Protein 8D19 (pdb70)

Solvent-accessible surface area: 32149 Å² total; per-residue (Å²): 141,15,64,112,81,5,36,117,36,87,49,63,52,66,66,151,90,79,4,126,48,22,8,55,106,85,5,120,6,22,96,107,0,28,97,85,0,12,85,32,1,126,79,1,13,121,78,0,41,195,14,11,162,104,37,27,85,68,11,4,23,1,20,14,6,12,0,0,0,0,8,0,2,9,22,0,59,90,53,65,46,56,100,51,21,15,103,63,0,44,34,14,0,114,71,0,34,135,18,49,60,184,54,9,30,0,3,1,16,3,8,0,0,4,3,0,1,0,0,1,0,23,76,58,53,142,56,133,135,71,2,59,50,4,7,90,113,0,57,148,30,54,130,184,63,116,164,17,34,11,2,2,8,18,0,20,0,0,0,0,18,0,0,19,23,0,24,158,36,23,64,99,106,65,0,66,39,75,39,0,64,118,10,2,70,58,0,5,77,34,0,42,85,22,0,172,144,137,125,24,59,104,124,0,19,0,0,6,70,27,57,165,88,52,34,0,1,0,0,23,2,0,0,0,2,0,9,0,1,5,15,102,47,0,106,19,59,124,50,72,12,96,69,20,0,28,43,0,0,39,23,0,17,124,29,81,23,144,37,0,0,2,6,22,14,43,62,50,138,181,27,35,33,2,9,0,10,31,1,0,0,1,0,0,2,0,0,4,13,0,32,101,46,21,155,64,141,104,0,24,72,14,0,84,65,0,0,61,6,0,27,102,50,0,1,3,94,71,2,11,5,0,2,44,0,0,0,0,0,0,1,0,0,1,8,0,4,41,36,38,108,58,43,63,11,0,3,7,0,0,27,0,0,31,20,0,22,100,44,56,137,39,73,25,130,96,26,108,43,42,47,2,0,0,32,2,10,0,0,0,0,25,0,0,1,15,0,28,74,8,74,160,4,93,1,5,2,0,21,73,105,13,61,102,80,6,32,120,36,87,44,61,56,60,79,136,81,84,4,123,52,21,8,69,90,83,4,184,12,21,104,123,3,25,99,104,0,36,56,28,2,140,83,0,10,118,72,0,37,194,13,11,161,106,39,62,103,186,37,4,31,1,31,31,6,13,1,0,0,0,10,0,2,12,22,0,58,91,56,75,45,52,100,52,33,21,106,64,0,40,30,18,0,110,71,0,33,135,18,55,57,186,196,18,40,0,2,2,21,4,8,0,0,4,4,0,1,0,0,4,0,14,82,77,58,142,43,131,175,80,1,63,71,3,8,88,92,0,47,146,25,58,132,182,66,119,162,16,35,10,2,2,7,97,0,19,0,0,3,0,19,0,0,20,28,0,19,168,53,41,32,140,79,82,0,64,28,61,49,1,68,122,10,3,76,60,0,5,76,34,0,45,86,26,0,85,55,47,44,4,37,108,109,0,17,0,0,6,58,37,171,83,80,30,34,0,0,0,0,23,3,0,1,0,1,0,9,0,1,2,16,104,52,0,95,18,61,122,49,73,12,90,71,19,0,30,43,0,0,40,20,0,16,124,29,85,23,146,37,2,1,2,5,22,8,44,63,52,142,117,23,28,33,3,10,0,10,30,1,0,0,1,0,0,2,0,0,4,12,0,64,107,41,18,197,63,139,102,1,24,76,17,0,76,71,0,0,58,6,0,25,104,51,0,1,3,95,67,3,12,6,0,2,43,0,0,0,0,0,0,1,0,0,2,9,0,6,43,36,39,115,56,34,58,8,0,4,5,0,0,27,0,0,33,19,0,23,73,43,59,124,38,75,25,130,100,28,110,42,40,46,3,0,0,34,2,8,0,0,0,0,27,0,0,1,14,0,30,73,7,76,153,4,92,1,5,2,0,23,75

Organism: Homo sapiens (NCBI:txid9606)

Nearest PDB structures (foldseek):
  8czl-assembly1_A  TM=9.997E-01  e=8.639E-66  Homo sapiens
  8d0v-assembly2_B  TM=9.981E-01  e=7.699E-64  Homo sapiens
  6wq1-assembly3_C  TM=9.686E-01  e=2.702E-45  Homo sapiens
  3t33-assembly1_A  TM=8.863E-01  e=1.075E-29  Arabidopsis thaliana
  8car-assembly1_A  TM=6.627E-01  e=3.206E-09  Thermomonospora curvata

Foldseek 3Di:
DLQVFFDFQPDDFDDPVVCVQAADPQLAGDPVLLVLLVVLLVVLVVVLVVLCVPPDLQQLFLAFALLVLLVLLVLVCVLPVPVVSLVSSQVSLVSSQVRAPLPALFLGRHNLVSLLSQLLSCVVVVNNVSNLVSVVVLLVSDDDDLPAFPACRGHLVRSVLSLVSNCVSVVHNPDDLVSLQVSLVSQLVQQQVVCVVVVVCVQANGFGDDPPFAFLFCGRHDLVNLLSNLDVSSVNDPVCCPNHNPSNLVSSCVQADPQLKHARTPPDDDDHALWCNGILLGNLSSLLSCCVRVVDVSSLVSLVSSLVSCLGSVQGLQFCFQGGHLLVSLVSLLSNCLRPVPCSSLSSSSSSLVVCSCHPVPNRDQFPNQNHCGRHDSVNSSSSSLNNGSNRRARPSGGD/DLQVFFDFQPDDFDDPVLCVQAADPLLAGDPVLLVLLVVLLVVLVVVLVVLCVPPDLQQLFLAFALLVLLVLLVLVCVLPVPVVSLVSSQVSLVSSQVNADLQALFLGRHNLVSLLSQLLSCVVVVNNPSNVVSVVVNLVSDDDDLPAFPACNGHLVRSVLSVVSNCVRPHHPPPPLVSLQVSLVSQLVQQQVVCVVVVVCVQANGFGDDPPFAFLFCGRHDLVNLLVNLDVSSVNDPVCCPNHNVSNLVSSCVQADPQLKHARTPPDPDPHALFNNGILLGNLSSLLSCCVRVVDVVSVVSLVSSLVSCLRNVQGLQFCFQGGHLLVSLLSLLSNCLSPVPVSSLSSSSSSLVVCSCHPVPNRDQFPSQNHCGRHDSVNSSSSSLNSPSNRRARPSGGD

Sequence (800 aa):
HMAQRAFPNPYADYNKSLAEGYFDAAGRLTPEFSQRLTNKIRELLQQMERGLKSADPRDGTGYTGWAGIAVLYLHLYDDVFGDPAYLQLAHGYVKQSLNCLTKRSSITFLCGDAGPLAVAAVLYHKMNNEKQAEDCITRLIHLNKIDPHAPNEMLYGRIGYIYALLFVNKNFGVEKIPQSHHIQQICCETILTSGENLARKRNFTAKSPLMYEWYQEEYYVGAAHGLAGIYYYLMQPSLQVSQGKLLHSLVKPSVDYVCQLKFPSGNYPPCIGDNRDLLVHWCHGAPGVIYMLIQAYKVFREEKYLCCDAYQCADVIWQYGLLKKGYGLCHGSAGNAYAFLTTLYNLTQDMKYLYRACKFAEWCLEYGEHGCRTPDTPFSLFEGMAGTIYFLADLLVPTKARFPAFELHMAQRAFPNPYADYNKSSLAEGYFDAAGRLTPEFSQRLTNKIRELLQQQMERGLKSADPRDGTGYTGWAGIAVLYLHLYDDVFGDPAYLQLLAHGYVKQSLNCLTKRSSITFLCGDAGPLAVAAVLYHKMNNEKQAEDCITRLIHHLNKIDPHAPNEMLYGRIGYIYALLFVNKNFGVEKIPQSHIQQQICCETILTSSGENLARKKRNFTAKSPLMYEWYQEYYVGAAHGLAGIYYYLMQPSLQVSQGKLLHSLVKPSVDYVCQLKFPSGNYPPCIGDNRDLLVHWCHGAPGVIYMLIQAYKVVFREEKYLCCDAYQQCADVIWQYGLLKKGYGLCHGSAGNAYAFLTTLYNLTQDMKYLYRACKFAEWCLEYGEHGCRTPDTPFSLFEGMAGTIYFLADLLVPTKARFPAFEL

Radius of gyration: 31.47 Å; Cα contacts (8 Å, |Δi|>4): 1550; chains: 2; bounding box: 80×54×92 Å

Structure (mmCIF, N/CA/C/O backbone):
data_8D19
#
_entry.id   8D19
#
_cell.length_a   55.505
_cell.length_b   121.134
_cell.length_c   142.895
_cell.angle_alpha   90.00
_cell.angle_beta   90.00
_cell.angle_gamma   90.00
#
_symmetry.space_group_name_H-M   'P 21 21 21'
#
loop_
_entity.id
_entity.type
_entity.pdbx_description
1 polymer 'Glutathione S-transferase LANCL1'
2 non-polymer 'ZINC ION'
3 non-polymer GLUTATHIONE
4 water water
#
loop_
_atom_site.group_PDB
_atom_site.id
_atom_site.type_symbol
_atom_site.label_atom_id
_atom_site.label_alt_id
_atom_site.label_comp_id
_atom_site.label_asym_id
_atom_site.label_entity_id
_atom_site.label_seq_id
_atom_site.pdbx_PDB_ins_code
_atom_site.Cartn_x
_atom_site.Cartn_y
_atom_site.Cartn_z
_atom_site.occupancy
_atom_site.B_iso_or_equiv
_atom_site.auth_seq_id
_atom_site.auth_comp_id
_atom_site.auth_asym_id
_atom_site.auth_atom_id
_atom_site.pdbx_PDB_model_num
ATOM 1 N N . HIS A 1 20 ? 16.607 45.607 29.081 1.00 43.71 0 HIS A N 1
ATOM 2 C CA . HIS A 1 20 ? 17.902 45.067 29.588 1.00 41.21 0 HIS A CA 1
ATOM 3 C C . HIS A 1 20 ? 18.536 44.145 28.547 1.00 37.80 0 HIS A C 1
ATOM 4 O O . HIS A 1 20 ? 19.717 43.823 28.653 1.00 36.70 0 HIS A O 1
ATOM 11 N N . MET A 1 21 ? 17.743 43.735 27.546 1.00 35.43 1 MET A N 1
ATOM 12 C CA . MET A 1 21 ? 18.188 42.833 26.491 1.00 33.42 1 MET A CA 1
ATOM 13 C C . MET A 1 21 ? 19.383 43.433 25.751 1.00 32.32 1 MET A C 1
ATOM 14 O O . MET A 1 21 ? 20.283 42.707 25.330 1.00 30.34 1 MET A O 1
ATOM 19 N N . ALA A 1 22 ? 19.375 44.763 25.594 1.00 30.61 2 ALA A N 1
ATOM 20 C CA . ALA A 1 22 ? 20.399 45.467 24.837 1.00 30.28 2 ALA A CA 1
ATOM 21 C C . ALA A 1 22 ? 21.777 45.279 25.470 1.00 29.67 2 ALA A C 1
ATOM 22 O O . ALA A 1 22 ? 22.782 45.276 24.763 1.00 30.53 2 ALA A O 1
ATOM 24 N N . GLN A 1 23 ? 21.808 45.114 26.799 1.00 30.01 3 GLN A N 1
ATOM 25 C CA . GLN A 1 23 ? 23.047 44.994 27.553 1.00 31.50 3 GLN A CA 1
ATOM 26 C C . GLN A 1 23 ? 23.750 43.686 27.198 1.00 29.54 3 GLN A C 1
ATOM 27 O O . GLN A 1 23 ? 24.969 43.579 27.324 1.00 30.14 3 GLN A O 1
ATOM 33 N N . ARG A 1 24 ? 22.962 42.697 26.757 1.00 26.83 4 ARG A N 1
ATOM 34 C CA . ARG A 1 24 ? 23.446 41.339 26.576 1.00 25.66 4 ARG A CA 1
ATOM 35 C C . ARG A 1 24 ? 23.823 41.077 25.118 1.00 24.93 4 ARG A C 1
ATOM 36 O O . ARG A 1 24 ? 24.393 40.032 24.806 1.00 24.11 4 ARG A O 1
ATOM 44 N N . ALA A 1 25 ? 23.506 42.028 24.233 1.00 25.04 5 ALA A N 1
ATOM 45 C CA . ALA A 1 25 ? 23.684 41.827 22.804 1.00 25.66 5 ALA A CA 1
ATOM 46 C C . ALA A 1 25 ? 24.577 42.910 22.210 1.00 25.86 5 ALA A C 1
ATOM 47 O O . ALA A 1 25 ? 24.655 44.020 22.736 1.00 27.31 5 ALA A O 1
ATOM 49 N N . PHE A 1 26 ? 25.245 42.558 21.106 1.00 25.44 6 PHE A N 1
ATOM 50 C CA . PHE A 1 26 ? 25.874 43.532 20.232 1.00 26.14 6 PHE A CA 1
ATOM 51 C C . PHE A 1 26 ? 24.792 44.143 19.349 1.00 26.88 6 PHE A C 1
ATOM 52 O O . PHE A 1 26 ? 23.827 43.462 19.001 1.00 27.56 6 PHE A O 1
ATOM 60 N N . PRO A 1 27 ? 24.898 45.440 18.971 1.00 26.92 7 PRO A N 1
ATOM 61 C CA . PRO A 1 27 ? 24.007 46.013 17.962 1.00 26.81 7 PRO A CA 1
ATOM 62 C C . PRO A 1 27 ? 24.119 45.226 16.660 1.00 26.48 7 PRO A C 1
ATOM 63 O O . PRO A 1 27 ? 25.218 44.879 16.233 1.00 27.46 7 PRO A O 1
ATOM 67 N N . ASN A 1 28 ? 22.966 44.938 16.048 1.00 25.68 8 ASN A N 1
ATOM 68 C CA . ASN A 1 28 ? 22.937 44.231 14.779 1.00 26.80 8 ASN A CA 1
ATOM 69 C C . ASN A 1 28 ? 23.427 45.179 13.688 1.00 26.93 8 ASN A C 1
ATOM 70 O O . ASN A 1 28 ? 22.786 46.192 13.420 1.00 28.55 8 ASN A O 1
ATOM 75 N N . PRO A 1 29 ? 24.575 44.883 13.035 1.00 27.48 9 PRO A N 1
ATOM 76 C CA . PRO A 1 29 ? 25.160 45.799 12.053 1.00 27.38 9 PRO A CA 1
ATOM 77 C C . PRO A 1 29 ? 24.566 45.656 10.653 1.00 28.33 9 PRO A C 1
ATOM 78 O O . PRO A 1 29 ? 24.903 46.423 9.753 1.00 30.07 9 PRO A O 1
ATOM 82 N N . TYR A 1 30 ? 23.665 44.681 10.482 1.00 27.56 10 TYR A N 1
ATOM 83 C CA . TYR A 1 30 ? 23.209 44.275 9.163 1.00 28.02 10 TYR A CA 1
ATOM 84 C C . TYR A 1 30 ? 21.879 44.938 8.821 1.00 28.39 10 TYR A C 1
ATOM 85 O O . TYR A 1 30 ? 21.043 45.156 9.694 1.00 29.41 10 TYR A O 1
ATOM 94 N N . ALA A 1 31 ? 21.704 45.244 7.529 1.00 29.00 11 ALA A N 1
ATOM 95 C CA . ALA A 1 31 ? 20.420 45.666 6.993 1.00 29.61 11 ALA A CA 1
ATOM 96 C C . ALA A 1 31 ? 19.493 44.456 6.919 1.00 29.58 11 ALA A C 1
ATOM 97 O O . ALA A 1 31 ? 19.956 43.336 6.715 1.00 28.51 11 ALA A O 1
ATOM 99 N N . ASP A 1 32 ? 18.186 44.696 7.088 1.00 31.21 12 ASP A N 1
ATOM 100 C CA . ASP A 1 32 ? 17.187 43.641 6.980 1.00 31.12 12 ASP A CA 1
ATOM 101 C C . ASP A 1 32 ? 17.017 43.257 5.510 1.00 31.21 12 ASP A C 1
ATOM 102 O O . ASP A 1 32 ? 17.613 43.875 4.627 1.00 31.85 12 ASP A O 1
ATOM 107 N N . TYR A 1 33 ? 16.192 42.231 5.270 1.00 30.08 13 TYR A N 1
ATOM 108 C CA . TYR A 1 33 ? 16.035 41.583 3.979 1.00 29.61 13 TYR A CA 1
ATOM 109 C C . TYR A 1 33 ? 15.559 42.566 2.913 1.00 30.50 13 TYR A C 1
ATOM 110 O O . TYR A 1 33 ? 14.669 43.375 3.160 1.00 30.17 13 TYR A O 1
ATOM 119 N N . ASN A 1 34 ? 16.188 42.471 1.737 1.00 31.19 14 ASN A N 1
ATOM 120 C CA . ASN A 1 34 ? 15.583 42.848 0.468 1.00 33.47 14 ASN A CA 1
ATOM 121 C C . ASN A 1 34 ? 16.133 41.917 -0.610 1.00 35.20 14 ASN A C 1
ATOM 122 O O . ASN A 1 34 ? 17.145 41.254 -0.392 1.00 33.81 14 ASN A O 1
ATOM 127 N N . LYS A 1 35 ? 15.462 41.878 -1.768 1.00 38.08 15 LYS A N 1
ATOM 128 C CA . LYS A 1 35 ? 15.816 40.967 -2.847 1.00 41.08 15 LYS A CA 1
ATOM 129 C C . LYS A 1 35 ? 17.262 41.179 -3.290 1.00 41.13 15 LYS A C 1
ATOM 130 O O . LYS A 1 35 ? 17.942 40.217 -3.641 1.00 41.76 15 LYS A O 1
ATOM 136 N N . SER A 1 36 ? 17.717 42.438 -3.271 1.00 41.34 16 SER A N 1
ATOM 137 C CA . SER A 1 36 ? 19.034 42.806 -3.770 1.00 41.18 16 SER A CA 1
ATOM 138 C C . SER A 1 36 ? 20.127 42.216 -2.882 1.00 39.85 16 SER A C 1
ATOM 139 O O . SER A 1 36 ? 21.041 41.558 -3.376 1.00 40.62 16 SER A O 1
ATOM 142 N N . LEU A 1 37 ? 20.008 42.450 -1.570 1.00 38.12 17 LEU A N 1
ATOM 143 C CA . LEU A 1 37 ? 20.986 41.991 -0.596 1.00 36.83 17 LEU A CA 1
ATOM 144 C C . LEU A 1 37 ? 20.986 40.465 -0.512 1.00 34.68 17 LEU A C 1
ATOM 145 O O . LEU A 1 37 ? 22.015 39.864 -0.213 1.00 34.51 17 LEU A O 1
ATOM 150 N N . ALA A 1 38 ? 19.833 39.846 -0.794 1.00 33.79 18 ALA A N 1
ATOM 151 C CA . ALA A 1 38 ? 19.654 38.416 -0.593 1.00 33.30 18 ALA A CA 1
ATOM 152 C C . ALA A 1 38 ? 20.311 37.610 -1.713 1.00 33.38 18 ALA A C 1
ATOM 153 O O . ALA A 1 38 ? 20.638 36.440 -1.524 1.00 32.20 18 ALA A O 1
ATOM 155 N N . GLU A 1 39 ? 20.510 38.248 -2.875 1.00 33.65 19 GLU A N 1
ATOM 156 C CA . GLU A 1 39 ? 20.949 37.560 -4.080 1.00 34.11 19 GLU A CA 1
ATOM 157 C C . GLU A 1 39 ? 22.346 36.968 -3.908 1.00 31.80 19 GLU A C 1
ATOM 158 O O . GLU A 1 39 ? 22.668 35.967 -4.542 1.00 32.16 19 GLU A O 1
ATOM 164 N N . GLY A 1 40 ? 23.163 37.599 -3.058 1.00 31.37 20 GLY A N 1
ATOM 165 C CA . GLY A 1 40 ? 24.511 37.124 -2.787 1.00 29.02 20 GLY A CA 1
ATOM 166 C C . GLY A 1 40 ? 24.522 35.817 -1.994 1.00 28.17 20 GLY A C 1
ATOM 167 O O . GLY A 1 40 ? 25.501 35.073 -2.039 1.00 29.83 20 GLY A O 1
ATOM 168 N N . TYR A 1 41 ? 23.413 35.538 -1.295 1.00 25.37 21 TYR A N 1
ATOM 169 C CA . TYR A 1 41 ? 23.331 34.422 -0.363 1.00 23.14 21 TYR A CA 1
ATOM 170 C C . TYR A 1 41 ? 22.590 33.242 -0.983 1.00 21.31 21 TYR A C 1
ATOM 171 O O . TYR A 1 41 ? 23.015 32.097 -0.848 1.00 20.46 21 TYR A O 1
ATOM 180 N N . PHE A 1 42 ? 21.470 33.524 -1.658 1.00 21.00 22 PHE A N 1
ATOM 181 C CA . PHE A 1 42 ? 20.658 32.457 -2.218 1.00 21.19 22 PHE A CA 1
ATOM 182 C C . PHE A 1 42 ? 19.892 32.958 -3.439 1.00 21.44 22 PHE A C 1
ATOM 183 O O . PHE A 1 42 ? 19.674 34.159 -3.587 1.00 22.95 22 PHE A O 1
ATOM 191 N N . ASP A 1 43 ? 19.477 32.004 -4.277 1.00 22.85 23 ASP A N 1
ATOM 192 C CA . ASP A 1 43 ? 18.741 32.287 -5.500 1.00 25.45 23 ASP A CA 1
ATOM 193 C C . ASP A 1 43 ? 17.256 32.455 -5.176 1.00 26.48 23 ASP A C 1
ATOM 194 O O . ASP A 1 43 ? 16.867 32.479 -4.008 1.00 27.29 23 ASP A O 1
ATOM 199 N N . ALA A 1 44 ? 16.431 32.551 -6.226 1.00 28.21 24 ALA A N 1
ATOM 200 C CA . ALA A 1 44 ? 15.010 32.822 -6.069 1.00 29.14 24 ALA A CA 1
ATOM 201 C C . ALA A 1 44 ? 14.284 31.611 -5.482 1.00 30.28 24 ALA A C 1
ATOM 202 O O . ALA A 1 44 ? 13.151 31.741 -5.022 1.00 30.59 24 ALA A O 1
ATOM 204 N N . ALA A 1 45 ? 14.948 30.447 -5.488 1.00 29.64 25 ALA A N 1
ATOM 205 C CA . ALA A 1 45 ? 14.389 29.210 -4.959 1.00 29.51 25 ALA A CA 1
ATOM 206 C C . ALA A 1 45 ? 14.880 28.928 -3.536 1.00 30.00 25 ALA A C 1
ATOM 207 O O . ALA A 1 45 ? 14.551 27.891 -2.964 1.00 31.23 25 ALA A O 1
ATOM 209 N N . GLY A 1 46 ? 15.674 29.844 -2.970 1.00 28.78 26 GLY A N 1
ATOM 210 C CA . GLY A 1 46 ? 16.183 29.701 -1.613 1.00 27.87 26 GLY A CA 1
ATOM 211 C C . GLY A 1 46 ? 17.382 28.757 -1.510 1.00 26.81 26 GLY A C 1
ATOM 212 O O . GLY A 1 46 ? 17.766 28.358 -0.413 1.00 26.46 26 GLY A O 1
ATOM 213 N N . ARG A 1 47 ? 17.977 28.406 -2.656 1.00 26.47 27 ARG A N 1
ATOM 214 C CA . ARG A 1 47 ? 19.150 27.547 -2.686 1.00 27.26 27 ARG A CA 1
ATOM 215 C C . ARG A 1 47 ? 20.384 28.436 -2.541 1.00 25.31 27 ARG A C 1
ATOM 216 O O . ARG A 1 47 ? 20.490 29.451 -3.223 1.00 23.83 27 ARG A O 1
ATOM 224 N N . LEU A 1 48 ? 21.301 28.076 -1.632 1.00 23.34 28 LEU A N 1
ATOM 225 C CA . LEU A 1 48 ? 22.460 28.924 -1.386 1.00 22.03 28 LEU A CA 1
ATOM 226 C C . LEU A 1 48 ? 23.297 29.026 -2.657 1.00 21.00 28 LEU A C 1
ATOM 227 O O . LEU A 1 48 ? 23.412 28.053 -3.395 1.00 21.30 28 LEU A O 1
ATOM 232 N N . THR A 1 49 ? 23.900 30.201 -2.865 1.00 20.63 29 THR A N 1
ATOM 233 C CA . THR A 1 49 ? 24.837 30.391 -3.964 1.00 21.58 29 THR A CA 1
ATOM 234 C C . THR A 1 49 ? 26.048 29.487 -3.750 1.00 22.01 29 THR A C 1
ATOM 235 O O . THR A 1 49 ? 26.414 29.189 -2.614 1.00 21.18 29 THR A O 1
ATOM 239 N N . PRO A 1 50 ? 26.692 28.989 -4.831 1.00 21.57 30 PRO A N 1
ATOM 240 C CA . PRO A 1 50 ? 27.963 28.272 -4.711 1.00 21.81 30 PRO A CA 1
ATOM 241 C C . PRO A 1 50 ? 29.016 29.030 -3.904 1.00 21.90 30 PRO A C 1
ATOM 242 O O . PRO A 1 50 ? 29.751 28.414 -3.132 1.00 21.93 30 PRO A O 1
ATOM 246 N N . GLU A 1 51 ? 29.075 30.359 -4.076 1.00 22.47 31 GLU A N 1
ATOM 247 C CA . GLU A 1 51 ? 30.067 31.187 -3.400 1.00 23.90 31 GLU A CA 1
ATOM 248 C C . GLU A 1 51 ? 29.838 31.173 -1.889 1.00 22.74 31 GLU A C 1
ATOM 249 O O . GLU A 1 51 ? 30.776 30.951 -1.123 1.00 21.60 31 GLU A O 1
ATOM 255 N N . PHE A 1 52 ? 28.592 31.421 -1.465 1.00 20.70 32 PHE A N 1
ATOM 256 C CA . PHE A 1 52 ? 28.276 31.458 -0.044 1.00 20.05 32 PHE A CA 1
ATOM 257 C C . PHE A 1 52 ? 28.425 30.068 0.569 1.00 19.66 32 PHE A C 1
ATOM 258 O O . PHE A 1 52 ? 28.977 29.945 1.659 1.00 18.34 32 PHE A O 1
ATOM 266 N N . SER A 1 53 ? 27.985 29.034 -0.163 1.00 19.14 33 SER A N 1
ATOM 267 C CA . SER A 1 53 ? 28.162 27.651 0.256 1.00 19.56 33 SER A CA 1
ATOM 268 C C . SER A 1 53 ? 29.633 27.374 0.544 1.00 19.86 33 SER A C 1
ATOM 269 O O . SER A 1 53 ? 29.966 26.759 1.553 1.00 19.11 33 SER A O 1
ATOM 272 N N . GLN A 1 54 ? 30.511 27.850 -0.349 1.00 19.30 34 GLN A N 1
ATOM 273 C CA . GLN A 1 54 ? 31.931 27.565 -0.226 1.00 19.75 34 GLN A CA 1
ATOM 274 C C . GLN A 1 54 ? 32.529 28.323 0.958 1.00 19.16 34 GLN A C 1
ATOM 275 O O . GLN A 1 54 ? 33.411 27.797 1.634 1.00 18.70 34 GLN A O 1
ATOM 281 N N . ARG A 1 55 ? 32.046 29.550 1.205 1.00 19.35 35 ARG A N 1
ATOM 282 C CA . ARG A 1 55 ? 32.514 30.343 2.333 1.00 19.65 35 ARG A CA 1
ATOM 283 C C . ARG A 1 55 ? 32.148 29.650 3.646 1.00 18.84 35 ARG A C 1
ATOM 284 O O . ARG A 1 55 ? 32.963 29.609 4.570 1.00 18.67 35 ARG A O 1
ATOM 292 N N . LEU A 1 56 ? 30.932 29.093 3.711 1.00 18.69 36 LEU A N 1
ATOM 293 C CA . LEU A 1 56 ? 30.515 28.323 4.876 1.00 18.25 36 LEU A CA 1
ATOM 294 C C . LEU A 1 56 ? 31.436 27.116 5.048 1.00 18.25 36 LEU A C 1
ATOM 295 O O . LEU A 1 56 ? 31.940 26.867 6.145 1.00 18.11 36 LEU A O 1
ATOM 300 N N . THR A 1 57 ? 31.667 26.389 3.945 1.00 18.37 37 THR A N 1
ATOM 301 C CA . THR A 1 57 ? 32.480 25.184 3.932 1.00 18.83 37 THR A CA 1
ATOM 302 C C . THR A 1 57 ? 33.898 25.500 4.412 1.00 17.94 37 THR A C 1
ATOM 303 O O . THR A 1 57 ? 34.478 24.742 5.195 1.00 18.30 37 THR A O 1
ATOM 307 N N . ASN A 1 58 ? 34.445 26.629 3.945 1.00 18.38 38 ASN A N 1
ATOM 308 C CA . ASN A 1 58 ? 35.804 27.020 4.286 1.00 18.31 38 ASN A CA 1
ATOM 309 C C . ASN A 1 58 ? 35.911 27.279 5.787 1.00 18.49 38 ASN A C 1
ATOM 310 O O . ASN A 1 58 ? 36.896 26.887 6.412 1.00 18.51 38 ASN A O 1
ATOM 315 N N . LYS A 1 59 ? 34.887 27.925 6.360 1.00 18.45 39 LYS A N 1
ATOM 316 C CA . LYS A 1 59 ? 34.907 28.254 7.777 1.00 18.67 39 LYS A CA 1
ATOM 317 C C . LYS A 1 59 ? 34.737 26.986 8.611 1.00 17.92 39 LYS A C 1
ATOM 318 O O . LYS A 1 59 ? 35.391 26.832 9.643 1.00 17.02 39 LYS A O 1
ATOM 324 N N . ILE A 1 60 ? 33.870 26.078 8.148 1.00 17.50 40 ILE A N 1
ATOM 325 C CA . ILE A 1 60 ? 33.696 24.787 8.799 1.00 17.35 40 ILE A CA 1
ATOM 326 C C . ILE A 1 60 ? 35.051 24.091 8.930 1.00 18.56 40 ILE A C 1
ATOM 327 O O . ILE A 1 60 ? 35.399 23.617 10.007 1.00 17.38 40 ILE A O 1
ATOM 332 N N . ARG A 1 61 ? 35.817 24.048 7.832 1.00 19.41 41 ARG A N 1
ATOM 333 C CA . ARG A 1 61 ? 37.091 23.346 7.814 1.00 20.49 41 ARG A CA 1
ATOM 334 C C . ARG A 1 61 ? 38.070 24.013 8.779 1.00 19.25 41 ARG A C 1
ATOM 335 O O . ARG A 1 61 ? 38.791 23.326 9.498 1.00 19.51 41 ARG A O 1
ATOM 343 N N . GLU A 1 62 ? 38.057 25.350 8.816 1.00 18.93 42 GLU A N 1
ATOM 344 C CA . GLU A 1 62 ? 38.955 26.114 9.670 1.00 19.06 42 GLU A CA 1
ATOM 345 C C . GLU A 1 62 ? 38.631 25.837 11.140 1.00 18.57 42 GLU A C 1
ATOM 346 O O . GLU A 1 62 ? 39.518 25.533 11.941 1.00 18.35 42 GLU A O 1
ATOM 352 N N . LEU A 1 63 ? 37.342 25.927 11.483 1.00 17.43 43 LEU A N 1
ATOM 353 C CA . LEU A 1 63 ? 36.920 25.762 12.865 1.00 16.82 43 LEU A CA 1
ATOM 354 C C . LEU A 1 63 ? 37.103 24.321 13.342 1.00 16.49 43 LEU A C 1
ATOM 355 O O . LEU A 1 63 ? 37.421 24.105 14.513 1.00 16.66 43 LEU A O 1
ATOM 360 N N . LEU A 1 64 ? 36.895 23.338 12.454 1.00 15.93 44 LEU A N 1
ATOM 361 C CA . LEU A 1 64 ? 37.087 21.940 12.822 1.00 16.20 44 LEU A CA 1
ATOM 362 C C . LEU A 1 64 ? 38.513 21.707 13.320 1.00 17.15 44 LEU A C 1
ATOM 363 O O . LEU A 1 64 ? 38.716 20.977 14.285 1.00 16.82 44 LEU A O 1
ATOM 368 N N . GLN A 1 65 ? 39.500 22.331 12.660 1.00 17.86 45 GLN A N 1
ATOM 369 C CA . GLN A 1 65 ? 40.892 22.195 13.066 1.00 20.24 45 GLN A CA 1
ATOM 370 C C . GLN A 1 65 ? 41.066 22.711 14.494 1.00 19.25 45 GLN A C 1
ATOM 371 O O . GLN A 1 65 ? 41.713 22.062 15.315 1.00 19.47 45 GLN A O 1
ATOM 377 N N . GLN A 1 66 ? 40.476 23.877 14.779 1.00 18.56 46 GLN A N 1
ATOM 378 C CA . GLN A 1 66 ? 40.578 24.487 16.097 1.00 18.14 46 GLN A CA 1
ATOM 379 C C . GLN A 1 66 ? 39.874 23.621 17.138 1.00 17.17 46 GLN A C 1
ATOM 380 O O . GLN A 1 66 ? 40.372 23.468 18.249 1.00 16.68 46 GLN A O 1
ATOM 386 N N . MET A 1 67 ? 38.716 23.065 16.764 1.00 15.89 47 MET A N 1
ATOM 387 C CA . MET A 1 67 ? 37.918 22.253 17.671 1.00 14.90 47 MET A CA 1
ATOM 388 C C . MET A 1 67 ? 38.670 20.972 18.031 1.00 14.84 47 MET A C 1
ATOM 389 O O . MET A 1 67 ? 38.730 20.586 19.198 1.00 14.39 47 MET A O 1
ATOM 394 N N . GLU A 1 68 ? 39.272 20.332 17.023 1.00 14.89 48 GLU A N 1
ATOM 395 C CA . GLU A 1 68 ? 40.023 19.105 17.237 1.00 15.39 48 GLU A CA 1
ATOM 396 C C . GLU A 1 68 ? 41.159 19.339 18.233 1.00 15.37 48 GLU A C 1
ATOM 397 O O . GLU A 1 68 ? 41.375 18.526 19.129 1.00 16.19 48 GLU A O 1
ATOM 403 N N . ARG A 1 69 ? 41.871 20.460 18.070 1.00 15.93 49 ARG A N 1
ATOM 404 C CA . ARG A 1 69 ? 42.982 20.789 18.953 1.00 16.42 49 ARG A CA 1
ATOM 405 C C . ARG A 1 69 ? 42.467 21.099 20.359 1.00 15.42 49 ARG A C 1
ATOM 406 O O . ARG A 1 69 ? 43.036 20.645 21.354 1.00 15.35 49 ARG A O 1
ATOM 414 N N . GLY A 1 70 ? 41.395 21.892 20.426 1.00 15.22 50 GLY A N 1
ATOM 415 C CA . GLY A 1 70 ? 40.841 22.316 21.701 1.00 14.98 50 GLY A CA 1
ATOM 416 C C . GLY A 1 70 ? 40.321 21.150 22.541 1.00 14.77 50 GLY A C 1
ATOM 417 O O . GLY A 1 70 ? 40.445 21.160 23.766 1.00 15.23 50 GLY A O 1
ATOM 418 N N . LEU A 1 71 ? 39.743 20.147 21.870 1.00 14.52 51 LEU A N 1
ATOM 419 C CA . LEU A 1 71 ? 39.147 19.011 22.557 1.00 14.10 51 LEU A CA 1
ATOM 420 C C . LEU A 1 71 ? 40.211 18.140 23.223 1.00 14.58 51 LEU A C 1
ATOM 421 O O . LEU A 1 71 ? 39.884 17.338 24.096 1.00 14.86 51 LEU A O 1
ATOM 426 N N . LYS A 1 72 ? 41.483 18.306 22.836 1.00 14.52 52 LYS A N 1
ATOM 427 C CA . LYS A 1 72 ? 42.541 17.559 23.501 1.00 15.38 52 LYS A CA 1
ATOM 428 C C . LYS A 1 72 ? 42.598 17.926 24.984 1.00 15.44 52 LYS A C 1
ATOM 429 O O . LYS A 1 72 ? 43.087 17.144 25.799 1.00 16.11 52 LYS A O 1
ATOM 435 N N . SER A 1 73 ? 42.074 19.108 25.326 1.00 15.86 53 SER A N 1
ATOM 436 C CA . SER A 1 73 ? 42.124 19.588 26.698 1.00 16.25 53 SER A CA 1
ATOM 437 C C . SER A 1 73 ? 40.784 19.424 27.418 1.00 16.40 53 SER A C 1
ATOM 438 O O . SER A 1 73 ? 40.658 19.824 28.576 1.00 17.18 53 SER A O 1
ATOM 441 N N . ALA A 1 74 ? 39.789 18.826 26.748 1.00 15.37 54 ALA A N 1
ATOM 442 C CA . ALA A 1 74 ? 38.472 18.697 27.361 1.00 15.77 54 ALA A CA 1
ATOM 443 C C . ALA A 1 74 ? 38.472 17.620 28.446 1.00 16.16 54 ALA A C 1
ATOM 444 O O . ALA A 1 74 ? 39.297 16.706 28.453 1.00 17.30 54 ALA A O 1
ATOM 446 N N . ASP A 1 75 ? 37.519 17.741 29.376 1.00 16.30 55 ASP A N 1
ATOM 447 C CA . ASP A 1 75 ? 37.383 16.825 30.496 1.00 16.67 55 ASP A CA 1
ATOM 448 C C . ASP A 1 75 ? 37.159 15.407 29.977 1.00 17.30 55 ASP A C 1
ATOM 449 O O . ASP A 1 75 ? 36.171 15.148 29.295 1.00 16.86 55 ASP A O 1
ATOM 454 N N . PRO A 1 76 ? 38.047 14.434 30.288 1.00 17.41 56 PRO A N 1
ATOM 455 C CA . PRO A 1 76 ? 37.856 13.052 29.840 1.00 17.65 56 PRO A CA 1
ATOM 456 C C . PRO A 1 76 ? 36.543 12.408 30.286 1.00 17.45 56 PRO A C 1
ATOM 457 O O . PRO A 1 76 ? 36.044 11.501 29.624 1.00 18.22 56 PRO A O 1
ATOM 461 N N . ARG A 1 77 ? 35.976 12.895 31.399 1.00 16.78 57 ARG A N 1
ATOM 462 C CA . ARG A 1 77 ? 34.887 12.209 32.079 1.00 16.25 57 ARG A CA 1
ATOM 463 C C . ARG A 1 77 ? 33.523 12.535 31.474 1.00 15.98 57 ARG A C 1
ATOM 464 O O . ARG A 1 77 ? 32.574 11.787 31.710 1.00 16.86 57 ARG A O 1
ATOM 472 N N . ASP A 1 78 ? 33.418 13.684 30.790 1.00 15.63 58 ASP A N 1
ATOM 473 C CA . ASP A 1 78 ? 32.128 14.189 30.337 1.00 14.65 58 ASP A CA 1
ATOM 474 C C . ASP A 1 78 ? 31.842 13.653 28.938 1.00 14.31 58 ASP A C 1
ATOM 475 O O . ASP A 1 78 ? 32.400 14.137 27.957 1.00 14.14 58 ASP A O 1
ATOM 480 N N . GLY A 1 79 ? 30.953 12.661 28.869 1.00 13.69 59 GLY A N 1
ATOM 481 C CA . GLY A 1 79 ? 30.611 12.045 27.597 1.00 14.14 59 GLY A CA 1
ATOM 482 C C . GLY A 1 79 ? 29.290 12.549 27.018 1.00 13.80 59 GLY A C 1
ATOM 483 O O . GLY A 1 79 ? 28.821 12.004 26.025 1.00 14.21 59 GLY A O 1
ATOM 484 N N . THR A 1 80 ? 28.708 13.592 27.625 1.00 13.56 60 THR A N 1
ATOM 485 C CA . THR A 1 80 ? 27.338 13.979 27.303 1.00 13.33 60 THR A CA 1
ATOM 486 C C . THR A 1 80 ? 27.212 14.683 25.952 1.00 13.37 60 THR A C 1
ATOM 487 O O . THR A 1 80 ? 28.173 15.199 25.389 1.00 13.73 60 THR A O 1
ATOM 491 N N . GLY A 1 81 ? 25.979 14.721 25.442 1.00 13.20 61 GLY A N 1
ATOM 492 C CA . GLY A 1 81 ? 25.703 15.492 24.241 1.00 12.95 61 GLY A CA 1
ATOM 493 C C . GLY A 1 81 ? 25.905 16.992 24.448 1.00 12.86 61 GLY A C 1
ATOM 494 O O . GLY A 1 81 ? 26.430 17.682 23.577 1.00 12.50 61 GLY A O 1
ATOM 495 N N . TYR A 1 82 ? 25.479 17.495 25.609 1.00 12.62 62 TYR A N 1
ATOM 496 C CA . TYR A 1 82 ? 25.451 18.924 25.870 1.00 12.83 62 TYR A CA 1
ATOM 497 C C . TYR A 1 82 ? 26.871 19.492 25.902 1.00 12.82 62 TYR A C 1
ATOM 498 O O . TYR A 1 82 ? 27.162 20.471 25.213 1.00 12.46 62 TYR A O 1
ATOM 507 N N . THR A 1 83 ? 27.755 18.876 26.701 1.00 12.91 63 THR A N 1
ATOM 508 C CA . THR A 1 83 ? 29.067 19.468 26.934 1.00 13.31 63 THR A CA 1
ATOM 509 C C . THR A 1 83 ? 30.235 18.537 26.596 1.00 13.52 63 THR A C 1
ATOM 510 O O . THR A 1 83 ? 31.380 18.983 26.655 1.00 13.67 63 THR A O 1
ATOM 514 N N . GLY A 1 84 ? 29.957 17.275 26.248 1.00 12.90 64 GLY A N 1
ATOM 515 C CA . GLY A 1 84 ? 31.015 16.280 26.144 1.00 12.64 64 GLY A CA 1
ATOM 516 C C . GLY A 1 84 ? 31.052 15.504 24.825 1.00 12.80 64 GLY A C 1
ATOM 517 O O . GLY A 1 84 ? 30.623 15.980 23.773 1.00 12.97 64 GLY A O 1
ATOM 518 N N . TRP A 1 85 ? 31.561 14.268 24.913 1.00 12.68 65 TRP A N 1
ATOM 519 C CA . TRP A 1 85 ? 32.037 13.549 23.738 1.00 12.90 65 TRP A CA 1
ATOM 520 C C . TRP A 1 85 ? 30.908 13.168 22.787 1.00 12.57 65 TRP A C 1
ATOM 521 O O . TRP A 1 85 ? 31.096 13.227 21.574 1.00 12.53 65 TRP A O 1
ATOM 532 N N . ALA A 1 86 ? 29.755 12.758 23.331 1.00 12.60 66 ALA A N 1
ATOM 533 C CA . ALA A 1 86 ? 28.677 12.327 22.452 1.00 12.48 66 ALA A CA 1
ATOM 534 C C . ALA A 1 86 ? 28.213 13.483 21.567 1.00 12.26 66 ALA A C 1
ATOM 535 O O . ALA A 1 86 ? 27.776 13.264 20.441 1.00 12.39 66 ALA A O 1
ATOM 537 N N . GLY A 1 87 ? 28.313 14.722 22.071 1.00 12.26 67 GLY A N 1
ATOM 538 C CA . GLY A 1 87 ? 27.912 15.872 21.275 1.00 12.23 67 GLY A CA 1
ATOM 539 C C . GLY A 1 87 ? 28.847 16.107 20.086 1.00 12.16 67 GLY A C 1
ATOM 540 O O . GLY A 1 87 ? 28.422 16.562 19.025 1.00 12.33 67 GLY A O 1
ATOM 541 N N . ILE A 1 88 ? 30.134 15.810 20.287 1.00 12.79 68 ILE A N 1
ATOM 542 C CA . ILE A 1 88 ? 31.087 15.911 19.194 1.00 12.67 68 ILE A CA 1
ATOM 543 C C . ILE A 1 88 ? 30.771 14.834 18.155 1.00 12.88 68 ILE A C 1
ATOM 544 O O . ILE A 1 88 ? 30.886 15.071 16.953 1.00 12.98 68 ILE A O 1
ATOM 549 N N . ALA A 1 89 ? 30.375 13.646 18.628 1.00 12.89 69 ALA A N 1
ATOM 550 C CA . ALA A 1 89 ? 29.968 12.577 17.724 1.00 13.17 69 ALA A CA 1
ATOM 551 C C . ALA A 1 89 ? 28.730 12.990 16.926 1.00 13.54 69 ALA A C 1
ATOM 552 O O . ALA A 1 89 ? 28.637 12.696 15.737 1.00 13.63 69 ALA A O 1
ATOM 554 N N . VAL A 1 90 ? 27.781 13.672 17.584 1.00 12.87 70 VAL A N 1
ATOM 555 C CA . VAL A 1 90 ? 26.607 14.206 16.906 1.00 13.04 70 VAL A CA 1
ATOM 556 C C . VAL A 1 90 ? 27.037 15.132 15.768 1.00 12.87 70 VAL A C 1
ATOM 557 O O . VAL A 1 90 ? 26.499 15.042 14.662 1.00 12.99 70 VAL A O 1
ATOM 561 N N . LEU A 1 91 ? 28.008 16.017 16.035 1.00 12.96 71 LEU A N 1
ATOM 562 C CA . LEU A 1 91 ? 28.486 16.917 14.996 1.00 12.81 71 LEU A CA 1
ATOM 563 C C . LEU A 1 91 ? 29.049 16.118 13.820 1.00 13.20 71 LEU A C 1
ATOM 564 O O . LEU A 1 91 ? 28.711 16.386 12.669 1.00 12.99 71 LEU A O 1
ATOM 569 N N . TYR A 1 92 ? 29.901 15.131 14.113 1.00 13.53 72 TYR A N 1
ATOM 570 C CA . TYR A 1 92 ? 30.567 14.403 13.043 1.00 14.12 72 TYR A CA 1
ATOM 571 C C . TYR A 1 92 ? 29.603 13.539 12.235 1.00 14.41 72 TYR A C 1
ATOM 572 O O . TYR A 1 92 ? 29.795 13.402 11.028 1.00 15.17 72 TYR A O 1
ATOM 581 N N . LEU A 1 93 ? 28.582 12.966 12.888 1.00 13.94 73 LEU A N 1
ATOM 582 C CA . LEU A 1 93 ? 27.570 12.222 12.150 1.00 14.64 73 LEU A CA 1
ATOM 583 C C . LEU A 1 93 ? 26.857 13.159 11.176 1.00 14.87 73 LEU A C 1
ATOM 584 O O . LEU A 1 93 ? 26.562 12.783 10.041 1.00 15.35 73 LEU A O 1
ATOM 589 N N . HIS A 1 94 ? 26.566 14.381 11.639 1.00 14.77 74 HIS A N 1
ATOM 590 C CA . HIS A 1 94 ? 25.933 15.405 10.821 1.00 14.79 74 HIS A CA 1
ATOM 591 C C . HIS A 1 94 ? 26.831 15.787 9.645 1.00 15.25 74 HIS A C 1
ATOM 592 O O . HIS A 1 94 ? 26.366 15.862 8.512 1.00 15.71 74 HIS A O 1
ATOM 599 N N . LEU A 1 95 ? 28.119 16.025 9.915 1.00 15.04 75 LEU A N 1
ATOM 600 C CA . LEU A 1 95 ? 29.042 16.397 8.850 1.00 15.67 75 LEU A CA 1
ATOM 601 C C . LEU A 1 95 ? 29.170 15.270 7.826 1.00 16.63 75 LEU A C 1
ATOM 602 O O . LEU A 1 95 ? 29.287 15.533 6.631 1.00 16.71 75 LEU A O 1
ATOM 607 N N . TYR A 1 96 ? 29.144 14.021 8.298 1.00 17.31 76 TYR A N 1
ATOM 608 C CA . TYR A 1 96 ? 29.180 12.879 7.398 1.00 19.00 76 TYR A CA 1
ATOM 609 C C . TYR A 1 96 ? 27.972 12.904 6.460 1.00 19.89 76 TYR A C 1
ATOM 610 O O . TYR A 1 96 ? 28.109 12.654 5.261 1.00 19.75 76 TYR A O 1
ATOM 619 N N . ASP A 1 97 ? 26.799 13.228 7.015 1.00 20.13 77 ASP A N 1
ATOM 620 C CA A ASP A 1 97 ? 25.567 13.277 6.245 0.50 20.69 77 ASP A CA 1
ATOM 621 C CA B ASP A 1 97 ? 25.552 13.296 6.268 0.50 21.04 77 ASP A CA 1
ATOM 622 C C . ASP A 1 97 ? 25.616 14.432 5.248 1.00 20.86 77 ASP A C 1
ATOM 623 O O . ASP A 1 97 ? 25.137 14.295 4.118 1.00 21.04 77 ASP A O 1
ATOM 632 N N . VAL A 1 98 ? 26.199 15.563 5.663 1.00 19.20 78 VAL A N 1
ATOM 633 C CA . VAL A 1 98 ? 26.234 16.757 4.831 1.00 19.49 78 VAL A CA 1
ATOM 634 C C . VAL A 1 98 ? 27.239 16.575 3.694 1.00 20.04 78 VAL A C 1
ATOM 635 O O . VAL A 1 98 ? 26.915 16.860 2.542 1.00 21.04 78 VAL A O 1
ATOM 639 N N . PHE A 1 99 ? 28.440 16.086 4.024 1.00 19.96 79 PHE A N 1
ATOM 640 C CA . PHE A 1 99 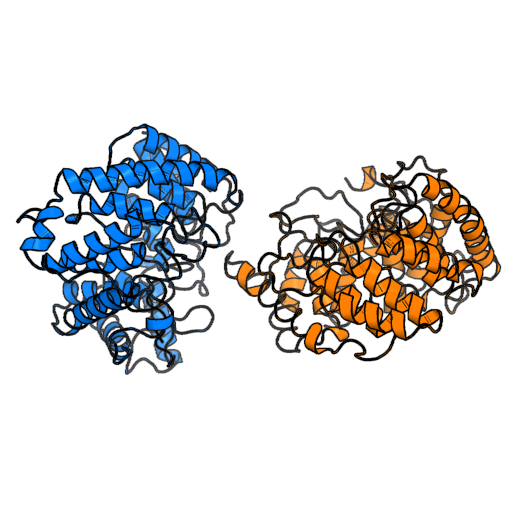? 29.571 16.158 3.109 1.00 20.93 79 PHE A CA 1
ATOM 641 C C . PHE A 1 99 ? 29.903 14.798 2.501 1.00 22.70 79 PHE A C 1
ATOM 642 O O . PHE A 1 99 ? 30.473 14.742 1.413 1.00 23.41 79 PHE A O 1
ATOM 650 N N . GLY A 1 100 ? 29.604 13.717 3.231 1.00 23.53 80 GLY A N 1
ATOM 651 C CA . GLY A 1 100 ? 29.826 12.367 2.735 1.00 24.85 80 GLY A CA 1
ATOM 652 C C . GLY A 1 100 ? 31.274 11.897 2.875 1.00 25.61 80 GLY A C 1
ATOM 653 O O . GLY A 1 100 ? 31.624 10.829 2.378 1.00 27.78 80 GLY A O 1
ATOM 654 N N . ASP A 1 101 ? 32.106 12.694 3.556 1.00 25.01 81 ASP A N 1
ATOM 655 C CA . ASP A 1 101 ? 33.504 12.360 3.775 1.00 25.75 81 ASP A CA 1
ATOM 656 C C . ASP A 1 101 ? 33.590 11.241 4.812 1.00 24.92 81 ASP A C 1
ATOM 657 O O . ASP A 1 101 ? 33.191 11.430 5.961 1.00 23.10 81 ASP A O 1
ATOM 662 N N . PRO A 1 102 ? 34.118 10.046 4.454 1.00 23.44 82 PRO A N 1
ATOM 663 C CA . PRO A 1 102 ? 34.200 8.929 5.398 1.00 22.96 82 PRO A CA 1
ATOM 664 C C . PRO A 1 102 ? 35.014 9.267 6.646 1.00 21.74 82 PRO A C 1
ATOM 665 O O . PRO A 1 102 ? 34.811 8.660 7.694 1.00 21.12 82 PRO A O 1
ATOM 669 N N . ALA A 1 103 ? 35.924 10.242 6.519 1.00 20.56 83 ALA A N 1
ATOM 670 C CA . ALA A 1 103 ? 36.779 10.661 7.619 1.00 20.09 83 ALA A CA 1
ATOM 671 C C . ALA A 1 103 ? 35.935 11.194 8.776 1.00 19.14 83 ALA A C 1
ATOM 672 O O . ALA A 1 103 ? 36.318 11.049 9.933 1.00 18.68 83 ALA A O 1
ATOM 674 N N . TYR A 1 104 ? 34.804 11.825 8.447 1.00 18.64 84 TYR A N 1
ATOM 675 C CA . TYR A 1 104 ? 33.912 12.360 9.465 1.00 18.74 84 TYR A CA 1
ATOM 676 C C . TYR A 1 104 ? 33.244 11.229 10.244 1.00 19.06 84 TYR A C 1
ATOM 677 O O . TYR A 1 104 ? 33.036 11.336 11.453 1.00 18.19 84 TYR A O 1
ATOM 686 N N . LEU A 1 105 ? 32.896 10.143 9.544 1.00 19.09 85 LEU A N 1
ATOM 687 C CA . LEU A 1 105 ? 32.285 9.007 10.217 1.00 19.20 85 LEU A CA 1
ATOM 688 C C . LEU A 1 105 ? 33.298 8.368 11.166 1.00 18.91 85 LEU A C 1
ATOM 689 O O . LEU A 1 105 ? 32.940 7.951 12.266 1.00 19.11 85 LEU A O 1
ATOM 694 N N . GLN A 1 106 ? 34.570 8.321 10.746 1.00 18.78 86 GLN A N 1
ATOM 695 C CA . GLN A 1 106 ? 35.627 7.751 11.568 1.00 19.44 86 GLN A CA 1
ATOM 696 C C . GLN A 1 106 ? 35.841 8.602 12.820 1.00 18.65 86 GLN A C 1
ATOM 697 O O . GLN A 1 106 ? 36.049 8.064 13.906 1.00 18.29 86 GLN A O 1
ATOM 703 N N . LEU A 1 107 ? 35.812 9.931 12.650 1.00 18.45 87 LEU A N 1
ATOM 704 C CA . LEU A 1 107 ? 35.941 10.840 13.779 1.00 18.65 87 LEU A CA 1
ATOM 705 C C . LEU A 1 107 ? 34.784 10.603 14.748 1.00 17.54 87 LEU A C 1
ATOM 706 O O . LEU A 1 107 ? 34.995 10.556 15.957 1.00 17.41 87 LEU A O 1
ATOM 711 N N . ALA A 1 108 ? 33.571 10.415 14.204 1.00 17.12 88 ALA A N 1
ATOM 712 C CA . ALA A 1 108 ? 32.406 10.138 15.033 1.00 16.91 88 ALA A CA 1
ATOM 713 C C . ALA A 1 108 ? 32.628 8.876 15.863 1.00 17.09 88 ALA A C 1
ATOM 714 O O . ALA A 1 108 ? 32.293 8.840 17.046 1.00 16.24 88 ALA A O 1
ATOM 716 N N . HIS A 1 109 ? 33.206 7.841 15.237 1.00 17.11 89 HIS A N 1
ATOM 717 C CA . HIS A 1 109 ? 33.448 6.579 15.917 1.00 17.98 89 HIS A CA 1
ATOM 718 C C . HIS A 1 109 ? 34.350 6.791 17.133 1.00 17.88 89 HIS A C 1
ATOM 719 O O . HIS A 1 109 ? 34.069 6.280 18.215 1.00 17.86 89 HIS A O 1
ATOM 726 N N . GLY A 1 110 ? 35.426 7.568 16.951 1.00 17.32 90 GLY A N 1
ATOM 727 C CA . GLY A 1 110 ? 36.358 7.838 18.032 1.00 16.78 90 GLY A CA 1
ATOM 728 C C . GLY A 1 110 ? 35.655 8.478 19.227 1.00 16.55 90 GLY A C 1
ATOM 729 O O . GLY A 1 110 ? 35.841 8.057 20.366 1.00 17.24 90 GLY A O 1
ATOM 730 N N . TYR A 1 111 ? 34.830 9.486 18.936 1.00 16.38 91 TYR A N 1
ATOM 731 C CA . TYR A 1 111 ? 34.142 10.216 19.987 1.00 15.65 91 TYR A CA 1
ATOM 732 C C . TYR A 1 111 ? 33.067 9.360 20.657 1.00 15.99 91 TYR A C 1
ATOM 733 O O . TYR A 1 111 ? 32.860 9.483 21.864 1.00 15.61 91 TYR A O 1
ATOM 742 N N . VAL A 1 112 ? 32.380 8.522 19.867 1.00 16.68 92 VAL A N 1
ATOM 743 C CA . VAL A 1 112 ? 31.416 7.565 20.394 1.00 18.19 92 VAL A CA 1
ATOM 744 C C . VAL A 1 112 ? 32.107 6.659 21.411 1.00 18.92 92 VAL A C 1
ATOM 745 O O . VAL A 1 112 ? 31.582 6.420 22.499 1.00 18.90 92 VAL A O 1
ATOM 749 N N . LYS A 1 113 ? 33.288 6.151 21.039 1.0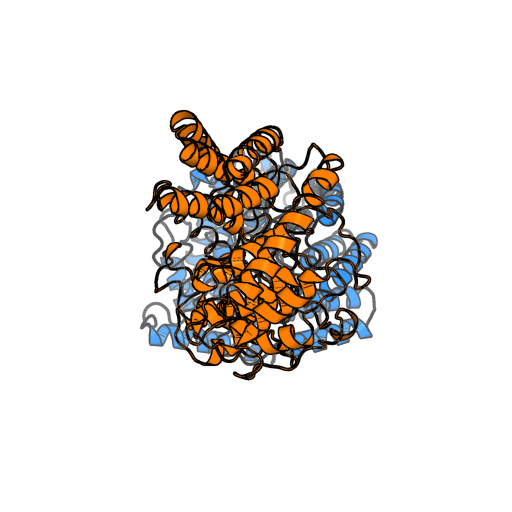0 20.43 93 LYS A N 1
ATOM 750 C CA . LYS A 1 113 ? 34.026 5.238 21.896 1.00 22.05 93 LYS A CA 1
ATOM 751 C C . LYS A 1 113 ? 34.387 5.920 23.215 1.00 21.70 93 LYS A C 1
ATOM 752 O O . LYS A 1 113 ? 34.239 5.322 24.280 1.00 22.65 93 LYS A O 1
ATOM 758 N N . GLN A 1 114 ? 34.837 7.177 23.138 1.00 20.24 94 GLN A N 1
ATOM 759 C CA . GLN A 1 114 ? 35.140 7.947 24.333 1.00 20.01 94 GLN A CA 1
ATOM 760 C C . GLN A 1 114 ? 33.888 8.055 25.199 1.00 19.40 94 GLN A C 1
ATOM 761 O O . GLN A 1 114 ? 33.936 7.807 26.401 1.00 19.82 94 GLN A O 1
ATOM 767 N N . SER A 1 115 ? 32.757 8.397 24.569 1.00 18.43 95 SER A N 1
ATOM 768 C CA . SER A 1 115 ? 31.529 8.657 25.305 1.00 17.93 95 SER A CA 1
ATOM 769 C C . SER A 1 115 ? 31.034 7.409 26.041 1.00 18.01 95 SER A C 1
ATOM 770 O O . SER A 1 115 ? 30.465 7.514 27.125 1.00 17.47 95 SER A O 1
ATOM 773 N N . LEU A 1 116 ? 31.251 6.224 25.451 1.00 18.17 96 LEU A N 1
ATOM 774 C CA . LEU A 1 116 ? 30.741 4.990 26.033 1.00 18.76 96 LEU A CA 1
ATOM 775 C C . LEU A 1 116 ? 31.553 4.590 27.266 1.00 20.34 96 LEU A C 1
ATOM 776 O O . LEU A 1 116 ? 31.121 3.732 28.034 1.00 20.67 96 LEU A O 1
ATOM 781 N N . ASN A 1 117 ? 32.714 5.226 27.460 1.00 22.33 97 ASN A N 1
ATOM 782 C CA . ASN A 1 117 ? 33.527 4.982 28.643 1.00 24.95 97 ASN A CA 1
ATOM 783 C C . ASN A 1 117 ? 33.185 5.977 29.752 1.00 24.85 97 ASN A C 1
ATOM 784 O O . ASN A 1 117 ? 33.873 6.011 30.771 1.00 26.47 97 ASN A O 1
ATOM 789 N N . CYS A 1 118 ? 32.123 6.770 29.557 1.00 24.49 98 CYS A N 1
ATOM 790 C CA . CYS A 1 118 ? 31.817 7.886 30.442 1.00 23.77 98 CYS A CA 1
ATOM 791 C C . CYS A 1 118 ? 30.425 7.793 31.050 1.00 23.64 98 CYS A C 1
ATOM 792 O O . CYS A 1 118 ? 29.949 8.776 31.613 1.00 24.43 98 CYS A O 1
ATOM 795 N N . LEU A 1 119 ? 29.753 6.650 30.896 1.00 22.57 99 LEU A N 1
ATOM 796 C CA . LEU A 1 119 ? 28.402 6.532 31.417 1.00 22.86 99 LEU A CA 1
ATOM 797 C C . LEU A 1 119 ? 28.451 6.675 32.937 1.00 23.27 99 LEU A C 1
ATOM 798 O O . LEU A 1 119 ? 29.324 6.099 33.585 1.00 22.41 99 LEU A O 1
ATOM 803 N N . THR A 1 120 ? 27.539 7.487 33.486 1.00 23.28 100 THR A N 1
ATOM 804 C CA . THR A 1 120 ? 27.587 7.836 34.898 1.00 23.84 100 THR A CA 1
ATOM 805 C C . THR A 1 120 ? 26.388 7.255 35.645 1.00 24.08 100 THR A C 1
ATOM 806 O O . THR A 1 120 ? 26.387 7.234 36.874 1.00 23.92 100 THR A O 1
ATOM 810 N N . LYS A 1 121 ? 25.370 6.812 34.889 1.00 24.41 101 LYS A N 1
ATOM 811 C CA . LYS A 1 121 ? 24.175 6.164 35.415 1.00 24.86 101 LYS A CA 1
ATOM 812 C C . LYS A 1 121 ? 23.339 7.133 36.250 1.00 23.87 101 LYS A C 1
ATOM 813 O O . LYS A 1 121 ? 22.546 6.696 37.080 1.00 25.88 101 LYS A O 1
ATOM 819 N N . ARG A 1 122 ? 23.495 8.442 36.010 1.00 21.42 102 ARG A N 1
ATOM 820 C CA . ARG A 1 122 ? 22.816 9.439 36.823 1.00 20.48 102 ARG A CA 1
ATOM 821 C C . ARG A 1 122 ? 21.623 10.064 36.099 1.00 19.54 102 ARG A C 1
ATOM 822 O O . ARG A 1 122 ? 20.717 10.573 36.762 1.00 20.44 102 ARG A O 1
ATOM 830 N N . SER A 1 123 ? 21.628 10.046 34.758 1.00 18.51 103 SER A N 1
ATOM 831 C CA A SER A 1 123 ? 20.612 10.744 33.983 0.50 18.13 103 SER A CA 1
ATOM 832 C CA B SER A 1 123 ? 20.614 10.745 33.980 0.50 18.01 103 SER A CA 1
ATOM 833 C C . SER A 1 123 ? 20.200 9.928 32.758 1.00 17.90 103 SER A C 1
ATOM 834 O O . SER A 1 123 ? 20.964 9.092 32.273 1.00 18.56 103 SER A O 1
ATOM 839 N N . ILE A 1 124 ? 18.993 10.214 32.251 1.00 17.41 104 ILE A N 1
ATOM 840 C CA . ILE A 1 124 ? 18.358 9.419 31.206 1.00 18.31 104 ILE A CA 1
ATOM 841 C C . ILE A 1 124 ? 18.328 10.143 29.858 1.00 16.62 104 ILE A C 1
ATOM 842 O O . ILE A 1 124 ? 17.799 9.595 28.893 1.00 16.36 104 ILE A O 1
ATOM 847 N N . THR A 1 125 ? 18.829 11.381 29.778 1.00 15.00 105 THR A N 1
ATOM 848 C CA . THR A 1 125 ? 18.506 12.176 28.599 1.00 14.36 105 THR A CA 1
ATOM 849 C C . THR A 1 125 ? 19.586 12.085 27.525 1.00 13.74 105 THR A C 1
ATOM 850 O O . THR A 1 125 ? 20.733 11.719 27.789 1.00 14.57 105 THR A O 1
ATOM 854 N N . PHE A 1 126 ? 19.184 12.451 26.307 1.00 12.87 106 PHE A N 1
ATOM 855 C CA . PHE A 1 126 ? 20.091 12.557 25.176 1.00 12.68 106 PHE A CA 1
ATOM 856 C C . PHE A 1 126 ? 21.172 13.602 25.454 1.00 13.07 106 PHE A C 1
ATOM 857 O O . PHE A 1 126 ? 22.334 13.399 25.114 1.00 12.88 106 PHE A O 1
ATOM 865 N N . LEU A 1 127 ? 20.791 14.732 26.058 1.00 13.05 107 LEU A N 1
ATOM 866 C CA . LEU A 1 127 ? 21.738 15.828 26.207 1.00 13.22 107 LEU A CA 1
ATOM 867 C C . LEU A 1 127 ? 22.643 15.676 27.427 1.00 13.24 107 LEU A C 1
ATOM 868 O O . LEU A 1 127 ? 23.802 16.071 27.349 1.00 13.02 107 LEU A O 1
ATOM 873 N N . CYS A 1 128 ? 22.125 15.153 28.547 1.00 13.29 108 CYS A N 1
ATOM 874 C CA . CYS A 1 128 ? 22.882 15.242 29.789 1.00 14.04 108 CYS A CA 1
ATOM 875 C C . CYS A 1 128 ? 23.021 13.886 30.474 1.00 14.72 108 CYS A C 1
ATOM 876 O O . CYS A 1 128 ? 23.609 13.795 31.556 1.00 16.71 108 CYS A O 1
ATOM 879 N N . GLY A 1 129 ? 22.539 12.828 29.817 1.00 14.53 109 GLY A N 1
ATOM 880 C CA . GLY A 1 129 ? 22.501 11.514 30.434 1.00 14.61 109 GLY A CA 1
ATOM 881 C C . GLY A 1 129 ? 23.117 10.425 29.563 1.00 14.91 109 GLY A C 1
ATOM 882 O O . GLY A 1 129 ? 23.763 10.698 28.557 1.00 14.74 109 GLY A O 1
ATOM 883 N N . ASP A 1 130 ? 22.882 9.173 29.961 1.00 15.05 110 ASP A N 1
ATOM 884 C CA . ASP A 1 130 ? 23.521 8.049 29.300 1.00 16.35 110 ASP A CA 1
ATOM 885 C C . ASP A 1 130 ? 22.870 7.761 27.947 1.00 15.84 110 ASP A C 1
ATOM 886 O O . ASP A 1 130 ? 23.451 7.049 27.134 1.00 16.30 110 ASP A O 1
ATOM 891 N N . ALA A 1 131 ? 21.682 8.331 27.702 1.00 15.20 111 ALA A N 1
ATOM 892 C CA . ALA A 1 131 ? 20.954 8.072 26.465 1.00 15.19 111 ALA A CA 1
ATOM 893 C C . ALA A 1 131 ? 21.666 8.679 25.257 1.00 15.79 111 ALA A C 1
ATOM 894 O O . ALA A 1 131 ? 21.520 8.186 24.143 1.00 15.80 111 ALA A O 1
ATOM 896 N N . GLY A 1 132 ? 22.410 9.771 25.476 1.00 15.34 112 GLY A N 1
ATOM 897 C CA . GLY A 1 132 ? 23.132 10.416 24.391 1.00 15.53 112 GLY A CA 1
ATOM 898 C C . GLY A 1 132 ? 24.185 9.477 23.812 1.00 15.46 112 GLY A C 1
ATOM 899 O O . GLY A 1 132 ? 24.099 9.086 22.650 1.00 16.14 112 GLY A O 1
ATOM 900 N N . PRO A 1 133 ? 25.196 9.074 24.613 1.00 16.13 113 PRO A N 1
ATOM 901 C CA . PRO A 1 133 ? 26.170 8.074 24.168 1.00 15.79 113 PRO A CA 1
ATOM 902 C C . PRO A 1 133 ? 25.532 6.835 23.537 1.00 15.81 113 PRO A C 1
ATOM 903 O O . PRO A 1 133 ? 25.973 6.383 22.484 1.00 15.65 113 PRO A O 1
ATOM 907 N N . LEU A 1 134 ? 24.480 6.291 24.164 1.00 15.82 114 LEU A N 1
ATOM 908 C CA . LEU A 1 134 ? 23.911 5.039 23.681 1.00 15.60 114 LEU A CA 1
ATOM 909 C C . LEU A 1 134 ? 23.193 5.213 22.342 1.00 15.49 114 LEU A C 1
ATOM 910 O O . LEU A 1 134 ? 23.356 4.388 21.443 1.00 15.40 114 LEU A O 1
ATOM 915 N N . ALA A 1 135 ? 22.393 6.277 22.209 1.00 14.76 115 ALA A N 1
ATOM 916 C CA . ALA A 1 135 ? 21.624 6.505 20.997 1.00 14.45 115 ALA A CA 1
ATOM 917 C C . ALA A 1 135 ? 22.564 6.860 19.847 1.00 14.56 115 ALA A C 1
ATOM 918 O O . ALA A 1 135 ? 22.402 6.361 18.736 1.00 14.70 115 ALA A O 1
ATOM 920 N N . VAL A 1 136 ? 23.546 7.725 20.128 1.00 14.28 116 VAL A N 1
ATOM 921 C CA . VAL A 1 136 ? 24.483 8.153 19.102 1.00 14.92 116 VAL A CA 1
ATOM 922 C C . VAL A 1 136 ? 25.334 6.956 18.670 1.00 14.83 116 VAL A C 1
ATOM 923 O O . VAL A 1 136 ? 25.598 6.790 17.479 1.00 14.97 116 VAL A O 1
ATOM 927 N N . ALA A 1 137 ? 25.753 6.130 19.637 1.00 14.99 117 ALA A N 1
ATOM 928 C CA . ALA A 1 137 ? 26.535 4.937 19.332 1.00 14.73 117 ALA A CA 1
ATOM 929 C C . ALA A 1 137 ? 25.729 3.980 18.455 1.00 15.25 117 ALA A C 1
ATOM 930 O O . ALA A 1 137 ? 26.260 3.430 17.488 1.00 14.83 117 ALA A O 1
ATOM 932 N N . ALA A 1 138 ? 24.448 3.783 18.799 1.00 14.67 118 ALA A N 1
ATOM 933 C CA . ALA A 1 138 ? 23.583 2.902 18.021 1.00 15.27 118 ALA A CA 1
ATOM 934 C C . ALA A 1 138 ? 23.596 3.320 16.552 1.00 15.70 118 ALA A C 1
ATOM 935 O O . ALA A 1 138 ? 23.723 2.483 15.659 1.00 15.69 118 ALA A O 1
ATOM 937 N N . VAL A 1 139 ? 23.488 4.629 16.305 1.00 15.54 119 VAL A N 1
ATOM 938 C CA . VAL A 1 139 ? 23.405 5.160 14.954 1.00 15.55 119 VAL A CA 1
ATOM 939 C C . VAL A 1 139 ? 24.760 5.047 14.251 1.00 15.40 119 VAL A C 1
ATOM 940 O O . VAL A 1 139 ? 24.821 4.648 13.088 1.00 15.50 119 VAL A O 1
ATOM 944 N N . LEU A 1 140 ? 25.838 5.394 14.964 1.00 15.47 120 LEU A N 1
ATOM 945 C CA . LEU A 1 140 ? 27.182 5.316 14.411 1.00 16.23 120 LEU A CA 1
ATOM 946 C C . LEU A 1 140 ? 27.477 3.874 13.997 1.00 16.63 120 LEU A C 1
ATOM 947 O O . LEU A 1 140 ? 27.926 3.631 12.876 1.00 16.46 120 LEU A O 1
ATOM 952 N N . TYR A 1 141 ? 27.187 2.920 14.887 1.00 16.95 121 TYR A N 1
ATOM 953 C CA . TYR A 1 141 ? 27.486 1.527 14.588 1.00 17.27 121 TYR A CA 1
ATOM 954 C C . TYR A 1 141 ? 26.668 1.052 13.388 1.00 17.42 121 TYR A C 1
ATOM 955 O O . TYR A 1 141 ? 27.177 0.313 12.546 1.00 17.57 121 TYR A O 1
ATOM 964 N N . HIS A 1 142 ? 25.407 1.491 13.306 1.00 17.51 122 HIS A N 1
ATOM 965 C CA . HIS A 1 142 ? 24.537 1.156 12.188 1.00 17.85 122 HIS A CA 1
ATOM 966 C C . HIS A 1 142 ? 25.133 1.656 10.874 1.00 18.53 122 HIS A C 1
ATOM 967 O O . HIS A 1 142 ? 25.136 0.939 9.872 1.00 17.98 122 HIS A O 1
ATOM 974 N N . LYS A 1 143 ? 25.647 2.890 10.892 1.00 18.84 123 LYS A N 1
ATOM 975 C CA . LYS A 1 143 ? 26.212 3.505 9.700 1.00 20.12 123 LYS A CA 1
ATOM 976 C C . LYS A 1 143 ? 27.515 2.819 9.296 1.00 19.78 123 LYS A C 1
ATOM 977 O O . LYS A 1 143 ? 27.940 2.938 8.148 1.00 20.54 123 LYS A O 1
ATOM 983 N N . MET A 1 144 ? 28.139 2.103 10.237 1.00 18.60 124 MET A N 1
ATOM 984 C CA . MET A 1 144 ? 29.367 1.373 9.963 1.00 18.67 124 MET A CA 1
ATOM 985 C C . MET A 1 144 ? 29.087 -0.123 9.801 1.00 18.44 124 MET A C 1
ATOM 986 O O . MET A 1 144 ? 30.016 -0.924 9.828 1.00 18.43 124 MET A O 1
ATOM 991 N N . ASN A 1 145 ? 27.806 -0.488 9.642 1.00 18.17 125 ASN A N 1
ATOM 992 C CA . ASN A 1 145 ? 27.401 -1.858 9.345 1.00 18.65 125 ASN A CA 1
ATOM 993 C C . ASN A 1 145 ? 27.812 -2.796 10.480 1.00 18.54 125 ASN A C 1
ATOM 994 O O . ASN A 1 145 ? 28.155 -3.955 10.244 1.00 17.65 125 ASN A O 1
ATOM 999 N N . ASN A 1 146 ? 27.770 -2.292 11.720 1.00 17.33 126 ASN A N 1
ATOM 1000 C CA . ASN A 1 146 ? 28.114 -3.102 12.875 1.00 16.62 126 ASN A CA 1
ATOM 1001 C C . ASN A 1 146 ? 26.832 -3.424 13.639 1.00 17.03 126 ASN A C 1
ATOM 1002 O O . ASN A 1 146 ? 26.463 -2.723 14.582 1.00 16.69 126 ASN A O 1
ATOM 1007 N N . GLU A 1 147 ? 26.163 -4.506 13.229 1.00 17.05 127 GLU A N 1
ATOM 1008 C CA . GLU A 1 147 ? 24.837 -4.821 13.733 1.00 17.63 127 GLU A CA 1
ATOM 1009 C C . GLU A 1 147 ? 24.880 -5.171 15.218 1.00 18.01 127 GLU A C 1
ATOM 1010 O O . GLU A 1 147 ? 24.018 -4.718 15.970 1.00 17.32 127 GLU A O 1
ATOM 1016 N N . LYS A 1 148 ? 25.867 -5.979 15.633 1.00 17.74 128 LYS A N 1
ATOM 1017 C CA . LYS A 1 148 ? 25.932 -6.443 17.011 1.00 18.91 128 LYS A CA 1
ATOM 1018 C C . LYS A 1 148 ? 26.003 -5.252 17.964 1.00 18.09 128 LYS A C 1
ATOM 1019 O O . LYS A 1 148 ? 25.228 -5.177 18.918 1.00 18.03 128 LYS A O 1
ATOM 1025 N N . GLN A 1 149 ? 26.925 -4.323 17.690 1.00 18.25 129 GLN A N 1
ATOM 1026 C CA . GLN A 1 149 ? 27.134 -3.197 18.590 1.00 18.42 129 GLN A CA 1
ATOM 1027 C C . GLN A 1 149 ? 25.939 -2.247 18.535 1.00 18.35 129 GLN A C 1
ATOM 1028 O O . GLN A 1 149 ? 25.537 -1.717 19.570 1.00 17.89 129 GLN A O 1
ATOM 1034 N N . ALA A 1 150 ? 25.358 -2.055 17.344 1.00 17.44 130 ALA A N 1
ATOM 1035 C CA . ALA A 1 150 ? 24.187 -1.200 17.213 1.00 17.77 130 ALA A CA 1
ATOM 1036 C C . ALA A 1 150 ? 23.042 -1.743 18.068 1.00 18.63 130 ALA A C 1
ATOM 1037 O O . ALA A 1 150 ? 22.420 -0.995 18.829 1.00 18.26 130 ALA A O 1
ATOM 1039 N N . GLU A 1 151 ? 22.784 -3.052 17.950 1.00 18.81 131 GLU A N 1
ATOM 1040 C CA . GLU A 1 151 ? 21.678 -3.679 18.660 1.00 19.90 131 GLU A CA 1
ATOM 1041 C C . GLU A 1 151 ? 21.912 -3.655 20.169 1.00 19.87 131 GLU A C 1
ATOM 1042 O O . GLU A 1 151 ? 20.961 -3.474 20.930 1.00 20.24 131 GLU A O 1
ATOM 1048 N N . ASP A 1 152 ? 23.166 -3.850 20.597 1.00 20.03 132 ASP A N 1
ATOM 1049 C CA . ASP A 1 152 ? 23.500 -3.861 22.013 1.00 20.67 132 ASP A CA 1
ATOM 1050 C C . ASP A 1 152 ? 23.217 -2.484 22.611 1.00 20.02 132 ASP A C 1
ATOM 1051 O O . ASP A 1 152 ? 22.704 -2.378 23.726 1.00 20.22 132 ASP A O 1
ATOM 1056 N N . CYS A 1 153 ? 23.549 -1.433 21.851 1.00 18.61 133 CYS A N 1
ATOM 1057 C CA . CYS A 1 153 ? 23.338 -0.070 22.312 1.00 18.04 133 CYS A CA 1
ATOM 1058 C C . CYS A 1 153 ? 21.845 0.230 22.435 1.00 17.96 133 CYS A C 1
ATOM 1059 O O . CYS A 1 153 ? 21.435 0.900 23.381 1.00 17.78 133 CYS A O 1
ATOM 1062 N N . ILE A 1 154 ? 21.040 -0.256 21.479 1.00 17.61 134 ILE A N 1
ATOM 1063 C CA . ILE A 1 154 ? 19.597 -0.053 21.522 1.00 17.99 134 ILE A CA 1
ATOM 1064 C C . ILE A 1 154 ? 19.006 -0.746 22.752 1.00 18.47 134 ILE A C 1
ATOM 1065 O O . ILE A 1 154 ? 18.172 -0.166 23.444 1.00 17.89 134 ILE A O 1
ATOM 1070 N N . THR A 1 155 ? 19.456 -1.975 23.039 1.00 19.55 135 THR A N 1
ATOM 1071 C CA . THR A 1 155 ? 18.985 -2.715 24.202 1.00 20.26 135 THR A CA 1
ATOM 1072 C C . THR A 1 155 ? 19.217 -1.900 25.475 1.00 20.33 135 THR A C 1
ATOM 1073 O O . THR A 1 155 ? 18.314 -1.756 26.299 1.00 20.19 135 THR A O 1
ATOM 1077 N N . ARG A 1 156 ? 20.432 -1.359 25.613 1.00 19.55 136 ARG A N 1
ATOM 1078 C CA . ARG A 1 156 ? 20.816 -0.606 26.794 1.00 20.14 136 ARG A CA 1
ATOM 1079 C C . ARG A 1 156 ? 20.003 0.683 26.881 1.00 19.46 136 ARG A C 1
ATOM 1080 O O . ARG A 1 156 ? 19.585 1.075 27.971 1.00 19.44 136 ARG A O 1
ATOM 1088 N N . LEU A 1 157 ? 19.767 1.324 25.729 1.00 18.73 137 LEU A N 1
ATOM 1089 C CA . LEU A 1 157 ? 18.985 2.550 25.683 1.00 18.96 137 LEU A CA 1
ATOM 1090 C C . LEU A 1 157 ? 17.565 2.296 26.188 1.00 19.40 137 LEU A C 1
ATOM 1091 O O . LEU A 1 157 ? 17.016 3.101 26.939 1.00 19.46 137 LEU A O 1
ATOM 1096 N N . ILE A 1 158 ? 16.969 1.182 25.746 1.00 20.14 138 ILE A N 1
ATOM 1097 C CA . ILE A 1 158 ? 15.604 0.836 26.114 1.00 21.66 138 ILE A CA 1
ATOM 1098 C C . ILE A 1 158 ? 15.529 0.576 27.619 1.00 22.84 138 ILE A C 1
ATOM 1099 O O . ILE A 1 158 ? 14.543 0.948 28.251 1.00 24.12 138 ILE A O 1
ATOM 1104 N N . HIS A 1 159 ? 16.592 -0.018 28.176 1.00 24.51 139 HIS A N 1
ATOM 1105 C CA . HIS A 1 159 ? 16.641 -0.460 29.563 1.00 27.24 139 HIS A CA 1
ATOM 1106 C C . HIS A 1 159 ? 16.860 0.727 30.501 1.00 27.31 139 HIS A C 1
ATOM 1107 O O . HIS A 1 159 ? 16.641 0.619 31.706 1.00 26.72 139 HIS A O 1
ATOM 1114 N N . LEU A 1 160 ? 17.284 1.861 29.935 1.00 26.82 140 LEU A N 1
ATOM 1115 C CA . LEU A 1 160 ? 17.667 3.034 30.707 1.00 29.06 140 LEU A CA 1
ATOM 1116 C C . LEU A 1 160 ? 16.438 3.648 31.376 1.00 31.82 140 LEU A C 1
ATOM 1117 O O . LEU A 1 160 ? 16.567 4.393 32.344 1.00 33.31 140 LEU A O 1
ATOM 1122 N N . ASN A 1 161 ? 15.258 3.320 30.837 1.00 35.47 141 ASN A N 1
ATOM 1123 C CA . ASN A 1 161 ? 13.971 3.840 31.270 1.00 40.18 141 ASN A CA 1
ATOM 1124 C C . ASN A 1 161 ? 13.522 3.116 32.538 1.00 42.39 141 ASN A C 1
ATOM 1125 O O . ASN A 1 161 ? 12.998 2.007 32.463 1.00 45.06 141 ASN A O 1
ATOM 1130 N N . LYS A 1 162 ? 13.723 3.758 33.696 1.00 45.24 142 LYS A N 1
ATOM 1131 C CA . LYS A 1 162 ? 13.268 3.202 34.962 1.00 47.50 142 LYS A CA 1
ATOM 1132 C C . LYS A 1 162 ? 12.062 3.991 35.469 1.00 48.47 142 LYS A C 1
ATOM 1133 O O . LYS A 1 162 ? 11.948 5.190 35.219 1.00 47.59 142 LYS A O 1
ATOM 1139 N N . ILE A 1 163 ? 11.173 3.296 36.191 1.00 49.54 143 ILE A N 1
ATOM 1140 C CA . ILE A 1 163 ? 10.045 3.928 36.858 1.00 49.92 143 ILE A CA 1
ATOM 1141 C C . ILE A 1 163 ? 10.583 4.896 37.910 1.00 49.76 143 ILE A C 1
ATOM 1142 O O . ILE A 1 163 ? 11.361 4.512 38.782 1.00 50.56 143 ILE A O 1
ATOM 1147 N N . ASP A 1 164 ? 10.178 6.164 37.789 1.00 48.96 144 ASP A N 1
ATOM 1148 C CA . ASP A 1 164 ? 10.679 7.227 38.643 1.00 47.48 144 ASP A CA 1
ATOM 1149 C C . ASP A 1 164 ? 9.621 8.324 38.737 1.00 47.15 144 ASP A C 1
ATOM 1150 O O . ASP A 1 164 ? 9.465 9.115 37.809 1.00 45.52 144 ASP A O 1
ATOM 1155 N N . PRO A 1 165 ? 8.869 8.408 39.862 1.00 46.96 145 PRO A N 1
ATOM 1156 C CA . PRO A 1 165 ? 7.808 9.408 40.007 1.00 46.66 145 PRO A CA 1
ATOM 1157 C C . PRO A 1 165 ? 8.339 10.823 40.240 1.00 46.16 145 PRO A C 1
ATOM 1158 O O . PRO A 1 165 ? 7.580 11.788 40.163 1.00 45.96 145 PRO A O 1
ATOM 1162 N N . HIS A 1 166 ? 9.648 10.930 40.508 1.00 45.14 146 HIS A N 1
ATOM 1163 C CA . HIS A 1 166 ? 10.281 12.197 40.843 1.00 44.54 146 HIS A CA 1
ATOM 1164 C C . HIS A 1 166 ? 11.080 12.750 39.661 1.00 40.92 146 HIS A C 1
ATOM 1165 O O . HIS A 1 166 ? 11.570 13.876 39.728 1.00 41.97 146 HIS A O 1
ATOM 1172 N N . ALA A 1 167 ? 11.210 11.952 38.591 1.00 36.08 147 ALA A N 1
ATOM 1173 C CA . ALA A 1 167 ? 11.933 12.357 37.393 1.00 32.14 147 ALA A CA 1
ATOM 1174 C C . ALA A 1 167 ? 11.260 13.579 36.773 1.00 27.42 147 ALA A C 1
ATOM 1175 O O . ALA A 1 167 ? 10.035 13.625 36.684 1.00 28.81 147 ALA A O 1
ATOM 1177 N N . PRO A 1 168 ? 12.018 14.612 36.330 1.00 23.49 148 PRO A N 1
ATOM 1178 C CA . PRO A 1 168 ? 11.400 15.793 35.731 1.00 20.49 148 PRO A CA 1
ATOM 1179 C C . PRO A 1 168 ? 10.913 15.465 34.322 1.00 17.46 148 PRO A C 1
ATOM 1180 O O . PRO A 1 168 ? 11.129 14.362 33.821 1.00 16.62 148 PRO A O 1
ATOM 1184 N N . ASN A 1 169 ? 10.257 16.442 33.696 1.00 16.05 149 ASN A N 1
ATOM 1185 C CA . ASN A 1 169 ? 9.596 16.216 32.422 1.00 15.28 149 ASN A CA 1
ATOM 1186 C C . ASN A 1 169 ? 10.328 16.914 31.278 1.00 15.06 149 ASN A C 1
ATOM 1187 O O . ASN A 1 169 ? 9.969 16.706 30.122 1.00 15.20 149 ASN A O 1
ATOM 1192 N N . GLU A 1 170 ? 11.358 17.707 31.602 1.00 14.66 150 GLU A N 1
ATOM 1193 C CA . GLU A 1 170 ? 11.921 18.674 30.668 1.00 14.94 150 GLU A CA 1
ATOM 1194 C C . GLU A 1 170 ? 13.057 18.065 29.841 1.00 15.06 150 GLU A C 1
ATOM 1195 O O . GLU A 1 170 ? 13.327 16.869 29.915 1.00 14.85 150 GLU A O 1
ATOM 1201 N N . MET A 1 171 ? 13.721 18.913 29.048 1.00 15.35 151 MET A N 1
ATOM 1202 C CA . MET A 1 171 ? 14.573 18.458 27.960 1.00 15.90 151 MET A CA 1
ATOM 1203 C C . MET A 1 171 ? 15.934 17.967 28.454 1.00 15.76 151 MET A C 1
ATOM 1204 O O . MET A 1 171 ? 16.437 16.960 27.956 1.00 15.60 151 MET A O 1
ATOM 1209 N N . LEU A 1 172 ? 16.558 18.683 29.398 1.00 15.84 152 LEU A N 1
ATOM 1210 C CA . LEU A 1 172 ? 17.949 18.384 29.720 1.00 16.53 152 LEU A CA 1
ATOM 1211 C C . LEU A 1 172 ? 18.065 17.209 30.695 1.00 15.70 152 LEU A C 1
ATOM 1212 O O . LEU A 1 172 ? 19.047 16.473 30.645 1.00 15.22 152 LEU A O 1
ATOM 1217 N N . TYR A 1 173 ? 17.083 17.031 31.593 1.00 15.52 153 TYR A N 1
ATOM 1218 C CA . TYR A 1 173 ? 17.215 16.011 32.625 1.00 16.45 153 TYR A CA 1
ATOM 1219 C C . TYR A 1 173 ? 15.970 15.137 32.752 1.00 16.22 153 TYR A C 1
ATOM 1220 O O . TYR A 1 173 ? 15.952 14.230 33.579 1.00 17.28 153 TYR A O 1
ATOM 1229 N N . GLY A 1 174 ? 14.958 15.375 31.910 1.00 15.57 154 GLY A N 1
ATOM 1230 C CA . GLY A 1 174 ? 13.658 14.764 32.133 1.00 15.23 154 GLY A CA 1
ATOM 1231 C C . GLY A 1 174 ? 13.156 13.903 30.975 1.00 14.91 154 GLY A C 1
ATOM 1232 O O . GLY A 1 174 ? 13.890 13.554 30.052 1.00 14.95 154 GLY A O 1
ATOM 1233 N N . ARG A 1 175 ? 11.862 13.585 31.044 1.00 14.72 155 ARG A N 1
ATOM 1234 C CA . ARG A 1 175 ? 11.268 12.558 30.205 1.00 14.93 155 ARG A CA 1
ATOM 1235 C C . ARG A 1 175 ? 11.366 12.889 28.714 1.00 14.34 155 ARG A C 1
ATOM 1236 O O . ARG A 1 175 ? 11.611 11.982 27.926 1.00 14.23 155 ARG A O 1
ATOM 1244 N N . ILE A 1 176 ? 11.170 14.155 28.311 1.00 13.92 156 ILE A N 1
ATOM 1245 C CA . ILE A 1 176 ? 11.180 14.437 26.876 1.00 13.81 156 ILE A CA 1
ATOM 1246 C C . ILE A 1 176 ? 12.595 14.276 26.316 1.00 13.65 156 ILE A C 1
ATOM 1247 O O . ILE A 1 176 ? 12.757 13.964 25.135 1.00 13.53 156 ILE A O 1
ATOM 1252 N N . GLY A 1 177 ? 13.607 14.447 27.178 1.00 14.03 157 GLY A N 1
ATOM 1253 C CA . GLY A 1 177 ? 14.995 14.290 26.764 1.00 14.38 157 GLY A CA 1
ATOM 1254 C C . GLY A 1 177 ? 15.340 12.827 26.499 1.00 14.49 157 GLY A C 1
ATOM 1255 O O . GLY A 1 177 ? 16.187 12.530 25.650 1.00 14.69 157 GLY A O 1
ATOM 1256 N N . TYR A 1 178 ? 14.676 11.921 27.229 1.00 14.49 158 TYR A N 1
ATOM 1257 C CA . TYR A 1 178 ? 14.810 10.499 26.960 1.00 14.54 158 TYR A CA 1
ATOM 1258 C C . TYR A 1 178 ? 14.055 10.149 25.680 1.00 14.49 158 TYR A C 1
ATOM 1259 O O . TYR A 1 178 ? 14.574 9.431 24.827 1.00 13.88 158 TYR A O 1
ATOM 1268 N N . ILE A 1 179 ? 12.839 10.690 25.532 1.00 14.59 159 ILE A N 1
ATOM 1269 C CA . ILE A 1 179 ? 12.066 10.474 24.319 1.00 14.46 159 ILE A CA 1
ATOM 1270 C C . ILE A 1 179 ? 12.891 10.872 23.095 1.00 14.41 159 ILE A C 1
ATOM 1271 O O . ILE A 1 179 ? 12.896 10.143 22.108 1.00 15.26 159 ILE A O 1
ATOM 1276 N N . TYR A 1 180 ? 13.591 12.016 23.160 1.00 14.03 160 TYR A N 1
ATOM 1277 C CA . TYR A 1 180 ? 14.367 12.451 22.009 1.00 14.32 160 TYR A CA 1
ATOM 1278 C C . TYR A 1 180 ? 15.344 11.357 21.571 1.00 14.17 160 TYR A C 1
ATOM 1279 O O . TYR A 1 180 ? 15.491 11.121 20.375 1.00 14.17 160 TYR A O 1
ATOM 1288 N N . ALA A 1 181 ? 16.018 10.707 22.529 1.00 14.53 161 ALA A N 1
ATOM 1289 C CA . ALA A 1 181 ? 16.996 9.683 22.174 1.00 14.41 161 ALA A CA 1
ATOM 1290 C C . ALA A 1 181 ? 16.331 8.554 21.388 1.00 15.03 161 ALA A C 1
ATOM 1291 O O . ALA A 1 181 ? 16.914 8.025 20.439 1.00 15.05 161 ALA A O 1
ATOM 1293 N N . LEU A 1 182 ? 15.129 8.162 21.823 1.00 15.35 162 LEU A N 1
ATOM 1294 C CA . LEU A 1 182 ? 14.392 7.100 21.155 1.00 15.83 162 LEU A CA 1
ATOM 1295 C C . LEU A 1 182 ? 14.038 7.527 19.730 1.00 16.11 162 LEU A C 1
ATOM 1296 O O . LEU A 1 182 ? 14.200 6.745 18.794 1.00 16.13 162 LEU A O 1
ATOM 1301 N N . LEU A 1 183 ? 13.563 8.771 19.570 1.00 16.06 163 LEU A N 1
ATOM 1302 C CA . LEU A 1 183 ? 13.190 9.295 18.261 1.00 16.56 163 LEU A CA 1
ATOM 1303 C C . LEU A 1 183 ? 14.413 9.391 17.348 1.00 16.74 163 LEU A C 1
ATOM 1304 O O . LEU A 1 183 ? 14.292 9.181 16.142 1.00 17.78 163 LEU A O 1
ATOM 1309 N N . PHE A 1 184 ? 15.572 9.722 17.936 1.00 16.23 164 PHE A N 1
ATOM 1310 C CA . PHE A 1 184 ? 16.826 9.884 17.211 1.00 15.82 164 PHE A CA 1
ATOM 1311 C C . PHE A 1 184 ? 17.234 8.558 16.571 1.00 16.09 164 PHE A C 1
ATOM 1312 O O . PHE A 1 184 ? 17.659 8.532 15.415 1.00 16.35 164 PHE A O 1
ATOM 1320 N N . VAL A 1 185 ? 17.090 7.465 17.329 1.00 16.03 165 VAL A N 1
ATOM 1321 C CA . VAL A 1 185 ? 17.397 6.140 16.809 1.00 16.83 165 VAL A CA 1
ATOM 1322 C C . VAL A 1 185 ? 16.432 5.801 15.674 1.00 17.83 165 VAL A C 1
ATOM 1323 O O . VAL A 1 185 ? 16.864 5.403 14.593 1.00 18.17 165 VAL A O 1
ATOM 1327 N N . ASN A 1 186 ? 15.127 5.959 15.925 1.00 18.48 166 ASN A N 1
ATOM 1328 C CA . ASN A 1 186 ? 14.117 5.579 14.944 1.00 19.83 166 ASN A CA 1
ATOM 1329 C C . ASN A 1 186 ? 14.319 6.344 13.639 1.00 21.23 166 ASN A C 1
ATOM 1330 O O . ASN A 1 186 ? 14.210 5.762 12.557 1.00 21.92 166 ASN A O 1
ATOM 1335 N N . LYS A 1 187 ? 14.618 7.645 13.742 1.00 21.93 167 LYS A N 1
ATOM 1336 C CA . LYS A 1 187 ? 14.758 8.492 12.568 1.00 23.75 167 LYS A CA 1
ATOM 1337 C C . LYS A 1 187 ? 15.945 8.032 11.725 1.00 23.79 167 LYS A C 1
ATOM 1338 O O . LYS A 1 187 ? 15.858 8.007 10.501 1.00 24.08 167 LYS A O 1
ATOM 1344 N N . ASN A 1 188 ? 17.046 7.674 12.395 1.00 23.50 168 ASN A N 1
ATOM 1345 C CA . ASN A 1 188 ? 18.304 7.405 11.717 1.00 24.48 168 ASN A CA 1
ATOM 1346 C C . ASN A 1 188 ? 18.321 5.997 11.127 1.00 24.81 168 ASN A C 1
ATOM 1347 O O . ASN A 1 188 ? 18.996 5.761 10.125 1.00 26.30 168 ASN A O 1
ATOM 1352 N N . PHE A 1 189 ? 17.585 5.070 11.747 1.00 24.88 169 PHE A N 1
ATOM 1353 C CA . PHE A 1 189 ? 17.482 3.714 11.231 1.00 25.68 169 PHE A CA 1
ATOM 1354 C C . PHE A 1 189 ? 16.416 3.654 10.138 1.00 28.12 169 PHE A C 1
ATOM 1355 O O . PHE A 1 189 ? 16.416 2.735 9.320 1.00 29.29 169 PHE A O 1
ATOM 1363 N N . GLY A 1 190 ? 15.505 4.634 10.145 1.00 28.86 170 GLY A N 1
ATOM 1364 C CA . GLY A 1 190 ? 14.443 4.728 9.155 1.00 30.58 170 GLY A CA 1
ATOM 1365 C C . GLY A 1 190 ? 13.343 3.696 9.392 1.00 32.54 170 GLY A C 1
ATOM 1366 O O . GLY A 1 190 ? 12.474 3.506 8.541 1.00 33.56 170 GLY A O 1
ATOM 1367 N N . VAL A 1 191 ? 13.408 3.029 10.553 1.00 32.85 171 VAL A N 1
ATOM 1368 C CA . VAL A 1 191 ? 12.484 1.974 10.938 1.00 34.33 171 VAL A CA 1
ATOM 1369 C C . VAL A 1 191 ? 12.174 2.138 12.426 1.00 34.58 171 VAL A C 1
ATOM 1370 O O . VAL A 1 191 ? 12.902 2.821 13.143 1.00 33.92 171 VAL A O 1
ATOM 1374 N N . GLU A 1 192 ? 11.084 1.505 12.880 1.00 33.79 172 GLU A N 1
ATOM 1375 C CA . GLU A 1 192 ? 10.674 1.563 14.274 1.00 33.16 172 GLU A CA 1
ATOM 1376 C C . GLU A 1 192 ? 11.485 0.552 15.085 1.00 32.31 172 GLU A C 1
ATOM 1377 O O . GLU A 1 192 ? 11.003 -0.537 15.392 1.00 33.53 172 GLU A O 1
ATOM 1383 N N . LYS A 1 193 ? 12.725 0.933 15.424 1.00 28.93 173 LYS A N 1
ATOM 1384 C CA . LYS A 1 193 ? 13.621 0.099 16.213 1.00 27.96 173 LYS A CA 1
ATOM 1385 C C . LYS A 1 193 ? 13.147 0.067 17.661 1.00 27.55 173 LYS A C 1
ATOM 1386 O O . LYS A 1 193 ? 13.186 -0.971 18.319 1.00 28.25 173 LYS A O 1
ATOM 1392 N N . ILE A 1 194 ? 12.736 1.236 18.156 1.00 25.73 174 ILE A N 1
ATOM 1393 C CA . ILE A 1 194 ? 12.147 1.321 19.477 1.00 25.38 174 ILE A CA 1
ATOM 1394 C C . ILE A 1 194 ? 10.635 1.372 19.284 1.00 24.14 174 ILE A C 1
ATOM 1395 O O . ILE A 1 194 ? 10.133 2.232 18.565 1.00 22.19 174 ILE A O 1
ATOM 1400 N N . PRO A 1 195 ? 9.883 0.410 19.869 1.00 24.46 175 PRO A N 1
ATOM 1401 C CA . PRO A 1 195 ? 8.437 0.326 19.667 1.00 24.90 175 PRO A CA 1
ATOM 1402 C C . PRO A 1 195 ? 7.752 1.612 20.117 1.00 24.70 175 PRO A C 1
ATOM 1403 O O . PRO A 1 195 ? 8.139 2.203 21.126 1.00 24.46 175 PRO A O 1
ATOM 1407 N N . GLN A 1 196 ? 6.731 2.022 19.358 1.00 24.39 176 GLN A N 1
ATOM 1408 C CA . GLN A 1 196 ? 5.948 3.207 19.675 1.00 24.65 176 GLN A CA 1
ATOM 1409 C C . GLN A 1 196 ? 5.401 3.123 21.101 1.00 24.87 176 GLN A C 1
ATOM 1410 O O . GLN A 1 196 ? 5.281 4.142 21.777 1.00 24.53 176 GLN A O 1
ATOM 1416 N N . SER A 1 197 ? 5.096 1.904 21.563 1.00 24.40 177 SER A N 1
ATOM 1417 C CA . SER A 1 197 ? 4.480 1.697 22.866 1.00 25.19 177 SER A CA 1
ATOM 1418 C C . SER A 1 197 ? 5.369 2.224 23.993 1.00 24.73 177 SER A C 1
ATOM 1419 O O . SER A 1 197 ? 4.866 2.614 25.047 1.00 24.48 177 SER A O 1
ATOM 1422 N N . HIS A 1 198 ? 6.691 2.227 23.762 1.00 23.84 178 HIS A N 1
ATOM 1423 C CA A HIS A 1 198 ? 7.647 2.733 24.734 0.50 23.32 178 HIS A CA 1
ATOM 1424 C CA B HIS A 1 198 ? 7.652 2.736 24.729 0.50 23.75 178 HIS A CA 1
ATOM 1425 C C . HIS A 1 198 ? 7.486 4.246 24.873 1.00 23.24 178 HIS A C 1
ATOM 1426 O O . HIS A 1 198 ? 7.451 4.767 25.985 1.00 23.40 178 HIS A O 1
ATOM 1439 N N . ILE A 1 199 ? 7.379 4.933 23.730 1.00 22.34 179 ILE A N 1
ATOM 1440 C CA . ILE A 1 199 ? 7.175 6.373 23.691 1.00 21.77 179 ILE A CA 1
ATOM 1441 C C . ILE A 1 199 ? 5.812 6.707 24.296 1.00 22.03 179 ILE A C 1
ATOM 1442 O O . ILE A 1 199 ? 5.690 7.648 25.081 1.00 20.86 179 ILE A O 1
ATOM 1447 N N . GLN A 1 200 ? 4.796 5.912 23.935 1.00 22.36 180 GLN A N 1
ATOM 1448 C CA . GLN A 1 200 ? 3.427 6.124 24.380 1.00 23.39 180 GLN A CA 1
ATOM 1449 C C . GLN A 1 200 ? 3.353 6.148 25.904 1.00 22.30 180 GLN A C 1
ATOM 1450 O O . GLN A 1 200 ? 2.711 7.026 26.476 1.00 21.63 180 GLN A O 1
ATOM 1456 N N . GLN A 1 201 ? 4.013 5.182 26.554 1.00 22.28 181 GLN A N 1
ATOM 1457 C CA . GLN A 1 201 ? 3.933 5.042 28.001 1.00 23.98 181 GLN A CA 1
ATOM 1458 C C . GLN A 1 201 ? 4.549 6.256 28.698 1.00 22.20 181 GLN A C 1
ATOM 1459 O O . GLN A 1 201 ? 4.034 6.708 29.720 1.00 22.24 181 GLN A O 1
ATOM 1465 N N . ILE A 1 202 ? 5.639 6.788 28.131 1.00 20.86 182 ILE A N 1
ATOM 1466 C CA . ILE A 1 202 ? 6.305 7.944 28.718 1.00 20.45 182 ILE A CA 1
ATOM 1467 C C . ILE A 1 202 ? 5.419 9.173 28.533 1.00 19.80 182 ILE A C 1
ATOM 1468 O O . ILE A 1 202 ? 5.276 9.984 29.448 1.00 19.56 182 ILE A O 1
ATOM 1473 N N . CYS A 1 203 ? 4.804 9.281 27.351 1.00 19.86 183 CYS A N 1
ATOM 1474 C CA A CYS A 1 203 ? 3.908 10.382 27.045 0.50 20.11 183 CYS A CA 1
ATOM 1475 C CA B CYS A 1 203 ? 3.900 10.379 27.045 0.50 20.21 183 CYS A CA 1
ATOM 1476 C C . CYS A 1 203 ? 2.755 10.425 28.048 1.00 20.07 183 CYS A C 1
ATOM 1477 O O . CYS A 1 203 ? 2.374 11.500 28.512 1.00 19.62 183 CYS A O 1
ATOM 1482 N N . GLU A 1 204 ? 2.203 9.248 28.367 1.00 20.77 184 GLU A N 1
ATOM 1483 C CA . GLU A 1 204 ? 1.113 9.155 29.327 1.00 21.98 184 GLU A CA 1
ATOM 1484 C C . GLU A 1 204 ? 1.564 9.690 30.685 1.00 20.43 184 GLU A C 1
ATOM 1485 O O . GLU A 1 204 ? 0.823 10.423 31.336 1.00 20.08 184 GLU A O 1
ATOM 1491 N N . THR A 1 205 ? 2.786 9.321 31.095 1.00 19.48 185 THR A N 1
ATOM 1492 C CA . THR A 1 205 ? 3.354 9.743 32.367 1.00 18.75 185 THR A CA 1
ATOM 1493 C C . THR A 1 205 ? 3.486 11.267 32.404 1.00 17.97 185 THR A C 1
ATOM 1494 O O . THR A 1 205 ? 3.145 11.893 33.409 1.00 17.95 185 THR A O 1
ATOM 1498 N N . ILE A 1 206 ? 3.966 11.851 31.298 1.00 16.77 186 ILE A N 1
ATOM 1499 C CA . ILE A 1 206 ? 4.148 13.291 31.192 1.00 16.11 186 ILE A CA 1
ATOM 1500 C C . ILE A 1 206 ? 2.798 13.991 31.350 1.00 16.06 186 ILE A C 1
ATOM 1501 O O . ILE A 1 206 ? 2.682 14.960 32.096 1.00 15.39 186 ILE A O 1
ATOM 1506 N N . LEU A 1 207 ? 1.784 13.508 30.625 1.00 16.30 187 LEU A N 1
ATOM 1507 C CA . LEU A 1 207 ? 0.474 14.139 30.681 1.00 16.75 187 LEU A CA 1
ATOM 1508 C C . LEU A 1 207 ? -0.123 14.032 32.082 1.00 16.75 187 LEU A C 1
ATOM 1509 O O . LEU A 1 207 ? -0.658 15.014 32.593 1.00 17.02 187 LEU A O 1
ATOM 1514 N N . THR A 1 208 ? 0.000 12.849 32.698 1.00 17.82 188 THR A N 1
ATOM 1515 C CA . THR A 1 208 ? -0.527 12.609 34.034 1.00 18.29 188 THR A CA 1
ATOM 1516 C C . THR A 1 208 ? 0.151 13.535 35.041 1.00 18.19 188 THR A C 1
ATOM 1517 O O . THR A 1 208 ? -0.513 14.133 35.885 1.00 18.10 188 THR A O 1
ATOM 1521 N N . SER A 1 209 ? 1.479 13.665 34.923 1.00 17.39 189 SER A N 1
ATOM 1522 C CA . SER A 1 209 ? 2.263 14.524 35.795 1.00 17.38 189 SER A CA 1
ATOM 1523 C C . SER A 1 209 ? 1.780 15.968 35.689 1.00 16.82 189 SER A C 1
ATOM 1524 O O . SER A 1 209 ? 1.603 16.651 36.698 1.00 17.27 189 SER A O 1
ATOM 1527 N N . GLY A 1 210 ? 1.559 16.425 34.450 1.00 15.94 190 GLY A N 1
ATOM 1528 C CA . GLY A 1 210 ? 1.148 17.796 34.206 1.00 16.15 190 GLY A CA 1
ATOM 1529 C C . GLY A 1 210 ? -0.228 18.103 34.790 1.00 15.72 190 GLY A C 1
ATOM 1530 O O . GLY A 1 210 ? -0.424 19.164 35.373 1.00 15.54 190 GLY A O 1
ATOM 1531 N N . GLU A 1 211 ? -1.171 17.173 34.598 1.00 16.61 191 GLU A N 1
ATOM 1532 C CA . GLU A 1 211 ? -2.525 17.352 35.100 1.00 18.03 191 GLU A CA 1
ATOM 1533 C C . GLU A 1 211 ? -2.487 17.404 36.625 1.00 18.44 191 GLU A C 1
ATOM 1534 O O . GLU A 1 211 ? -3.168 18.230 37.228 1.00 17.72 191 GLU A O 1
ATOM 1540 N N . ASN A 1 212 ? -1.687 16.513 37.230 1.00 18.66 192 ASN A N 1
ATOM 1541 C CA . ASN A 1 212 ? -1.625 16.376 38.679 1.00 19.05 192 ASN A CA 1
ATOM 1542 C C . ASN A 1 212 ? -1.113 17.668 39.311 1.00 18.79 192 ASN A C 1
ATOM 1543 O O . ASN A 1 212 ? -1.680 18.147 40.293 1.00 18.34 192 ASN A O 1
ATOM 1548 N N . LEU A 1 213 ? -0.037 18.235 38.749 1.00 17.09 193 LEU A N 1
ATOM 1549 C CA . LEU A 1 213 ? 0.539 19.427 39.346 1.00 17.02 193 LEU A CA 1
ATOM 1550 C C . LEU A 1 213 ? -0.403 20.612 39.161 1.00 17.14 193 LEU A C 1
ATOM 1551 O O . LEU A 1 213 ? -0.573 21.415 40.072 1.00 17.21 193 LEU A O 1
ATOM 1556 N N . ALA A 1 214 ? -1.033 20.710 37.983 1.00 16.53 194 ALA A N 1
ATOM 1557 C CA . ALA A 1 214 ? -1.960 21.802 37.735 1.00 16.67 194 ALA A CA 1
ATOM 1558 C C . ALA A 1 214 ? -3.118 21.743 38.731 1.00 17.09 194 ALA A C 1
ATOM 1559 O O . ALA A 1 214 ? -3.573 22.781 39.196 1.00 16.88 194 ALA A O 1
ATOM 1561 N N . ARG A 1 215 ? -3.582 20.528 39.049 1.00 17.93 195 ARG A N 1
ATOM 1562 C CA . ARG A 1 215 ? -4.700 20.350 39.968 1.00 20.30 195 ARG A CA 1
ATOM 1563 C C . ARG A 1 215 ? -4.274 20.747 41.381 1.00 20.67 195 ARG A C 1
ATOM 1564 O O . ARG A 1 215 ? -4.997 21.457 42.081 1.00 20.00 195 ARG A O 1
ATOM 1572 N N . LYS A 1 216 ? -3.080 20.296 41.779 1.00 21.08 196 LYS A N 1
ATOM 1573 C CA . LYS A 1 216 ? -2.570 20.550 43.119 1.00 22.26 196 LYS A CA 1
ATOM 1574 C C . LYS A 1 216 ? -2.470 22.054 43.386 1.00 22.07 196 LYS A C 1
ATOM 1575 O O . LYS A 1 216 ? -2.800 22.510 44.484 1.00 22.33 196 LYS A O 1
ATOM 1581 N N . ARG A 1 217 ? -2.033 22.815 42.373 1.00 20.45 197 ARG A N 1
ATOM 1582 C CA . ARG A 1 217 ? -1.731 24.230 42.523 1.00 21.13 197 ARG A CA 1
ATOM 1583 C C . ARG A 1 217 ? -2.893 25.096 42.038 1.00 20.85 197 ARG A C 1
ATOM 1584 O O . ARG A 1 217 ? -2.805 26.319 42.085 1.00 22.32 197 ARG A O 1
ATOM 1592 N N . ASN A 1 218 ? -3.980 24.449 41.594 1.00 21.33 198 ASN A N 1
ATOM 1593 C CA . ASN A 1 218 ? -5.180 25.107 41.092 1.00 21.66 198 ASN A CA 1
ATOM 1594 C C . ASN A 1 218 ? -4.849 25.997 39.892 1.00 21.23 198 ASN A C 1
ATOM 1595 O O . ASN A 1 218 ? -5.375 27.101 39.766 1.00 22.17 198 ASN A O 1
ATOM 1600 N N . PHE A 1 219 ? -3.985 25.494 39.000 1.00 20.34 199 PHE A N 1
ATOM 1601 C CA . PHE A 1 219 ? -3.717 26.142 37.725 1.00 20.00 199 PHE A CA 1
ATOM 1602 C C . PHE A 1 219 ? -4.800 25.808 36.705 1.00 20.28 199 PHE A C 1
ATOM 1603 O O . PHE A 1 219 ? -4.956 26.537 35.732 1.00 20.82 199 PHE A O 1
ATOM 1611 N N . THR A 1 220 ? -5.530 24.710 36.939 1.00 21.63 200 THR A N 1
ATOM 1612 C CA . THR A 1 220 ? -6.362 24.040 35.945 1.00 22.48 200 THR A CA 1
ATOM 1613 C C . THR A 1 220 ? -7.145 25.016 35.064 1.00 23.67 200 THR A C 1
ATOM 1614 O O . THR A 1 220 ? -7.175 24.849 33.845 1.00 23.13 200 THR A O 1
ATOM 1618 N N . ALA A 1 221 ? -7.792 26.011 35.683 1.00 24.34 201 ALA A N 1
ATOM 1619 C CA . ALA A 1 221 ? -8.694 26.908 34.974 1.00 25.90 201 ALA A CA 1
ATOM 1620 C C . ALA A 1 221 ? -7.962 27.685 33.879 1.00 26.36 201 ALA A C 1
ATOM 1621 O O . ALA A 1 221 ? -8.541 27.945 32.825 1.00 28.84 201 ALA A O 1
ATOM 1623 N N . LYS A 1 222 ? -6.702 28.059 34.135 1.00 25.46 202 LYS A N 1
ATOM 1624 C CA . LYS A 1 222 ? -5.931 28.839 33.177 1.00 25.13 202 LYS A CA 1
ATOM 1625 C C . LYS A 1 222 ? -4.978 27.938 32.390 1.00 22.47 202 LYS A C 1
ATOM 1626 O O . LYS A 1 222 ? -4.629 28.254 31.254 1.00 22.92 202 LYS A O 1
ATOM 1632 N N . SER A 1 223 ? -4.543 26.833 33.007 1.00 19.05 203 SER A N 1
ATOM 1633 C CA . SER A 1 223 ? -3.578 25.934 32.390 1.00 17.60 203 SER A CA 1
ATOM 1634 C C . SER A 1 223 ? -3.816 24.514 32.896 1.00 16.59 203 SER A C 1
ATOM 1635 O O . SER A 1 223 ? -3.436 24.193 34.020 1.00 16.17 203 SER A O 1
ATOM 1638 N N . PRO A 1 224 ? -4.465 23.627 32.105 1.00 16.03 204 PRO A N 1
ATOM 1639 C CA . PRO A 1 224 ? -4.700 22.244 32.520 1.00 16.33 204 PRO A CA 1
ATOM 1640 C C . PRO A 1 224 ? -3.456 21.419 32.846 1.00 15.60 204 PRO A C 1
ATOM 1641 O O . PRO A 1 224 ? -3.559 20.426 33.566 1.00 16.42 204 PRO A O 1
ATOM 1645 N N . LEU A 1 225 ? -2.300 21.820 32.296 1.00 14.78 205 LEU A N 1
ATOM 1646 C CA . LEU A 1 225 ? -1.033 21.168 32.598 1.00 14.51 205 LEU A CA 1
ATOM 1647 C C . LEU A 1 225 ? -0.104 22.165 33.283 1.00 14.10 205 LEU A C 1
ATOM 1648 O O . LEU A 1 225 ? -0.144 23.359 32.993 1.00 14.74 205 LEU A O 1
ATOM 1653 N N . MET A 1 226 ? 0.755 21.652 34.170 1.00 14.19 206 MET A N 1
ATOM 1654 C CA . MET A 1 226 ? 1.839 22.457 34.710 1.00 14.15 206 MET A CA 1
ATOM 1655 C C . MET A 1 226 ? 3.026 21.554 35.028 1.00 14.04 206 MET A C 1
ATOM 1656 O O . MET A 1 226 ? 2.851 20.392 35.395 1.00 13.57 206 MET A O 1
ATOM 1661 N N . TYR A 1 227 ? 4.232 22.108 34.837 1.00 13.95 207 TYR A N 1
ATOM 1662 C CA . TYR A 1 227 ? 5.480 21.393 35.042 1.00 13.98 207 TYR A CA 1
ATOM 1663 C C . TYR A 1 227 ? 6.451 22.295 35.794 1.00 13.76 207 TYR A C 1
ATOM 1664 O O . TYR A 1 227 ? 6.317 23.519 35.759 1.00 14.21 207 TYR A O 1
ATOM 1673 N N . GLU A 1 228 ? 7.423 21.670 36.470 1.00 14.73 208 GLU A N 1
ATOM 1674 C CA . GLU A 1 228 ? 8.440 22.411 37.196 1.00 15.66 208 GLU A CA 1
ATOM 1675 C C . GLU A 1 228 ? 9.755 21.638 37.195 1.00 15.43 208 GLU A C 1
ATOM 1676 O O . GLU A 1 228 ? 9.775 20.415 37.067 1.00 15.61 208 GLU A O 1
ATOM 1682 N N . TRP A 1 229 ? 10.844 22.388 37.371 1.00 16.20 209 TRP A N 1
ATOM 1683 C CA . TRP A 1 229 ? 12.181 21.835 37.479 1.00 16.69 209 TRP A CA 1
ATOM 1684 C C . TRP A 1 229 ? 12.928 22.638 38.540 1.00 17.22 209 TRP A C 1
ATOM 1685 O O . TRP A 1 229 ? 12.896 23.863 38.508 1.00 17.47 209 TRP A O 1
ATOM 1696 N N . TYR A 1 230 ? 13.581 21.937 39.476 1.00 18.51 210 TYR A N 1
ATOM 1697 C CA . TYR A 1 230 ? 14.230 22.563 40.625 1.00 19.64 210 TYR A CA 1
ATOM 1698 C C . TYR A 1 230 ? 13.331 23.635 41.242 1.00 19.64 210 TYR A C 1
ATOM 1699 O O . TYR A 1 230 ? 13.765 24.759 41.502 1.00 20.22 210 TYR A O 1
ATOM 1708 N N . GLN A 1 231 ? 12.069 23.252 41.458 1.00 19.61 211 GLN A N 1
ATOM 1709 C CA . GLN A 1 231 ? 11.083 24.035 42.190 1.00 19.54 211 GLN A CA 1
ATOM 1710 C C . GLN A 1 231 ? 10.861 25.410 41.557 1.00 18.72 211 GLN A C 1
ATOM 1711 O O . GLN A 1 231 ? 10.632 26.394 42.260 1.00 18.41 211 GLN A O 1
ATOM 1717 N N . GLU A 1 232 ? 10.906 25.476 40.218 1.00 18.57 212 GLU A N 1
ATOM 1718 C CA A GLU A 1 232 ? 10.557 26.686 39.491 0.50 18.35 212 GLU A CA 1
ATOM 1719 C CA B GLU A 1 232 ? 10.528 26.686 39.508 0.50 18.22 212 GLU A CA 1
ATOM 1720 C C . GLU A 1 232 ? 9.740 26.308 38.259 1.00 17.62 212 GLU A C 1
ATOM 1721 O O . GLU A 1 232 ? 9.990 25.273 37.639 1.00 17.53 212 GLU A O 1
ATOM 1732 N N . TYR A 1 233 ? 8.781 27.168 37.906 1.00 16.64 213 TYR A N 1
ATOM 1733 C CA . TYR A 1 233 ? 7.989 26.974 36.702 1.00 16.13 213 TYR A CA 1
ATOM 1734 C C . TYR A 1 233 ? 8.740 27.580 35.520 1.00 15.89 213 TYR A C 1
ATOM 1735 O O . TYR A 1 233 ? 8.441 28.688 35.088 1.00 16.19 213 TYR A O 1
ATOM 1744 N N . TYR A 1 234 ? 9.727 26.839 35.010 1.00 15.15 214 TYR A N 1
ATOM 1745 C CA . TYR A 1 234 ? 10.468 27.280 33.838 1.00 14.63 214 TYR A CA 1
ATOM 1746 C C . TYR A 1 234 ? 9.549 27.318 32.621 1.00 14.51 214 TYR A C 1
ATOM 1747 O O . TYR A 1 234 ? 8.701 26.448 32.454 1.00 14.24 214 TYR A O 1
ATOM 1756 N N . VAL A 1 235 ? 9.770 28.315 31.757 1.00 14.41 215 VAL A N 1
ATOM 1757 C CA . VAL A 1 235 ? 8.880 28.600 30.640 1.00 14.47 215 VAL A CA 1
ATOM 1758 C C . VAL A 1 235 ? 9.466 28.092 29.319 1.00 14.41 215 VAL A C 1
ATOM 1759 O O . VAL A 1 235 ? 8.710 27.798 28.393 1.00 14.51 215 VAL A O 1
ATOM 1763 N N . GLY A 1 236 ? 10.800 27.994 29.231 1.00 14.02 216 GLY A N 1
ATOM 1764 C CA . GLY A 1 236 ? 11.488 27.901 27.951 1.00 13.55 216 GLY A CA 1
ATOM 1765 C C . GLY A 1 236 ? 11.748 26.475 27.459 1.00 13.65 216 GLY A C 1
ATOM 1766 O O . GLY A 1 236 ? 11.236 25.499 27.995 1.00 13.46 216 GLY A O 1
ATOM 1767 N N . ALA A 1 237 ? 12.579 26.376 26.414 1.00 13.58 217 ALA A N 1
ATOM 1768 C CA . ALA A 1 237 ? 12.802 25.118 25.714 1.00 13.52 217 ALA A CA 1
ATOM 1769 C C . ALA A 1 237 ? 13.635 24.136 26.537 1.00 13.55 217 ALA A C 1
ATOM 1770 O O . ALA A 1 237 ? 13.359 22.938 26.504 1.00 13.42 217 ALA A O 1
ATOM 1772 N N . ALA A 1 238 ? 14.667 24.634 27.229 1.00 13.03 218 ALA A N 1
ATOM 1773 C CA . ALA A 1 238 ? 15.657 23.751 27.835 1.00 13.44 218 ALA A CA 1
ATOM 1774 C C . ALA A 1 238 ? 15.072 23.028 29.043 1.00 13.68 218 ALA A C 1
ATOM 1775 O O . ALA A 1 238 ? 15.297 21.833 29.221 1.00 13.94 218 ALA A O 1
ATOM 1777 N N . HIS A 1 239 ? 14.347 23.774 29.886 1.00 13.42 219 HIS A N 1
ATOM 1778 C CA . HIS A 1 239 ? 13.948 23.246 31.178 1.00 14.11 219 HIS A CA 1
ATOM 1779 C C . HIS A 1 239 ? 12.457 23.429 31.430 1.00 13.87 219 HIS A C 1
ATOM 1780 O O . HIS A 1 239 ? 11.992 23.113 32.526 1.00 14.05 219 HIS A O 1
ATOM 1787 N N . GLY A 1 240 ? 11.720 23.934 30.434 1.00 13.26 220 GLY A N 1
ATOM 1788 C CA . GLY A 1 240 ? 10.418 24.504 30.754 1.00 13.41 220 GLY A CA 1
ATOM 1789 C C . GLY A 1 240 ? 9.261 24.073 29.856 1.00 13.46 220 GLY A C 1
ATOM 1790 O O . GLY A 1 240 ? 9.350 23.126 29.074 1.00 13.95 220 GLY A O 1
ATOM 1791 N N . LEU A 1 241 ? 8.167 24.831 29.982 1.00 13.57 221 LEU A N 1
ATOM 1792 C CA . LEU A 1 241 ? 6.874 24.505 29.401 1.00 13.71 221 LEU A CA 1
ATOM 1793 C C . LEU A 1 241 ? 6.943 24.455 27.876 1.00 13.63 221 LEU A C 1
ATOM 1794 O O . LEU A 1 241 ? 6.343 23.569 27.266 1.00 13.22 221 LEU A O 1
ATOM 1799 N N . ALA A 1 242 ? 7.665 25.403 27.265 1.00 13.71 222 ALA A N 1
ATOM 1800 C CA . ALA A 1 242 ? 7.691 25.503 25.812 1.00 13.26 222 ALA A CA 1
ATOM 1801 C C . ALA A 1 242 ? 8.294 24.246 25.194 1.00 13.12 222 ALA A C 1
ATOM 1802 O O . ALA A 1 242 ? 7.833 23.796 24.145 1.00 13.49 222 ALA A O 1
ATOM 1804 N N . GLY A 1 243 ? 9.329 23.692 25.840 1.00 12.62 223 GLY A N 1
ATOM 1805 C CA . GLY A 1 243 ? 9.943 22.468 25.351 1.00 12.83 223 GLY A CA 1
ATOM 1806 C C . GLY A 1 243 ? 8.987 21.285 25.458 1.00 12.58 223 GLY A C 1
ATOM 1807 O O . GLY A 1 243 ? 8.829 20.516 24.511 1.00 12.61 223 GLY A O 1
ATOM 1808 N N . ILE A 1 244 ? 8.341 21.158 26.626 1.00 12.65 224 ILE A N 1
ATOM 1809 C CA . ILE A 1 244 ? 7.422 20.063 26.879 1.00 12.77 224 ILE A CA 1
ATOM 1810 C C . ILE A 1 244 ? 6.235 20.130 25.917 1.00 12.70 224 ILE A C 1
ATOM 1811 O O . ILE A 1 244 ? 5.869 19.110 25.343 1.00 12.72 224 ILE A O 1
ATOM 1816 N N . TYR A 1 245 ? 5.651 21.321 25.727 1.00 12.73 225 TYR A N 1
ATOM 1817 C CA . TYR A 1 245 ? 4.478 21.431 24.865 1.00 12.75 225 TYR A CA 1
ATOM 1818 C C . TYR A 1 245 ? 4.856 21.227 23.401 1.00 12.85 225 TYR A C 1
ATOM 1819 O O . TYR A 1 245 ? 4.075 20.668 22.629 1.00 13.25 225 TYR A O 1
ATOM 1828 N N . TYR A 1 246 ? 6.033 21.721 23.007 1.00 12.83 226 TYR A N 1
ATOM 1829 C CA . TYR A 1 246 ? 6.522 21.451 21.664 1.00 13.18 226 TYR A CA 1
ATOM 1830 C C . TYR A 1 246 ? 6.489 19.944 21.407 1.00 13.59 226 TYR A C 1
ATOM 1831 O O . TYR A 1 246 ? 6.006 19.500 20.370 1.00 13.91 226 TYR A O 1
ATOM 1840 N N . TYR A 1 247 ? 6.976 19.157 22.372 1.00 13.40 227 TYR A N 1
ATOM 1841 C CA . TYR A 1 247 ? 6.997 17.708 22.228 1.00 13.85 227 TYR A CA 1
ATOM 1842 C C . TYR A 1 247 ? 5.590 17.111 22.221 1.00 14.03 227 TYR A C 1
ATOM 1843 O O . TYR A 1 247 ? 5.281 16.264 21.383 1.00 14.24 227 TYR A O 1
ATOM 1852 N N . LEU A 1 248 ? 4.736 17.560 23.147 1.00 14.04 228 LEU A N 1
ATOM 1853 C CA . LEU A 1 248 ? 3.407 16.974 23.251 1.00 14.10 228 LEU A CA 1
ATOM 1854 C C . LEU A 1 248 ? 2.588 17.216 21.982 1.00 14.48 228 LEU A C 1
ATOM 1855 O O . LEU A 1 248 ? 1.661 16.451 21.709 1.00 15.20 228 LEU A O 1
ATOM 1860 N N . MET A 1 249 ? 2.945 18.254 21.211 1.00 13.99 229 MET A N 1
ATOM 1861 C CA . MET A 1 249 ? 2.235 18.597 19.986 1.00 14.54 229 MET A CA 1
ATOM 1862 C C . MET A 1 249 ? 2.817 17.876 18.768 1.00 15.42 229 MET A C 1
ATOM 1863 O O . MET A 1 249 ? 2.302 18.044 17.664 1.00 15.64 229 MET A O 1
ATOM 1868 N N . GLN A 1 250 ? 3.873 17.074 18.964 1.00 16.57 230 GLN A N 1
ATOM 1869 C CA . GLN A 1 250 ? 4.542 16.407 17.854 1.00 18.32 230 GLN A CA 1
ATOM 1870 C C . GLN A 1 250 ? 3.790 15.144 17.455 1.00 19.24 230 GLN A C 1
ATOM 1871 O O . GLN A 1 250 ? 3.521 14.292 18.297 1.00 20.06 230 GLN A O 1
ATOM 1877 N N . PRO A 1 251 ? 3.478 14.957 16.150 1.00 20.50 231 PRO A N 1
ATOM 1878 C CA . PRO A 1 251 ? 2.803 13.743 15.692 1.00 22.19 231 PRO A CA 1
ATOM 1879 C C . PRO A 1 251 ? 3.509 12.460 16.125 1.00 22.68 231 PRO A C 1
ATOM 1880 O O . PRO A 1 251 ? 2.850 11.461 16.402 1.00 23.19 231 PRO A O 1
ATOM 1884 N N . SER A 1 252 ? 4.842 12.509 16.245 1.00 23.16 232 SER A N 1
ATOM 1885 C CA . SER A 1 252 ? 5.596 11.311 16.589 1.00 23.58 232 SER A CA 1
ATOM 1886 C C . SER A 1 252 ? 5.369 10.870 18.038 1.00 23.13 232 SER A C 1
ATOM 1887 O O . SER A 1 252 ? 5.722 9.747 18.392 1.00 24.09 232 SER A O 1
ATOM 1890 N N . LEU A 1 253 ? 4.760 11.732 18.870 1.00 21.60 233 LEU A N 1
ATOM 1891 C CA . LEU A 1 253 ? 4.416 11.351 20.236 1.00 20.72 233 LEU A CA 1
ATOM 1892 C C . LEU A 1 253 ? 2.968 10.855 20.328 1.00 20.61 233 LEU A C 1
ATOM 1893 O O . LEU A 1 253 ? 2.588 10.271 21.340 1.00 20.74 233 LEU A O 1
ATOM 1898 N N . GLN A 1 254 ? 2.169 11.112 19.280 1.00 20.80 234 GLN A N 1
ATOM 1899 C CA . GLN A 1 254 ? 0.861 10.499 19.054 1.00 22.02 234 GLN A CA 1
ATOM 1900 C C . GLN A 1 254 ? -0.146 10.815 20.165 1.00 21.59 234 GLN A C 1
ATOM 1901 O O . GLN A 1 254 ? -1.025 10.001 20.452 1.00 22.70 234 GLN A O 1
ATOM 1907 N N . VAL A 1 255 ? -0.045 12.003 20.775 1.00 20.63 235 VAL A N 1
ATOM 1908 C CA . VAL A 1 255 ? -1.053 12.444 21.731 1.00 20.16 235 VAL A CA 1
ATOM 1909 C C . VAL A 1 255 ? -2.392 12.559 21.003 1.00 20.23 235 VAL A C 1
ATOM 1910 O O . VAL A 1 255 ? -2.447 13.085 19.894 1.00 20.22 235 VAL A O 1
ATOM 1914 N N . SER A 1 256 ? -3.455 12.057 21.647 1.00 21.26 236 SER A N 1
ATOM 1915 C CA . SER A 1 256 ? -4.783 12.008 21.053 1.00 21.30 236 SER A CA 1
ATOM 1916 C C . SER A 1 256 ? -5.297 13.414 20.752 1.00 21.88 236 SER A C 1
ATOM 1917 O O . SER A 1 256 ? -4.923 14.379 21.417 1.00 20.75 236 SER A O 1
ATOM 1920 N N . GLN A 1 257 ? -6.190 13.509 19.757 1.00 21.63 237 GLN A N 1
ATOM 1921 C CA . GLN A 1 257 ? -6.857 14.759 19.424 1.00 21.36 237 GLN A CA 1
ATOM 1922 C C . GLN A 1 257 ? -7.561 15.324 20.658 1.00 19.54 237 GLN A C 1
ATOM 1923 O O . GLN A 1 257 ? -7.551 16.532 20.886 1.00 18.88 237 GLN A O 1
ATOM 1929 N N . GLY A 1 258 ? -8.181 14.436 21.441 1.00 19.15 238 GLY A N 1
ATOM 1930 C CA . GLY A 1 258 ? -8.885 14.828 22.651 1.00 18.40 238 GLY A CA 1
ATOM 1931 C C . GLY A 1 258 ? -7.964 15.529 23.647 1.00 17.96 238 GLY A C 1
ATOM 1932 O O . GLY A 1 258 ? -8.309 16.572 24.199 1.00 17.93 238 GLY A O 1
ATOM 1933 N N . LYS A 1 259 ? -6.778 14.953 23.866 1.00 18.43 239 LYS A N 1
ATOM 1934 C CA . LYS A 1 259 ? -5.866 15.525 24.846 1.00 18.53 239 LYS A CA 1
ATOM 1935 C C . LYS A 1 259 ? -5.170 16.757 24.271 1.00 17.21 239 LYS A C 1
ATOM 1936 O O . LYS A 1 259 ? -4.861 17.687 25.007 1.00 16.01 239 LYS A O 1
ATOM 1942 N N . LEU A 1 260 ? -4.914 16.756 22.957 1.00 16.54 240 LEU A N 1
ATOM 1943 C CA A LEU A 1 260 ? -4.317 17.893 22.278 0.50 16.87 240 LEU A CA 1
ATOM 1944 C CA B LEU A 1 260 ? -4.301 17.904 22.305 0.50 16.49 240 LEU A CA 1
ATOM 1945 C C . LEU A 1 260 ? -5.162 19.145 22.517 1.00 16.43 240 LEU A C 1
ATOM 1946 O O . LEU A 1 260 ? -4.640 20.217 22.816 1.00 15.97 240 LEU A O 1
ATOM 1955 N N . HIS A 1 261 ? -6.489 19.002 22.369 1.00 16.29 241 HIS A N 1
ATOM 1956 C CA . HIS A 1 261 ? -7.370 20.156 22.464 1.00 16.93 241 HIS A CA 1
ATOM 1957 C C . HIS A 1 261 ? -7.751 20.468 23.908 1.00 16.55 241 HIS A C 1
ATOM 1958 O O . HIS A 1 261 ? -7.868 21.638 24.266 1.00 17.85 241 HIS A O 1
ATOM 1965 N N . SER A 1 262 ? -7.942 19.431 24.727 1.00 17.29 242 SER A N 1
ATOM 1966 C CA . SER A 1 262 ? -8.474 19.650 26.065 1.00 16.93 242 SER A CA 1
ATOM 1967 C C . SER A 1 262 ? -7.374 19.986 27.074 1.00 16.98 242 SER A C 1
ATOM 1968 O O . SER A 1 262 ? -7.640 20.693 28.047 1.00 16.72 242 SER A O 1
ATOM 1971 N N . LEU A 1 263 ? -6.152 19.483 26.848 1.00 16.53 243 LEU A N 1
ATOM 1972 C CA . LEU A 1 263 ? -5.077 19.694 27.812 1.00 16.17 243 LEU A CA 1
ATOM 1973 C C . LEU A 1 263 ? -3.959 20.559 27.233 1.00 15.65 243 LEU A C 1
ATOM 1974 O O . LEU A 1 263 ? -3.550 21.535 27.857 1.00 16.37 243 LEU A O 1
ATOM 1979 N N . VAL A 1 264 ? -3.451 20.182 26.055 1.00 15.04 244 VAL A N 1
ATOM 1980 C CA . VAL A 1 264 ? -2.241 20.813 25.550 1.00 15.07 244 VAL A CA 1
ATOM 1981 C C . VAL A 1 264 ? -2.520 22.236 25.064 1.00 15.11 244 VAL A C 1
ATOM 1982 O O . VAL A 1 264 ? -1.822 23.167 25.458 1.00 14.85 244 VAL A O 1
ATOM 1986 N N . LYS A 1 265 ? -3.541 22.420 24.216 1.00 15.81 245 LYS A N 1
ATOM 1987 C CA . LYS A 1 265 ? -3.755 23.734 23.628 1.00 15.69 245 LYS A CA 1
ATOM 1988 C C . LYS A 1 265 ? -3.942 24.825 24.687 1.00 15.74 245 LYS A C 1
ATOM 1989 O O . LYS A 1 265 ? -3.294 25.867 24.600 1.00 15.37 245 LYS A O 1
ATOM 1995 N N . PRO A 1 266 ? -4.829 24.675 25.703 1.00 15.34 246 PRO A N 1
ATOM 1996 C CA . PRO A 1 266 ? -5.007 25.742 26.688 1.00 15.40 246 PRO A CA 1
ATOM 1997 C C . PRO A 1 266 ? -3.744 26.002 27.509 1.00 14.33 246 PRO A C 1
ATOM 1998 O O . PRO A 1 266 ? -3.524 27.122 27.965 1.00 15.01 246 PRO A O 1
ATOM 2002 N N . SER A 1 267 ? -2.908 24.969 27.658 1.00 14.22 247 SER A N 1
ATOM 2003 C CA . SER A 1 267 ? -1.648 25.103 28.374 1.00 14.13 247 SER A CA 1
ATOM 2004 C C . SER A 1 267 ? -0.651 25.915 27.547 1.00 14.10 247 SER A C 1
ATOM 2005 O O . SER A 1 267 ? 0.095 26.730 28.089 1.00 13.96 247 SER A O 1
ATOM 2008 N N . VAL A 1 268 ? -0.657 25.698 26.225 1.00 14.43 248 VAL A N 1
ATOM 2009 C CA . VAL A 1 268 ? 0.131 26.500 25.299 1.00 14.79 248 VAL A CA 1
ATOM 2010 C C . VAL A 1 268 ? -0.340 27.954 25.360 1.00 15.42 248 VAL A C 1
ATOM 2011 O O . VAL A 1 268 ? 0.477 28.873 25.418 1.00 15.34 248 VAL A O 1
ATOM 2015 N N . ASP A 1 269 ? -1.666 28.157 25.374 1.00 16.16 249 ASP A N 1
ATOM 2016 C CA . ASP A 1 269 ? -2.218 29.502 25.386 1.00 17.71 249 ASP A CA 1
ATOM 2017 C C . ASP A 1 269 ? -1.778 30.240 26.646 1.00 17.31 249 ASP A C 1
ATOM 2018 O O . ASP A 1 269 ? -1.535 31.446 26.606 1.00 17.34 249 ASP A O 1
ATOM 2023 N N . TYR A 1 270 ? -1.662 29.503 27.755 1.00 17.39 250 TYR A N 1
ATOM 2024 C CA . TYR A 1 270 ? -1.188 30.094 28.996 1.00 18.20 250 TYR A CA 1
ATOM 2025 C C . TYR A 1 270 ? 0.231 30.636 28.814 1.00 17.95 250 TYR A C 1
ATOM 2026 O O . TYR A 1 270 ? 0.542 31.743 29.248 1.00 17.66 250 TYR A O 1
ATOM 2035 N N . VAL A 1 271 ? 1.094 29.856 28.156 1.00 17.34 251 VAL A N 1
ATOM 2036 C CA . VAL A 1 271 ? 2.466 30.289 27.931 1.00 17.24 251 VAL A CA 1
ATOM 2037 C C . VAL A 1 271 ? 2.468 31.531 27.041 1.00 16.97 251 VAL A C 1
ATOM 2038 O O . VAL A 1 271 ? 3.209 32.473 27.293 1.00 16.92 251 VAL A O 1
ATOM 2042 N N . CYS A 1 272 ? 1.614 31.536 26.010 1.00 17.32 252 CYS A N 1
ATOM 2043 C CA . CYS A 1 272 ? 1.567 32.649 25.077 1.00 18.24 252 CYS A CA 1
ATOM 2044 C C . CYS A 1 272 ? 1.285 33.951 25.820 1.00 18.80 252 CYS A C 1
ATOM 2045 O O . CYS A 1 272 ? 1.818 34.996 25.453 1.00 19.18 252 CYS A O 1
ATOM 2048 N N . GLN A 1 273 ? 0.462 33.860 26.872 1.00 20.35 253 GLN A N 1
ATOM 2049 C CA . GLN A 1 273 ? -0.012 35.001 27.639 1.00 22.84 253 GLN A CA 1
ATOM 2050 C C . GLN A 1 273 ? 1.087 35.535 28.566 1.00 22.90 253 GLN A C 1
ATOM 2051 O O . GLN A 1 273 ? 0.920 36.599 29.160 1.00 22.93 253 GLN A O 1
ATOM 2057 N N . LEU A 1 274 ? 2.216 34.814 28.674 1.00 21.89 254 LEU A N 1
ATOM 2058 C CA . LEU A 1 274 ? 3.316 35.214 29.548 1.00 22.51 254 LEU A CA 1
ATOM 2059 C C . LEU A 1 274 ? 4.271 36.171 28.834 1.00 22.92 254 LEU A C 1
ATOM 2060 O O . LEU A 1 274 ? 5.204 36.687 29.452 1.00 23.59 254 LEU A O 1
ATOM 2065 N N . LYS A 1 275 ? 4.049 36.378 27.533 1.00 23.43 255 LYS A N 1
ATOM 2066 C CA . LYS A 1 275 ? 4.915 37.169 26.672 1.00 25.75 255 LYS A CA 1
ATOM 2067 C C . LYS A 1 275 ? 5.115 38.567 27.259 1.00 26.53 255 LYS A C 1
ATOM 2068 O O . LYS A 1 275 ? 4.159 39.193 27.711 1.00 27.11 255 LYS A O 1
ATOM 2074 N N . PHE A 1 276 ? 6.370 39.036 27.253 1.00 26.45 256 PHE A N 1
ATOM 2075 C CA . PHE A 1 276 ? 6.700 40.413 27.590 1.00 26.75 256 PHE A CA 1
ATOM 2076 C C . PHE A 1 276 ? 6.202 41.335 26.481 1.00 27.20 256 PHE A C 1
ATOM 2077 O O . PHE A 1 276 ? 5.980 40.889 25.358 1.00 26.52 256 PHE A O 1
ATOM 2085 N N . PRO A 1 277 ? 6.028 42.653 26.745 1.00 28.99 257 PRO A N 1
ATOM 2086 C CA . PRO A 1 277 ? 5.701 43.612 25.687 1.00 29.40 257 PRO A CA 1
ATOM 2087 C C . PRO A 1 277 ? 6.668 43.574 24.503 1.00 29.92 257 PRO A C 1
ATOM 2088 O O . PRO A 1 277 ? 6.267 43.834 23.371 1.00 32.24 257 PRO A O 1
ATOM 2092 N N . SER A 1 278 ? 7.931 43.213 24.769 1.00 29.14 258 SER A N 1
ATOM 2093 C CA . SER A 1 278 ? 8.971 43.166 23.751 1.00 28.40 258 SER A CA 1
ATOM 2094 C C . SER A 1 278 ? 8.737 42.025 22.763 1.00 27.92 258 SER A C 1
ATOM 2095 O O . SER A 1 278 ? 9.212 42.085 21.633 1.00 29.23 258 SER A O 1
ATOM 2098 N N . GLY A 1 279 ? 8.037 40.977 23.213 1.00 26.94 259 GLY A N 1
ATOM 2099 C CA . GLY A 1 279 ? 7.853 39.767 22.427 1.00 25.12 259 GLY A CA 1
ATOM 2100 C C . GLY A 1 279 ? 8.722 38.617 22.934 1.00 23.33 259 GLY A C 1
ATOM 2101 O O . GLY A 1 279 ? 8.620 37.491 22.452 1.00 23.67 259 GLY A O 1
ATOM 2102 N N . ASN A 1 280 ? 9.583 38.925 23.907 1.00 21.57 260 ASN A N 1
ATOM 2103 C CA . ASN A 1 280 ? 10.395 37.921 24.576 1.00 20.26 260 ASN A CA 1
ATOM 2104 C C . ASN A 1 280 ? 9.550 37.242 25.654 1.00 19.57 260 ASN A C 1
ATOM 2105 O O . ASN A 1 280 ? 8.425 37.665 25.917 1.00 19.99 260 ASN A O 1
ATOM 2110 N N . TYR A 1 281 ? 10.100 36.179 26.261 1.00 18.46 261 TYR A N 1
ATOM 2111 C CA . TYR A 1 281 ? 9.414 35.408 27.288 1.00 18.50 261 TYR A CA 1
ATOM 2112 C C . TYR A 1 281 ? 10.275 35.346 28.544 1.00 18.58 261 TYR A C 1
ATOM 2113 O O . TYR A 1 281 ? 11.503 35.291 28.449 1.00 18.54 261 TYR A O 1
ATOM 2122 N N . PRO A 1 282 ? 9.643 35.350 29.743 1.00 18.64 262 PRO A N 1
ATOM 2123 C CA . PRO A 1 282 ? 10.364 35.229 31.009 1.00 18.43 262 PRO A CA 1
ATOM 2124 C C . PRO A 1 282 ? 10.967 33.837 31.157 1.00 17.78 262 PRO A C 1
ATOM 2125 O O . PRO A 1 282 ? 10.428 32.865 30.629 1.00 17.47 262 PRO A O 1
ATOM 2129 N N . PRO A 1 283 ? 12.108 33.693 31.866 1.00 17.62 263 PRO A N 1
ATOM 2130 C CA . PRO A 1 283 ? 12.671 32.368 32.128 1.00 17.35 263 PRO A CA 1
ATOM 2131 C C . PRO A 1 283 ? 11.741 31.502 32.975 1.00 17.13 263 PRO A C 1
ATOM 2132 O O . PRO A 1 283 ? 11.569 30.317 32.702 1.00 16.17 263 PRO A O 1
ATOM 2136 N N . CYS A 1 284 ? 11.128 32.110 33.999 1.00 18.06 264 CYS A N 1
ATOM 2137 C CA . CYS A 1 284 ? 10.191 31.425 34.873 1.00 19.30 264 CYS A CA 1
ATOM 2138 C C . CYS A 1 284 ? 8.941 32.282 35.036 1.00 19.23 264 CYS A C 1
ATOM 2139 O O . CYS A 1 284 ? 9.013 33.504 34.921 1.00 19.93 264 CYS A O 1
ATOM 2142 N N . ILE A 1 285 ? 7.810 31.626 35.317 1.00 19.76 265 ILE A N 1
ATOM 2143 C CA . ILE A 1 285 ? 6.569 32.341 35.574 1.00 21.36 265 ILE A CA 1
ATOM 2144 C C . ILE A 1 285 ? 6.816 33.324 36.719 1.00 21.97 265 ILE A C 1
ATOM 2145 O O . ILE A 1 285 ? 7.319 32.941 37.772 1.00 22.83 265 ILE A O 1
ATOM 2150 N N . GLY A 1 286 ? 6.480 34.596 36.481 1.00 23.84 266 GLY A N 1
ATOM 2151 C CA . GLY A 1 286 ? 6.557 35.614 37.517 1.00 24.81 266 GLY A CA 1
ATOM 2152 C C . GLY A 1 286 ? 7.805 36.488 37.416 1.00 26.48 266 GLY A C 1
ATOM 2153 O O . GLY A 1 286 ? 7.907 37.494 38.115 1.00 27.37 266 GLY A O 1
ATOM 2154 N N . ASP A 1 287 ? 8.755 36.096 36.557 1.00 26.51 267 ASP A N 1
ATOM 2155 C CA . ASP A 1 287 ? 9.976 36.858 36.346 1.00 27.65 267 ASP A CA 1
ATOM 2156 C C . ASP A 1 287 ? 9.645 38.153 35.611 1.00 29.10 267 ASP A C 1
ATOM 2157 O O . ASP A 1 287 ? 8.958 38.130 34.592 1.00 30.24 267 ASP A O 1
ATOM 2162 N N . ASN A 1 288 ? 10.170 39.273 36.121 1.00 31.03 268 ASN A N 1
ATOM 2163 C CA . ASN A 1 288 ? 9.825 40.590 35.611 1.00 33.01 268 ASN A CA 1
ATOM 2164 C C . ASN A 1 288 ? 10.911 41.130 34.683 1.00 32.83 268 ASN A C 1
ATOM 2165 O O . ASN A 1 288 ? 10.629 41.994 33.855 1.00 33.28 268 ASN A O 1
ATOM 2170 N N . ARG A 1 289 ? 12.147 40.641 34.836 1.00 32.38 269 ARG A N 1
ATOM 2171 C CA . ARG A 1 289 ? 13.257 41.181 34.064 1.00 32.85 269 ARG A CA 1
ATOM 2172 C C . ARG A 1 289 ? 13.321 40.504 32.696 1.00 30.65 269 ARG A C 1
ATOM 2173 O O . ARG A 1 289 ? 13.419 39.282 32.596 1.00 30.20 269 ARG A O 1
ATOM 2181 N N . ASP A 1 290 ? 13.242 41.334 31.651 1.00 28.06 270 ASP A N 1
ATOM 2182 C CA . ASP A 1 290 ? 13.276 40.907 30.263 1.00 26.37 270 ASP A CA 1
ATOM 2183 C C . ASP A 1 290 ? 14.716 41.021 29.767 1.00 25.54 270 ASP A C 1
ATOM 2184 O O . ASP A 1 290 ? 15.139 42.091 29.330 1.00 26.01 270 ASP A O 1
ATOM 2189 N N . LEU A 1 291 ? 15.455 39.904 29.829 1.00 23.57 271 LEU A N 1
ATOM 2190 C CA . LEU A 1 291 ? 16.908 39.963 29.770 1.00 22.07 271 LEU A CA 1
ATOM 2191 C C . LEU A 1 291 ? 17.489 38.928 28.805 1.00 20.40 271 LEU A C 1
ATOM 2192 O O . LEU A 1 291 ? 18.380 39.252 28.018 1.00 19.92 271 LEU A O 1
ATOM 2197 N N . LEU A 1 292 ? 17.011 37.681 28.895 1.00 19.09 272 LEU A N 1
ATOM 2198 C CA . LEU A 1 292 ? 17.680 36.572 28.230 1.00 17.91 272 LEU A CA 1
ATOM 2199 C C . LEU A 1 292 ? 17.009 36.257 26.897 1.00 17.20 272 LEU A C 1
ATOM 2200 O O . LEU A 1 292 ? 15.814 35.965 26.848 1.00 17.45 272 LEU A O 1
ATOM 2205 N N . VAL A 1 293 ? 17.816 36.309 25.829 1.00 16.69 273 VAL A N 1
ATOM 2206 C CA . VAL A 1 293 ? 17.390 35.934 24.490 1.00 16.28 273 VAL A CA 1
ATOM 2207 C C . VAL A 1 293 ? 18.2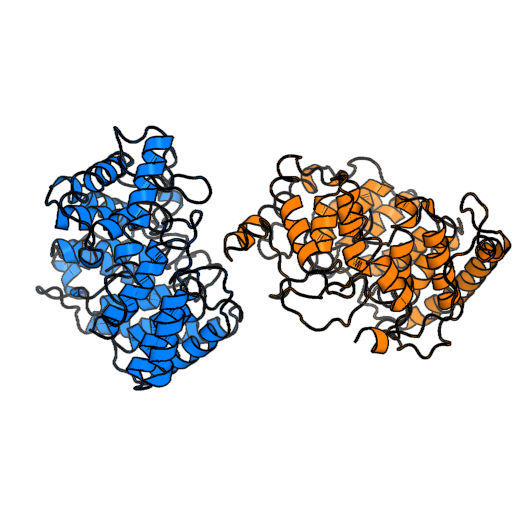03 34.711 24.070 1.00 15.69 273 VAL A C 1
ATOM 2208 O O . VAL A 1 293 ? 19.169 34.818 23.315 1.00 15.20 273 VAL A O 1
ATOM 2212 N N . HIS A 1 294 ? 17.787 33.552 24.590 1.00 14.99 274 HIS A N 1
ATOM 2213 C CA . HIS A 1 294 ? 18.524 32.304 24.450 1.00 14.90 274 HIS A CA 1
ATOM 2214 C C . HIS A 1 294 ? 17.572 31.207 23.983 1.00 14.80 274 HIS A C 1
ATOM 2215 O O . HIS A 1 294 ? 16.365 31.279 24.218 1.00 15.26 274 HIS A O 1
ATOM 2222 N N . TRP A 1 295 ? 18.132 30.142 23.401 1.00 14.19 275 TRP A N 1
ATOM 2223 C CA . TRP A 1 295 ? 17.354 28.922 23.251 1.00 13.76 275 TRP A CA 1
ATOM 2224 C C . TRP A 1 295 ? 16.896 28.410 24.617 1.00 13.76 275 TRP A C 1
ATOM 2225 O O . TRP A 1 295 ? 15.753 27.981 24.770 1.00 13.71 275 TRP A O 1
ATOM 2236 N N . CYS A 1 296 ? 17.785 28.449 25.621 1.00 13.54 276 CYS A N 1
ATOM 2237 C CA . CYS A 1 296 ? 17.434 27.826 26.891 1.00 13.78 276 CYS A CA 1
ATOM 2238 C C . CYS A 1 296 ? 16.306 28.593 27.582 1.00 13.66 276 CYS A C 1
ATOM 2239 O O . CYS A 1 296 ? 15.416 27.974 28.169 1.00 14.60 276 CYS A O 1
ATOM 2242 N N . HIS A 1 297 ? 16.358 29.929 27.489 1.00 14.01 277 HIS A N 1
ATOM 2243 C CA . HIS A 1 297 ? 15.426 30.843 28.136 1.00 14.63 277 HIS A CA 1
ATOM 2244 C C . HIS A 1 297 ? 15.110 31.993 27.183 1.00 14.74 277 HIS A C 1
ATOM 2245 O O . HIS A 1 297 ? 16.023 32.686 26.742 1.00 15.44 277 HIS A O 1
ATOM 2252 N N . GLY A 1 298 ? 13.819 32.191 26.879 1.00 14.73 278 GLY A N 1
ATOM 2253 C CA . GLY A 1 298 ? 13.387 33.299 26.041 1.00 14.52 278 GLY A CA 1
ATOM 2254 C C . GLY A 1 298 ? 12.930 32.885 24.640 1.00 14.51 278 GLY A C 1
ATOM 2255 O O . GLY A 1 298 ? 12.781 31.703 24.328 1.00 14.27 278 GLY A O 1
ATOM 2256 N N . ALA A 1 299 ? 12.741 33.897 23.783 1.00 14.56 279 ALA A N 1
ATOM 2257 C CA . ALA A 1 299 ? 12.106 33.757 22.476 1.00 14.63 279 ALA A CA 1
ATOM 2258 C C . ALA A 1 299 ? 12.768 32.697 21.589 1.00 14.93 279 ALA A C 1
ATOM 2259 O O . ALA A 1 299 ? 12.063 31.968 20.888 1.00 14.72 279 ALA A O 1
ATOM 2261 N N . PRO A 1 300 ? 14.118 32.585 21.521 1.00 14.64 280 PRO A N 1
ATOM 2262 C CA . PRO A 1 300 ? 14.741 31.595 20.637 1.00 14.25 280 PRO A CA 1
ATOM 2263 C C . PRO A 1 300 ? 14.377 30.138 20.920 1.00 14.16 280 PRO A C 1
ATOM 2264 O O . PRO A 1 300 ? 14.533 29.290 20.043 1.00 15.30 280 PRO A O 1
ATOM 2268 N N . GLY A 1 301 ? 13.885 29.852 22.131 1.00 14.10 281 GLY A N 1
ATOM 2269 C CA . GLY A 1 301 ? 13.418 28.514 22.468 1.00 13.89 281 GLY A CA 1
ATOM 2270 C C . GLY A 1 301 ? 11.893 28.394 22.413 1.00 13.65 281 GLY A C 1
ATOM 2271 O O . GLY A 1 301 ? 11.357 27.355 22.033 1.00 14.38 281 GLY A O 1
ATOM 2272 N N . VAL A 1 302 ? 11.196 29.465 22.798 1.00 14.22 282 VAL A N 1
ATOM 2273 C CA . VAL A 1 302 ? 9.741 29.453 22.834 1.00 13.91 282 VAL A CA 1
ATOM 2274 C C . VAL A 1 302 ? 9.183 29.414 21.410 1.00 13.83 282 VAL A C 1
ATOM 2275 O O . VAL A 1 302 ? 8.107 28.864 21.179 1.00 13.49 282 VAL A O 1
ATOM 2279 N N . ILE A 1 303 ? 9.943 29.936 20.439 1.00 13.81 283 ILE A N 1
ATOM 2280 C CA . ILE A 1 303 ? 9.464 29.998 19.063 1.00 13.76 283 ILE A CA 1
ATOM 2281 C C . ILE A 1 303 ? 9.033 28.623 18.538 1.00 13.45 283 ILE A C 1
ATOM 2282 O O . ILE A 1 303 ? 8.104 28.544 17.737 1.00 13.87 283 ILE A O 1
ATOM 2287 N N . TYR A 1 304 ? 9.710 27.546 18.960 1.00 13.30 284 TYR A N 1
ATOM 2288 C CA . TYR A 1 304 ? 9.390 26.213 18.463 1.00 13.14 284 TYR A CA 1
ATOM 2289 C C . TYR A 1 304 ? 7.972 25.813 18.861 1.00 13.62 284 TYR A C 1
ATOM 2290 O O . TYR A 1 304 ? 7.235 25.252 18.053 1.00 13.41 284 TYR A O 1
ATOM 2299 N N . MET A 1 305 ? 7.603 26.121 20.107 1.00 13.78 285 MET A N 1
ATOM 2300 C CA . MET A 1 305 ? 6.262 25.850 20.599 1.00 14.07 285 MET A CA 1
ATOM 2301 C C . MET A 1 305 ? 5.229 26.601 19.757 1.00 14.23 285 MET A C 1
ATOM 2302 O O . MET A 1 305 ? 4.214 26.020 19.373 1.00 14.32 285 MET A O 1
ATOM 2307 N N . LEU A 1 306 ? 5.503 27.876 19.457 1.00 14.75 286 LEU A N 1
ATOM 2308 C CA . LEU A 1 306 ? 4.562 28.699 18.707 1.00 15.38 286 LEU A CA 1
ATOM 2309 C C . LEU A 1 306 ? 4.381 28.164 17.289 1.00 15.86 286 LEU A C 1
ATOM 2310 O O . LEU A 1 306 ? 3.261 28.119 16.779 1.00 15.37 286 LEU A O 1
ATOM 2315 N N . ILE A 1 307 ? 5.491 27.768 16.650 1.00 15.61 287 ILE A N 1
ATOM 2316 C CA . ILE A 1 307 ? 5.438 27.304 15.272 1.00 16.23 287 ILE A CA 1
ATOM 2317 C C . ILE A 1 307 ? 4.685 25.976 15.204 1.00 15.66 287 ILE A C 1
ATOM 2318 O O . ILE A 1 307 ? 3.845 25.787 14.326 1.00 15.75 287 ILE A O 1
ATOM 2323 N N . GLN A 1 308 ? 4.954 25.082 16.162 1.00 15.12 288 GLN A N 1
ATOM 2324 C CA . GLN A 1 308 ? 4.306 23.781 16.178 1.00 15.09 288 GLN A CA 1
ATOM 2325 C C . GLN A 1 308 ? 2.818 23.947 16.475 1.00 14.99 288 GLN A C 1
ATOM 2326 O O . GLN A 1 308 ? 1.999 23.238 15.890 1.00 14.42 288 GLN A O 1
ATOM 2332 N N . ALA A 1 309 ? 2.486 24.884 17.376 1.00 14.90 289 ALA A N 1
ATOM 2333 C CA . ALA A 1 309 ? 1.095 25.185 17.685 1.00 15.38 289 ALA A CA 1
ATOM 2334 C C . ALA A 1 309 ? 0.384 25.694 16.432 1.00 15.86 289 ALA A C 1
ATOM 2335 O O . ALA A 1 309 ? -0.752 25.308 16.160 1.00 15.78 289 ALA A O 1
ATOM 2337 N N . TYR A 1 310 ? 1.068 26.534 15.644 1.00 15.89 290 TYR A N 1
ATOM 2338 C CA . TYR A 1 310 ? 0.468 26.987 14.400 1.00 16.82 290 TYR A CA 1
ATOM 2339 C C . TYR A 1 310 ? 0.213 25.806 13.466 1.00 17.29 290 TYR A C 1
ATOM 2340 O O . TYR A 1 310 ? -0.846 25.728 12.848 1.00 17.37 290 TYR A O 1
ATOM 2349 N N . LYS A 1 311 ? 1.187 24.895 13.350 1.00 17.34 291 LYS A N 1
ATOM 2350 C CA . LYS A 1 311 ? 1.063 23.766 12.439 1.00 18.70 291 LYS A CA 1
ATOM 2351 C C . LYS A 1 311 ? -0.124 22.888 12.832 1.00 19.03 291 LYS A C 1
ATOM 2352 O O . LYS A 1 311 ? -0.837 22.380 11.967 1.00 19.27 291 LYS A O 1
ATOM 2358 N N . VAL A 1 312 ? -0.340 22.731 14.143 1.00 18.78 292 VAL A N 1
ATOM 2359 C CA . VAL A 1 312 ? -1.307 21.770 14.645 1.00 19.82 292 VAL A CA 1
ATOM 2360 C C . VAL A 1 312 ? -2.698 22.400 14.737 1.00 20.31 292 VAL A C 1
ATOM 2361 O O . VAL A 1 312 ? -3.690 21.742 14.411 1.00 21.66 292 VAL A O 1
ATOM 2365 N N . PHE A 1 313 ? -2.766 23.674 15.146 1.00 19.56 293 PHE A N 1
ATOM 2366 C CA . PHE A 1 313 ? -4.046 24.291 15.471 1.00 20.11 293 PHE A CA 1
ATOM 2367 C C . PHE A 1 313 ? -4.471 25.317 14.421 1.00 21.69 293 PHE A C 1
ATOM 2368 O O . PHE A 1 313 ? -5.651 25.654 14.341 1.00 22.01 293 PHE A O 1
ATOM 2376 N N . ARG A 1 314 ? -3.507 25.823 13.639 1.00 22.56 294 ARG A N 1
ATOM 2377 C CA . ARG A 1 314 ? -3.757 26.728 12.520 1.00 24.60 294 ARG A CA 1
ATOM 2378 C C . ARG A 1 314 ? -4.424 28.027 12.971 1.00 25.21 294 ARG A C 1
ATOM 2379 O O . ARG A 1 314 ? -5.213 28.610 12.224 1.00 26.08 294 ARG A O 1
ATOM 2387 N N . GLU A 1 315 ? -4.100 28.490 14.182 1.00 24.47 295 GLU A N 1
ATOM 2388 C CA . GLU A 1 315 ? -4.614 29.760 14.669 1.00 25.46 295 GLU A CA 1
ATOM 2389 C C . GLU A 1 315 ? -3.553 30.841 14.478 1.00 25.62 295 GLU A C 1
ATOM 2390 O O . GLU A 1 315 ? -2.418 30.691 14.924 1.00 23.52 295 GLU A O 1
ATOM 2396 N N . GLU A 1 316 ? -3.956 31.935 13.821 1.00 25.67 296 GLU A N 1
ATOM 2397 C CA . GLU A 1 316 ? -3.063 32.986 13.356 1.00 26.49 296 GLU A CA 1
ATOM 2398 C C . GLU A 1 316 ? -2.235 33.566 14.503 1.00 24.91 296 GLU A C 1
ATOM 2399 O O . GLU A 1 316 ? -1.097 33.978 14.290 1.00 23.08 296 GLU A O 1
ATOM 2405 N N . LYS A 1 317 ? -2.801 33.594 15.716 1.00 23.54 297 LYS A N 1
ATOM 2406 C CA . LYS A 1 317 ? -2.142 34.220 16.855 1.00 23.06 297 LYS A CA 1
ATOM 2407 C C . LYS A 1 317 ? -0.767 33.597 17.104 1.00 21.69 297 LYS A C 1
ATOM 2408 O O . LYS A 1 317 ? 0.164 34.300 17.491 1.00 21.76 297 LYS A O 1
ATOM 2414 N N . TYR A 1 318 ? -0.644 32.285 16.870 1.00 20.39 298 TYR A N 1
ATOM 2415 C CA . TYR A 1 318 ? 0.612 31.590 17.119 1.00 18.94 298 TYR A CA 1
ATOM 2416 C C . TYR A 1 318 ? 1.679 32.043 16.126 1.00 18.98 298 TYR A C 1
ATOM 2417 O O . TYR A 1 318 ? 2.844 32.202 16.494 1.00 18.62 298 TYR A O 1
ATOM 2426 N N . LEU A 1 319 ? 1.266 32.235 14.868 1.00 19.07 299 LEU A N 1
ATOM 2427 C CA . LEU A 1 319 ? 2.171 32.690 13.824 1.00 19.88 299 LEU A CA 1
ATOM 2428 C C . LEU A 1 319 ? 2.596 34.131 14.102 1.00 20.50 299 LEU A C 1
ATOM 2429 O O . LEU A 1 319 ? 3.768 34.469 13.946 1.00 20.43 299 LEU A O 1
ATOM 2434 N N . CYS A 1 320 ? 1.630 34.963 14.515 1.00 21.70 300 CYS A N 1
ATOM 2435 C CA A CYS A 1 320 ? 1.865 36.347 14.893 0.50 22.51 300 CYS A CA 1
ATOM 2436 C CA B CYS A 1 320 ? 1.895 36.348 14.868 0.50 21.37 300 CYS A CA 1
ATOM 2437 C C . CYS A 1 320 ? 2.952 36.422 15.967 1.00 21.88 300 CYS A C 1
ATOM 2438 O O . CYS A 1 320 ? 3.875 37.235 15.886 1.00 20.96 300 CYS A O 1
ATOM 2443 N N . ASP A 1 321 ? 2.827 35.560 16.982 1.00 21.11 301 ASP A N 1
ATOM 2444 C CA . ASP A 1 321 ? 3.770 35.550 18.091 1.00 21.49 301 ASP A CA 1
ATOM 2445 C C . ASP A 1 321 ? 5.150 35.098 17.611 1.00 19.99 301 ASP A C 1
ATOM 2446 O O . ASP A 1 321 ? 6.169 35.596 18.096 1.00 19.20 301 ASP A O 1
ATOM 2451 N N . ALA A 1 322 ? 5.172 34.160 16.656 1.00 18.63 302 ALA A N 1
ATOM 2452 C CA . ALA A 1 322 ? 6.419 33.660 16.095 1.00 19.01 302 ALA A CA 1
ATOM 2453 C C . ALA A 1 322 ? 7.156 34.772 15.348 1.00 19.19 302 ALA A C 1
ATOM 2454 O O . ALA A 1 322 ? 8.375 34.886 15.462 1.00 18.55 302 ALA A O 1
ATOM 2456 N N . TYR A 1 323 ? 6.411 35.603 14.605 1.00 19.88 303 TYR A N 1
ATOM 2457 C CA . TYR A 1 323 ? 7.008 36.744 13.926 1.00 20.86 303 TYR A CA 1
ATOM 2458 C C . TYR A 1 323 ? 7.668 37.667 14.947 1.00 20.64 303 TYR A C 1
ATOM 2459 O O . TYR A 1 323 ? 8.755 38.189 14.705 1.00 20.42 303 TYR A O 1
ATOM 2468 N N . GLN A 1 324 ? 6.995 37.863 16.089 1.00 21.39 304 GLN A N 1
ATOM 2469 C CA . GLN A 1 324 ? 7.494 38.754 17.123 1.00 22.83 304 GLN A CA 1
ATOM 2470 C C . GLN A 1 324 ? 8.783 38.197 17.726 1.00 21.59 304 GLN A C 1
ATOM 2471 O O . GLN A 1 324 ? 9.712 38.953 18.008 1.00 21.66 304 GLN A O 1
ATOM 2477 N N . CYS A 1 325 ? 8.840 36.869 17.898 1.00 20.41 305 CYS A N 1
ATOM 2478 C CA . CYS A 1 325 ? 10.051 36.207 18.364 1.00 19.53 305 CYS A CA 1
ATOM 2479 C C . CYS A 1 325 ? 11.205 36.512 17.409 1.00 19.28 305 CYS A C 1
ATOM 2480 O O . CYS A 1 325 ? 12.297 36.874 17.844 1.00 18.71 305 CYS A O 1
ATOM 2483 N N . ALA A 1 326 ? 10.950 36.370 16.104 1.00 18.92 306 ALA A N 1
ATOM 2484 C CA . ALA A 1 326 ? 11.990 36.571 15.107 1.00 18.94 306 ALA A CA 1
ATOM 2485 C C . ALA A 1 326 ? 12.504 38.009 15.155 1.00 19.46 306 ALA A C 1
ATOM 2486 O O . ALA A 1 326 ? 13.686 38.246 14.931 1.00 19.72 306 ALA A O 1
ATOM 2488 N N . ASP A 1 327 ? 11.615 38.961 15.462 1.00 20.42 307 ASP A N 1
ATOM 2489 C CA . ASP A 1 327 ? 12.004 40.363 15.467 1.00 21.68 307 ASP A CA 1
ATOM 2490 C C . ASP A 1 327 ? 12.848 40.685 16.696 1.00 21.31 307 ASP A C 1
ATOM 2491 O O . ASP A 1 327 ? 13.822 41.423 16.586 1.00 21.70 307 ASP A O 1
ATOM 2496 N N . VAL A 1 328 ? 12.476 40.112 17.850 1.00 20.42 308 VAL A N 1
ATOM 2497 C CA . VAL A 1 328 ? 13.249 40.218 19.081 1.00 21.36 308 VAL A CA 1
ATOM 2498 C C . VAL A 1 328 ? 14.666 39.696 18.837 1.00 20.41 308 VAL A C 1
ATOM 2499 O O . VAL A 1 328 ? 15.647 40.310 19.260 1.00 19.86 308 VAL A O 1
ATOM 2503 N N . ILE A 1 329 ? 14.759 38.549 18.158 1.00 19.07 309 ILE A N 1
ATOM 2504 C CA . ILE A 1 329 ? 16.030 37.864 17.981 1.00 19.01 309 ILE A CA 1
ATOM 2505 C C . ILE A 1 329 ? 16.883 38.625 16.966 1.00 19.02 309 ILE A C 1
ATOM 2506 O O . ILE A 1 329 ? 18.098 38.708 17.115 1.00 19.10 309 ILE A O 1
ATOM 2511 N N . TRP A 1 330 ? 16.240 39.188 15.938 1.00 18.94 310 TRP A N 1
ATOM 2512 C CA . TRP A 1 330 ? 16.956 39.982 14.953 1.00 20.63 310 TRP A CA 1
ATOM 2513 C C . TRP A 1 330 ? 17.601 41.194 15.624 1.00 21.52 310 TRP A C 1
ATOM 2514 O O . TRP A 1 330 ? 18.731 41.554 15.299 1.00 22.47 310 TRP A O 1
ATOM 2525 N N . GLN A 1 331 ? 16.896 41.798 16.587 1.00 22.90 311 GLN A N 1
ATOM 2526 C CA . GLN A 1 331 ? 17.404 42.998 17.235 1.00 24.32 311 GLN A CA 1
ATOM 2527 C C . GLN A 1 331 ? 18.439 42.663 18.311 1.00 24.60 311 GLN A C 1
ATOM 2528 O O . GLN A 1 331 ? 19.456 43.345 18.413 1.00 23.37 311 GLN A O 1
ATOM 2534 N N . TYR A 1 332 ? 18.183 41.616 19.111 1.00 23.12 312 TYR A N 1
ATOM 2535 C CA . TYR A 1 332 ? 18.942 41.411 20.337 1.00 22.95 312 TYR A CA 1
ATOM 2536 C C . TYR A 1 332 ? 19.549 40.011 20.417 1.00 21.16 312 TYR A C 1
ATOM 2537 O O . TYR A 1 332 ? 19.914 39.567 21.504 1.00 20.84 312 TYR A O 1
ATOM 2546 N N . GLY A 1 333 ? 19.710 39.351 19.266 1.00 20.91 313 GLY A N 1
ATOM 2547 C CA . GLY A 1 333 ? 20.090 37.946 19.233 1.00 20.16 313 GLY A CA 1
ATOM 2548 C C . GLY A 1 333 ? 21.584 37.682 19.042 1.00 20.03 313 GLY A C 1
ATOM 2549 O O . GLY A 1 333 ? 22.020 36.541 19.181 1.00 18.78 313 GLY A O 1
ATOM 2550 N N . LEU A 1 334 ? 22.369 38.719 18.719 1.00 20.42 314 LEU A N 1
ATOM 2551 C CA . LEU A 1 334 ? 23.811 38.549 18.594 1.00 20.10 314 LEU A CA 1
ATOM 2552 C C . LEU A 1 334 ? 24.442 38.712 19.974 1.00 20.93 314 LEU A C 1
ATOM 2553 O O . LEU A 1 334 ? 24.737 39.824 20.406 1.00 21.29 314 LEU A O 1
ATOM 2558 N N . LEU A 1 335 ? 24.636 37.586 20.666 1.00 19.95 315 LEU A N 1
ATOM 2559 C CA . LEU A 1 335 ? 24.870 37.618 22.101 1.00 20.32 315 LEU A CA 1
ATOM 2560 C C . LEU A 1 335 ? 26.346 37.834 22.418 1.00 20.32 315 LEU A C 1
ATOM 2561 O O . LEU A 1 335 ? 27.226 37.321 21.731 1.00 20.18 315 LEU A O 1
ATOM 2566 N N . LYS A 1 336 ? 26.590 38.557 23.516 1.00 21.89 316 LYS A N 1
ATOM 2567 C CA . LYS A 1 336 ? 27.927 38.703 24.068 1.00 22.61 316 LYS A CA 1
ATOM 2568 C C . LYS A 1 336 ? 28.398 37.371 24.645 1.00 22.92 316 LYS A C 1
ATOM 2569 O O . LYS A 1 336 ? 29.596 37.148 24.805 1.00 23.09 316 LYS A O 1
ATOM 2575 N N . LYS A 1 337 ? 27.442 36.478 24.931 1.00 22.00 317 LYS A N 1
ATOM 2576 C CA . LYS A 1 337 ? 27.738 35.172 25.496 1.00 22.90 317 LYS A CA 1
ATOM 2577 C C . LYS A 1 337 ? 28.587 34.355 24.525 1.00 22.44 317 LYS A C 1
ATOM 2578 O O . LYS A 1 337 ? 29.380 33.521 24.952 1.00 23.59 317 LYS A O 1
ATOM 2584 N N . GLY A 1 338 ? 28.406 34.594 23.221 1.00 20.97 318 GLY A N 1
ATOM 2585 C CA . GLY A 1 338 ? 29.160 33.863 22.216 1.00 19.84 318 GLY A CA 1
ATOM 2586 C C . GLY A 1 338 ? 28.280 33.333 21.087 1.00 18.60 318 GLY A C 1
ATOM 2587 O O . GLY A 1 338 ? 27.198 33.860 20.829 1.00 19.18 318 GLY A O 1
ATOM 2588 N N . TYR A 1 339 ? 28.765 32.264 20.443 1.00 17.22 319 TYR A N 1
ATOM 2589 C CA . TYR A 1 339 ? 28.245 31.808 19.163 1.00 16.65 319 TYR A CA 1
ATOM 2590 C C . TYR A 1 339 ? 27.548 30.458 19.302 1.00 16.02 319 TYR A C 1
ATOM 2591 O O . TYR A 1 339 ? 27.229 29.836 18.294 1.00 16.39 319 TYR A O 1
ATOM 2600 N N . GLY A 1 340 ? 27.288 30.033 20.545 1.00 14.88 320 GLY A N 1
ATOM 2601 C CA . GLY A 1 340 ? 26.842 28.673 20.814 1.00 14.60 320 GLY A CA 1
ATOM 2602 C C . GLY A 1 340 ? 25.364 28.438 20.499 1.00 13.66 320 GLY A C 1
ATOM 2603 O O . GLY A 1 340 ? 24.652 29.343 20.064 1.00 13.88 320 GLY A O 1
ATOM 2604 N N . LEU A 1 341 ? 24.912 27.201 20.746 1.00 13.42 321 LEU A N 1
ATOM 2605 C CA . LEU A 1 341 ? 23.528 26.818 20.484 1.00 12.76 321 LEU A CA 1
ATOM 2606 C C . LEU A 1 341 ? 22.610 27.123 21.671 1.00 12.93 321 LEU A C 1
ATOM 2607 O O . LEU A 1 341 ? 21.528 27.670 21.481 1.00 12.39 321 LEU A O 1
ATOM 2612 N N . CYS A 1 342 ? 23.029 26.739 22.883 1.00 12.83 322 CYS A N 1
ATOM 2613 C CA . CYS A 1 342 ? 22.153 26.846 24.043 1.00 12.89 322 CYS A CA 1
ATOM 2614 C C . CYS A 1 342 ? 21.801 28.311 24.307 1.00 13.43 322 CYS A C 1
ATOM 2615 O O . CYS A 1 342 ? 20.648 28.645 24.593 1.00 13.16 322 CYS A O 1
ATOM 2618 N N . HIS A 1 343 ? 22.816 29.179 24.223 1.00 13.49 323 HIS A N 1
ATOM 2619 C CA . HIS A 1 343 ? 22.663 30.595 24.511 1.00 14.02 323 HIS A CA 1
ATOM 2620 C C . HIS A 1 343 ? 23.715 31.359 23.716 1.00 14.20 323 HIS A C 1
ATOM 2621 O O . HIS A 1 343 ? 24.712 31.835 24.260 1.00 14.70 323 HIS A O 1
ATOM 2628 N N . GLY A 1 344 ? 23.493 31.436 22.404 1.00 14.13 324 GLY A N 1
ATOM 2629 C CA . GLY A 1 344 ? 24.460 32.085 21.533 1.00 14.11 324 GLY A CA 1
ATOM 2630 C C . GLY A 1 344 ? 23.873 32.378 20.159 1.00 14.54 324 GLY A C 1
ATOM 2631 O O . GLY A 1 344 ? 22.727 32.037 19.870 1.00 14.98 324 GLY A O 1
ATOM 2632 N N . SER A 1 345 ? 24.693 33.001 19.311 1.00 15.42 325 SER A N 1
ATOM 2633 C CA . SER A 1 345 ? 24.218 33.503 18.033 1.00 15.76 325 SER A CA 1
ATOM 2634 C C . SER A 1 345 ? 23.778 32.374 17.101 1.00 15.52 325 SER A C 1
ATOM 2635 O O . SER A 1 345 ? 22.819 32.540 16.350 1.00 15.63 325 SER A O 1
ATOM 2638 N N . ALA A 1 346 ? 24.467 31.227 17.140 1.00 15.11 326 ALA A N 1
ATOM 2639 C CA . ALA A 1 346 ? 24.119 30.150 16.221 1.00 14.93 326 ALA A CA 1
ATOM 2640 C C . ALA A 1 346 ? 22.780 29.525 16.615 1.00 14.44 326 ALA A C 1
ATOM 2641 O O . ALA A 1 346 ? 21.931 29.270 15.757 1.00 13.94 326 ALA A O 1
ATOM 2643 N N . GLY A 1 347 ? 22.582 29.298 17.919 1.00 13.89 327 GLY A N 1
ATOM 2644 C CA . GLY A 1 347 ? 21.312 28.778 18.404 1.00 13.90 327 GLY A CA 1
ATOM 2645 C C . GLY A 1 347 ? 20.158 29.718 18.061 1.00 14.12 327 GLY A C 1
ATOM 2646 O O . GLY A 1 347 ? 19.067 29.281 17.695 1.00 13.89 327 GLY A O 1
ATOM 2647 N N . ASN A 1 348 ? 20.433 31.021 18.160 1.00 14.22 328 ASN A N 1
ATOM 2648 C CA . ASN A 1 348 ? 19.438 32.040 17.877 1.00 14.77 328 ASN A CA 1
ATOM 2649 C C . ASN A 1 348 ? 19.095 32.044 16.390 1.00 14.84 328 ASN A C 1
ATOM 2650 O O . ASN A 1 348 ? 17.933 32.213 16.027 1.00 15.02 328 ASN A O 1
ATOM 2655 N N . ALA A 1 349 ? 20.106 31.822 15.541 1.00 15.14 329 ALA A N 1
ATOM 2656 C CA . ALA A 1 349 ? 19.899 31.806 14.101 1.00 14.69 329 ALA A CA 1
ATOM 2657 C C . ALA A 1 349 ? 18.925 30.704 13.681 1.00 14.90 329 ALA A C 1
ATOM 2658 O O . ALA A 1 349 ? 18.194 30.865 12.706 1.00 14.87 329 ALA A O 1
ATOM 2660 N N . TYR A 1 350 ? 18.936 29.574 14.402 1.00 14.28 330 TYR A N 1
ATOM 2661 C CA . TYR A 1 350 ? 18.014 28.484 14.117 1.00 14.51 330 TYR A CA 1
ATOM 2662 C C . TYR A 1 350 ? 16.554 28.933 14.206 1.00 14.36 330 TYR A C 1
ATOM 2663 O O . TYR A 1 350 ? 15.702 28.374 13.519 1.00 14.78 330 TYR A O 1
ATOM 2672 N N . ALA A 1 351 ? 16.261 29.928 15.053 1.00 14.46 331 ALA A N 1
ATOM 2673 C CA . ALA A 1 351 ? 14.904 30.438 15.170 1.00 14.79 331 ALA A CA 1
ATOM 2674 C C . ALA A 1 351 ? 14.434 30.973 13.819 1.00 15.05 331 ALA A C 1
ATOM 2675 O O . ALA A 1 351 ? 13.278 30.781 13.445 1.00 15.99 331 ALA A O 1
ATOM 2677 N N . PHE A 1 352 ? 15.347 31.624 13.082 1.00 15.46 332 PHE A N 1
ATOM 2678 C CA . PHE A 1 352 ? 15.011 32.141 11.764 1.00 15.55 332 PHE A CA 1
ATOM 2679 C C . PHE A 1 352 ? 14.743 30.991 10.796 1.00 15.94 332 PHE A C 1
ATOM 2680 O O . PHE A 1 352 ? 13.837 31.080 9.970 1.00 16.04 332 PHE A O 1
ATOM 2688 N N . LEU A 1 353 ? 15.543 29.919 10.880 1.00 15.50 333 LEU A N 1
ATOM 2689 C CA . LEU A 1 353 ? 15.382 28.800 9.964 1.00 16.09 333 LEU A CA 1
ATOM 2690 C C . LEU A 1 353 ? 14.050 28.085 10.188 1.00 16.26 333 LEU A C 1
ATOM 2691 O O . LEU A 1 353 ? 13.421 27.661 9.223 1.00 16.75 333 LEU A O 1
ATOM 2696 N N . THR A 1 354 ? 13.608 27.961 11.449 1.00 16.24 334 THR A N 1
ATOM 2697 C CA A THR A 1 354 ? 12.356 27.270 11.720 0.50 16.22 334 THR A CA 1
ATOM 2698 C CA B THR A 1 354 ? 12.350 27.287 11.745 0.50 16.79 334 THR A CA 1
ATOM 2699 C C . THR A 1 354 ? 11.191 28.097 11.173 1.00 16.31 334 THR A C 1
ATOM 2700 O O . THR A 1 354 ? 10.250 27.541 10.611 1.00 16.61 334 THR A O 1
ATOM 2707 N N . LEU A 1 355 ? 11.283 29.423 11.307 1.00 16.82 335 LEU A N 1
ATOM 2708 C CA . LEU A 1 355 ? 10.231 30.278 10.782 1.00 16.75 335 LEU A CA 1
ATOM 2709 C C . LEU A 1 355 ? 10.267 30.289 9.253 1.00 17.34 335 LEU A C 1
ATOM 2710 O O . LEU A 1 355 ? 9.213 30.291 8.615 1.00 17.70 335 LEU A O 1
ATOM 2715 N N . TYR A 1 356 ? 11.473 30.273 8.669 1.00 16.91 336 TYR A N 1
ATOM 2716 C CA . TYR A 1 356 ? 11.599 30.175 7.222 1.00 17.48 336 TYR A CA 1
ATOM 2717 C C . TYR A 1 356 ? 10.921 28.902 6.714 1.00 17.57 336 TYR A C 1
ATOM 2718 O O . TYR A 1 356 ? 10.140 28.937 5.763 1.00 18.03 336 TYR A O 1
ATOM 2727 N N . ASN A 1 357 ? 11.211 27.774 7.369 1.00 17.21 337 ASN A N 1
ATOM 2728 C CA . ASN A 1 357 ? 10.734 26.478 6.915 1.00 17.72 337 ASN A CA 1
ATOM 2729 C C . ASN A 1 357 ? 9.211 26.369 7.058 1.00 18.77 337 ASN A C 1
ATOM 2730 O O . ASN A 1 357 ? 8.583 25.605 6.333 1.00 20.39 337 ASN A O 1
ATOM 2735 N N . LEU A 1 358 ? 8.617 27.148 7.969 1.00 18.91 338 LEU A N 1
ATOM 2736 C CA . LEU A 1 358 ? 7.165 27.174 8.069 1.00 19.16 338 LEU A CA 1
ATOM 2737 C C . LEU A 1 358 ? 6.580 28.052 6.964 1.00 19.77 338 LEU A C 1
ATOM 2738 O O . LEU A 1 358 ? 5.646 27.636 6.284 1.00 20.96 338 LEU A O 1
ATOM 2743 N N . THR A 1 359 ? 7.133 29.262 6.812 1.00 20.21 339 THR A N 1
ATOM 2744 C CA . THR A 1 359 ? 6.476 30.346 6.093 1.00 20.99 33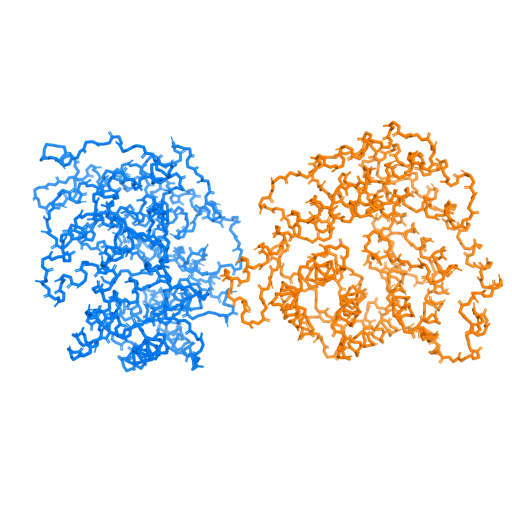9 THR A CA 1
ATOM 2745 C C . THR A 1 359 ? 6.866 30.363 4.616 1.00 21.85 339 THR A C 1
ATOM 2746 O O . THR A 1 359 ? 6.091 30.848 3.791 1.00 22.55 339 THR A O 1
ATOM 2750 N N . GLN A 1 360 ? 8.075 29.872 4.309 1.00 21.42 340 GLN A N 1
ATOM 2751 C CA . GLN A 1 360 ? 8.705 29.986 2.997 1.00 22.08 340 GLN A CA 1
ATOM 2752 C C . GLN A 1 360 ? 9.092 31.437 2.705 1.00 21.62 340 GLN A C 1
ATOM 2753 O O . GLN A 1 360 ? 9.417 31.772 1.567 1.00 21.75 340 GLN A O 1
ATOM 2759 N N . ASP A 1 361 ? 9.070 32.289 3.735 1.00 20.95 341 ASP A N 1
ATOM 2760 C CA . ASP A 1 361 ? 9.437 33.690 3.590 1.00 21.27 341 ASP A CA 1
ATOM 2761 C C . ASP A 1 361 ? 10.957 33.824 3.663 1.00 20.94 341 ASP A C 1
ATOM 2762 O O . ASP A 1 361 ? 11.554 33.616 4.718 1.00 20.35 341 ASP A O 1
ATOM 2767 N N . MET A 1 362 ? 11.557 34.217 2.533 1.00 21.10 342 MET A N 1
ATOM 2768 C CA . MET A 1 362 ? 13.001 34.281 2.356 1.00 22.36 342 MET A CA 1
ATOM 2769 C C . MET A 1 362 ? 13.635 35.317 3.284 1.00 20.84 342 MET A C 1
ATOM 2770 O O . MET A 1 362 ? 14.847 35.304 3.487 1.00 20.58 342 MET A O 1
ATOM 2775 N N . LYS A 1 363 ? 12.826 36.226 3.839 1.00 20.16 343 LYS A N 1
ATOM 2776 C CA . LYS A 1 363 ? 13.317 37.190 4.811 1.00 20.18 343 LYS A CA 1
ATOM 2777 C C . LYS A 1 363 ? 14.044 36.458 5.940 1.00 19.22 343 LYS A C 1
ATOM 2778 O O . LYS A 1 363 ? 15.088 36.914 6.409 1.00 18.86 343 LYS A O 1
ATOM 2784 N N . TYR A 1 364 ? 13.478 35.325 6.367 1.00 18.81 344 TYR A N 1
ATOM 2785 C CA . TYR A 1 364 ? 13.999 34.613 7.526 1.00 18.60 344 TYR A CA 1
ATOM 2786 C C . TYR A 1 364 ? 15.224 33.780 7.160 1.00 18.12 344 TYR A C 1
ATOM 2787 O O . TYR A 1 364 ? 16.122 33.619 7.988 1.00 17.63 344 TYR A O 1
ATOM 2796 N N . LEU A 1 365 ? 15.270 33.270 5.924 1.00 17.88 345 LEU A N 1
ATOM 2797 C CA . LEU A 1 365 ? 16.484 32.621 5.452 1.00 18.07 345 LEU A CA 1
ATOM 2798 C C . LEU A 1 365 ? 17.619 33.644 5.427 1.00 18.29 345 LEU A C 1
ATOM 2799 O O . LEU A 1 365 ? 18.735 33.344 5.846 1.00 17.77 345 LEU A O 1
ATOM 2804 N N . TYR A 1 366 ? 17.312 34.855 4.945 1.00 18.56 346 TYR A N 1
ATOM 2805 C CA . TYR A 1 366 ? 18.280 35.940 4.914 1.00 19.27 346 TYR A CA 1
ATOM 2806 C C . TYR A 1 366 ? 18.810 36.232 6.318 1.00 18.84 346 TYR A C 1
ATOM 2807 O O . TYR A 1 366 ? 20.015 36.375 6.511 1.00 18.84 346 TYR A O 1
ATOM 2816 N N . ARG A 1 367 ? 17.906 36.329 7.299 1.00 18.24 347 ARG A N 1
ATOM 2817 C CA . ARG A 1 367 ? 18.330 36.660 8.650 1.00 17.99 347 ARG A CA 1
ATOM 2818 C C . ARG A 1 367 ? 19.287 35.586 9.173 1.00 17.41 347 ARG A C 1
ATOM 2819 O O . ARG A 1 367 ? 20.281 35.913 9.815 1.00 17.38 347 ARG A O 1
ATOM 2827 N N . ALA A 1 368 ? 18.999 34.316 8.860 1.00 16.98 348 ALA A N 1
ATOM 2828 C CA . ALA A 1 368 ? 19.862 33.208 9.254 1.00 17.10 348 ALA A CA 1
ATOM 2829 C C . ALA A 1 368 ? 21.242 33.349 8.614 1.00 17.18 348 ALA A C 1
ATOM 2830 O O . ALA A 1 368 ? 22.257 33.099 9.267 1.00 16.64 348 ALA A O 1
ATOM 2832 N N . CYS A 1 369 ? 21.265 33.742 7.332 1.00 17.64 349 CYS A N 1
ATOM 2833 C CA . CYS A 1 369 ? 22.513 33.894 6.599 1.00 17.96 349 CYS A CA 1
ATOM 2834 C C . CYS A 1 369 ? 23.364 35.012 7.198 1.00 18.01 349 CYS A C 1
ATOM 2835 O O . CYS A 1 369 ? 24.591 34.903 7.210 1.00 18.20 349 CYS A O 1
ATOM 2838 N N . LYS A 1 370 ? 22.717 36.082 7.684 1.00 17.92 350 LYS A N 1
ATOM 2839 C CA . LYS A 1 370 ? 23.442 37.200 8.270 1.00 18.27 350 LYS A CA 1
ATOM 2840 C C . LYS A 1 370 ? 24.022 36.808 9.627 1.00 18.28 350 LYS A C 1
ATOM 2841 O O . LYS A 1 370 ? 25.123 37.224 9.973 1.00 18.91 350 LYS A O 1
ATOM 2847 N N . PHE A 1 371 ? 23.280 36.000 10.393 1.00 17.68 351 PHE A N 1
ATOM 2848 C CA . PHE A 1 371 ? 23.823 35.460 11.631 1.00 17.51 351 PHE A CA 1
ATOM 2849 C C . PHE A 1 371 ? 24.999 34.524 11.341 1.00 17.21 351 PHE A C 1
ATOM 2850 O O . PHE A 1 371 ? 25.955 34.472 12.116 1.00 17.32 351 PHE A O 1
ATOM 2858 N N . ALA A 1 372 ? 24.936 33.795 10.218 1.00 17.42 352 ALA A N 1
ATOM 2859 C CA . ALA A 1 372 ? 26.060 32.978 9.785 1.00 17.83 352 ALA A CA 1
ATOM 2860 C C . ALA A 1 372 ? 27.264 33.867 9.467 1.00 18.59 352 ALA A C 1
ATOM 2861 O O . ALA A 1 372 ? 28.390 33.538 9.831 1.00 18.25 352 ALA A O 1
ATOM 2863 N N . GLU A 1 373 ? 27.011 35.011 8.818 1.00 19.62 353 GLU A N 1
ATOM 2864 C CA . GLU A 1 373 ? 28.054 35.971 8.488 1.00 21.20 353 GLU A CA 1
ATOM 2865 C C . GLU A 1 373 ? 28.774 36.399 9.770 1.00 20.72 353 GLU A C 1
ATOM 2866 O O . GLU A 1 373 ? 30.000 36.511 9.798 1.00 20.69 353 GLU A O 1
ATOM 2872 N N . TRP A 1 374 ? 28.004 36.591 10.848 1.00 19.91 354 TRP A N 1
ATOM 2873 C CA . TRP A 1 374 ? 28.543 36.976 12.142 1.00 20.57 354 TRP A CA 1
ATOM 2874 C C . TRP A 1 374 ? 29.440 35.864 12.684 1.00 20.43 354 TRP A C 1
ATOM 2875 O O . TRP A 1 374 ? 30.529 36.127 13.196 1.00 20.82 354 TRP A O 1
ATOM 2886 N N . CYS A 1 375 ? 28.973 34.616 12.556 1.00 20.31 355 CYS A N 1
ATOM 2887 C CA . CYS A 1 375 ? 29.705 33.465 13.059 1.00 20.54 355 CYS A CA 1
ATOM 2888 C C . CYS A 1 375 ? 30.975 33.230 12.240 1.00 20.91 355 CYS A C 1
ATOM 2889 O O . CYS A 1 375 ? 31.926 32.632 12.738 1.00 20.70 355 CYS A O 1
ATOM 2892 N N . LEU A 1 376 ? 30.987 33.702 10.987 1.00 20.37 356 LEU A N 1
ATOM 2893 C CA . LEU A 1 376 ? 32.153 33.557 10.128 1.00 21.41 356 LEU A CA 1
ATOM 2894 C C . LEU A 1 376 ? 33.283 34.467 10.611 1.00 22.23 356 LEU A C 1
ATOM 2895 O O . LEU A 1 376 ? 34.433 34.278 10.215 1.00 23.39 356 LEU A O 1
ATOM 2900 N N . GLU A 1 377 ? 32.949 35.435 11.475 1.00 22.93 357 GLU A N 1
ATOM 2901 C CA . GLU A 1 377 ? 33.947 36.271 12.127 1.00 24.44 357 GLU A CA 1
ATOM 2902 C C . GLU A 1 377 ? 34.154 35.809 13.571 1.00 23.35 357 GLU A C 1
ATOM 2903 O O . GLU A 1 377 ? 34.407 36.619 14.464 1.00 22.14 357 GLU A O 1
ATOM 2909 N N . TYR A 1 378 ? 34.058 34.489 13.771 1.00 21.87 358 TYR A N 1
ATOM 2910 C CA . TYR A 1 378 ? 34.233 33.843 15.062 1.00 21.10 358 TYR A CA 1
ATOM 2911 C C . TYR A 1 378 ? 35.459 34.408 15.776 1.00 21.54 358 TYR A C 1
ATOM 2912 O O . TYR A 1 378 ? 36.568 34.351 15.247 1.00 21.60 358 TYR A O 1
ATOM 2921 N N . GLY A 1 379 ? 35.235 34.952 16.977 1.00 21.85 359 GLY A N 1
ATOM 2922 C CA . GLY A 1 379 ? 36.314 35.331 17.876 1.00 23.35 359 GLY A CA 1
ATOM 2923 C C . GLY A 1 379 ? 36.773 36.776 17.698 1.00 24.29 359 GLY A C 1
ATOM 2924 O O . GLY A 1 379 ? 37.715 37.205 18.365 1.00 23.79 359 GLY A O 1
ATOM 2925 N N . GLU A 1 380 ? 36.093 37.523 16.818 1.00 25.35 360 GLU A N 1
ATOM 2926 C CA . GLU A 1 380 ? 36.519 38.870 16.470 1.00 27.89 360 GLU A CA 1
ATOM 2927 C C . GLU A 1 380 ? 35.642 39.929 17.139 1.00 27.21 360 GLU A C 1
ATOM 2928 O O . GLU A 1 380 ? 35.740 41.105 16.790 1.00 28.27 360 GLU A O 1
ATOM 2934 N N . HIS A 1 381 ? 34.800 39.526 18.104 1.00 25.49 361 HIS A N 1
ATOM 2935 C CA . HIS A 1 381 ? 33.787 40.431 18.629 1.00 24.76 361 HIS A CA 1
ATOM 2936 C C . HIS A 1 381 ? 33.984 40.740 20.112 1.00 24.19 361 HIS A C 1
ATOM 2937 O O . HIS A 1 381 ? 33.323 41.633 20.637 1.00 25.94 361 HIS A O 1
ATOM 2944 N N . GLY A 1 382 ? 34.851 39.980 20.790 1.00 24.17 362 GLY A N 1
ATOM 2945 C CA . GLY A 1 382 ? 35.064 40.142 22.220 1.00 24.17 362 GLY A CA 1
ATOM 2946 C C . GLY A 1 382 ? 34.065 39.346 23.059 1.00 24.60 362 GLY A C 1
ATOM 2947 O O . GLY A 1 382 ? 33.852 39.653 24.231 1.00 24.53 362 GLY A O 1
ATOM 2948 N N . CYS A 1 383 ? 33.459 38.317 22.454 1.00 24.12 363 CYS A N 1
ATOM 2949 C CA . CYS A 1 383 ? 32.552 37.441 23.183 1.00 23.82 363 CYS A CA 1
ATOM 2950 C C . CYS A 1 383 ? 33.286 36.737 24.322 1.00 23.73 363 CYS A C 1
ATOM 2951 O O . CYS A 1 383 ? 34.493 36.504 24.249 1.00 24.86 363 CYS A O 1
ATOM 2954 N N . ARG A 1 384 ? 32.525 36.374 25.361 1.00 24.41 364 ARG A N 1
ATOM 2955 C CA . ARG A 1 384 ? 33.013 35.535 26.442 1.00 25.25 364 ARG A CA 1
ATOM 2956 C C . ARG A 1 384 ? 33.485 34.201 25.871 1.00 24.66 364 ARG A C 1
ATOM 2957 O O . ARG A 1 384 ? 32.920 33.709 24.894 1.00 24.54 364 ARG A O 1
ATOM 2965 N N . THR A 1 385 ? 34.534 33.639 26.485 1.00 22.92 365 THR A N 1
ATOM 2966 C CA . THR A 1 385 ? 34.948 32.272 26.218 1.00 22.65 365 THR A CA 1
ATOM 2967 C C . THR A 1 385 ? 34.042 31.337 27.013 1.00 20.65 365 THR A C 1
ATOM 2968 O O . THR A 1 385 ? 33.965 31.437 28.235 1.00 20.52 365 THR A O 1
ATOM 2972 N N . PRO A 1 386 ? 33.320 30.401 26.352 1.00 19.71 366 PRO A N 1
ATOM 2973 C CA . PRO A 1 386 ? 32.462 29.457 27.070 1.00 18.84 366 PRO A CA 1
ATOM 2974 C C . PRO A 1 386 ? 33.224 28.545 28.026 1.00 18.36 366 PRO A C 1
ATOM 2975 O O . PRO A 1 386 ? 34.425 28.318 27.866 1.00 18.24 366 PRO A O 1
ATOM 2979 N N . ASP A 1 387 ? 32.493 28.006 29.009 1.00 17.07 367 ASP A N 1
ATOM 2980 C CA . ASP A 1 387 ? 33.053 27.089 29.989 1.00 17.43 367 ASP A CA 1
ATOM 2981 C C . ASP A 1 387 ? 33.572 25.828 29.303 1.00 16.94 367 ASP A C 1
ATOM 2982 O O . ASP A 1 387 ? 34.591 25.284 29.724 1.00 17.44 367 ASP A O 1
ATOM 2987 N N . THR A 1 388 ? 32.846 25.355 28.279 1.00 15.96 368 THR A N 1
ATOM 2988 C CA . THR A 1 388 ? 33.352 24.309 27.398 1.00 15.72 368 THR A CA 1
ATOM 2989 C C . THR A 1 388 ? 33.441 24.882 25.988 1.00 15.04 368 THR A C 1
ATOM 2990 O O . THR A 1 388 ? 32.469 24.841 25.231 1.00 15.57 368 THR A O 1
ATOM 2994 N N . PRO A 1 389 ? 34.600 25.461 25.602 1.00 15.15 369 PRO A N 1
ATOM 2995 C CA . PRO A 1 389 ? 34.697 26.254 24.375 1.00 15.29 369 PRO A CA 1
ATOM 2996 C C . PRO A 1 389 ? 34.471 25.491 23.071 1.00 14.47 369 PRO A C 1
ATOM 2997 O O . PRO A 1 389 ? 34.321 26.117 22.023 1.00 14.20 369 PRO A O 1
ATOM 3001 N N . PHE A 1 390 ? 34.440 24.153 23.146 1.00 13.92 370 PHE A N 1
ATOM 3002 C CA . PHE A 1 390 ? 34.431 23.336 21.937 1.00 13.75 370 PHE A CA 1
ATOM 3003 C C . PHE A 1 390 ? 33.209 22.423 21.878 1.00 13.49 370 PHE A C 1
ATOM 3004 O O . PHE A 1 390 ? 33.064 21.661 20.923 1.00 14.10 370 PHE A O 1
ATOM 3012 N N . SER A 1 391 ? 32.331 22.513 22.887 1.00 12.63 371 SER A N 1
ATOM 3013 C CA . SER A 1 391 ? 31.224 21.574 23.034 1.00 12.34 371 SER A CA 1
ATOM 3014 C C . SER A 1 391 ? 30.105 21.845 22.028 1.00 12.02 371 SER A C 1
ATOM 3015 O O . SER A 1 391 ? 30.028 22.916 21.435 1.00 12.99 371 SER A O 1
ATOM 3018 N N . LEU A 1 392 ? 29.190 20.880 21.897 1.00 12.26 372 LEU A N 1
ATOM 3019 C CA . LEU A 1 392 ? 28.043 21.045 21.014 1.00 11.96 372 LEU A CA 1
ATOM 3020 C C . LEU A 1 392 ? 27.125 22.177 21.484 1.00 12.10 372 LEU A C 1
ATOM 3021 O O . LEU A 1 392 ? 26.639 22.932 20.645 1.00 12.30 372 LEU A O 1
ATOM 3026 N N . PHE A 1 393 ? 26.843 22.277 22.796 1.00 12.12 373 PHE A N 1
ATOM 3027 C CA . PHE A 1 393 ? 25.820 23.223 23.237 1.00 12.12 373 PHE A CA 1
ATOM 3028 C C . PHE A 1 393 ? 26.385 24.537 23.7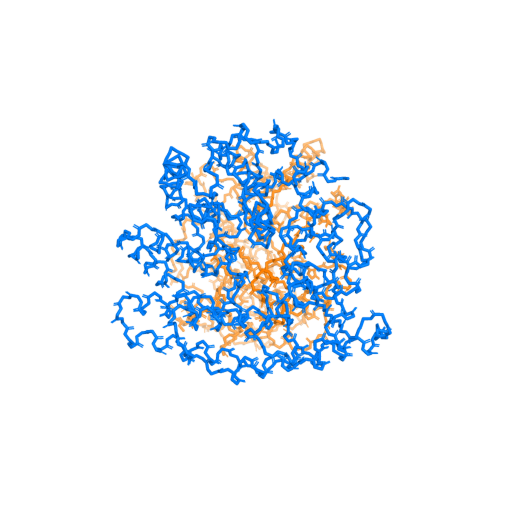78 1.00 12.70 373 PHE A C 1
ATOM 3029 O O . PHE A 1 393 ? 25.677 25.545 23.757 1.00 12.89 373 PHE A O 1
ATOM 3037 N N . GLU A 1 394 ? 27.624 24.535 24.286 1.00 13.18 374 GLU A N 1
ATOM 3038 C CA . GLU A 1 394 ? 28.193 25.776 24.795 1.00 13.85 374 GLU A CA 1
ATOM 3039 C C . GLU A 1 394 ? 29.185 26.373 23.801 1.00 14.18 374 GLU A C 1
ATOM 3040 O O . GLU A 1 394 ? 29.426 27.578 23.832 1.00 15.45 374 GLU A O 1
ATOM 3046 N N . GLY A 1 395 ? 29.765 25.537 22.933 1.00 14.14 375 GLY A N 1
ATOM 3047 C CA . GLY A 1 395 ? 30.952 25.969 22.215 1.00 14.28 375 GLY A CA 1
ATOM 3048 C C . GLY A 1 395 ? 30.940 25.697 20.714 1.00 14.23 375 GLY A C 1
ATOM 3049 O O . GLY A 1 395 ? 29.896 25.638 20.067 1.00 13.89 375 GLY A O 1
ATOM 3050 N N . MET A 1 396 ? 32.154 25.532 20.182 1.00 14.00 376 MET A N 1
ATOM 3051 C CA . MET A 1 396 ? 32.441 25.647 18.762 1.00 14.40 376 MET A CA 1
ATOM 3052 C C . MET A 1 396 ? 31.740 24.552 17.959 1.00 14.09 376 MET A C 1
ATOM 3053 O O . MET A 1 396 ? 31.332 24.791 16.823 1.00 14.36 376 MET A O 1
ATOM 3058 N N . ALA A 1 397 ? 31.602 23.351 18.536 1.00 13.10 377 ALA A N 1
ATOM 3059 C CA . ALA A 1 397 ? 30.989 22.258 17.792 1.00 13.11 377 ALA A CA 1
ATOM 3060 C C . ALA A 1 397 ? 29.581 22.635 17.339 1.00 12.85 377 ALA A C 1
ATOM 3061 O O . ALA A 1 397 ? 29.165 22.276 16.237 1.00 12.77 377 ALA A O 1
ATOM 3063 N N . GLY A 1 398 ? 28.846 23.357 18.195 1.00 12.55 378 GLY A N 1
ATOM 3064 C CA . GLY A 1 398 ? 27.496 23.773 17.853 1.00 13.02 378 GLY A CA 1
ATOM 3065 C C . GLY A 1 398 ? 27.471 24.829 16.752 1.00 13.03 378 GLY A C 1
ATOM 3066 O O . GLY A 1 398 ? 26.590 24.814 15.888 1.00 12.83 378 GLY A O 1
ATOM 3067 N N . THR A 1 399 ? 28.433 25.755 16.800 1.00 13.44 379 THR A N 1
ATOM 3068 C CA . THR A 1 399 ? 28.538 26.769 15.765 1.00 13.95 379 THR A CA 1
ATOM 3069 C C . THR A 1 399 ? 28.812 26.098 14.422 1.00 13.82 379 THR A C 1
ATOM 3070 O O . THR A 1 399 ? 28.175 26.431 13.422 1.00 14.00 379 THR A O 1
ATOM 3074 N N . ILE A 1 400 ? 29.738 25.131 14.416 1.00 14.05 380 ILE A N 1
ATOM 3075 C CA . ILE A 1 400 ? 30.065 24.401 13.201 1.00 14.19 380 ILE A CA 1
ATOM 3076 C C . ILE A 1 400 ? 28.817 23.654 12.722 1.00 13.84 380 ILE A C 1
ATOM 3077 O O . ILE A 1 400 ? 28.522 23.634 11.526 1.00 13.95 380 ILE A O 1
ATOM 3082 N N . TYR A 1 401 ? 28.084 23.040 13.662 1.00 13.56 381 TYR A N 1
ATOM 3083 C CA . TYR A 1 401 ? 26.885 22.287 13.319 1.00 13.28 381 TYR A CA 1
ATOM 3084 C C . TYR A 1 401 ? 25.934 23.176 12.523 1.00 13.44 381 TYR A C 1
ATOM 3085 O O . TYR A 1 401 ? 25.418 22.779 11.473 1.00 13.58 381 TYR A O 1
ATOM 3094 N N . PHE A 1 402 ? 25.727 24.395 13.032 1.00 13.72 382 PHE A N 1
ATOM 3095 C CA . PHE A 1 402 ? 24.807 25.335 12.415 1.00 13.80 382 PHE A CA 1
ATOM 3096 C C . PHE A 1 402 ? 25.275 25.707 11.007 1.00 14.41 382 PHE A C 1
ATOM 3097 O O . PHE A 1 402 ? 24.483 25.686 10.065 1.00 13.98 382 PHE A O 1
ATOM 3105 N N . LEU A 1 403 ? 26.561 26.052 10.864 1.00 14.40 383 LEU A N 1
ATOM 3106 C CA . LEU A 1 403 ? 27.083 26.447 9.563 1.00 14.73 383 LEU A CA 1
ATOM 3107 C C . LEU A 1 403 ? 26.879 25.335 8.531 1.00 14.62 383 LEU A C 1
ATOM 3108 O O . LEU A 1 403 ? 26.497 25.618 7.397 1.00 15.39 383 LEU A O 1
ATOM 3113 N N . ALA A 1 404 ? 27.108 24.078 8.931 1.00 14.44 384 ALA A N 1
ATOM 3114 C CA . ALA A 1 404 ? 26.977 22.945 8.023 1.00 14.68 384 ALA A CA 1
ATOM 3115 C C . ALA A 1 404 ? 25.511 22.688 7.686 1.00 15.22 384 ALA A C 1
ATOM 3116 O O . ALA A 1 404 ? 25.189 22.286 6.568 1.00 15.64 384 ALA A O 1
ATOM 3118 N N . ASP A 1 405 ? 24.629 22.929 8.664 1.00 15.07 385 ASP A N 1
ATOM 3119 C CA . ASP A 1 405 ? 23.204 22.685 8.500 1.00 15.15 385 ASP A CA 1
ATOM 3120 C C . ASP A 1 405 ? 22.606 23.709 7.535 1.00 15.45 385 ASP A C 1
ATOM 3121 O O . ASP A 1 405 ? 21.651 23.405 6.820 1.00 16.12 385 ASP A O 1
ATOM 3126 N N . LEU A 1 406 ? 23.170 24.923 7.526 1.00 15.61 386 LEU A N 1
ATOM 3127 C CA . LEU A 1 406 ? 22.659 26.017 6.710 1.00 16.06 386 LEU A CA 1
ATOM 3128 C C . LEU A 1 406 ? 22.848 25.729 5.218 1.00 16.43 386 LEU A C 1
ATOM 3129 O O . LEU A 1 406 ? 22.169 26.333 4.392 1.00 16.67 386 LEU A O 1
ATOM 3134 N N . LEU A 1 407 ? 23.763 24.815 4.876 1.00 17.09 387 LEU A N 1
ATOM 3135 C CA . LEU A 1 407 ? 24.070 24.514 3.484 1.00 17.48 387 LEU A CA 1
ATOM 3136 C C . LEU A 1 407 ? 22.823 24.029 2.747 1.00 18.00 387 LEU A C 1
ATOM 3137 O O . LEU A 1 407 ? 22.658 24.317 1.561 1.00 18.79 387 LEU A O 1
ATOM 3142 N N . VAL A 1 408 ? 21.955 23.292 3.451 1.00 17.33 388 VAL A N 1
ATOM 3143 C CA . VAL A 1 408 ? 20.681 22.868 2.889 1.00 17.71 388 VAL A CA 1
ATOM 3144 C C . VAL A 1 408 ? 19.578 23.330 3.840 1.00 17.60 388 VAL A C 1
ATOM 3145 O O . VAL A 1 408 ? 19.133 22.572 4.706 1.00 17.99 388 VAL A O 1
ATOM 3149 N N . PRO A 1 409 ? 19.133 24.601 3.719 1.00 17.84 389 PRO A N 1
ATOM 3150 C CA . PRO A 1 409 ? 18.254 25.223 4.712 1.00 17.85 389 PRO A CA 1
ATOM 3151 C C . PRO A 1 409 ? 16.965 24.461 5.014 1.00 18.33 389 PRO A C 1
ATOM 3152 O O . PRO A 1 409 ? 16.530 24.438 6.159 1.00 17.33 389 PRO A O 1
ATOM 3156 N N . THR A 1 410 ? 16.368 23.826 3.996 1.00 18.40 390 THR A N 1
ATOM 3157 C CA . THR A 1 410 ? 15.073 23.184 4.186 1.00 19.39 390 THR A CA 1
ATOM 3158 C C . THR A 1 410 ? 15.180 21.982 5.122 1.00 19.03 390 THR A C 1
ATOM 3159 O O . THR A 1 410 ? 14.188 21.598 5.742 1.00 18.72 390 THR A O 1
ATOM 3163 N N . LYS A 1 411 ? 16.390 21.420 5.254 1.00 17.91 391 LYS A N 1
ATOM 3164 C CA . LYS A 1 411 ? 16.588 20.228 6.063 1.00 17.95 391 LYS A CA 1
ATOM 3165 C C . LYS A 1 411 ? 17.167 20.584 7.432 1.00 16.34 391 LYS A C 1
ATOM 3166 O O . LYS A 1 411 ? 17.338 19.701 8.268 1.00 16.50 391 LYS A O 1
ATOM 3172 N N . ALA A 1 412 ? 17.451 21.871 7.661 1.00 15.64 392 ALA A N 1
ATOM 3173 C CA . ALA A 1 412 ? 18.130 22.282 8.884 1.00 14.78 392 ALA A CA 1
ATOM 3174 C C . ALA A 1 412 ? 17.205 22.096 10.087 1.00 14.88 392 ALA A C 1
ATOM 3175 O O . ALA A 1 412 ? 16.013 22.384 10.001 1.00 15.18 392 ALA A O 1
ATOM 3177 N N . ARG A 1 413 ? 17.766 21.598 11.199 1.00 14.31 393 ARG A N 1
ATOM 3178 C CA . ARG A 1 413 ? 17.007 21.403 12.426 1.00 15.06 393 ARG A CA 1
ATOM 3179 C C . ARG A 1 413 ? 17.931 21.667 13.611 1.00 14.57 393 ARG A C 1
ATOM 3180 O O . ARG A 1 413 ? 19.062 21.196 13.615 1.00 15.06 393 ARG A O 1
ATOM 3188 N N . PHE A 1 414 ? 17.433 22.410 14.608 1.00 13.61 394 PHE A N 1
ATOM 3189 C CA . PHE A 1 414 ? 18.196 22.638 15.827 1.00 13.59 394 PHE A CA 1
ATOM 3190 C C . PHE A 1 414 ? 18.523 21.273 16.426 1.00 13.94 394 PHE A C 1
ATOM 3191 O O . PHE A 1 414 ? 17.612 20.498 16.726 1.00 14.32 394 PHE A O 1
ATOM 3199 N N . PRO A 1 415 ? 19.817 20.915 16.597 1.00 13.55 395 PRO A N 1
ATOM 3200 C CA . PRO A 1 415 ? 20.175 19.549 16.987 1.00 13.56 395 PRO A CA 1
ATOM 3201 C C . PRO A 1 415 ? 19.773 19.210 18.421 1.00 13.58 395 PRO A C 1
ATOM 3202 O O . PRO A 1 415 ? 19.645 20.096 19.264 1.00 13.67 395 PRO A O 1
ATOM 3206 N N . ALA A 1 416 ? 19.558 17.912 18.666 1.00 13.60 396 ALA A N 1
ATOM 3207 C CA . ALA A 1 416 ? 19.226 17.384 19.982 1.00 13.54 396 ALA A CA 1
ATOM 3208 C C . ALA A 1 416 ? 17.955 18.034 20.531 1.00 13.73 396 ALA A C 1
ATOM 3209 O O . ALA A 1 416 ? 17.773 18.109 21.743 1.00 14.94 396 ALA A O 1
ATOM 3211 N N . PHE A 1 417 ? 17.061 18.481 19.637 1.00 14.07 397 PHE A N 1
ATOM 3212 C CA . PHE A 1 417 ? 15.843 19.134 20.090 1.00 14.22 397 PHE A CA 1
ATOM 3213 C C . PHE A 1 417 ? 14.753 19.102 19.022 1.00 14.74 397 PHE A C 1
ATOM 3214 O O . PHE A 1 417 ? 13.660 18.599 19.267 1.00 14.53 397 PHE A O 1
ATOM 3222 N N . GLU A 1 418 ? 15.036 19.680 17.855 1.00 15.71 398 GLU A N 1
ATOM 3223 C CA . GLU A 1 418 ? 13.973 19.941 16.899 1.00 16.98 398 GLU A CA 1
ATOM 3224 C C . GLU A 1 418 ? 13.665 18.671 16.112 1.00 18.68 398 GLU A C 1
ATOM 3225 O O . GLU A 1 418 ? 14.572 17.937 15.727 1.00 18.99 398 GLU A O 1
ATOM 3231 N N . LEU A 1 419 ? 12.374 18.441 15.850 1.00 20.25 399 LEU A N 1
ATOM 3232 C CA . LEU A 1 419 ? 11.966 17.264 15.101 1.00 23.04 399 LEU A CA 1
ATOM 3233 C C . LEU A 1 419 ? 11.580 17.663 13.672 1.00 24.95 399 LEU A C 1
ATOM 3234 O O . LEU A 1 419 ? 11.454 18.842 13.316 1.00 25.22 399 LEU A O 1
ATOM 3240 N N . HIS B 1 20 ? 43.998 -4.291 51.631 1.00 36.37 0 HIS B N 1
ATOM 3241 C CA . HIS B 1 20 ? 45.378 -4.003 51.142 1.00 34.74 0 HIS B CA 1
ATOM 3242 C C . HIS B 1 20 ? 46.101 -3.065 52.109 1.00 31.16 0 HIS B C 1
ATOM 3243 O O . HIS B 1 20 ? 47.282 -2.777 51.924 1.00 31.61 0 HIS B O 1
ATOM 3250 N N . MET B 1 21 ? 45.381 -2.614 53.143 1.00 29.58 1 MET B N 1
ATOM 3251 C CA . MET B 1 21 ? 45.888 -1.661 54.120 1.00 27.45 1 MET B CA 1
ATOM 3252 C C . MET B 1 21 ? 47.078 -2.239 54.881 1.00 26.29 1 MET B C 1
ATOM 3253 O O . MET B 1 21 ? 47.963 -1.495 55.293 1.00 24.65 1 MET B O 1
ATOM 3258 N N . ALA B 1 22 ? 47.074 -3.564 55.079 1.00 25.62 2 ALA B N 1
ATOM 3259 C CA . ALA B 1 22 ? 48.089 -4.242 55.874 1.00 25.84 2 ALA B CA 1
ATOM 3260 C C . ALA B 1 22 ? 49.470 -4.081 55.244 1.00 25.89 2 ALA B C 1
ATOM 3261 O O . ALA B 1 22 ? 50.467 -3.989 55.957 1.00 26.54 2 ALA B O 1
ATOM 3263 N N . GLN B 1 23 ? 49.513 -4.029 53.907 1.00 26.74 3 GLN B N 1
ATOM 3264 C CA . GLN B 1 23 ? 50.756 -3.941 53.157 1.00 28.47 3 GLN B CA 1
ATOM 3265 C C . GLN B 1 23 ? 51.448 -2.609 53.435 1.00 26.91 3 GLN B C 1
ATOM 3266 O O . GLN B 1 23 ? 52.661 -2.493 53.278 1.00 27.50 3 GLN B O 1
ATOM 3272 N N . ARG B 1 24 ? 50.661 -1.608 53.848 1.00 24.42 4 ARG B N 1
ATOM 3273 C CA . ARG B 1 24 ? 51.156 -0.247 53.957 1.00 23.60 4 ARG B CA 1
ATOM 3274 C C . ARG B 1 24 ? 51.541 0.082 55.396 1.00 23.14 4 ARG B C 1
ATOM 3275 O O . ARG B 1 24 ? 52.110 1.141 55.644 1.00 22.74 4 ARG B O 1
ATOM 3283 N N . ALA B 1 25 ? 51.226 -0.826 56.325 1.00 23.18 5 ALA B N 1
ATOM 3284 C CA . ALA B 1 25 ? 51.376 -0.557 57.746 1.00 23.39 5 ALA B CA 1
ATOM 3285 C C . ALA B 1 25 ? 52.285 -1.593 58.398 1.00 23.97 5 ALA B C 1
ATOM 3286 O O . ALA B 1 25 ? 52.422 -2.713 57.908 1.00 24.93 5 ALA B O 1
ATOM 3288 N N . PHE B 1 26 ? 52.898 -1.186 59.514 1.00 23.03 6 PHE B N 1
ATOM 3289 C CA . PHE B 1 26 ? 53.542 -2.119 60.422 1.00 22.61 6 PHE B CA 1
ATOM 3290 C C . PHE B 1 26 ? 52.485 -2.709 61.344 1.00 22.43 6 PHE B C 1
ATOM 3291 O O . PHE B 1 26 ? 51.543 -2.018 61.726 1.00 22.05 6 PHE B O 1
ATOM 3299 N N . PRO B 1 27 ? 52.602 -3.996 61.747 1.00 21.87 7 PRO B N 1
ATOM 3300 C CA . PRO B 1 27 ? 51.714 -4.553 62.766 1.00 21.85 7 PRO B CA 1
ATOM 3301 C C . PRO B 1 27 ? 51.824 -3.697 64.024 1.00 21.23 7 PRO B C 1
ATOM 3302 O O . PRO B 1 27 ? 52.925 -3.331 64.433 1.00 21.75 7 PRO B O 1
ATOM 3306 N N . ASN B 1 28 ? 50.670 -3.346 64.600 1.00 20.63 8 ASN B N 1
ATOM 3307 C CA . ASN B 1 28 ? 50.649 -2.573 65.829 1.00 20.48 8 ASN B CA 1
ATOM 3308 C C . ASN B 1 28 ? 51.116 -3.469 66.976 1.00 20.87 8 ASN B C 1
ATOM 3309 O O . ASN B 1 28 ? 50.444 -4.446 67.304 1.00 21.64 8 ASN B O 1
ATOM 3314 N N . PRO B 1 29 ? 52.266 -3.170 67.626 1.00 21.25 9 PRO B N 1
ATOM 3315 C CA . PRO B 1 29 ? 52.813 -4.054 68.660 1.00 21.50 9 PRO B CA 1
ATOM 3316 C C . PRO B 1 29 ? 52.207 -3.844 70.045 1.00 22.19 9 PRO B C 1
ATOM 3317 O O . PRO B 1 29 ? 52.530 -4.571 70.986 1.00 23.27 9 PRO B O 1
ATOM 3321 N N . TYR B 1 30 ? 51.313 -2.856 70.164 1.00 20.66 10 TYR B N 1
ATOM 3322 C CA . TYR B 1 30 ? 50.830 -2.418 71.462 1.00 20.99 10 TYR B CA 1
ATOM 3323 C C . TYR B 1 30 ? 49.477 -3.046 71.781 1.00 20.96 10 TYR B C 1
ATOM 3324 O O . TYR B 1 30 ? 48.625 -3.200 70.903 1.00 21.69 10 TYR B O 1
ATOM 3333 N N . ALA B 1 31 ? 49.282 -3.369 73.064 1.00 21.24 11 ALA B N 1
ATOM 3334 C CA . ALA B 1 31 ? 47.983 -3.767 73.574 1.00 22.55 11 ALA B CA 1
ATOM 3335 C C . ALA B 1 31 ? 47.054 -2.559 73.540 1.00 23.23 11 ALA B C 1
ATOM 3336 O O . ALA B 1 31 ? 47.521 -1.426 73.644 1.00 22.78 11 ALA B O 1
ATOM 3338 N N . ASP B 1 32 ? 45.746 -2.810 73.402 1.00 24.16 12 ASP B N 1
ATOM 3339 C CA . ASP B 1 32 ? 44.772 -1.732 73.466 1.00 25.36 12 ASP B CA 1
ATOM 3340 C C . ASP B 1 32 ? 44.640 -1.289 74.920 1.00 24.73 12 ASP B C 1
ATOM 3341 O O . ASP B 1 32 ? 45.214 -1.902 75.822 1.00 24.98 12 ASP B O 1
ATOM 3346 N N . TYR B 1 33 ? 43.860 -0.226 75.123 1.00 23.68 13 TYR B N 1
ATOM 3347 C CA . TYR B 1 33 ? 43.747 0.468 76.391 1.00 23.25 13 TYR B CA 1
ATOM 3348 C C . TYR B 1 33 ? 43.321 -0.468 77.518 1.00 24.66 13 TYR B C 1
ATOM 3349 O O . TYR B 1 33 ? 42.369 -1.237 77.386 1.00 24.57 13 TYR B O 1
ATOM 3358 N N . ASN B 1 34 ? 44.062 -0.360 78.623 1.00 24.53 14 ASN B N 1
ATOM 3359 C CA . ASN B 1 34 ? 43.651 -0.785 79.948 1.00 26.49 14 ASN B CA 1
ATOM 3360 C C . ASN B 1 34 ? 44.134 0.298 80.907 1.00 25.90 14 ASN B C 1
ATOM 3361 O O . ASN B 1 34 ? 45.177 0.901 80.664 1.00 24.93 14 ASN B O 1
ATOM 3366 N N . LYS B 1 35 ? 43.380 0.535 81.987 1.00 26.58 15 LYS B N 1
ATOM 3367 C CA . LYS B 1 35 ? 43.726 1.557 82.964 1.00 27.73 15 LYS B CA 1
ATOM 3368 C C . LYS B 1 35 ? 45.164 1.375 83.451 1.00 26.07 15 LYS B C 1
ATOM 3369 O O . LYS B 1 35 ? 45.875 2.357 83.647 1.00 26.15 15 LYS B O 1
ATOM 3375 N N . SER B 1 36 ? 45.594 0.115 83.614 1.00 24.58 16 SER B N 1
ATOM 3376 C CA A SER B 1 36 ? 46.913 -0.205 84.139 0.50 23.79 16 SER B CA 1
ATOM 3377 C CA B SER B 1 36 ? 46.914 -0.178 84.150 0.50 23.99 16 SER B CA 1
ATOM 3378 C C . SER B 1 36 ? 48.004 0.188 83.143 1.00 23.34 16 SER B C 1
ATOM 3379 O O . SER B 1 36 ? 49.089 0.604 83.537 1.00 23.33 16 SER B O 1
ATOM 3384 N N . LEU B 1 37 ? 47.708 0.037 81.846 1.00 21.77 17 LEU B N 1
ATOM 3385 C CA . LEU B 1 37 ? 48.674 0.340 80.800 1.00 20.97 17 LEU B CA 1
ATOM 3386 C C . LEU B 1 37 ? 48.773 1.849 80.586 1.00 20.12 17 LEU B C 1
ATOM 3387 O O . LEU B 1 37 ? 49.753 2.327 80.014 1.00 20.02 17 LEU B O 1
ATOM 3392 N N . ALA B 1 38 ? 47.756 2.587 81.048 1.00 19.52 18 ALA B N 1
ATOM 3393 C CA . ALA B 1 38 ? 47.679 4.020 80.793 1.00 19.54 18 ALA B CA 1
ATOM 3394 C C . ALA B 1 38 ? 48.338 4.815 81.919 1.00 19.82 18 ALA B C 1
ATOM 3395 O O . ALA B 1 38 ? 48.730 5.960 81.709 1.00 18.81 18 ALA B O 1
ATOM 3397 N N . GLU B 1 39 ? 48.455 4.201 83.106 1.00 19.57 19 GLU B N 1
ATOM 3398 C CA . GLU B 1 39 ? 48.891 4.892 84.313 1.00 20.49 19 GLU B CA 1
ATOM 3399 C C . GLU B 1 39 ? 50.276 5.515 84.134 1.00 19.02 19 GLU B C 1
ATOM 3400 O O . GLU B 1 39 ? 50.576 6.545 84.739 1.00 18.80 19 GLU B O 1
ATOM 3406 N N . GLY B 1 40 ? 51.124 4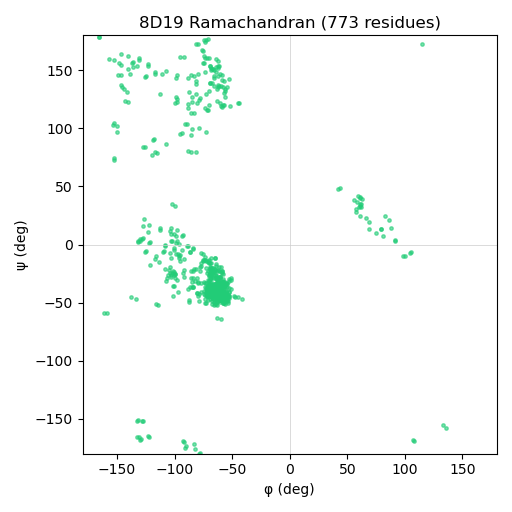.873 83.323 1.00 17.88 20 GLY B N 1
ATOM 3407 C CA . GLY B 1 40 ? 52.470 5.365 83.070 1.00 17.17 20 GLY B CA 1
ATOM 3408 C C . GLY B 1 40 ? 52.486 6.624 82.203 1.00 16.10 20 GLY B C 1
ATOM 3409 O O . GLY B 1 40 ? 53.449 7.390 82.236 1.00 16.34 20 GLY B O 1
ATOM 3410 N N . TYR B 1 41 ? 51.406 6.825 81.436 1.00 15.97 21 TYR B N 1
ATOM 3411 C CA . TYR B 1 41 ? 51.325 7.905 80.463 1.00 15.67 21 TYR B CA 1
ATOM 3412 C C . TYR B 1 41 ? 50.591 9.116 81.030 1.00 16.02 21 TYR B C 1
ATOM 3413 O O . TYR B 1 41 ? 51.004 10.251 80.791 1.00 15.77 21 TYR B O 1
ATOM 3422 N N . PHE B 1 42 ? 49.501 8.874 81.767 1.00 16.21 22 PHE B N 1
ATOM 3423 C CA . PHE B 1 42 ? 48.684 9.969 82.266 1.00 16.66 22 PHE B CA 1
ATOM 3424 C C . PHE B 1 42 ? 47.876 9.533 83.486 1.00 17.88 22 PHE B C 1
ATOM 3425 O O . PHE B 1 42 ? 47.640 8.343 83.692 1.00 18.31 22 PHE B O 1
ATOM 3433 N N . ASP B 1 43 ? 47.444 10.530 84.267 1.00 19.11 23 ASP B N 1
ATOM 3434 C CA . ASP B 1 43 ? 46.616 10.325 85.446 1.00 20.74 23 ASP B CA 1
ATOM 3435 C C . ASP B 1 43 ? 45.148 10.179 85.041 1.00 21.59 23 ASP B C 1
ATOM 3436 O O . ASP B 1 43 ? 44.810 10.191 83.857 1.00 21.71 23 ASP B O 1
ATOM 3441 N N . ALA B 1 44 ? 44.273 10.061 86.048 1.00 22.42 24 ALA B N 1
ATOM 3442 C CA . ALA B 1 44 ? 42.867 9.750 85.837 1.00 23.95 24 ALA B CA 1
ATOM 3443 C C . ALA B 1 44 ? 42.158 10.877 85.084 1.00 24.41 24 ALA B C 1
ATOM 3444 O O . ALA B 1 44 ? 41.120 10.645 84.469 1.00 25.69 24 ALA B O 1
ATOM 3446 N N . ALA B 1 45 ? 42.741 12.082 85.130 1.00 24.52 25 ALA B N 1
ATOM 3447 C CA . ALA B 1 45 ? 42.169 13.274 84.521 1.00 24.37 25 ALA B CA 1
ATOM 3448 C C . ALA B 1 45 ? 42.718 13.483 83.111 1.00 23.68 25 ALA B C 1
ATOM 3449 O O . ALA B 1 45 ? 42.295 14.403 82.417 1.00 24.66 25 ALA B O 1
ATOM 3451 N N . GLY B 1 46 ? 43.675 12.641 82.704 1.00 22.21 26 GLY B N 1
ATOM 3452 C CA . GLY B 1 46 ? 44.265 12.730 81.378 1.00 20.94 26 GLY B CA 1
ATOM 3453 C C . GLY B 1 46 ? 45.460 13.682 81.312 1.00 20.99 26 GLY B C 1
ATOM 3454 O O . GLY B 1 46 ? 45.896 14.049 80.222 1.00 20.78 26 GLY B O 1
ATOM 3455 N N . ARG B 1 47 ? 45.994 14.064 82.478 1.00 21.36 27 ARG B N 1
ATOM 3456 C CA . ARG B 1 47 ? 47.195 14.883 82.545 1.00 21.56 27 ARG B CA 1
ATOM 3457 C C . ARG B 1 47 ? 48.414 13.968 82.456 1.00 19.58 27 ARG B C 1
ATOM 3458 O O . ARG B 1 47 ? 48.530 13.022 83.230 1.00 19.34 27 ARG B O 1
ATOM 3466 N N . LEU B 1 48 ? 49.323 14.258 81.516 1.00 18.17 28 LEU B N 1
ATOM 3467 C CA . LEU B 1 48 ? 50.469 13.389 81.300 1.00 17.30 28 LEU B CA 1
ATOM 3468 C C . LEU B 1 48 ? 51.302 13.307 82.573 1.00 17.38 28 LEU B C 1
ATOM 3469 O O . LEU B 1 48 ? 51.414 14.277 83.318 1.00 17.15 28 LEU B O 1
ATOM 3474 N N . THR B 1 49 ? 51.899 12.134 82.791 1.00 16.78 29 THR B N 1
ATOM 3475 C CA . THR B 1 49 ? 52.838 11.986 83.888 1.00 16.99 29 THR B CA 1
ATOM 3476 C C . THR B 1 49 ? 54.064 12.850 83.614 1.00 17.09 29 THR B C 1
ATOM 3477 O O . THR B 1 49 ? 54.442 13.072 82.462 1.00 16.34 29 THR B O 1
ATOM 3481 N N . PRO B 1 50 ? 54.746 13.357 84.665 1.00 17.32 30 PRO B N 1
ATOM 3482 C CA . PRO B 1 50 ? 55.998 14.089 84.471 1.00 17.46 30 PRO B CA 1
ATOM 3483 C C . PRO B 1 50 ? 57.035 13.245 83.733 1.00 16.89 30 PRO B C 1
ATOM 3484 O O . PRO B 1 50 ? 57.809 13.765 82.936 1.00 16.98 30 PRO B O 1
ATOM 3488 N N . GLU B 1 51 ? 57.041 11.933 84.000 1.00 17.02 31 GLU B N 1
ATOM 3489 C CA . GLU B 1 51 ? 58.022 11.036 83.409 1.00 16.53 31 GLU B CA 1
ATOM 3490 C C . GLU B 1 51 ? 57.805 10.918 81.900 1.00 16.27 31 GLU B C 1
ATOM 3491 O O . GLU B 1 51 ? 58.760 11.024 81.135 1.00 16.01 31 GLU B O 1
ATOM 3497 N N . PHE B 1 52 ? 56.553 10.682 81.479 1.00 16.11 32 PHE B N 1
ATOM 3498 C CA . PHE B 1 52 ? 56.274 10.545 80.057 1.00 15.64 32 PHE B CA 1
ATOM 3499 C C . PHE B 1 52 ? 56.491 11.887 79.360 1.00 15.68 32 PHE B C 1
ATOM 3500 O O . PHE B 1 52 ? 57.050 11.930 78.265 1.00 15.86 32 PHE B O 1
ATOM 3508 N N . SER B 1 53 ? 56.075 12.971 80.024 1.00 16.18 33 SER B N 1
ATOM 3509 C CA . SER B 1 53 ? 56.267 14.308 79.482 1.00 16.67 33 SER B CA 1
ATOM 3510 C C . SER B 1 53 ? 57.746 14.568 79.205 1.00 16.87 33 SER B C 1
ATOM 3511 O O . SER B 1 53 ? 58.095 15.121 78.164 1.00 16.31 33 SER B O 1
ATOM 3514 N N . GLN B 1 54 ? 58.615 14.156 80.137 1.00 16.30 34 GLN B N 1
ATOM 3515 C CA . GLN B 1 54 ? 60.044 14.370 79.966 1.00 16.87 34 GLN B CA 1
ATOM 3516 C C . GLN B 1 54 ? 60.579 13.562 78.784 1.00 16.34 34 GLN B C 1
ATOM 3517 O O . GLN B 1 54 ? 61.448 14.030 78.055 1.00 15.90 34 GLN B O 1
ATOM 3523 N N . ARG B 1 55 ? 60.049 12.349 78.579 1.00 15.79 35 ARG B N 1
ATOM 3524 C CA . ARG B 1 55 ? 60.503 11.546 77.456 1.00 15.88 35 ARG B CA 1
ATOM 3525 C C . ARG B 1 55 ? 60.108 12.214 76.139 1.00 15.30 35 ARG B C 1
ATOM 3526 O O . ARG B 1 55 ? 60.904 12.226 75.203 1.00 15.53 35 ARG B O 1
ATOM 3534 N N . LEU B 1 56 ? 58.893 12.783 76.092 1.00 15.38 36 LEU B N 1
ATOM 3535 C CA . LEU B 1 56 ? 58.451 13.516 74.912 1.00 15.04 36 LEU B CA 1
ATOM 3536 C C . LEU B 1 56 ? 59.384 14.700 74.675 1.00 15.56 36 LEU B C 1
ATOM 3537 O O . LEU B 1 56 ? 59.828 14.928 73.553 1.00 14.91 36 LEU B O 1
ATOM 3542 N N . THR B 1 57 ? 59.693 15.428 75.755 1.00 15.59 37 THR B N 1
ATOM 3543 C CA . THR B 1 57 ? 60.464 16.657 75.664 1.00 16.32 37 THR B CA 1
ATOM 3544 C C . THR B 1 57 ? 61.900 16.354 75.235 1.00 16.57 37 THR B C 1
ATOM 3545 O O . THR B 1 57 ? 62.478 17.089 74.436 1.00 16.41 37 THR B O 1
ATOM 3549 N N . ASN B 1 58 ? 62.473 15.268 75.773 1.00 16.32 38 ASN B N 1
ATOM 3550 C CA . ASN B 1 58 ? 63.820 14.861 75.403 1.00 16.66 38 ASN B CA 1
ATOM 3551 C C . ASN B 1 58 ? 63.877 14.558 73.907 1.00 16.40 38 ASN B C 1
ATOM 3552 O O . ASN B 1 58 ? 64.834 14.934 73.232 1.00 16.18 38 ASN B O 1
ATOM 3557 N N . LYS B 1 59 ? 62.838 13.891 73.387 1.00 16.16 39 LYS B N 1
ATOM 3558 C CA . LYS B 1 59 ? 62.826 13.533 71.978 1.00 16.80 39 LYS B CA 1
ATOM 3559 C C . LYS B 1 59 ? 62.672 14.781 71.111 1.00 16.26 39 LYS B C 1
ATOM 3560 O O . LYS B 1 59 ? 63.310 14.873 70.064 1.00 16.41 39 LYS B O 1
ATOM 3566 N N . ILE B 1 60 ? 61.842 15.729 71.566 1.00 15.88 40 ILE B N 1
ATOM 3567 C CA . ILE B 1 60 ? 61.658 17.001 70.878 1.00 15.63 40 ILE B CA 1
ATOM 3568 C C . ILE B 1 60 ? 63.005 17.716 70.771 1.00 16.42 40 ILE B C 1
ATOM 3569 O O . ILE B 1 60 ? 63.365 18.213 69.709 1.00 16.63 40 ILE B O 1
ATOM 3574 N N . ARG B 1 61 ? 63.753 17.750 71.880 1.00 16.77 41 ARG B N 1
ATOM 3575 C CA . ARG B 1 61 ? 65.058 18.392 71.900 1.00 17.18 41 ARG B CA 1
ATOM 3576 C C . ARG B 1 61 ? 65.979 17.767 70.852 1.00 17.57 41 ARG B C 1
ATOM 3577 O O . ARG B 1 61 ? 66.632 18.486 70.096 1.00 17.38 41 ARG B O 1
ATOM 3585 N N . GLU B 1 62 ? 66.019 16.429 70.810 1.00 18.11 42 GLU B N 1
ATOM 3586 C CA . GLU B 1 62 ? 66.904 15.697 69.917 1.00 19.70 42 GLU B CA 1
ATOM 3587 C C . GLU B 1 62 ? 66.499 15.936 68.463 1.00 18.33 42 GLU B C 1
ATOM 3588 O O . GLU B 1 62 ? 67.351 16.208 67.616 1.00 17.86 42 GLU B O 1
ATOM 3594 N N . LEU B 1 63 ? 65.196 15.834 68.181 1.00 17.22 43 LEU B N 1
ATOM 3595 C CA . LEU B 1 63 ? 64.722 15.937 66.809 1.00 16.86 43 LEU B CA 1
ATOM 3596 C C . LEU B 1 63 ? 64.870 17.366 66.291 1.00 16.29 43 LEU B C 1
ATOM 3597 O O . LEU B 1 63 ? 65.135 17.555 65.106 1.00 16.28 43 LEU B O 1
ATOM 3602 N N . LEU B 1 64 ? 64.708 18.368 67.169 1.00 16.05 44 LEU B N 1
ATOM 3603 C CA . LEU B 1 64 ? 64.878 19.748 66.740 1.00 16.04 44 LEU B CA 1
ATOM 3604 C C . LEU B 1 64 ? 66.292 19.973 66.205 1.00 16.89 44 LEU B C 1
ATOM 3605 O O . LEU B 1 64 ? 66.457 20.697 65.228 1.00 16.54 44 LEU B O 1
ATOM 3610 N N . GLN B 1 65 ? 67.302 19.364 66.849 1.00 17.44 45 GLN B N 1
ATOM 3611 C CA A GLN B 1 65 ? 68.687 19.477 66.413 0.50 18.22 45 GLN B CA 1
ATOM 3612 C CA B GLN B 1 65 ? 68.671 19.535 66.386 0.50 18.04 45 GLN B CA 1
ATOM 3613 C C . GLN B 1 65 ? 68.826 18.908 65.003 1.00 17.93 45 GLN B C 1
ATOM 3614 O O . GLN B 1 65 ? 69.461 19.504 64.132 1.00 17.96 45 GLN B O 1
ATOM 3625 N N . GLN B 1 66 ? 68.230 17.727 64.798 1.00 17.32 46 GLN B N 1
ATOM 3626 C CA . GLN B 1 66 ? 68.296 17.049 63.511 1.00 17.62 46 GLN B CA 1
ATOM 3627 C C . GLN B 1 66 ? 67.585 17.884 62.447 1.00 16.63 46 GLN B C 1
ATOM 3628 O O . GLN B 1 66 ? 68.063 17.998 61.319 1.00 17.25 46 GLN B O 1
ATOM 3634 N N . MET B 1 67 ? 66.433 18.456 62.815 1.00 15.37 47 MET B N 1
ATOM 3635 C CA . MET B 1 67 ? 65.639 19.221 61.868 1.00 14.86 47 MET B CA 1
ATOM 3636 C C . MET B 1 67 ? 66.393 20.481 61.445 1.00 15.03 47 MET B C 1
ATOM 3637 O O . MET B 1 67 ? 66.411 20.830 60.269 1.00 14.72 47 MET B O 1
ATOM 3642 N N . GLU B 1 68 ? 67.028 21.156 62.411 1.00 15.04 48 GLU B N 1
ATOM 3643 C CA . GLU B 1 68 ? 67.740 22.393 62.121 1.00 15.52 48 GLU B CA 1
ATOM 3644 C C . GLU B 1 68 ? 68.885 22.122 61.144 1.00 15.84 48 GLU B C 1
ATOM 3645 O O . GLU B 1 68 ? 69.109 22.898 60.214 1.00 15.79 48 GLU B O 1
ATOM 3651 N N . ARG B 1 69 ? 69.593 21.007 61.355 1.00 15.98 49 ARG B N 1
ATOM 3652 C CA . ARG B 1 69 ? 70.681 20.633 60.460 1.00 17.02 49 ARG B CA 1
ATOM 3653 C C . ARG B 1 69 ? 70.123 20.277 59.083 1.00 16.24 49 ARG B C 1
ATOM 3654 O O . ARG B 1 69 ? 70.679 20.680 58.060 1.00 16.08 49 ARG B O 1
ATOM 3662 N N . GLY B 1 70 ? 69.032 19.502 59.077 1.00 15.80 50 GLY B N 1
ATOM 3663 C CA . GLY B 1 70 ? 68.424 19.025 57.846 1.00 15.56 50 GLY B CA 1
ATOM 3664 C C . GLY B 1 70 ? 67.933 20.163 56.953 1.00 15.33 50 GLY B C 1
ATOM 3665 O O . GLY B 1 70 ? 68.064 20.100 55.729 1.00 16.52 50 GLY B O 1
ATOM 3666 N N . LEU B 1 71 ? 67.368 21.202 57.578 1.00 15.01 51 LEU B N 1
ATOM 3667 C CA . LEU B 1 71 ? 66.777 22.303 56.833 1.00 14.78 51 LEU B CA 1
ATOM 3668 C C . LEU B 1 71 ? 67.844 23.115 56.100 1.00 14.99 51 LEU B C 1
ATOM 3669 O O . LEU B 1 71 ? 67.515 23.879 55.196 1.00 14.93 51 LEU B O 1
ATOM 3674 N N . LYS B 1 72 ? 69.118 22.944 56.477 1.00 15.55 52 LYS B N 1
ATOM 3675 C CA . LYS B 1 72 ? 70.185 23.647 55.776 1.00 15.96 52 LYS B CA 1
ATOM 3676 C C . LYS B 1 72 ? 70.239 23.206 54.315 1.00 16.04 52 LYS B C 1
ATOM 3677 O O . LYS B 1 72 ? 70.773 23.932 53.476 1.00 16.99 52 LYS B O 1
ATOM 3683 N N . SER B 1 73 ? 69.695 22.017 54.024 1.00 16.26 53 SER B N 1
ATOM 3684 C CA . SER B 1 73 ? 69.736 21.453 52.681 1.00 16.75 53 SER B CA 1
ATOM 3685 C C . SER B 1 73 ? 68.396 21.602 51.958 1.00 16.93 53 SER B C 1
ATOM 3686 O O . SER B 1 73 ? 68.242 21.117 50.839 1.00 17.74 53 SER B O 1
ATOM 3689 N N . ALA B 1 74 ? 67.428 22.265 52.600 1.00 16.21 54 ALA B N 1
ATOM 3690 C CA . ALA B 1 74 ? 66.097 22.396 52.025 1.00 16.55 54 ALA B CA 1
ATOM 3691 C C . ALA B 1 74 ? 66.098 23.422 50.891 1.00 16.88 54 ALA B C 1
ATOM 3692 O O . ALA B 1 74 ? 66.941 24.315 50.841 1.00 17.89 54 ALA B O 1
ATOM 3694 N N . ASP B 1 75 ? 65.125 23.276 49.983 1.00 16.53 55 ASP B N 1
ATOM 3695 C CA . ASP B 1 75 ? 64.952 24.162 48.842 1.00 17.34 55 ASP B CA 1
ATOM 3696 C C . ASP B 1 75 ? 64.744 25.596 49.325 1.00 17.81 55 ASP B C 1
ATOM 3697 O O . ASP B 1 75 ? 63.768 25.886 50.010 1.00 18.41 55 ASP B O 1
ATOM 3702 N N . PRO B 1 76 ? 65.638 26.552 48.979 1.00 17.93 56 PRO B N 1
ATOM 3703 C CA . PRO B 1 76 ? 65.463 27.944 49.398 1.00 18.25 56 PRO B CA 1
ATOM 3704 C C . PRO B 1 76 ? 64.162 28.606 48.940 1.00 17.74 56 PRO B C 1
ATOM 3705 O O . PRO B 1 76 ? 63.696 29.548 49.581 1.00 18.34 56 PRO B O 1
ATOM 3709 N N . ARG B 1 77 ? 63.561 28.079 47.860 1.00 17.35 57 ARG B N 1
ATOM 3710 C CA . ARG B 1 77 ? 62.471 28.752 47.165 1.00 17.29 57 ARG B CA 1
ATOM 3711 C C . ARG B 1 77 ? 61.114 28.438 47.790 1.00 16.96 57 ARG B C 1
ATOM 3712 O O . ARG B 1 77 ? 60.156 29.174 47.555 1.00 17.54 57 ARG B O 1
ATOM 3720 N N . ASP B 1 78 ? 61.017 27.310 48.507 1.00 16.16 58 ASP B N 1
ATOM 3721 C CA . ASP B 1 78 ? 59.725 26.829 48.978 1.00 15.85 58 ASP B CA 1
ATOM 3722 C C . ASP B 1 78 ? 59.426 27.433 50.347 1.00 15.15 58 ASP B C 1
ATOM 3723 O O . ASP B 1 78 ? 59.986 26.999 51.348 1.00 15.66 58 ASP B O 1
ATOM 3728 N N . GLY B 1 79 ? 58.530 28.429 50.368 1.00 14.84 59 GLY B N 1
ATOM 3729 C CA . GLY B 1 79 ? 58.173 29.113 51.600 1.00 14.54 59 GLY B CA 1
ATOM 3730 C C . GLY B 1 79 ? 56.868 28.612 52.217 1.00 14.44 59 GLY B C 1
ATOM 3731 O O . GLY B 1 79 ? 56.393 29.194 53.186 1.00 14.54 59 GLY B O 1
ATOM 3732 N N . THR B 1 80 ? 56.303 27.531 51.663 1.00 14.41 60 THR B N 1
ATOM 3733 C CA . THR B 1 80 ? 54.939 27.122 51.982 1.00 14.26 60 THR B CA 1
ATOM 3734 C C . THR B 1 80 ? 54.825 26.497 53.374 1.00 13.98 60 THR B C 1
ATOM 3735 O O . THR B 1 80 ? 55.794 26.021 53.960 1.00 14.01 60 THR B O 1
ATOM 3739 N N . GLY B 1 81 ? 53.591 26.470 53.886 1.00 13.49 61 GLY B N 1
ATOM 3740 C CA . GLY B 1 81 ? 53.310 25.759 55.124 1.00 13.50 61 GLY B CA 1
ATOM 3741 C C . GLY B 1 81 ? 53.530 24.252 54.992 1.00 13.28 61 GLY B C 1
ATOM 3742 O O . GLY B 1 81 ? 54.097 23.619 55.881 1.00 13.42 61 GLY B O 1
ATOM 3743 N N . TYR B 1 82 ? 53.091 23.688 53.861 1.00 13.12 62 TYR B N 1
ATOM 3744 C CA . TYR B 1 82 ? 53.075 22.249 53.643 1.00 13.55 62 TYR B CA 1
ATOM 3745 C C . TYR B 1 82 ? 54.495 21.675 53.651 1.00 13.77 62 TYR B C 1
ATOM 3746 O O . TYR B 1 82 ? 54.778 20.718 54.375 1.00 13.94 62 TYR B O 1
ATOM 3755 N N . THR B 1 83 ? 55.391 22.268 52.847 1.00 13.84 63 THR B N 1
ATOM 3756 C CA . THR B 1 83 ? 56.706 21.683 52.630 1.00 14.01 63 THR B CA 1
ATOM 3757 C C . THR B 1 83 ? 57.859 22.643 52.918 1.00 13.71 63 THR B C 1
ATOM 3758 O O . THR B 1 83 ? 59.011 22.210 52.887 1.00 13.60 63 THR B O 1
ATOM 3762 N N . GLY B 1 84 ? 57.559 23.916 53.202 1.00 13.32 64 GLY B N 1
ATOM 3763 C CA . GLY B 1 84 ? 58.620 24.911 53.246 1.00 13.42 64 GLY B CA 1
ATOM 3764 C C . GLY B 1 84 ? 58.666 25.747 54.526 1.00 13.50 64 GLY B C 1
ATOM 3765 O O . GLY B 1 84 ? 58.247 25.309 55.600 1.00 13.73 64 GLY B O 1
ATOM 3766 N N . TRP B 1 85 ? 59.174 26.978 54.381 1.00 13.31 65 TRP B N 1
ATOM 3767 C CA . TRP B 1 85 ? 59.623 27.779 55.511 1.00 13.47 65 TRP B CA 1
ATOM 3768 C C . TRP B 1 85 ? 58.485 28.169 56.447 1.00 13.03 65 TRP B C 1
ATOM 3769 O O . TRP B 1 85 ? 58.687 28.179 57.657 1.00 13.22 65 TRP B O 1
ATOM 3780 N N . ALA B 1 86 ? 57.310 28.507 55.894 1.00 12.79 66 ALA B N 1
ATOM 3781 C CA . ALA B 1 86 ? 56.226 28.979 56.744 1.00 12.76 66 ALA B CA 1
ATOM 3782 C C . ALA B 1 86 ? 55.797 27.882 57.712 1.00 12.70 66 ALA B C 1
ATOM 3783 O O . ALA B 1 86 ? 55.384 28.178 58.827 1.00 12.80 66 ALA B O 1
ATOM 3785 N N . GLY B 1 87 ? 55.888 26.622 57.268 1.00 12.49 67 GLY B N 1
ATOM 3786 C CA . GLY B 1 87 ? 55.543 25.487 58.112 1.00 12.72 67 GLY B CA 1
ATOM 3787 C C . GLY B 1 87 ? 56.506 25.321 59.286 1.00 12.64 67 GLY B C 1
ATOM 3788 O O . GLY B 1 87 ? 56.102 24.908 60.375 1.00 12.42 67 GLY B O 1
ATOM 3789 N N . ILE B 1 88 ? 57.778 25.647 59.052 1.00 12.94 68 ILE B N 1
ATOM 3790 C CA . ILE B 1 88 ? 58.753 25.614 60.130 1.00 13.10 68 ILE B CA 1
ATOM 3791 C C . ILE B 1 88 ? 58.455 26.751 61.109 1.00 13.05 68 ILE B C 1
ATOM 3792 O O . ILE B 1 88 ? 58.572 26.568 62.316 1.00 12.95 68 ILE B O 1
ATOM 3797 N N . ALA B 1 89 ? 58.062 27.923 60.593 1.00 12.91 69 ALA B N 1
ATOM 3798 C CA . ALA B 1 89 ? 57.636 29.007 61.470 1.00 12.66 69 ALA B CA 1
ATOM 3799 C C . ALA B 1 89 ? 56.429 28.595 62.319 1.00 12.98 69 ALA B C 1
ATOM 3800 O O . ALA B 1 89 ? 56.370 28.921 63.504 1.00 13.13 69 ALA B O 1
ATOM 3802 N N . VAL B 1 90 ? 55.463 27.887 61.711 1.00 12.47 70 VAL B N 1
ATOM 3803 C CA . VAL B 1 90 ? 54.295 27.385 62.421 1.00 12.81 70 VAL B CA 1
ATOM 3804 C C . VAL B 1 90 ? 54.749 26.506 63.589 1.00 12.74 70 VAL B C 1
ATOM 3805 O O . VAL B 1 90 ? 54.235 26.639 64.696 1.00 12.78 70 VAL B O 1
ATOM 3809 N N . LEU B 1 91 ? 55.713 25.615 63.335 1.00 12.98 71 LEU B N 1
ATOM 3810 C CA . LEU B 1 91 ? 56.214 24.751 64.395 1.00 12.85 71 LEU B CA 1
ATOM 3811 C C . LEU B 1 91 ? 56.803 25.604 65.518 1.00 12.91 71 LEU B C 1
ATOM 3812 O O . LEU B 1 91 ? 56.462 25.399 66.675 1.00 12.80 71 LEU B O 1
ATOM 3817 N N . TYR B 1 92 ? 57.667 26.566 65.174 1.00 12.65 72 TYR B N 1
ATOM 3818 C CA . TYR B 1 92 ? 58.347 27.339 66.204 1.00 13.05 72 TYR B CA 1
ATOM 3819 C C . TYR B 1 92 ? 57.389 28.227 66.996 1.00 13.19 72 TYR B C 1
ATOM 3820 O O . TYR B 1 92 ? 57.600 28.423 68.192 1.00 13.67 72 TYR B O 1
ATOM 3829 N N . LEU B 1 93 ? 56.350 28.768 66.344 1.00 13.20 73 LEU B N 1
ATOM 3830 C CA . LEU B 1 93 ? 55.363 29.537 67.094 1.00 13.72 73 LEU B CA 1
ATOM 3831 C C . LEU B 1 93 ? 54.679 28.632 68.115 1.00 13.80 73 LEU B C 1
ATOM 3832 O O . LEU B 1 93 ? 54.399 29.049 69.237 1.00 13.90 73 LEU B O 1
ATOM 3837 N N . HIS B 1 94 ? 54.372 27.401 67.697 1.00 13.53 74 HIS B N 1
ATOM 3838 C CA . HIS B 1 94 ? 53.752 26.417 68.571 1.00 13.58 74 HIS B CA 1
ATOM 3839 C C . HIS B 1 94 ? 54.678 26.075 69.739 1.00 13.37 74 HIS B C 1
ATOM 3840 O O . HIS B 1 94 ? 54.246 26.086 70.891 1.00 13.33 74 HIS B O 1
ATOM 3847 N N . LEU B 1 95 ? 55.949 25.774 69.440 1.00 13.35 75 LEU B N 1
ATOM 3848 C CA . LEU B 1 95 ? 56.905 25.403 70.478 1.00 13.83 75 LEU B CA 1
ATOM 3849 C C . LEU B 1 95 ? 57.123 26.571 71.437 1.00 14.31 75 LEU B C 1
ATOM 3850 O O . LEU B 1 95 ? 57.319 26.366 72.633 1.00 14.27 75 LEU B O 1
ATOM 3855 N N . TYR B 1 96 ? 57.090 27.793 70.901 1.00 14.74 76 TYR B N 1
ATOM 3856 C CA . TYR B 1 96 ? 57.205 28.971 71.742 1.00 15.72 76 TYR B CA 1
ATOM 3857 C C . TYR B 1 96 ? 56.045 29.028 72.739 1.00 16.30 76 TYR B C 1
ATOM 3858 O O . TYR B 1 96 ? 56.240 29.335 73.922 1.00 16.17 76 TYR B O 1
ATOM 3867 N N . ASP B 1 97 ? 54.835 28.716 72.259 1.00 16.66 77 ASP B N 1
ATOM 3868 C CA A ASP B 1 97 ? 53.645 28.725 73.098 0.50 17.40 77 ASP B CA 1
ATOM 3869 C CA B ASP B 1 97 ? 53.651 28.729 73.102 0.50 17.45 77 ASP B CA 1
ATOM 3870 C C . ASP B 1 97 ? 53.736 27.624 74.153 1.00 17.29 77 ASP B C 1
ATOM 3871 O O . ASP B 1 97 ? 53.321 27.818 75.295 1.00 18.23 77 ASP B O 1
ATOM 3880 N N . VAL B 1 98 ? 54.270 26.461 73.759 1.00 16.14 78 VAL B N 1
ATOM 3881 C CA . VAL B 1 98 ? 54.335 25.321 74.661 1.00 15.81 78 VAL B CA 1
ATOM 3882 C C . VAL B 1 98 ? 55.375 25.560 75.757 1.00 15.97 78 VAL B C 1
ATOM 3883 O O . VAL B 1 98 ? 55.082 25.363 76.941 1.00 16.57 78 VAL B O 1
ATOM 3887 N N . PHE B 1 99 ? 56.577 26.000 75.355 1.00 15.84 79 PHE B N 1
ATOM 3888 C CA . PHE B 1 99 ? 57.745 25.971 76.227 1.00 15.82 79 PHE B CA 1
ATOM 3889 C C . PHE B 1 99 ? 58.150 27.357 76.723 1.00 16.84 79 PHE B C 1
ATOM 3890 O O . PHE B 1 99 ? 58.745 27.463 77.792 1.00 17.41 79 PHE B O 1
ATOM 3898 N N . GLY B 1 100 ? 57.911 28.397 75.915 1.00 17.04 80 GLY B N 1
ATOM 3899 C CA . GLY B 1 100 ? 58.284 29.755 76.287 1.00 17.56 80 GLY B CA 1
ATOM 3900 C C . GLY B 1 100 ? 59.769 30.051 76.068 1.00 18.19 80 GLY B C 1
ATOM 3901 O O . GLY B 1 100 ? 60.280 31.057 76.553 1.00 17.98 80 GLY B O 1
ATOM 3902 N N . ASP B 1 101 ? 60.460 29.171 75.337 1.00 18.54 81 ASP B N 1
ATOM 3903 C CA . ASP B 1 101 ? 61.876 29.333 75.045 1.00 19.49 81 ASP B CA 1
ATOM 3904 C C . ASP B 1 101 ? 62.050 30.501 74.074 1.00 19.21 81 ASP B C 1
ATOM 3905 O O . ASP B 1 101 ? 61.508 30.475 72.972 1.00 18.91 81 ASP B O 1
ATOM 3910 N N . PRO B 1 102 ? 62.802 31.569 74.436 1.00 18.28 82 PRO B N 1
ATOM 3911 C CA . PRO B 1 102 ? 62.913 32.740 73.564 1.00 18.72 82 PRO B CA 1
ATOM 3912 C C . PRO B 1 102 ? 63.595 32.433 72.232 1.00 17.86 82 PRO B C 1
ATOM 3913 O O . PRO B 1 102 ? 63.326 33.115 71.241 1.00 18.32 82 PRO B O 1
ATOM 3917 N N . ALA B 1 103 ? 64.458 31.405 72.214 1.00 17.58 83 ALA B N 1
ATOM 3918 C CA . ALA B 1 103 ? 65.125 30.992 70.986 1.00 17.66 83 ALA B CA 1
ATOM 3919 C C . ALA B 1 103 ? 64.088 30.587 69.941 1.00 17.24 83 ALA B C 1
ATOM 3920 O O . ALA B 1 103 ? 64.321 30.763 68.750 1.00 17.87 83 ALA B O 1
ATOM 3922 N N . TYR B 1 104 ? 62.959 30.026 70.391 1.00 16.44 84 TYR B N 1
ATOM 3923 C CA . TYR B 1 104 ? 61.949 29.541 69.461 1.00 16.08 84 TYR B CA 1
ATOM 3924 C C . TYR B 1 104 ? 61.261 30.709 68.756 1.00 16.53 84 TYR B C 1
ATOM 3925 O O . TYR B 1 104 ? 60.911 30.605 67.583 1.00 16.12 84 TYR B O 1
ATOM 3934 N N . LEU B 1 105 ? 61.046 31.816 69.477 1.00 17.14 85 LEU B N 1
ATOM 3935 C CA . LEU B 1 105 ? 60.418 32.970 68.853 1.00 18.16 85 LEU B CA 1
ATOM 3936 C C . LEU B 1 105 ? 61.363 33.560 67.806 1.00 18.13 85 LEU B C 1
ATOM 3937 O O . LEU B 1 105 ? 60.924 33.958 66.727 1.00 17.90 85 LEU B O 1
ATOM 3942 N N . GLN B 1 106 ? 62.663 33.598 68.135 1.00 19.27 86 GLN B N 1
ATOM 3943 C CA . GLN B 1 106 ? 63.672 34.140 67.237 1.00 20.52 86 GLN B CA 1
ATOM 3944 C C . GLN B 1 106 ? 63.747 33.294 65.967 1.00 19.45 86 GLN B C 1
ATOM 3945 O O . GLN B 1 106 ? 63.837 33.834 64.866 1.00 18.76 86 GLN B O 1
ATOM 3951 N N . LEU B 1 107 ? 63.708 31.967 66.131 1.00 18.52 87 LEU B N 1
ATOM 3952 C CA A LEU B 1 107 ? 63.758 31.050 65.002 0.50 18.37 87 LEU B CA 1
ATOM 3953 C CA B LEU B 1 107 ? 63.769 31.068 64.991 0.50 17.64 87 LEU B CA 1
ATOM 3954 C C . LEU B 1 107 ? 62.515 31.240 64.135 1.00 17.55 87 LEU B C 1
ATOM 3955 O O . LEU B 1 107 ? 62.604 31.263 62.906 1.00 17.54 87 LEU B O 1
ATOM 3964 N N . ALA B 1 108 ? 61.352 31.399 64.785 1.00 17.07 88 ALA B N 1
ATOM 3965 C CA . ALA B 1 108 ? 60.116 31.626 64.050 1.00 16.91 88 ALA B CA 1
ATOM 3966 C C . ALA B 1 108 ? 60.250 32.877 63.182 1.00 17.83 88 ALA B C 1
ATOM 3967 O O . ALA B 1 108 ? 59.834 32.882 62.024 1.00 17.26 88 ALA B O 1
ATOM 3969 N N . HIS B 1 109 ? 60.842 33.936 63.752 1.00 18.09 89 HIS B N 1
ATOM 3970 C CA . HIS B 1 109 ? 61.041 35.184 63.030 1.00 19.06 89 HIS B CA 1
ATOM 3971 C C . HIS B 1 109 ? 61.905 34.949 61.791 1.00 18.77 89 HIS B C 1
ATOM 3972 O O . HIS B 1 109 ? 61.564 35.416 60.707 1.00 18.98 89 HIS B O 1
ATOM 3979 N N . GLY B 1 110 ? 63.005 34.206 61.961 1.00 17.83 90 GLY B N 1
ATOM 3980 C CA . GLY B 1 110 ? 63.908 33.901 60.862 1.00 17.74 90 GLY B CA 1
ATOM 3981 C C . GLY B 1 110 ? 63.190 33.184 59.720 1.00 17.46 90 GLY B C 1
ATOM 3982 O O . GLY B 1 110 ? 63.340 33.544 58.555 1.00 17.42 90 GLY B O 1
ATOM 3983 N N . TYR B 1 111 ? 62.388 32.174 60.074 1.00 16.73 91 TYR B N 1
ATOM 3984 C CA . TYR B 1 111 ? 61.701 31.380 59.066 1.00 16.81 91 TYR B CA 1
ATOM 3985 C C . TYR B 1 111 ? 60.603 32.195 58.382 1.00 17.16 91 TYR B C 1
ATOM 3986 O O . TYR B 1 111 ? 60.354 32.002 57.195 1.00 17.08 91 TYR B O 1
ATOM 3995 N N . VAL B 1 112 ? 59.944 33.082 59.140 1.00 17.96 92 VAL B N 1
ATOM 3996 C CA . VAL B 1 112 ? 58.944 33.985 58.586 1.00 18.81 92 VAL B CA 1
ATOM 3997 C C . VAL B 1 112 ? 59.591 34.881 57.530 1.00 19.66 92 VAL B C 1
ATOM 3998 O O . VAL B 1 112 ? 59.044 35.044 56.441 1.00 19.00 92 VAL B O 1
ATOM 4002 N N . LYS B 1 113 ? 60.751 35.457 57.866 1.00 20.42 93 LYS B N 1
ATOM 4003 C CA . LYS B 1 113 ? 61.460 36.337 56.949 1.00 21.68 93 LYS B CA 1
ATOM 4004 C C . LYS B 1 113 ? 61.789 35.593 55.655 1.00 21.36 93 LYS B C 1
ATOM 4005 O O . LYS B 1 113 ? 61.589 36.134 54.568 1.00 21.57 93 LYS B O 1
ATOM 4011 N N . GLN B 1 114 ? 62.265 34.348 55.779 1.00 20.15 94 GLN B N 1
ATOM 4012 C CA . GLN B 1 114 ? 62.563 33.515 54.623 1.00 20.20 94 GLN B CA 1
ATOM 4013 C C . GLN B 1 114 ? 61.303 33.322 53.787 1.00 19.72 94 GLN B C 1
ATOM 4014 O O . GLN B 1 114 ? 61.344 33.465 52.569 1.00 19.83 94 GLN B O 1
ATOM 4020 N N . SER B 1 115 ? 60.185 33.003 54.453 1.00 18.65 95 SER B N 1
ATOM 4021 C CA . SER B 1 115 ? 58.960 32.660 53.750 1.00 18.36 95 SER B CA 1
ATOM 4022 C C . SER B 1 115 ? 58.424 33.852 52.957 1.00 18.35 95 SER B C 1
ATOM 4023 O O . SER B 1 115 ? 57.860 33.670 51.882 1.00 18.47 95 SER B O 1
ATOM 4026 N N . LEU B 1 116 ? 58.620 35.068 53.485 1.00 19.17 96 LEU B N 1
ATOM 4027 C CA . LEU B 1 116 ? 58.084 36.274 52.867 1.00 19.74 96 LEU B CA 1
ATOM 4028 C C . LEU B 1 116 ? 58.887 36.639 51.618 1.00 21.18 96 LEU B C 1
ATOM 4029 O O . LEU B 1 116 ? 58.443 37.457 50.812 1.00 21.24 96 LEU B O 1
ATOM 4034 N N . ASN B 1 117 ? 60.055 36.012 51.458 1.00 21.74 97 ASN B N 1
ATOM 4035 C CA . ASN B 1 117 ? 60.870 36.208 50.267 1.00 23.77 97 ASN B CA 1
ATOM 4036 C C . ASN B 1 117 ? 60.562 35.140 49.215 1.00 23.79 97 ASN B C 1
ATOM 4037 O O . ASN B 1 117 ? 61.224 35.084 48.179 1.00 24.97 97 ASN B O 1
ATOM 4042 N N . CYS B 1 118 ? 59.531 34.320 49.463 1.00 22.28 98 CYS B N 1
ATOM 4043 C CA . CYS B 1 118 ? 59.246 33.169 48.620 1.00 22.11 98 CYS B CA 1
ATOM 4044 C C . CYS B 1 118 ? 57.839 33.229 48.030 1.00 22.32 98 CYS B C 1
ATOM 4045 O O . CYS B 1 118 ? 57.327 32.207 47.578 1.00 22.88 98 CYS B O 1
ATOM 4048 N N . LEU B 1 119 ? 57.201 34.405 48.051 1.00 21.93 99 LEU B N 1
ATOM 4049 C CA . LEU B 1 119 ? 55.847 34.510 47.529 1.00 22.49 99 LEU B CA 1
ATOM 4050 C C . LEU B 1 119 ? 55.876 34.295 46.017 1.00 23.55 99 LEU B C 1
ATOM 4051 O O . LEU B 1 119 ? 56.776 34.790 45.341 1.00 23.97 99 LEU B O 1
ATOM 4056 N N . THR B 1 120 ? 54.892 33.550 45.497 1.00 23.65 100 THR B N 1
ATOM 4057 C CA . THR B 1 120 ? 54.921 33.137 44.101 1.00 25.53 100 THR B CA 1
ATOM 4058 C C . THR B 1 120 ? 53.696 33.634 43.338 1.00 26.16 100 THR B C 1
ATOM 4059 O O . THR B 1 120 ? 53.697 33.609 42.109 1.00 26.37 100 THR B O 1
ATOM 4063 N N . LYS B 1 121 ? 52.643 34.022 44.074 1.00 26.61 101 LYS B N 1
ATOM 4064 C CA . LYS B 1 121 ? 51.400 34.538 43.514 1.00 28.04 101 LYS B CA 1
ATOM 4065 C C . LYS B 1 121 ? 50.631 33.446 42.769 1.00 27.16 101 LYS B C 1
ATOM 4066 O O . LYS B 1 121 ? 49.747 33.756 41.971 1.00 29.38 101 LYS B O 1
ATOM 4072 N N . ARG B 1 122 ? 50.937 32.172 43.049 1.00 23.94 102 ARG B N 1
ATOM 4073 C CA . ARG B 1 122 ? 50.350 31.073 42.296 1.00 22.67 102 ARG B CA 1
ATOM 4074 C C . ARG B 1 122 ? 49.205 30.411 43.062 1.00 21.68 102 ARG B C 1
ATOM 4075 O O . ARG B 1 122 ? 48.356 29.761 42.451 1.00 21.69 102 ARG B O 1
ATOM 4083 N N . SER B 1 123 ? 49.198 30.554 44.394 1.00 19.39 103 SER B N 1
ATOM 4084 C CA A SER B 1 123 ? 48.190 29.908 45.218 0.50 19.09 103 SER B CA 1
ATOM 4085 C CA B SER B 1 123 ? 48.200 29.901 45.228 0.50 19.31 103 SER B CA 1
ATOM 4086 C C . SER B 1 123 ? 47.809 30.810 46.389 1.00 18.70 103 SER B C 1
ATOM 4087 O O . SER B 1 123 ? 48.605 31.642 46.812 1.00 19.12 103 SER B O 1
ATOM 4092 N N . ILE B 1 124 ? 46.590 30.606 46.909 1.00 18.83 104 ILE B N 1
ATOM 4093 C CA . ILE B 1 124 ? 45.984 31.466 47.918 1.00 19.60 104 ILE B CA 1
ATOM 4094 C C . ILE B 1 124 ? 45.920 30.786 49.286 1.00 17.89 104 ILE B C 1
ATOM 4095 O O . ILE B 1 124 ? 45.417 31.389 50.231 1.00 18.00 104 ILE B O 1
ATOM 4100 N N . THR B 1 125 ? 46.388 29.535 49.404 1.00 15.75 105 THR B N 1
ATOM 4101 C CA . THR B 1 125 ? 46.064 28.777 50.608 1.00 14.83 105 THR B CA 1
ATOM 4102 C C . THR B 1 125 ? 47.126 28.942 51.690 1.00 14.13 105 THR B C 1
ATOM 4103 O O . THR B 1 125 ? 48.263 29.327 51.426 1.00 13.96 105 THR B O 1
ATOM 4107 N N . PHE B 1 126 ? 46.724 28.615 52.922 1.00 13.67 106 PHE B N 1
ATOM 4108 C CA . PHE B 1 126 ? 47.638 28.587 54.051 1.00 13.13 106 PHE B CA 1
ATOM 4109 C C . PHE B 1 126 ? 48.740 27.554 53.818 1.00 13.44 106 PHE B C 1
ATOM 4110 O O . PHE B 1 126 ? 49.900 27.809 54.132 1.00 13.51 106 PHE B O 1
ATOM 4118 N N . LEU B 1 127 ? 48.382 26.381 53.283 1.00 13.42 107 LEU B N 1
ATOM 4119 C CA . LEU B 1 127 ? 49.344 25.292 53.206 1.00 13.81 107 LEU B CA 1
ATOM 4120 C C . LEU B 1 127 ? 50.239 25.391 51.971 1.00 14.01 107 LEU B C 1
ATOM 4121 O O . LEU B 1 127 ? 51.407 25.030 52.049 1.00 14.02 107 LEU B O 1
ATOM 4126 N N . CYS B 1 128 ? 49.703 25.840 50.832 1.00 14.24 108 CYS B N 1
ATOM 4127 C CA . CYS B 1 128 ? 50.478 25.707 49.604 1.00 14.96 108 CYS B CA 1
ATOM 4128 C C . CYS B 1 128 ? 50.592 27.035 48.860 1.00 15.52 108 CYS B C 1
ATOM 4129 O O . CYS B 1 128 ? 51.167 27.084 47.770 1.00 16.94 108 CYS B O 1
ATOM 4132 N N . GLY B 1 129 ? 50.092 28.111 49.473 1.00 15.23 109 GLY B N 1
ATOM 4133 C CA . GLY B 1 129 ? 50.056 29.401 48.802 1.00 15.67 109 GLY B CA 1
ATOM 4134 C C . GLY B 1 129 ? 50.636 30.537 49.638 1.00 15.64 109 GLY B C 1
ATOM 4135 O O . GLY B 1 129 ? 51.259 30.314 50.675 1.00 15.58 109 GLY B O 1
ATOM 4136 N N . ASP B 1 130 ? 50.410 31.769 49.173 1.00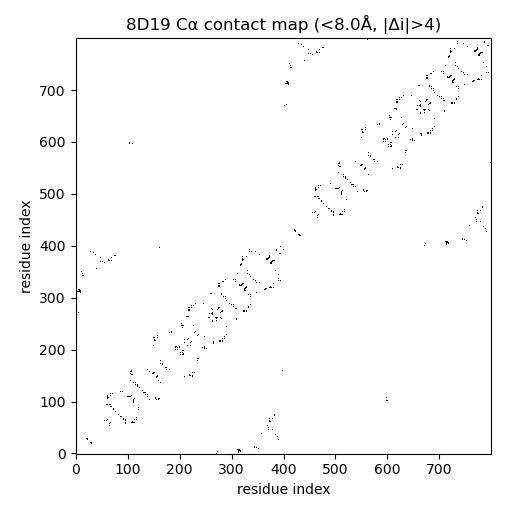 16.20 110 ASP B N 1
ATOM 4137 C CA . ASP B 1 130 ? 51.030 32.936 49.783 1.00 16.57 110 ASP B CA 1
ATOM 4138 C C . ASP B 1 130 ? 50.354 33.290 51.108 1.00 16.37 110 ASP B C 1
ATOM 4139 O O . ASP B 1 130 ? 50.908 34.062 51.889 1.00 16.45 110 ASP B O 1
ATOM 4144 N N . ALA B 1 131 ? 49.178 32.705 51.379 1.00 15.93 111 ALA B N 1
ATOM 4145 C CA . ALA B 1 131 ? 48.454 33.014 52.604 1.00 16.00 111 ALA B CA 1
ATOM 4146 C C . ALA B 1 131 ? 49.171 32.463 53.837 1.00 16.70 111 ALA B C 1
ATOM 4147 O O . ALA B 1 131 ? 49.030 33.015 54.929 1.00 16.34 111 ALA B O 1
ATOM 4149 N N . GLY B 1 132 ? 49.908 31.358 53.668 1.00 16.07 112 GLY B N 1
ATOM 4150 C CA . GLY B 1 132 ? 50.685 30.794 54.762 1.00 15.89 112 GLY B CA 1
ATOM 4151 C C . GLY B 1 132 ? 51.716 31.797 55.273 1.00 15.66 112 GLY B C 1
ATOM 4152 O O . GLY B 1 132 ? 51.643 32.249 56.414 1.00 15.93 112 GLY B O 1
ATOM 4153 N N . PRO B 1 133 ? 52.704 32.198 54.444 1.00 15.79 113 PRO B N 1
ATOM 4154 C CA . PRO B 1 133 ? 53.663 33.225 54.850 1.00 15.68 113 PRO B CA 1
ATOM 4155 C C . PRO B 1 133 ? 53.004 34.469 55.446 1.00 16.00 113 PRO B C 1
ATOM 4156 O O . PRO B 1 133 ? 53.435 34.944 56.493 1.00 16.14 113 PRO B O 1
ATOM 4160 N N . LEU B 1 134 ? 51.933 34.968 54.815 1.00 15.64 114 LEU B N 1
ATOM 4161 C CA . LEU B 1 134 ? 51.363 36.232 55.260 1.00 15.47 114 LEU B CA 1
ATOM 4162 C C . LEU B 1 134 ? 50.645 36.091 56.603 1.00 15.56 114 LEU B C 1
ATOM 4163 O O . LEU B 1 134 ? 50.802 36.945 57.470 1.00 15.86 114 LEU B O 1
ATOM 4168 N N . ALA B 1 135 ? 49.861 35.018 56.771 1.00 15.15 115 ALA B N 1
ATOM 4169 C CA . ALA B 1 135 ? 49.095 34.836 57.996 1.00 14.61 115 ALA B CA 1
ATOM 4170 C C . ALA B 1 135 ? 50.031 34.527 59.163 1.00 15.17 115 ALA B C 1
ATOM 4171 O O . ALA B 1 135 ? 49.851 35.049 60.262 1.00 15.34 115 ALA B O 1
ATOM 4173 N N . VAL B 1 136 ? 51.043 33.691 58.908 1.00 14.90 116 VAL B N 1
ATOM 4174 C CA . VAL B 1 136 ? 51.989 33.325 59.950 1.00 15.43 116 VAL B CA 1
ATOM 4175 C C . VAL B 1 136 ? 52.811 34.554 60.337 1.00 15.71 116 VAL B C 1
ATOM 4176 O O . VAL B 1 136 ? 53.069 34.775 61.519 1.00 16.23 116 VAL B O 1
ATOM 4180 N N . ALA B 1 137 ? 53.186 35.362 59.338 1.00 16.07 117 ALA B N 1
ATOM 4181 C CA . ALA B 1 137 ? 53.940 36.581 59.596 1.00 16.18 117 ALA B CA 1
ATOM 4182 C C . ALA B 1 137 ? 53.127 37.555 60.450 1.00 16.84 117 ALA B C 1
ATOM 4183 O O . ALA B 1 137 ? 53.665 38.125 61.395 1.00 17.08 117 ALA B O 1
ATOM 4185 N N . ALA B 1 138 ? 51.840 37.731 60.119 1.00 16.99 118 ALA B N 1
ATOM 4186 C CA . ALA B 1 138 ? 50.955 38.595 60.889 1.00 17.34 118 ALA B CA 1
ATOM 4187 C C . ALA B 1 138 ? 50.972 38.195 62.362 1.00 17.97 118 ALA B C 1
ATOM 4188 O O . ALA B 1 138 ? 51.092 39.046 63.243 1.00 18.01 118 ALA B O 1
ATOM 4190 N N . VAL B 1 139 ? 50.878 36.885 62.617 1.00 17.91 119 VAL B N 1
ATOM 4191 C CA . VAL B 1 139 ? 50.812 36.365 63.973 1.00 18.71 119 VAL B CA 1
ATOM 4192 C C . VAL B 1 139 ? 52.161 36.539 64.672 1.00 19.50 119 VAL B C 1
ATOM 4193 O O . VAL B 1 139 ? 52.199 36.947 65.832 1.00 20.79 119 VAL B O 1
ATOM 4197 N N . LEU B 1 140 ? 53.263 36.250 63.964 1.00 19.35 120 LEU B N 1
ATOM 4198 C CA . LEU B 1 140 ? 54.582 36.407 64.555 1.00 21.03 120 LEU B CA 1
ATOM 4199 C C . LEU B 1 140 ? 54.821 37.866 64.938 1.00 21.67 120 LEU B C 1
ATOM 4200 O O . LEU B 1 140 ? 55.308 38.144 66.033 1.00 21.99 120 LEU B O 1
ATOM 4205 N N . TYR B 1 141 ? 54.522 38.786 64.012 1.00 22.23 121 TYR B N 1
ATOM 4206 C CA . TYR B 1 141 ? 54.783 40.198 64.256 1.00 23.30 121 TYR B CA 1
ATOM 4207 C C . TYR B 1 141 ? 53.976 40.671 65.462 1.00 24.15 121 TYR B C 1
ATOM 4208 O O . TYR B 1 141 ? 54.496 41.406 66.304 1.00 24.83 121 TYR B O 1
ATOM 4217 N N . HIS B 1 142 ? 52.727 40.198 65.552 1.00 24.60 122 HIS B N 1
ATOM 4218 C CA . HIS B 1 142 ? 51.845 40.493 66.673 1.00 26.86 122 HIS B CA 1
ATOM 4219 C C . HIS B 1 142 ? 52.474 40.030 67.986 1.00 27.69 122 HIS B C 1
ATOM 4220 O O . HIS B 1 142 ? 52.419 40.749 68.983 1.00 28.14 122 HIS B O 1
ATOM 4227 N N . LYS B 1 143 ? 53.081 38.835 67.966 1.00 28.35 123 LYS B N 1
ATOM 4228 C CA . LYS B 1 143 ? 53.730 38.241 69.125 1.00 29.97 123 LYS B CA 1
ATOM 4229 C C . LYS B 1 143 ? 54.969 39.041 69.530 1.00 31.17 123 LYS B C 1
ATOM 4230 O O . LYS B 1 143 ? 55.339 39.047 70.704 1.00 31.52 123 LYS B O 1
ATOM 4236 N N . MET B 1 144 ? 55.599 39.708 68.553 1.00 30.45 124 MET B N 1
ATOM 4237 C CA . MET B 1 144 ? 56.858 40.409 68.759 1.00 31.62 124 MET B CA 1
ATOM 4238 C C . MET B 1 144 ? 56.614 41.901 68.980 1.00 31.40 124 MET B C 1
ATOM 4239 O O . MET B 1 144 ? 57.557 42.691 68.930 1.00 31.73 124 MET B O 1
ATOM 4244 N N . ASN B 1 145 ? 55.349 42.271 69.212 1.00 30.68 125 ASN B N 1
ATOM 4245 C CA . ASN B 1 145 ? 54.948 43.641 69.506 1.00 32.04 125 ASN B CA 1
ATOM 4246 C C . ASN B 1 145 ? 55.270 44.559 68.325 1.00 32.23 125 ASN B C 1
ATOM 4247 O O . ASN B 1 145 ? 55.681 45.702 68.517 1.00 31.39 125 ASN B O 1
ATOM 4252 N N . ASN B 1 146 ? 55.065 44.055 67.103 1.00 30.37 126 ASN B N 1
ATOM 4253 C CA . ASN B 1 146 ? 55.322 44.820 65.893 1.00 30.80 126 ASN B CA 1
ATOM 4254 C C . ASN B 1 146 ? 54.006 45.008 65.140 1.00 30.19 126 ASN B C 1
ATOM 4255 O O . ASN B 1 146 ? 53.736 44.310 64.164 1.00 29.71 126 ASN B O 1
ATOM 4260 N N . GLU B 1 147 ? 53.200 45.970 65.606 1.00 32.00 127 GLU B N 1
ATOM 4261 C CA . GLU B 1 147 ? 51.841 46.165 65.124 1.00 34.18 127 GLU B CA 1
ATOM 4262 C C . GLU B 1 147 ? 51.838 46.598 63.659 1.00 33.67 127 GLU B C 1
ATOM 4263 O O . GLU B 1 147 ? 50.979 46.165 62.893 1.00 32.11 127 GLU B O 1
ATOM 4269 N N . LYS B 1 148 ? 52.797 47.451 63.278 1.00 32.34 128 LYS B N 1
ATOM 4270 C CA . LYS B 1 148 ? 52.831 48.010 61.936 1.00 31.68 128 LYS B CA 1
ATOM 4271 C C . LYS B 1 148 ? 53.001 46.895 60.905 1.00 30.03 128 LYS B C 1
ATOM 4272 O O . LYS B 1 148 ? 52.284 46.861 59.907 1.00 28.56 128 LYS B O 1
ATOM 4278 N N . GLN B 1 149 ? 53.952 45.989 61.159 1.00 28.06 129 GLN B N 1
ATOM 4279 C CA . GLN B 1 149 ? 54.234 44.913 60.222 1.00 27.97 129 GLN B CA 1
ATOM 4280 C C . GLN B 1 149 ? 53.114 43.873 60.265 1.00 25.39 129 GLN B C 1
ATOM 4281 O O . GLN B 1 149 ? 52.776 43.293 59.237 1.00 23.51 129 GLN B O 1
ATOM 4287 N N . ALA B 1 150 ? 52.512 43.679 61.446 1.00 23.79 130 ALA B N 1
ATOM 4288 C CA . ALA B 1 150 ? 51.379 42.774 61.576 1.00 24.16 130 ALA B CA 1
ATOM 4289 C C . ALA B 1 150 ? 50.225 43.233 60.682 1.00 24.31 130 ALA B C 1
ATOM 4290 O O . ALA B 1 150 ? 49.628 42.426 59.969 1.00 24.08 130 ALA B O 1
ATOM 4292 N N . GLU B 1 151 ? 49.925 44.539 60.709 1.00 25.05 131 GLU B N 1
ATOM 4293 C CA . GLU B 1 151 ? 48.793 45.085 59.974 1.00 25.57 131 GLU B CA 1
ATOM 4294 C C . GLU B 1 151 ? 49.044 45.030 58.468 1.00 24.93 131 GLU B C 1
ATOM 4295 O O . GLU B 1 151 ? 48.117 44.770 57.700 1.00 24.69 131 GLU B O 1
ATOM 4301 N N . ASP B 1 152 ? 50.294 45.282 58.056 1.00 24.99 132 ASP B N 1
ATOM 4302 C CA . ASP B 1 152 ? 50.666 45.212 56.650 1.00 25.36 132 ASP B CA 1
ATOM 4303 C C . ASP B 1 152 ? 50.418 43.800 56.124 1.00 23.41 132 ASP B C 1
ATOM 4304 O O . ASP B 1 152 ? 49.906 43.633 55.020 1.00 22.66 132 ASP B O 1
ATOM 4309 N N . CYS B 1 153 ? 50.793 42.796 56.929 1.00 22.22 133 CYS B N 1
ATOM 4310 C CA . CYS B 1 153 ? 50.634 41.405 56.534 1.00 21.33 133 CYS B CA 1
ATOM 4311 C C . CYS B 1 153 ? 49.154 41.050 56.411 1.00 20.59 133 CYS B C 1
ATOM 4312 O O . CYS B 1 153 ? 48.769 40.326 55.497 1.00 20.10 133 CYS B O 1
ATOM 4315 N N . ILE B 1 154 ? 48.329 41.565 57.331 1.00 20.32 134 ILE B N 1
ATOM 4316 C CA . ILE B 1 154 ? 46.894 41.325 57.277 1.00 20.91 134 ILE B CA 1
ATOM 4317 C C . ILE B 1 154 ? 46.306 41.955 56.014 1.00 20.63 134 ILE B C 1
ATOM 4318 O O . ILE B 1 154 ? 45.487 41.336 55.343 1.00 20.34 134 ILE B O 1
ATOM 4323 N N . THR B 1 155 ? 46.738 43.181 55.690 1.00 22.21 135 THR B N 1
ATOM 4324 C CA . THR B 1 155 ? 46.266 43.863 54.492 1.00 22.33 135 THR B CA 1
ATOM 4325 C C . THR B 1 155 ? 46.548 43.007 53.256 1.00 21.83 135 THR B C 1
ATOM 4326 O O . THR B 1 155 ? 45.662 42.777 52.434 1.00 21.70 135 THR B O 1
ATOM 4330 N N . ARG B 1 156 ? 47.792 42.528 53.147 1.00 21.45 136 ARG B N 1
ATOM 4331 C CA . ARG B 1 156 ? 48.225 41.743 52.003 1.00 21.25 136 ARG B CA 1
ATOM 4332 C C . ARG B 1 156 ? 47.464 40.419 51.953 1.00 19.95 136 ARG B C 1
ATOM 4333 O O . ARG B 1 156 ? 47.104 39.954 50.876 1.00 19.71 136 ARG B O 1
ATOM 4341 N N . LEU B 1 157 ? 47.211 39.828 53.127 1.00 19.50 137 LEU B N 1
ATOM 4342 C CA . LEU B 1 157 ? 46.474 38.574 53.198 1.00 19.10 137 LEU B CA 1
ATOM 4343 C C . LEU B 1 157 ? 45.055 38.755 52.663 1.00 19.47 137 LEU B C 1
ATOM 4344 O O . LEU B 1 157 ? 44.568 37.917 51.911 1.00 19.25 137 LEU B O 1
ATOM 4349 N N . ILE B 1 158 ? 44.394 39.849 53.061 1.00 20.22 138 ILE B N 1
ATOM 4350 C CA . ILE B 1 158 ? 43.035 40.122 52.626 1.00 21.87 138 ILE B CA 1
ATOM 4351 C C . ILE B 1 158 ? 43.002 40.343 51.112 1.00 23.14 138 ILE B C 1
ATOM 4352 O O . ILE B 1 158 ? 42.062 39.909 50.452 1.00 23.07 138 ILE B O 1
ATOM 4357 N N . HIS B 1 159 ? 44.050 40.982 50.574 1.00 25.04 139 HIS B N 1
ATOM 4358 C CA A HIS B 1 159 ? 44.116 41.354 49.167 0.50 25.97 139 HIS B CA 1
ATOM 4359 C CA B HIS B 1 159 ? 44.099 41.351 49.167 0.50 26.43 139 HIS B CA 1
ATOM 4360 C C . HIS B 1 159 ? 44.321 40.129 48.276 1.00 26.52 139 HIS B C 1
ATOM 4361 O O . HIS B 1 159 ? 44.069 40.189 47.075 1.00 26.28 139 HIS B O 1
ATOM 4374 N N . LEU B 1 160 ? 44.786 39.018 48.865 1.00 26.29 140 LEU B N 1
ATOM 4375 C CA . LEU B 1 160 ? 45.024 37.791 48.116 1.00 28.37 140 LEU B CA 1
ATOM 4376 C C . LEU B 1 160 ? 43.724 37.273 47.509 1.00 31.10 140 LEU B C 1
ATOM 4377 O O . LEU B 1 160 ? 43.753 36.581 46.495 1.00 32.87 140 LEU B O 1
ATOM 4382 N N . ASN B 1 161 ? 42.602 37.599 48.161 1.00 33.16 141 ASN B N 1
ATOM 4383 C CA . ASN B 1 161 ? 41.281 37.121 47.791 1.00 37.49 141 ASN B CA 1
ATOM 4384 C C . ASN B 1 161 ? 40.820 37.811 46.509 1.00 40.30 141 ASN B C 1
ATOM 4385 O O . ASN B 1 161 ? 40.306 38.928 46.553 1.00 43.71 141 ASN B O 1
ATOM 4390 N N . LYS B 1 162 ? 41.011 37.127 45.376 1.00 44.12 142 LYS B N 1
ATOM 4391 C CA . LYS B 1 162 ? 40.579 37.628 44.080 1.00 46.20 142 LYS B CA 1
ATOM 4392 C C . LYS B 1 162 ? 39.426 36.770 43.568 1.00 47.01 142 LYS B C 1
ATOM 4393 O O . LYS B 1 162 ? 39.381 35.568 43.825 1.00 45.34 142 LYS B O 1
ATOM 4399 N N . ILE B 1 163 ? 38.502 37.409 42.838 1.00 48.46 143 ILE B N 1
ATOM 4400 C CA . ILE B 1 163 ? 37.426 36.697 42.167 1.00 49.01 143 ILE B CA 1
ATOM 4401 C C . ILE B 1 163 ? 38.047 35.712 41.177 1.00 47.54 143 ILE B C 1
ATOM 4402 O O . ILE B 1 163 ? 38.831 36.102 40.312 1.00 47.09 143 ILE B O 1
ATOM 4407 N N . ASP B 1 164 ? 37.718 34.427 41.356 1.00 45.13 144 ASP B N 1
ATOM 4408 C CA . ASP B 1 164 ? 38.296 33.355 40.562 1.00 44.13 144 ASP B CA 1
ATOM 4409 C C . ASP B 1 164 ? 37.279 32.223 40.434 1.00 42.92 144 ASP B C 1
ATOM 4410 O O . ASP B 1 164 ? 37.170 31.379 41.322 1.00 41.51 144 ASP B O 1
ATOM 4415 N N . PRO B 1 165 ? 36.505 32.169 39.324 1.00 41.78 145 PRO B N 1
ATOM 4416 C CA . PRO B 1 165 ? 35.508 31.115 39.126 1.00 41.60 145 PRO B CA 1
ATOM 4417 C C . PRO B 1 165 ? 36.139 29.741 38.910 1.00 41.05 145 PRO B C 1
ATOM 4418 O O . PRO B 1 165 ? 35.445 28.726 38.959 1.00 42.50 145 PRO B O 1
ATOM 4422 N N . HIS B 1 166 ? 37.460 29.724 38.685 1.00 40.68 146 HIS B N 1
ATOM 4423 C CA . HIS B 1 166 ? 38.188 28.507 38.356 1.00 39.60 146 HIS B CA 1
ATOM 4424 C C . HIS B 1 166 ? 38.822 27.884 39.601 1.00 36.11 146 HIS B C 1
ATOM 4425 O O . HIS B 1 166 ? 39.297 26.750 39.548 1.00 36.45 146 HIS B O 1
ATOM 4432 N N . ALA B 1 167 ? 38.834 28.627 40.714 1.00 31.35 147 ALA B N 1
ATOM 4433 C CA . ALA B 1 167 ? 39.509 28.179 41.925 1.00 28.21 147 ALA B CA 1
ATOM 4434 C C . ALA B 1 167 ? 38.821 26.936 42.490 1.00 24.76 147 ALA B C 1
ATOM 4435 O O . ALA B 1 167 ? 37.594 26.868 42.536 1.00 25.83 147 ALA B O 1
ATOM 4437 N N . PRO B 1 168 ? 39.586 25.907 42.926 1.00 21.42 148 PRO B N 1
ATOM 4438 C CA . PRO B 1 168 ? 38.993 24.757 43.609 1.00 19.38 148 PRO B CA 1
ATOM 4439 C C . PRO B 1 168 ? 38.523 25.144 45.008 1.00 17.37 148 PRO B C 1
ATOM 4440 O O . PRO B 1 168 ? 38.748 26.269 45.453 1.00 16.75 148 PRO B O 1
ATOM 4444 N N . ASN B 1 169 ? 37.900 24.186 45.699 1.00 15.86 149 ASN B N 1
ATOM 4445 C CA . ASN B 1 169 ? 37.235 24.457 46.963 1.00 15.29 149 ASN B CA 1
ATOM 4446 C C . ASN B 1 169 ? 37.974 23.830 48.145 1.00 14.98 149 ASN B C 1
ATOM 4447 O O . ASN B 1 169 ? 37.608 24.089 49.290 1.00 14.96 149 ASN B O 1
ATOM 4452 N N . GLU B 1 170 ? 39.014 23.035 47.862 1.00 14.95 150 GLU B N 1
ATOM 4453 C CA . GLU B 1 170 ? 39.590 22.125 48.844 1.00 15.09 150 GLU B CA 1
ATOM 4454 C C . GLU B 1 170 ? 40.723 22.782 49.637 1.00 14.78 150 GLU B C 1
ATOM 4455 O O . GLU B 1 170 ? 40.993 23.974 49.505 1.00 14.70 150 GLU B O 1
ATOM 4461 N N . MET B 1 171 ? 41.374 21.980 50.484 1.00 15.07 151 MET B N 1
ATOM 4462 C CA . MET B 1 171 ? 42.236 22.490 51.539 1.00 16.16 151 MET B CA 1
ATOM 4463 C C . MET B 1 171 ? 43.597 22.965 51.024 1.00 15.74 151 MET B C 1
ATOM 4464 O O . MET B 1 171 ? 44.112 23.979 51.496 1.00 16.13 151 MET B O 1
ATOM 4469 N N . LEU B 1 172 ? 44.211 22.228 50.090 1.00 16.31 152 LEU B N 1
ATOM 4470 C CA . LEU B 1 172 ? 45.601 22.508 49.751 1.00 17.23 152 LEU B CA 1
ATOM 4471 C C . LEU B 1 172 ? 45.720 23.624 48.713 1.00 16.69 152 LEU B C 1
ATOM 4472 O O . LEU B 1 172 ? 46.699 24.368 48.734 1.00 16.84 152 LEU B O 1
ATOM 4477 N N . TYR B 1 173 ? 44.742 23.738 47.802 1.00 16.77 153 TYR B N 1
ATOM 4478 C CA . TYR B 1 173 ? 44.848 24.722 46.734 1.00 17.12 153 TYR B CA 1
ATOM 4479 C C . TYR B 1 173 ? 43.582 25.562 46.573 1.00 16.94 153 TYR B C 1
ATOM 4480 O O . TYR B 1 173 ? 43.536 26.420 45.693 1.00 18.87 153 TYR B O 1
ATOM 4489 N N . GLY B 1 174 ? 42.577 25.349 47.432 1.00 15.63 154 GLY B N 1
ATOM 4490 C CA . GLY B 1 174 ? 41.271 25.946 47.200 1.00 15.86 154 GLY B CA 1
ATOM 4491 C C . GLY B 1 174 ? 40.745 26.825 48.334 1.00 15.49 154 GLY B C 1
ATOM 4492 O O . GLY B 1 174 ? 41.470 27.248 49.235 1.00 14.90 154 GLY B O 1
ATOM 4493 N N . ARG B 1 175 ? 39.443 27.098 48.253 1.00 14.92 155 ARG B N 1
ATOM 4494 C CA . ARG B 1 175 ? 38.823 28.169 49.011 1.00 15.26 155 ARG B CA 1
ATOM 4495 C C . ARG B 1 175 ? 38.939 27.951 50.519 1.00 14.91 155 ARG B C 1
ATOM 4496 O O . ARG B 1 175 ? 39.211 28.903 51.247 1.00 14.81 155 ARG B O 1
ATOM 4504 N N . ILE B 1 176 ? 38.728 26.717 50.995 1.00 14.55 156 ILE B N 1
ATOM 4505 C CA . ILE B 1 176 ? 38.761 26.500 52.437 1.00 13.94 156 ILE B CA 1
ATOM 4506 C C . ILE B 1 176 ? 40.178 26.688 52.983 1.00 13.76 156 ILE B C 1
ATOM 4507 O O . ILE B 1 176 ? 40.344 27.017 54.152 1.00 13.70 156 ILE B O 1
ATOM 4512 N N . GLY B 1 177 ? 41.194 26.475 52.134 1.00 13.58 157 GLY B N 1
ATOM 4513 C CA . GLY B 1 177 ? 42.584 26.672 52.520 1.00 14.11 157 GLY B CA 1
ATOM 4514 C C . GLY B 1 177 ? 42.906 28.147 52.749 1.00 13.83 157 GLY B C 1
ATOM 4515 O O . GLY B 1 177 ? 43.728 28.489 53.599 1.00 14.69 157 GLY B O 1
ATOM 4516 N N . TYR B 1 178 ? 42.236 29.013 51.986 1.00 14.02 158 TYR B N 1
ATOM 4517 C CA . TYR B 1 178 ? 42.347 30.444 52.211 1.00 13.92 158 TYR B CA 1
ATOM 4518 C C . TYR B 1 178 ? 41.562 30.847 53.462 1.00 13.82 158 TYR B C 1
ATOM 4519 O O . TYR B 1 178 ? 42.057 31.640 54.266 1.00 13.62 158 TYR B O 1
ATOM 4528 N N . ILE B 1 179 ? 40.355 30.294 53.627 1.00 14.05 159 ILE B N 1
ATOM 4529 C CA . ILE B 1 179 ? 39.576 30.554 54.834 1.00 14.46 159 ILE B CA 1
ATOM 4530 C C . ILE B 1 179 ? 40.401 30.218 56.075 1.00 14.54 159 ILE B C 1
ATOM 4531 O O . ILE B 1 179 ? 40.397 30.979 57.039 1.00 14.70 159 ILE B O 1
ATOM 4536 N N . TYR B 1 180 ? 41.113 29.084 56.056 1.00 13.95 160 TYR B N 1
ATOM 4537 C CA . TYR B 1 180 ? 41.906 28.729 57.223 1.00 14.04 160 TYR B CA 1
ATOM 4538 C C . TYR B 1 180 ? 42.849 29.868 57.616 1.00 14.40 160 TYR B C 1
ATOM 4539 O O . TYR B 1 180 ? 42.998 30.160 58.803 1.00 14.65 160 TYR B O 1
ATOM 4548 N N . ALA B 1 181 ? 43.508 30.483 56.625 1.00 15.00 161 ALA B N 1
ATOM 4549 C CA . ALA B 1 181 ? 44.441 31.567 56.906 1.00 15.58 161 ALA B CA 1
ATOM 4550 C C . ALA B 1 181 ? 43.746 32.715 57.644 1.00 15.35 161 ALA B C 1
ATOM 4551 O O . ALA B 1 181 ? 44.311 33.278 58.582 1.00 15.71 161 ALA B O 1
ATOM 4553 N N . LEU B 1 182 ? 42.521 33.053 57.230 1.00 15.94 162 LEU B N 1
ATOM 4554 C CA . LEU B 1 182 ? 41.773 34.124 57.876 1.00 16.09 162 LEU B CA 1
ATOM 4555 C C . LEU B 1 182 ? 41.415 33.736 59.312 1.00 16.66 162 LEU B C 1
ATOM 4556 O O . LEU B 1 182 ? 41.532 34.553 60.226 1.00 16.65 162 LEU B O 1
ATOM 4561 N N . LEU B 1 183 ? 40.997 32.477 59.511 1.00 16.30 163 LEU B N 1
ATOM 4562 C CA . LEU B 1 183 ? 40.648 31.970 60.830 1.00 16.33 163 LEU B CA 1
ATOM 4563 C C . LEU B 1 183 ? 41.874 31.968 61.739 1.00 15.88 163 LEU B C 1
ATOM 4564 O O . LEU B 1 183 ? 41.740 32.200 62.935 1.00 16.97 163 LEU B O 1
ATOM 4569 N N . PHE B 1 184 ? 43.052 31.684 61.164 1.00 15.70 164 PHE B N 1
ATOM 4570 C CA . PHE B 1 184 ? 44.297 31.592 61.911 1.00 15.72 164 PHE B CA 1
ATOM 4571 C C . PHE B 1 184 ? 44.633 32.961 62.501 1.00 16.55 164 PHE B C 1
ATOM 4572 O O . PHE B 1 184 ? 45.065 33.061 63.650 1.00 16.27 164 PHE B O 1
ATOM 4580 N N . VAL B 1 185 ? 44.409 34.009 61.702 1.00 16.36 165 VAL B N 1
ATOM 4581 C CA . VAL B 1 185 ? 44.596 35.374 62.161 1.00 16.64 165 VAL B CA 1
ATOM 4582 C C . VAL B 1 185 ? 43.597 35.675 63.277 1.00 16.53 165 VAL B C 1
ATOM 4583 O O . VAL B 1 185 ? 43.995 36.138 64.344 1.00 16.94 165 VAL B O 1
ATOM 4587 N N . ASN B 1 186 ? 42.314 35.398 63.027 1.00 17.15 166 ASN B N 1
ATOM 4588 C CA . ASN B 1 186 ? 41.266 35.696 63.994 1.00 17.59 166 ASN B CA 1
ATOM 4589 C C . ASN B 1 186 ? 41.485 34.929 65.300 1.00 18.28 166 ASN B C 1
ATOM 4590 O O . ASN B 1 186 ? 41.191 35.443 66.376 1.00 18.74 166 ASN B O 1
ATOM 4595 N N . LYS B 1 187 ? 42.032 33.712 65.213 1.00 18.66 167 LYS B N 1
ATOM 4596 C CA . LYS B 1 187 ? 42.288 32.917 66.405 1.00 19.54 167 LYS B CA 1
ATOM 4597 C C . LYS B 1 187 ? 43.304 33.623 67.300 1.00 19.16 167 LYS B C 1
ATOM 4598 O O . LYS B 1 187 ? 43.181 33.606 68.524 1.00 20.74 167 LYS B O 1
ATOM 4604 N N . ASN B 1 188 ? 44.301 34.252 66.671 1.00 18.12 168 ASN B N 1
ATOM 4605 C CA . ASN B 1 188 ? 45.454 34.785 67.374 1.00 18.41 168 ASN B CA 1
ATOM 4606 C C . ASN B 1 188 ? 45.239 36.252 67.741 1.00 18.96 168 ASN B C 1
ATOM 4607 O O . ASN B 1 188 ? 45.846 36.729 68.696 1.00 20.40 168 ASN B O 1
ATOM 4612 N N . PHE B 1 189 ? 44.370 36.949 66.995 1.00 18.38 169 PHE B N 1
ATOM 4613 C CA . PHE B 1 189 ? 44.152 38.375 67.208 1.00 18.93 169 PHE B CA 1
ATOM 4614 C C . PHE B 1 189 ? 42.848 38.636 67.962 1.00 19.56 169 PHE B C 1
ATOM 4615 O O . PHE B 1 189 ? 42.730 39.652 68.644 1.00 19.94 169 PHE B O 1
ATOM 4623 N N . GLY B 1 190 ? 41.866 37.739 67.813 1.00 18.74 170 GLY B N 1
ATOM 4624 C CA . GLY B 1 190 ? 40.572 37.930 68.453 1.00 18.75 170 GLY B CA 1
ATOM 4625 C C . GLY B 1 190 ? 39.447 38.125 67.437 1.00 19.11 170 GLY B C 1
ATOM 4626 O O . GLY B 1 190 ? 39.698 38.284 66.243 1.00 18.82 170 GLY B O 1
ATOM 4627 N N . VAL B 1 191 ? 38.208 38.149 67.947 1.00 18.98 171 VAL B N 1
ATOM 4628 C CA . VAL B 1 191 ? 36.999 38.030 67.141 1.00 19.78 171 VAL B CA 1
ATOM 4629 C C . VAL B 1 191 ? 36.994 39.035 65.986 1.00 20.47 171 VAL B C 1
ATOM 4630 O O . VAL B 1 191 ? 37.036 40.248 66.189 1.00 21.04 171 VAL B O 1
ATOM 4634 N N . GLU B 1 192 ? 36.949 38.489 64.765 1.00 20.86 172 GLU B N 1
ATOM 4635 C CA . GLU B 1 192 ? 36.693 39.231 63.539 1.00 22.11 172 GLU B CA 1
ATOM 4636 C C . GLU B 1 192 ? 37.678 40.383 63.363 1.00 21.31 172 GLU B C 1
ATOM 4637 O O . GLU B 1 192 ? 37.300 41.452 62.884 1.00 21.92 172 GLU B O 1
ATOM 4643 N N . LYS B 1 193 ? 38.946 40.147 63.730 1.00 20.77 173 LYS B N 1
ATOM 4644 C CA . LYS B 1 193 ? 40.028 41.044 63.352 1.00 20.71 173 LYS B CA 1
ATOM 4645 C C . LYS B 1 193 ? 40.013 41.222 61.836 1.00 20.61 173 LYS B C 1
ATOM 4646 O O . LYS B 1 193 ? 40.103 42.341 61.338 1.00 20.99 173 LYS B O 1
ATOM 4652 N N . ILE B 1 194 ? 39.934 40.099 61.116 1.00 19.66 174 ILE B N 1
ATOM 4653 C CA . ILE B 1 194 ? 39.528 40.112 59.722 1.00 19.73 174 ILE B CA 1
ATOM 4654 C C . ILE B 1 194 ? 38.010 39.995 59.706 1.00 19.82 174 ILE B C 1
ATOM 4655 O O . ILE B 1 194 ? 37.454 39.051 60.269 1.00 19.20 174 ILE B O 1
ATOM 4660 N N . PRO B 1 195 ? 37.293 40.985 59.127 1.00 19.93 175 PRO B N 1
ATOM 4661 C CA . PRO B 1 195 ? 35.830 40.989 59.152 1.00 20.41 175 PRO B CA 1
ATOM 4662 C C . PRO B 1 195 ? 35.238 39.680 58.638 1.00 20.39 175 PRO B C 1
ATOM 4663 O O . PRO B 1 195 ? 35.750 39.089 57.688 1.00 20.39 175 PRO B O 1
ATOM 4667 N N . GLN B 1 196 ? 34.147 39.252 59.280 1.00 21.15 176 GLN B N 1
ATOM 4668 C CA . GLN B 1 196 ? 33.463 38.006 58.959 1.00 21.05 176 GLN B CA 1
ATOM 4669 C C . GLN B 1 196 ? 32.965 38.014 57.514 1.00 21.48 176 GLN B C 1
ATOM 4670 O O . GLN B 1 196 ? 32.830 36.956 56.899 1.00 21.11 176 GLN B O 1
ATOM 4676 N N . SER B 1 197 ? 32.687 39.210 56.983 1.00 21.03 177 SER B N 1
ATOM 4677 C CA . SER B 1 197 ? 32.160 39.354 55.634 1.00 21.45 177 SER B CA 1
ATOM 4678 C C . SER B 1 197 ? 33.059 38.659 54.611 1.00 20.59 177 SER B C 1
ATOM 4679 O O . SER B 1 197 ? 32.562 38.122 53.623 1.00 20.09 177 SER B O 1
ATOM 4682 N N . HIS B 1 198 ? 34.378 38.666 54.853 1.00 20.59 178 HIS B N 1
ATOM 4683 C CA . HIS B 1 198 ? 35.316 38.016 53.945 1.00 21.04 178 HIS B CA 1
ATOM 4684 C C . HIS B 1 198 ? 35.049 36.514 53.901 1.00 21.05 178 HIS B C 1
ATOM 4685 O O . HIS B 1 198 ? 34.950 35.934 52.821 1.00 22.09 178 HIS B O 1
ATOM 4692 N N . ILE B 1 199 ? 34.925 35.899 55.085 1.00 19.86 179 ILE B N 1
ATOM 4693 C CA . ILE B 1 199 ? 34.662 34.471 55.186 1.00 20.09 179 ILE B CA 1
ATOM 4694 C C . ILE B 1 199 ? 33.283 34.160 54.606 1.00 20.32 179 ILE B C 1
ATOM 4695 O O . ILE B 1 199 ? 33.125 33.184 53.872 1.00 19.73 179 ILE B O 1
ATOM 4700 N N . GLN B 1 200 ? 32.296 35.013 54.920 1.00 19.87 180 GLN B N 1
ATOM 4701 C CA A GLN B 1 200 ? 30.920 34.808 54.491 0.50 20.37 180 GLN B CA 1
ATOM 4702 C CA B GLN B 1 200 ? 30.922 34.802 54.492 0.50 21.08 180 GLN B CA 1
ATOM 4703 C C . GLN B 1 200 ? 30.854 34.737 52.968 1.00 20.60 180 GLN B C 1
ATOM 4704 O O . GLN B 1 200 ? 30.197 33.858 52.414 1.00 20.36 180 GLN B O 1
ATOM 4715 N N . GLN B 1 201 ? 31.533 35.677 52.299 1.00 20.97 181 GLN B N 1
ATOM 4716 C CA . GLN B 1 201 ? 31.496 35.750 50.846 1.00 22.17 181 GLN B CA 1
ATOM 4717 C C . GLN B 1 201 ? 32.096 34.485 50.234 1.00 20.25 181 GLN B C 1
ATOM 4718 O O . GLN B 1 201 ? 31.576 33.979 49.241 1.00 19.43 181 GLN B O 1
ATOM 4724 N N . ILE B 1 202 ? 33.178 33.973 50.838 1.00 18.77 182 ILE B N 1
ATOM 4725 C CA . ILE B 1 202 ? 33.832 32.785 50.305 1.00 18.36 182 ILE B CA 1
ATOM 4726 C C . ILE B 1 202 ? 32.935 31.569 50.520 1.00 17.93 182 ILE B C 1
ATOM 4727 O O . ILE B 1 202 ? 32.810 30.727 49.638 1.00 17.10 182 ILE B O 1
ATOM 4732 N N . CYS B 1 203 ? 32.290 31.505 51.688 1.00 18.39 183 CYS B N 1
ATOM 4733 C CA A CYS B 1 203 ? 31.388 30.410 52.006 0.50 18.15 183 CYS B CA 1
ATOM 4734 C CA B CYS B 1 203 ? 31.382 30.421 52.023 0.50 19.59 183 CYS B CA 1
ATOM 4735 C C . CYS B 1 203 ? 30.249 30.345 50.999 1.00 19.12 183 CYS B C 1
ATOM 4736 O O . CYS B 1 203 ? 29.867 29.259 50.559 1.00 18.56 183 CYS B O 1
ATOM 4741 N N . GLU B 1 204 ? 29.709 31.515 50.639 1.00 19.25 184 GLU B N 1
ATOM 4742 C CA . GLU B 1 204 ? 28.635 31.590 49.662 1.00 20.64 184 GLU B CA 1
ATOM 4743 C C . GLU B 1 204 ? 29.108 31.013 48.328 1.00 19.26 184 GLU B C 1
ATOM 4744 O O . GLU B 1 204 ? 28.387 30.235 47.701 1.00 18.85 184 GLU B O 1
ATOM 4750 N N . THR B 1 205 ? 30.331 31.386 47.923 1.00 18.62 185 THR B N 1
ATOM 4751 C CA . THR B 1 205 ? 30.931 30.912 46.683 1.00 18.12 185 THR B CA 1
ATOM 4752 C C . THR B 1 205 ? 31.072 29.390 46.709 1.00 17.12 185 THR B C 1
ATOM 4753 O O . THR B 1 205 ? 30.757 28.723 45.725 1.00 16.68 185 THR B O 1
ATOM 4757 N N . ILE B 1 206 ? 31.534 28.848 47.843 1.00 16.15 186 ILE B N 1
ATOM 4758 C CA . ILE B 1 206 ? 31.736 27.411 47.983 1.00 15.55 186 ILE B CA 1
ATOM 4759 C C . ILE B 1 206 ? 30.404 26.676 47.831 1.00 15.31 186 ILE B C 1
ATOM 4760 O O . ILE B 1 206 ? 30.318 25.666 47.133 1.00 15.25 186 ILE B O 1
ATOM 4765 N N . LEU B 1 207 ? 29.368 27.175 48.509 1.00 15.52 187 LEU B N 1
ATOM 4766 C CA . LEU B 1 207 ? 28.069 26.521 48.478 1.00 15.60 187 LEU B CA 1
ATOM 4767 C C . LEU B 1 207 ? 27.472 26.601 47.072 1.00 15.49 187 LEU B C 1
ATOM 4768 O O . LEU B 1 207 ? 26.943 25.609 46.581 1.00 15.99 187 LEU B O 1
ATOM 4773 N N . THR B 1 208 ? 27.587 27.769 46.422 1.00 16.12 188 THR B N 1
ATOM 4774 C CA . THR B 1 208 ? 27.093 27.947 45.062 1.00 16.59 188 THR B CA 1
ATOM 4775 C C . THR B 1 208 ? 27.800 26.982 44.106 1.00 16.03 188 THR B C 1
ATOM 4776 O O . THR B 1 208 ? 27.154 26.319 43.294 1.00 15.71 188 THR B O 1
ATOM 4780 N N . SER B 1 209 ? 29.132 26.910 44.214 1.00 15.53 189 SER B N 1
ATOM 4781 C CA A SER B 1 209 ? 29.940 26.010 43.405 0.50 15.03 189 SER B CA 1
ATOM 4782 C CA B SER B 1 209 ? 29.930 26.012 43.394 0.50 15.82 189 SER B CA 1
ATOM 4783 C C . SER B 1 209 ? 29.451 24.572 43.569 1.00 15.31 189 SER B C 1
ATOM 4784 O O . SER B 1 209 ? 29.274 23.841 42.591 1.00 14.91 189 SER B O 1
ATOM 4789 N N . GLY B 1 210 ? 29.239 24.165 44.825 1.00 15.03 190 GLY B N 1
ATOM 4790 C CA . GLY B 1 210 ? 28.828 22.803 45.119 1.00 14.95 190 GLY B CA 1
ATOM 4791 C C . GLY B 1 210 ? 27.456 22.470 44.539 1.00 14.82 190 GLY B C 1
ATOM 4792 O O . GLY B 1 210 ? 27.263 21.389 43.990 1.00 14.17 190 GLY B O 1
ATOM 4793 N N . GLU B 1 211 ? 26.508 23.402 44.692 1.00 15.56 191 GLU B N 1
ATOM 4794 C CA . GLU B 1 211 ? 25.161 23.195 44.190 1.00 16.99 191 GLU B CA 1
ATOM 4795 C C . GLU B 1 211 ? 25.201 23.105 42.667 1.00 16.64 191 GLU B C 1
ATOM 4796 O O . GLU B 1 211 ? 24.515 22.271 42.084 1.00 16.52 191 GLU B O 1
ATOM 4802 N N . ASN B 1 212 ? 26.013 23.971 42.049 1.00 16.93 192 ASN B N 1
ATOM 4803 C CA . ASN B 1 212 ? 26.079 24.074 40.598 1.00 17.47 192 ASN B CA 1
ATOM 4804 C C . ASN B 1 212 ? 26.614 22.772 40.003 1.00 16.81 192 ASN B C 1
ATOM 4805 O O . ASN B 1 212 ? 26.069 22.272 39.022 1.00 16.92 192 ASN B O 1
ATOM 4810 N N . LEU B 1 213 ? 27.679 22.222 40.600 1.00 15.53 193 LEU B N 1
ATOM 4811 C CA . LEU B 1 213 ? 28.252 21.002 40.054 1.00 15.23 193 LEU B CA 1
ATOM 4812 C C . LEU B 1 213 ? 27.303 19.823 40.262 1.00 15.08 193 LEU B C 1
ATOM 4813 O O . LEU B 1 213 ? 27.149 18.982 39.380 1.00 15.45 193 LEU B O 1
ATOM 4818 N N . ALA B 1 214 ? 26.642 19.772 41.422 1.00 14.99 194 ALA B N 1
ATOM 4819 C CA . ALA B 1 214 ? 25.731 18.673 41.688 1.00 15.37 194 ALA B CA 1
ATOM 4820 C C . ALA B 1 214 ? 24.569 18.700 40.694 1.00 15.37 194 ALA B C 1
ATOM 4821 O O . ALA B 1 214 ? 24.145 17.652 40.220 1.00 15.53 194 ALA B O 1
ATOM 4823 N N . ARG B 1 215 ? 24.089 19.903 40.361 1.00 16.25 195 ARG B N 1
ATOM 4824 C CA . ARG B 1 215 ? 22.988 20.058 39.417 1.00 17.77 195 ARG B CA 1
ATOM 4825 C C . ARG B 1 215 ? 23.442 19.675 38.009 1.00 17.54 195 ARG B C 1
ATOM 4826 O O . ARG B 1 215 ? 22.720 18.974 37.297 1.00 17.85 195 ARG B O 1
ATOM 4834 N N . LYS B 1 216 ? 24.646 20.119 37.623 1.00 17.17 196 LYS B N 1
ATOM 4835 C CA A LYS B 1 216 ? 25.193 19.858 36.299 0.50 17.13 196 LYS B CA 1
ATOM 4836 C CA B LYS B 1 216 ? 25.167 19.857 36.289 0.50 17.46 196 LYS B CA 1
ATOM 4837 C C . LYS B 1 216 ? 25.274 18.351 36.052 1.00 17.10 196 LYS B C 1
ATOM 4838 O O . LYS B 1 216 ? 24.910 17.864 34.977 1.00 17.44 196 LYS B O 1
ATOM 4849 N N . ARG B 1 217 ? 25.765 17.618 37.059 1.00 16.63 197 ARG B N 1
ATOM 4850 C CA . ARG B 1 217 ? 26.036 16.196 36.922 1.00 17.02 197 ARG B CA 1
ATOM 4851 C C . ARG B 1 217 ? 24.870 15.353 37.440 1.00 17.56 197 ARG B C 1
ATOM 4852 O O . ARG B 1 217 ? 24.950 14.129 37.416 1.00 18.52 197 ARG B O 1
ATOM 4860 N N . ASN B 1 218 ? 23.803 16.011 37.916 1.00 17.75 198 ASN B N 1
ATOM 4861 C CA . ASN B 1 218 ? 22.603 15.353 38.422 1.00 18.43 198 ASN B CA 1
ATOM 4862 C C . ASN B 1 218 ? 22.934 14.467 39.623 1.00 18.37 198 ASN B C 1
ATOM 4863 O O . ASN B 1 218 ? 22.384 13.376 39.775 1.00 18.50 198 ASN B O 1
ATOM 4868 N N . PHE B 1 219 ? 23.818 14.964 40.495 1.00 17.92 199 PHE B N 1
ATOM 4869 C CA . PHE B 1 219 ? 24.081 14.315 41.769 1.00 18.11 199 PHE B CA 1
ATOM 4870 C C . PHE B 1 219 ? 22.980 14.619 42.782 1.00 18.32 199 PHE B C 1
ATOM 4871 O O . PHE B 1 219 ? 22.843 13.884 43.755 1.00 18.34 199 PHE B O 1
ATOM 4879 N N . THR B 1 220 ? 22.206 15.686 42.535 1.00 19.15 200 THR B N 1
ATOM 4880 C CA . THR B 1 220 ? 21.398 16.371 43.539 1.00 20.23 200 THR B CA 1
ATOM 4881 C C . THR B 1 220 ? 20.616 15.414 44.440 1.00 21.28 200 THR B C 1
ATOM 4882 O O . THR B 1 220 ? 20.569 15.622 45.653 1.00 21.70 200 THR B O 1
ATOM 4886 N N . ALA B 1 221 ? 19.978 14.392 43.854 1.00 22.10 201 ALA B N 1
ATOM 4887 C CA . ALA B 1 221 ? 19.072 13.536 44.610 1.00 23.74 201 ALA B CA 1
ATOM 4888 C C . ALA B 1 221 ? 19.811 12.795 45.725 1.00 24.72 201 ALA B C 1
ATOM 4889 O O . ALA B 1 221 ? 19.240 12.563 46.792 1.00 26.08 201 ALA B O 1
ATOM 4891 N N . LYS B 1 222 ? 21.074 12.432 45.464 1.00 24.22 202 LYS B N 1
ATOM 4892 C CA . LYS B 1 222 ? 21.891 11.676 46.402 1.00 23.90 202 LYS B CA 1
ATOM 4893 C C . LYS B 1 222 ? 22.811 12.607 47.193 1.00 21.28 202 LYS B C 1
ATOM 4894 O O . LYS B 1 222 ? 23.180 12.290 48.323 1.00 21.53 202 LYS B O 1
ATOM 4900 N N . SER B 1 223 ? 23.215 13.724 46.574 1.00 18.42 203 SER B N 1
ATOM 4901 C CA . SER B 1 223 ? 24.144 14.663 47.188 1.00 16.87 203 SER B CA 1
ATOM 4902 C C . SER B 1 223 ? 23.903 16.065 46.630 1.00 16.02 203 SER B C 1
ATOM 4903 O O . SER B 1 223 ? 24.293 16.356 45.501 1.00 15.79 203 SER B O 1
ATOM 4906 N N . PRO B 1 224 ? 23.256 16.976 47.393 1.00 15.12 204 PRO B N 1
ATOM 4907 C CA . PRO B 1 224 ? 22.998 18.339 46.922 1.00 15.61 204 PRO B CA 1
ATOM 4908 C C . PRO B 1 224 ? 24.230 19.161 46.561 1.00 15.02 204 PRO B C 1
ATOM 4909 O O . PRO B 1 224 ? 24.114 20.120 45.798 1.00 15.54 204 PRO B O 1
ATOM 4913 N N . LEU B 1 225 ? 25.387 18.803 47.140 1.00 13.90 205 LEU B N 1
ATOM 4914 C CA . LEU B 1 225 ? 26.650 19.460 46.831 1.00 13.80 205 LEU B CA 1
ATOM 4915 C C . LEU B 1 225 ? 27.605 18.443 46.214 1.00 13.39 205 LEU B C 1
ATOM 4916 O O . LEU B 1 225 ? 27.582 17.269 46.576 1.00 14.32 205 LEU B O 1
ATOM 4921 N N . MET B 1 226 ? 28.452 18.913 45.290 1.00 13.44 206 MET B N 1
ATOM 4922 C CA . MET B 1 226 ? 29.548 18.103 44.778 1.00 13.66 206 MET B CA 1
ATOM 4923 C C . MET B 1 226 ? 30.736 19.004 44.455 1.00 13.82 206 MET B C 1
ATOM 4924 O O . MET B 1 226 ? 30.568 20.158 44.054 1.00 13.65 206 MET B O 1
ATOM 4929 N N . TYR B 1 227 ? 31.941 18.463 44.668 1.00 13.40 207 TYR B N 1
ATOM 4930 C CA . TYR B 1 227 ? 33.182 19.191 44.453 1.00 13.53 207 TYR B CA 1
ATOM 4931 C C . TYR B 1 227 ? 34.178 18.272 43.760 1.00 13.64 207 TYR B C 1
ATOM 4932 O O . TYR B 1 227 ? 34.058 17.049 43.853 1.00 14.49 207 TYR B O 1
ATOM 4941 N N . GLU B 1 228 ? 35.144 18.885 43.070 1.00 14.16 208 GLU B N 1
ATOM 4942 C CA . GLU B 1 228 ? 36.156 18.138 42.341 1.00 14.67 208 GLU B CA 1
ATOM 4943 C C . GLU B 1 228 ? 37.481 18.892 42.371 1.00 15.20 208 GLU B C 1
ATOM 4944 O O . GLU B 1 228 ? 37.518 20.117 42.487 1.00 15.31 208 GLU B O 1
ATOM 4950 N N . TRP B 1 229 ? 38.562 18.119 42.234 1.00 16.22 209 TRP B N 1
ATOM 4951 C CA . TRP B 1 229 ? 39.901 18.664 42.120 1.00 16.65 209 TRP B CA 1
ATOM 4952 C C . TRP B 1 229 ? 40.675 17.785 41.147 1.00 17.13 209 TRP B C 1
ATOM 4953 O O . TRP B 1 229 ? 40.604 16.565 41.245 1.00 17.13 209 TRP B O 1
ATOM 4964 N N . TYR B 1 230 ? 41.384 18.426 40.214 1.00 19.01 210 TYR B N 1
ATOM 4965 C CA . TYR B 1 230 ? 42.056 17.746 39.113 1.00 20.97 210 TYR B CA 1
ATOM 4966 C C . TYR B 1 230 ? 41.168 16.651 38.524 1.00 21.24 210 TYR B C 1
ATOM 4967 O O . TYR B 1 230 ? 41.602 15.516 38.340 1.00 21.54 210 TYR B O 1
ATOM 4976 N N . GLN B 1 231 ? 39.910 17.020 38.260 1.00 21.38 211 GLN B N 1
ATOM 4977 C CA . GLN B 1 231 ? 38.969 16.217 37.492 1.00 21.04 211 GLN B CA 1
ATOM 4978 C C . GLN B 1 231 ? 38.706 14.860 38.149 1.00 19.97 211 GLN B C 1
ATOM 4979 O O . GLN B 1 231 ? 38.480 13.864 37.463 1.00 19.93 211 GLN B O 1
ATOM 4985 N N . GLU B 1 232 ? 38.697 14.836 39.492 1.00 19.44 212 GLU B N 1
ATOM 4986 C CA . GLU B 1 232 ? 38.239 13.683 40.251 1.00 19.15 212 GLU B CA 1
ATOM 4987 C C . GLU B 1 232 ? 37.450 14.161 41.468 1.00 17.20 212 GLU B C 1
ATOM 4988 O O . GLU B 1 232 ? 37.696 15.251 41.989 1.00 16.60 212 GLU B O 1
ATOM 4994 N N . TYR B 1 233 ? 36.503 13.325 41.906 1.00 16.30 213 TYR B N 1
ATOM 4995 C CA . TYR B 1 233 ? 35.710 13.599 43.095 1.00 15.17 213 TYR B CA 1
ATOM 4996 C C . TYR B 1 233 ? 36.440 13.039 44.313 1.00 14.96 213 TYR B C 1
ATOM 4997 O O . TYR B 1 233 ? 36.119 11.955 44.795 1.00 15.67 213 TYR B O 1
ATOM 5006 N N . TYR B 1 234 ? 37.426 13.800 44.796 1.00 14.92 214 TYR B N 1
ATOM 5007 C CA . TYR B 1 234 ? 38.166 13.419 45.989 1.00 14.66 214 TYR B CA 1
ATOM 5008 C C . TYR B 1 234 ? 37.242 13.438 47.203 1.00 14.21 214 TYR B C 1
ATOM 5009 O O . TYR B 1 234 ? 36.382 14.306 47.312 1.00 13.78 214 TYR B O 1
ATOM 5018 N N . VAL B 1 235 ? 37.481 12.501 48.128 1.00 14.17 215 VAL B N 1
ATOM 5019 C CA . VAL B 1 235 ? 36.590 12.232 49.246 1.0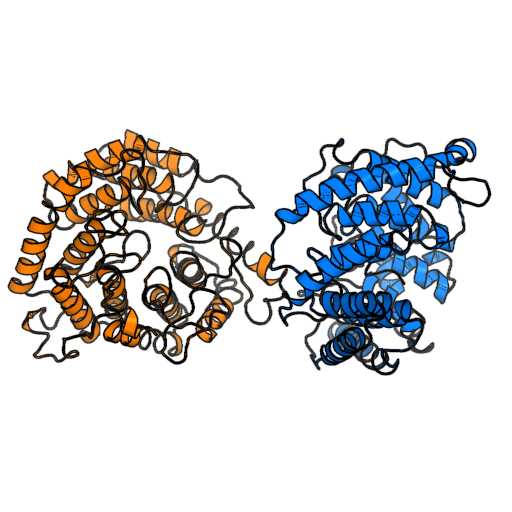0 14.02 215 VAL B CA 1
ATOM 5020 C C . VAL B 1 235 ? 37.166 12.784 50.552 1.00 14.05 215 VAL B C 1
ATOM 5021 O O . VAL B 1 235 ? 36.406 13.086 51.468 1.00 14.00 215 VAL B O 1
ATOM 5025 N N . GLY B 1 236 ? 38.497 12.899 50.630 1.00 13.93 216 GLY B N 1
ATOM 5026 C CA . GLY B 1 236 ? 39.206 13.036 51.896 1.00 13.59 216 GLY B CA 1
ATOM 5027 C C . GLY B 1 236 ? 39.450 14.479 52.340 1.00 13.80 216 GLY B C 1
ATOM 5028 O O . GLY B 1 236 ? 38.911 15.428 51.770 1.00 13.81 216 GLY B O 1
ATOM 5029 N N . ALA B 1 237 ? 40.278 14.623 53.384 1.00 13.22 217 ALA B N 1
ATOM 5030 C CA . ALA B 1 237 ? 40.491 15.910 54.034 1.00 13.52 217 ALA B CA 1
ATOM 5031 C C . ALA B 1 237 ? 41.314 16.872 53.179 1.00 13.48 217 ALA B C 1
ATOM 5032 O O . ALA B 1 237 ? 41.016 18.068 53.145 1.00 13.67 217 ALA B O 1
ATOM 5034 N N . ALA B 1 238 ? 42.363 16.365 52.518 1.00 13.13 218 ALA B N 1
ATOM 5035 C CA . ALA B 1 238 ? 43.334 17.229 51.859 1.00 13.49 218 ALA B CA 1
ATOM 5036 C C . ALA B 1 238 ? 42.735 17.887 50.618 1.00 14.02 218 ALA B C 1
ATOM 5037 O O . ALA B 1 238 ? 42.930 19.080 50.389 1.00 14.51 218 ALA B O 1
ATOM 5039 N N . HIS B 1 239 ? 42.021 17.095 49.811 1.00 14.24 219 HIS B N 1
ATOM 5040 C CA . HIS B 1 239 ? 41.616 17.556 48.495 1.00 14.13 219 HIS B CA 1
ATOM 5041 C C . HIS B 1 239 ? 40.127 17.341 48.244 1.00 13.79 219 HIS B C 1
ATOM 5042 O O . HIS B 1 239 ? 39.665 17.620 47.138 1.00 14.34 219 HIS B O 1
ATOM 5049 N N . GLY B 1 240 ? 39.388 16.837 49.242 1.00 13.56 220 GLY B N 1
ATOM 5050 C CA . GLY B 1 240 ? 38.077 16.283 48.942 1.00 13.64 220 GLY B CA 1
ATOM 5051 C C . GLY B 1 240 ? 36.928 16.757 49.831 1.00 13.58 220 GLY B C 1
ATOM 5052 O O . GLY B 1 240 ? 37.025 17.737 50.575 1.00 13.83 220 GLY B O 1
ATOM 5053 N N . LEU B 1 241 ? 35.829 16.004 49.718 1.00 13.40 221 LEU B N 1
ATOM 5054 C CA . LEU B 1 241 ? 34.530 16.336 50.280 1.00 13.68 221 LEU B CA 1
ATOM 5055 C C . LEU B 1 241 ? 34.607 16.448 51.800 1.00 13.72 221 LEU B C 1
ATOM 5056 O O . LEU B 1 241 ? 34.011 17.353 52.378 1.00 13.52 221 LEU B O 1
ATOM 5061 N N . ALA B 1 242 ? 35.324 15.520 52.447 1.00 13.81 222 ALA B N 1
ATOM 5062 C CA . ALA B 1 242 ? 35.331 15.473 53.902 1.00 13.47 222 ALA B CA 1
ATOM 5063 C C . ALA B 1 242 ? 35.935 16.750 54.483 1.00 13.21 222 ALA B C 1
ATOM 5064 O O . ALA B 1 242 ? 35.466 17.233 55.509 1.00 13.48 222 ALA B O 1
ATOM 5066 N N . GLY B 1 243 ? 36.963 17.295 53.816 1.00 12.96 223 GLY B N 1
ATOM 5067 C CA . GLY B 1 243 ? 37.579 18.536 54.257 1.00 12.86 223 GLY B CA 1
ATOM 5068 C C . GLY B 1 243 ? 36.618 19.709 54.097 1.00 12.55 223 GLY B C 1
ATOM 5069 O O . GLY B 1 243 ? 36.453 20.529 55.003 1.00 12.53 223 GLY B O 1
ATOM 5070 N N . ILE B 1 244 ? 35.978 19.763 52.927 1.00 12.34 224 ILE B N 1
ATOM 5071 C CA . ILE B 1 244 ? 35.053 20.842 52.624 1.00 12.61 224 ILE B CA 1
ATOM 5072 C C . ILE B 1 244 ? 33.885 20.828 53.611 1.00 12.48 224 ILE B C 1
ATOM 5073 O O . ILE B 1 244 ? 33.542 21.873 54.158 1.00 12.45 224 ILE B O 1
ATOM 5078 N N . TYR B 1 245 ? 33.292 19.651 53.851 1.00 12.62 225 TYR B N 1
ATOM 5079 C CA . TYR B 1 245 ? 32.121 19.568 54.720 1.00 12.55 225 TYR B CA 1
ATOM 5080 C C . TYR B 1 245 ? 32.500 19.820 56.177 1.00 12.80 225 TYR B C 1
ATOM 5081 O O . TYR B 1 245 ? 31.720 20.415 56.928 1.00 12.97 225 TYR B O 1
ATOM 5090 N N . TYR B 1 246 ? 33.686 19.349 56.581 1.00 12.77 226 TYR B N 1
ATOM 5091 C CA . TYR B 1 246 ? 34.188 19.667 57.911 1.00 13.22 226 TYR B CA 1
ATOM 5092 C C . TYR B 1 246 ? 34.160 21.180 58.125 1.00 13.44 226 TYR B C 1
ATOM 5093 O O . TYR B 1 246 ? 33.732 21.657 59.176 1.00 13.41 226 TYR B O 1
ATOM 5102 N N . TYR B 1 247 ? 34.608 21.932 57.115 1.00 13.55 227 TYR B N 1
ATOM 5103 C CA . TYR B 1 247 ? 34.612 23.388 57.195 1.00 13.96 227 TYR B CA 1
ATOM 5104 C C . TYR B 1 247 ? 33.198 23.970 57.173 1.00 14.26 227 TYR B C 1
ATOM 5105 O O . TYR B 1 247 ? 32.874 24.825 57.996 1.00 13.91 227 TYR B O 1
ATOM 5114 N N . LEU B 1 248 ? 32.348 23.500 56.254 1.00 13.87 228 LEU B N 1
ATOM 5115 C CA . LEU B 1 248 ? 31.025 24.096 56.115 1.00 13.90 228 LEU B CA 1
ATOM 5116 C C . LEU B 1 248 ? 30.176 23.879 57.370 1.00 14.38 228 LEU B C 1
ATOM 5117 O O . LEU B 1 248 ? 29.234 24.635 57.611 1.00 14.94 228 LEU B O 1
ATOM 5122 N N . MET B 1 249 ? 30.523 22.867 58.177 1.00 14.08 229 MET B N 1
ATOM 5123 C CA . MET B 1 249 ? 29.781 22.568 59.393 1.00 14.21 229 MET B CA 1
ATOM 5124 C C . MET B 1 249 ? 30.310 23.353 60.597 1.00 14.36 229 MET B C 1
ATOM 5125 O O . MET B 1 249 ? 29.743 23.237 61.679 1.00 14.78 229 MET B O 1
ATOM 5130 N N . GLN B 1 250 ? 31.364 24.161 60.419 1.00 14.92 230 GLN B N 1
ATOM 5131 C CA . GLN B 1 250 ? 31.960 24.864 61.548 1.00 15.53 230 GLN B CA 1
ATOM 5132 C C . GLN B 1 250 ? 31.108 26.069 61.928 1.00 16.37 230 GLN B C 1
ATOM 5133 O O . GLN B 1 250 ? 30.814 26.904 61.076 1.00 17.08 230 GLN B O 1
ATOM 5139 N N . PRO B 1 251 ? 30.681 26.215 63.205 1.00 16.76 231 PRO B N 1
ATOM 5140 C CA . PRO B 1 251 ? 29.962 27.420 63.620 1.00 17.42 231 PRO B CA 1
ATOM 5141 C C . PRO B 1 251 ? 30.673 28.716 63.234 1.00 17.58 231 PRO B C 1
ATOM 5142 O O . PRO B 1 251 ? 30.009 29.711 62.954 1.00 18.04 231 PRO B O 1
ATOM 5146 N N . SER B 1 252 ? 32.011 28.678 63.148 1.00 18.81 232 SER B N 1
ATOM 5147 C CA . SER B 1 252 ? 32.768 29.883 62.831 1.00 19.55 232 SER B CA 1
ATOM 5148 C C . SER B 1 252 ? 32.631 30.297 61.363 1.00 19.28 232 SER B C 1
ATOM 5149 O O . SER B 1 252 ? 32.995 31.419 61.008 1.00 20.28 232 SER B O 1
ATOM 5152 N N . LEU B 1 253 ? 32.110 29.408 60.507 1.00 18.15 233 LEU B N 1
ATOM 5153 C CA . LEU B 1 253 ? 31.836 29.796 59.129 1.00 17.72 233 LEU B CA 1
ATOM 5154 C C . LEU B 1 253 ? 30.399 30.305 58.973 1.00 17.84 233 LEU B C 1
ATOM 5155 O O . LEU B 1 253 ? 30.055 30.883 57.941 1.00 18.35 233 LEU B O 1
ATOM 5160 N N . GLN B 1 254 ? 29.566 30.084 60.000 1.00 17.65 234 GLN B N 1
ATOM 5161 C CA . GLN B 1 254 ? 28.248 30.699 60.135 1.00 18.55 234 GLN B CA 1
ATOM 5162 C C . GLN B 1 254 ? 27.304 30.350 58.983 1.00 18.28 234 GLN B C 1
ATOM 5163 O O . GLN B 1 254 ? 26.437 31.153 58.634 1.00 19.71 234 GLN B O 1
ATOM 5169 N N . VAL B 1 255 ? 27.438 29.148 58.410 1.00 17.44 235 VAL B N 1
ATOM 5170 C CA . VAL B 1 255 ? 26.470 28.700 57.420 1.00 17.80 235 VAL B CA 1
ATOM 5171 C C . VAL B 1 255 ? 25.113 28.615 58.111 1.00 18.35 235 VAL B C 1
ATOM 5172 O O . VAL B 1 255 ? 25.030 28.161 59.250 1.00 19.24 235 VAL B O 1
ATOM 5176 N N . SER B 1 256 ? 24.074 29.093 57.412 1.00 19.68 236 SER B N 1
ATOM 5177 C CA . SER B 1 256 ? 22.726 29.159 57.955 1.00 20.52 236 SER B CA 1
ATOM 5178 C C . SER B 1 256 ? 22.220 27.755 58.276 1.00 20.74 236 SER B C 1
ATOM 5179 O O . SER B 1 256 ? 22.628 26.785 57.642 1.00 20.25 236 SER B O 1
ATOM 5182 N N . GLN B 1 257 ? 21.316 27.660 59.259 1.00 20.99 237 GLN B N 1
ATOM 5183 C CA . GLN B 1 257 ? 20.701 26.386 59.606 1.00 21.15 237 GLN B CA 1
ATOM 5184 C C . GLN B 1 257 ? 19.992 25.814 58.379 1.00 19.48 237 GLN B C 1
ATOM 5185 O O . GLN B 1 257 ? 19.987 24.601 58.166 1.00 18.58 237 GLN B O 1
ATOM 5191 N N . GLY B 1 258 ? 19.390 26.706 57.587 1.00 19.68 238 GLY B N 1
ATOM 5192 C CA . GLY B 1 258 ? 18.713 26.319 56.362 1.00 18.32 238 GLY B CA 1
ATOM 5193 C C . GLY B 1 258 ? 19.651 25.561 55.424 1.00 17.97 238 GLY B C 1
ATOM 5194 O O . GLY B 1 258 ? 19.334 24.461 54.982 1.00 18.65 238 GLY B O 1
ATOM 5195 N N . LYS B 1 259 ? 20.828 26.140 55.160 1.00 18.91 239 LYS B N 1
ATOM 5196 C CA . LYS B 1 259 ? 21.760 25.531 54.223 1.00 18.46 239 LYS B CA 1
ATOM 5197 C C . LYS B 1 259 ? 22.444 24.317 54.855 1.00 17.62 239 LYS B C 1
ATOM 5198 O O . LYS B 1 259 ? 22.761 23.359 54.153 1.00 16.38 239 LYS B O 1
ATOM 5204 N N . LEU B 1 260 ? 22.669 24.361 56.174 1.00 17.15 240 LEU B N 1
ATOM 5205 C CA A LEU B 1 260 ? 23.290 23.256 56.892 0.50 17.33 240 LEU B CA 1
ATOM 5206 C CA B LEU B 1 260 ? 23.301 23.255 56.872 0.50 17.21 240 LEU B CA 1
ATOM 5207 C C . LEU B 1 260 ? 22.458 21.990 56.714 1.00 17.47 240 LEU B C 1
ATOM 5208 O O . LEU B 1 260 ? 22.994 20.910 56.480 1.00 17.25 240 LEU B O 1
ATOM 5217 N N . HIS B 1 261 ? 21.134 22.131 56.844 1.00 17.08 241 HIS B N 1
ATOM 5218 C CA . HIS B 1 261 ? 20.263 20.969 56.825 1.00 17.25 241 HIS B CA 1
ATOM 5219 C C . HIS B 1 261 ? 19.859 20.581 55.406 1.00 16.35 241 HIS B C 1
ATOM 5220 O O . HIS B 1 261 ? 19.753 19.396 55.107 1.00 17.55 241 HIS B O 1
ATOM 5227 N N . SER B 1 262 ? 19.645 21.576 54.539 1.00 16.75 242 SER B N 1
ATOM 5228 C CA . SER B 1 262 ? 19.134 21.283 53.207 1.00 16.54 242 SER B CA 1
ATOM 5229 C C . SER B 1 262 ? 20.253 20.886 52.243 1.00 16.32 242 SER B C 1
ATOM 5230 O O . SER B 1 262 ? 20.002 20.128 51.303 1.00 16.49 242 SER B O 1
ATOM 5233 N N . LEU B 1 263 ? 21.475 21.390 52.475 1.00 15.75 243 LEU B N 1
ATOM 5234 C CA . LEU B 1 263 ? 22.556 21.141 51.528 1.00 15.76 243 LEU B CA 1
ATOM 5235 C C . LEU B 1 263 ? 23.682 20.315 52.149 1.00 15.47 243 LEU B C 1
ATOM 5236 O O . LEU B 1 263 ? 24.126 19.327 51.562 1.00 16.16 243 LEU B O 1
ATOM 5241 N N . VAL B 1 264 ? 24.176 20.746 53.313 1.00 15.10 244 VAL B N 1
ATOM 5242 C CA . VAL B 1 264 ? 25.387 20.148 53.855 1.00 15.40 244 VAL B CA 1
ATOM 5243 C C . VAL B 1 264 ? 25.116 18.744 54.394 1.00 15.55 244 VAL B C 1
ATOM 5244 O O . VAL B 1 264 ? 25.849 17.815 54.062 1.00 15.53 244 VAL B O 1
ATOM 5248 N N . LYS B 1 265 ? 24.078 18.588 55.229 1.00 16.21 245 LYS B N 1
ATOM 5249 C CA . LYS B 1 265 ? 23.850 17.315 55.899 1.00 16.69 245 LYS B CA 1
ATOM 5250 C C . LYS B 1 265 ? 23.673 16.165 54.906 1.00 16.45 245 LYS B C 1
ATOM 5251 O O . LYS B 1 265 ? 24.312 15.122 55.047 1.00 16.03 245 LYS B O 1
ATOM 5257 N N . PRO B 1 266 ? 22.801 16.265 53.875 1.00 15.81 246 PRO B N 1
ATOM 5258 C CA . PRO B 1 266 ? 22.649 15.149 52.943 1.00 16.00 246 PRO B CA 1
ATOM 5259 C C . PRO B 1 266 ? 23.919 14.863 52.139 1.00 15.03 246 PRO B C 1
ATOM 5260 O O . PRO B 1 266 ? 24.148 13.725 51.740 1.00 15.43 246 PRO B O 1
ATOM 5264 N N . SER B 1 267 ? 24.752 15.894 51.945 1.00 15.00 247 SER B N 1
ATOM 5265 C CA . SER B 1 267 ? 26.025 15.731 51.252 1.00 14.76 247 SER B CA 1
ATOM 5266 C C . SER B 1 267 ? 27.027 14.964 52.119 1.00 15.11 247 SER B C 1
ATOM 5267 O O . SER B 1 267 ? 27.768 14.117 51.616 1.00 15.22 247 SER B O 1
ATOM 5270 N N . VAL B 1 268 ? 27.026 15.259 53.426 1.00 14.95 248 VAL B N 1
ATOM 5271 C CA . VAL B 1 268 ? 27.794 14.508 54.409 1.00 15.08 248 VAL B CA 1
ATOM 5272 C C . VAL B 1 268 ? 27.335 13.049 54.414 1.00 15.41 248 VAL B C 1
ATOM 5273 O O . VAL B 1 268 ? 28.155 12.132 54.406 1.00 15.02 248 VAL B O 1
ATOM 5277 N N . ASP B 1 269 ? 26.011 12.838 54.409 1.00 16.02 249 ASP B N 1
ATOM 5278 C CA . ASP B 1 269 ? 25.461 11.493 54.438 1.00 17.06 249 ASP B CA 1
ATOM 5279 C C . ASP B 1 269 ? 25.917 10.705 53.211 1.00 17.23 249 ASP B C 1
ATOM 5280 O O . ASP B 1 269 ? 26.171 9.505 53.302 1.00 16.91 249 ASP B O 1
ATOM 5285 N N . TYR B 1 270 ? 26.032 11.390 52.066 1.00 16.81 250 TYR B N 1
ATOM 5286 C CA . TYR B 1 270 ? 26.520 10.747 50.858 1.00 17.69 250 TYR B CA 1
ATOM 5287 C C . TYR B 1 270 ? 27.943 10.229 51.069 1.00 17.46 250 TYR B C 1
ATOM 5288 O O . TYR B 1 270 ? 28.258 9.104 50.692 1.00 17.26 250 TYR B O 1
ATOM 5297 N N . VAL B 1 271 ? 28.801 11.050 51.687 1.00 16.66 251 VAL B N 1
ATOM 5298 C CA . VAL B 1 271 ? 30.165 10.630 51.980 1.00 16.79 251 VAL B CA 1
ATOM 5299 C C . VAL B 1 271 ? 30.149 9.424 52.918 1.00 16.93 251 VAL B C 1
ATOM 5300 O O . VAL B 1 271 ? 30.906 8.481 52.713 1.00 16.70 251 VAL B O 1
ATOM 5304 N N . CYS B 1 272 ? 29.285 9.459 53.942 1.00 17.41 252 CYS B N 1
ATOM 5305 C CA . CYS B 1 272 ? 29.223 8.377 54.916 1.00 18.89 252 CYS B CA 1
ATOM 5306 C C . CYS B 1 272 ? 28.955 7.041 54.222 1.00 20.43 252 CYS B C 1
ATOM 5307 O O . CYS B 1 272 ? 29.499 6.013 54.625 1.00 21.42 252 CYS B O 1
ATOM 5310 N N . GLN B 1 273 ? 28.141 7.077 53.158 1.00 21.57 253 GLN B N 1
ATOM 5311 C CA . GLN B 1 273 ? 27.696 5.888 52.443 1.00 23.28 253 GLN B CA 1
ATOM 5312 C C . GLN B 1 273 ? 28.802 5.335 51.534 1.00 22.16 253 GLN B C 1
ATOM 5313 O O . GLN B 1 273 ? 28.656 4.244 50.979 1.00 22.12 253 GLN B O 1
ATOM 5319 N N . LEU B 1 274 ? 29.919 6.068 51.397 1.00 20.42 254 LEU B N 1
ATOM 5320 C CA . LEU B 1 274 ? 31.028 5.623 50.562 1.00 20.81 254 LEU B CA 1
ATOM 5321 C C . LEU B 1 274 ? 31.982 4.709 51.332 1.00 20.98 254 LEU B C 1
ATOM 5322 O O . LEU B 1 274 ? 32.906 4.161 50.734 1.00 21.45 254 LEU B O 1
ATOM 5327 N N . LYS B 1 275 ? 31.769 4.556 52.645 1.00 22.49 255 LYS B N 1
ATOM 5328 C CA . LYS B 1 275 ? 32.703 3.816 53.488 1.00 24.44 255 LYS B CA 1
ATOM 5329 C C . LYS B 1 275 ? 32.881 2.393 52.961 1.00 25.40 255 LYS B C 1
ATOM 5330 O O . LYS B 1 275 ? 31.923 1.771 52.502 1.00 25.11 255 LYS B O 1
ATOM 5336 N N . PHE B 1 276 ? 34.127 1.903 53.021 1.00 25.14 256 PHE B N 1
ATOM 5337 C CA . PHE B 1 276 ? 34.447 0.519 52.712 1.00 25.37 256 PHE B CA 1
ATOM 5338 C C . PHE B 1 276 ? 33.933 -0.371 53.843 1.00 26.13 256 PHE B C 1
ATOM 5339 O O . PHE B 1 276 ? 33.692 0.107 54.949 1.00 25.82 256 PHE B O 1
ATOM 5347 N N . PRO B 1 277 ? 33.753 -1.694 53.610 1.00 28.68 257 PRO B N 1
ATOM 5348 C CA . PRO B 1 277 ? 33.400 -2.626 54.685 1.00 29.44 257 PRO B CA 1
ATOM 5349 C C . PRO B 1 277 ? 34.320 -2.522 55.902 1.00 29.59 257 PRO B C 1
ATOM 5350 O O . PRO B 1 277 ? 33.888 -2.743 57.032 1.00 31.76 257 PRO B O 1
ATOM 5354 N N . SER B 1 278 ? 35.584 -2.161 55.651 1.00 28.25 258 SER B N 1
ATOM 5355 C CA . SER B 1 278 ? 36.624 -2.087 56.666 1.00 27.21 258 SER B CA 1
ATOM 5356 C C . SER B 1 278 ? 36.408 -0.895 57.596 1.00 27.05 258 SER B C 1
ATOM 5357 O O . SER B 1 278 ? 36.890 -0.894 58.727 1.00 28.03 258 SER B O 1
ATOM 5360 N N . GLY B 1 279 ? 35.706 0.131 57.098 1.00 25.63 259 GLY B N 1
ATOM 5361 C CA . GLY B 1 279 ? 35.511 1.365 57.842 1.00 24.04 259 GLY B CA 1
ATOM 5362 C C . GLY B 1 279 ? 36.389 2.493 57.306 1.00 22.26 259 GLY B C 1
ATOM 5363 O O . GLY B 1 279 ? 36.270 3.635 57.740 1.00 23.20 259 GLY B O 1
ATOM 5364 N N . ASN B 1 280 ? 37.279 2.148 56.371 1.00 21.04 260 ASN B N 1
ATOM 5365 C CA . ASN B 1 280 ? 38.098 3.131 55.680 1.00 19.70 260 ASN B CA 1
ATOM 5366 C C . ASN B 1 280 ? 37.258 3.775 54.577 1.00 19.63 260 ASN B C 1
ATOM 5367 O O . ASN B 1 280 ? 36.141 3.336 54.321 1.00 19.61 260 ASN B O 1
ATOM 5372 N N . TYR B 1 281 ? 37.805 4.821 53.940 1.00 18.41 261 TYR B N 1
ATOM 5373 C CA . TYR B 1 281 ? 37.111 5.548 52.885 1.00 17.94 261 TYR B CA 1
ATOM 5374 C C . TYR B 1 281 ? 37.974 5.585 51.633 1.00 17.36 261 TYR B C 1
ATOM 5375 O O . TYR B 1 281 ? 39.191 5.696 51.728 1.00 17.01 261 TYR B O 1
ATOM 5384 N N . PRO B 1 282 ? 37.362 5.515 50.428 1.00 17.69 262 PRO B N 1
ATOM 5385 C CA . PRO B 1 282 ? 38.108 5.604 49.172 1.00 17.47 262 PRO B CA 1
ATOM 5386 C C . PRO B 1 282 ? 38.705 6.995 48.976 1.00 17.13 262 PRO B C 1
ATOM 5387 O O . PRO B 1 282 ? 38.162 7.983 49.473 1.00 17.23 262 PRO B O 1
ATOM 5391 N N . PRO B 1 283 ? 39.846 7.127 48.268 1.00 16.74 263 PRO B N 1
ATOM 5392 C CA . PRO B 1 283 ? 40.392 8.444 47.938 1.00 16.93 263 PRO B CA 1
ATOM 5393 C C . PRO B 1 283 ? 39.454 9.253 47.044 1.00 17.06 263 PRO B C 1
ATOM 5394 O O . PRO B 1 283 ? 39.307 10.458 47.238 1.00 16.52 263 PRO B O 1
ATOM 5398 N N . CYS B 1 284 ? 38.821 8.578 46.074 1.00 17.91 264 CYS B N 1
ATOM 5399 C CA . CYS B 1 284 ? 37.930 9.233 45.127 1.00 18.80 264 CYS B CA 1
ATOM 5400 C C . CYS B 1 284 ? 36.674 8.387 44.964 1.00 19.22 264 CYS B C 1
ATOM 5401 O O . CYS B 1 284 ? 36.717 7.170 45.142 1.00 19.16 264 CYS B O 1
ATOM 5404 N N . ILE B 1 285 ? 35.556 9.037 44.616 1.00 18.86 265 ILE B N 1
ATOM 5405 C CA . ILE B 1 285 ? 34.339 8.290 44.340 1.00 20.22 265 ILE B CA 1
ATOM 5406 C C . ILE B 1 285 ? 34.645 7.289 43.226 1.00 20.51 265 ILE B C 1
ATOM 5407 O O . ILE B 1 285 ? 35.218 7.654 42.199 1.00 21.94 265 ILE B O 1
ATOM 5412 N N . GLY B 1 286 ? 34.274 6.026 43.461 1.00 22.62 266 GLY B N 1
ATOM 5413 C CA . GLY B 1 286 ? 34.428 4.984 42.458 1.00 24.68 266 GLY B CA 1
ATOM 5414 C C . GLY B 1 286 ? 35.674 4.121 42.656 1.00 26.70 266 GLY B C 1
ATOM 5415 O O . GLY B 1 286 ? 35.824 3.104 41.983 1.00 28.22 266 GLY B O 1
ATOM 5416 N N . ASP B 1 287 ? 36.562 4.529 43.574 1.00 26.20 267 ASP B N 1
ATOM 5417 C CA . ASP B 1 287 ? 37.773 3.777 43.875 1.00 28.29 267 ASP B CA 1
ATOM 5418 C C . ASP B 1 287 ? 37.417 2.514 44.653 1.00 29.09 267 ASP B C 1
ATOM 5419 O O . ASP B 1 287 ? 36.723 2.581 45.664 1.00 29.18 267 ASP B O 1
ATOM 5424 N N . ASN B 1 288 ? 37.935 1.372 44.188 1.00 30.74 268 ASN B N 1
ATOM 5425 C CA . ASN B 1 288 ? 37.599 0.081 44.766 1.00 33.46 268 ASN B CA 1
ATOM 5426 C C . ASN B 1 288 ? 38.726 -0.428 45.665 1.00 33.25 268 ASN B C 1
ATOM 5427 O O . ASN B 1 288 ? 38.529 -1.383 46.412 1.00 34.05 268 ASN B O 1
ATOM 5432 N N . ARG B 1 289 ? 39.896 0.218 45.595 1.00 33.79 269 ARG B N 1
ATOM 5433 C CA . ARG B 1 289 ? 41.074 -0.232 46.322 1.00 34.33 269 ARG B CA 1
ATOM 5434 C C . ARG B 1 289 ? 41.089 0.399 47.715 1.00 31.80 269 ARG B C 1
ATOM 5435 O O . ARG B 1 289 ? 41.159 1.618 47.852 1.00 32.07 269 ARG B O 1
ATOM 5443 N N . ASP B 1 290 ? 41.011 -0.454 48.743 1.00 29.05 270 ASP B N 1
ATOM 5444 C CA . ASP B 1 290 ? 41.062 -0.039 50.136 1.00 27.30 270 ASP B CA 1
ATOM 5445 C C . ASP B 1 290 ? 42.509 -0.132 50.622 1.00 25.93 270 ASP B C 1
ATOM 5446 O O . ASP B 1 290 ? 42.953 -1.205 51.030 1.00 25.99 270 ASP B O 1
ATOM 5451 N N . LEU B 1 291 ? 43.231 0.997 50.590 1.00 24.35 271 LEU B N 1
ATOM 5452 C CA . LEU B 1 291 ? 44.686 0.959 50.650 1.00 22.62 271 LEU B CA 1
ATOM 5453 C C . LEU B 1 291 ? 45.259 2.049 51.558 1.00 21.32 271 LEU B C 1
ATOM 5454 O O . LEU B 1 291 ? 46.167 1.771 52.345 1.00 21.35 271 LEU B O 1
ATOM 5459 N N . LEU B 1 292 ? 44.756 3.286 51.424 1.00 19.23 272 LEU B N 1
ATOM 5460 C CA . LEU B 1 292 ? 45.387 4.447 52.042 1.00 17.84 272 LEU B CA 1
ATOM 5461 C C . LEU B 1 292 ? 44.709 4.803 53.362 1.00 16.42 272 LEU B C 1
ATOM 5462 O O . LEU B 1 292 ? 43.498 5.037 53.415 1.00 17.05 272 LEU B O 1
ATOM 5467 N N . VAL B 1 293 ? 45.530 4.862 54.419 1.00 15.69 273 VAL B N 1
ATOM 5468 C CA . VAL B 1 293 ? 45.110 5.268 55.750 1.00 15.56 273 VAL B CA 1
ATOM 5469 C C . VAL B 1 293 ? 45.927 6.505 56.119 1.00 14.93 273 VAL B C 1
ATOM 5470 O O . VAL B 1 293 ? 46.895 6.434 56.876 1.00 14.90 273 VAL B O 1
ATOM 5474 N N . HIS B 1 294 ? 45.514 7.639 55.544 1.00 14.81 274 HIS B N 1
ATOM 5475 C CA . HIS B 1 294 ? 46.255 8.885 55.640 1.00 14.47 274 HIS B CA 1
ATOM 5476 C C . HIS B 1 294 ? 45.293 9.994 56.042 1.00 14.08 274 HIS B C 1
ATOM 5477 O O . HIS B 1 294 ? 44.091 9.877 55.820 1.00 14.52 274 HIS B O 1
ATOM 5484 N N . TRP B 1 295 ? 45.841 11.092 56.570 1.00 13.74 275 TRP B N 1
ATOM 5485 C CA . TRP B 1 295 ? 45.048 12.305 56.683 1.00 13.46 275 TRP B CA 1
ATOM 5486 C C . TRP B 1 295 ? 44.573 12.751 55.299 1.00 13.55 275 TRP B C 1
ATOM 5487 O O . TRP B 1 295 ? 43.423 13.150 55.134 1.00 13.65 275 TRP B O 1
ATOM 5498 N N . CYS B 1 296 ? 45.459 12.698 54.299 1.00 13.75 276 CYS B N 1
ATOM 5499 C CA . CYS B 1 296 ? 45.109 13.255 53.002 1.00 14.01 276 CYS B CA 1
ATOM 5500 C C . CYS B 1 296 ? 44.010 12.431 52.330 1.00 14.56 276 CYS B C 1
ATOM 5501 O O . CYS B 1 296 ? 43.132 12.995 51.675 1.00 15.75 276 CYS B O 1
ATOM 5504 N N . HIS B 1 297 ? 44.061 11.103 52.510 1.00 14.62 277 HIS B N 1
ATOM 5505 C CA . HIS B 1 297 ? 43.139 10.159 51.891 1.00 14.94 277 HIS B CA 1
ATOM 5506 C C . HIS B 1 297 ? 42.837 9.037 52.876 1.00 15.10 277 HIS B C 1
ATOM 5507 O O . HIS B 1 297 ? 43.757 8.377 53.353 1.00 15.32 277 HIS B O 1
ATOM 5514 N N . GLY B 1 298 ? 41.550 8.832 53.172 1.00 15.25 278 GLY B N 1
ATOM 5515 C CA . GLY B 1 298 ? 41.126 7.741 54.035 1.00 15.48 278 GLY B CA 1
ATOM 5516 C C . GLY B 1 298 ? 40.677 8.209 55.418 1.00 15.42 278 GLY B C 1
ATOM 5517 O O . GLY B 1 298 ? 40.514 9.404 55.671 1.00 15.45 278 GLY B O 1
ATOM 5518 N N . ALA B 1 299 ? 40.516 7.234 56.325 1.00 14.76 279 ALA B N 1
ATOM 5519 C CA . ALA B 1 299 ? 39.871 7.407 57.618 1.00 14.61 279 ALA B CA 1
ATOM 5520 C C . ALA B 1 299 ? 40.505 8.514 58.467 1.00 14.22 279 ALA B C 1
ATOM 5521 O O . ALA B 1 299 ? 39.780 9.245 59.139 1.00 14.48 279 ALA B O 1
ATOM 5523 N N . PRO B 1 300 ? 41.852 8.669 58.530 1.00 14.35 280 PRO B N 1
ATOM 5524 C CA . PRO B 1 300 ? 42.439 9.695 59.395 1.00 14.06 280 PRO B CA 1
ATOM 5525 C C . PRO B 1 300 ? 42.052 11.133 59.051 1.00 14.10 280 PRO B C 1
ATOM 5526 O O . PRO B 1 300 ? 42.198 12.014 59.891 1.00 14.70 280 PRO B O 1
ATOM 5530 N N . GLY B 1 301 ? 41.575 11.364 57.822 1.00 13.57 281 GLY B N 1
ATOM 5531 C CA . GLY B 1 301 ? 41.089 12.680 57.432 1.00 14.28 281 GLY B CA 1
ATOM 5532 C C . GLY B 1 301 ? 39.563 12.768 57.472 1.00 13.94 281 GLY B C 1
ATOM 5533 O O . GLY B 1 301 ? 39.001 13.803 57.826 1.00 14.62 281 GLY B O 1
ATOM 5534 N N . VAL B 1 302 ? 38.891 11.664 57.121 1.00 14.12 282 VAL B N 1
ATOM 5535 C CA . VAL B 1 302 ? 37.435 11.660 57.075 1.00 14.01 282 VAL B CA 1
ATOM 5536 C C . VAL B 1 302 ? 36.862 11.751 58.490 1.00 14.20 282 VAL B C 1
ATOM 5537 O O . VAL B 1 302 ? 35.770 12.275 58.688 1.00 14.42 282 VAL B O 1
ATOM 5541 N N . ILE B 1 303 ? 37.630 11.293 59.489 1.00 14.25 283 ILE B N 1
ATOM 5542 C CA . ILE B 1 303 ? 37.145 11.277 60.861 1.00 14.35 283 ILE B CA 1
ATOM 5543 C C . ILE B 1 303 ? 36.703 12.667 61.334 1.00 13.94 283 ILE B C 1
ATOM 5544 O O . ILE B 1 303 ? 35.776 12.769 62.137 1.00 14.47 283 ILE B O 1
ATOM 5549 N N . TYR B 1 304 ? 37.367 13.731 60.856 1.00 14.28 284 TYR B N 1
ATOM 5550 C CA . TYR B 1 304 ? 37.051 15.083 61.303 1.00 13.66 284 TYR B CA 1
ATOM 5551 C C . TYR B 1 304 ? 35.636 15.469 60.877 1.00 13.49 284 TYR B C 1
ATOM 5552 O O . TYR B 1 304 ? 34.893 16.055 61.661 1.00 13.25 284 TYR B O 1
ATOM 5561 N N . MET B 1 305 ? 35.266 15.096 59.647 1.00 13.87 285 MET B N 1
ATOM 5562 C CA . MET B 1 305 ? 33.929 15.357 59.143 1.00 14.04 285 MET B CA 1
ATOM 5563 C C . MET B 1 305 ? 32.899 14.616 59.999 1.00 14.10 285 MET B C 1
ATOM 5564 O O . MET B 1 305 ? 31.858 15.179 60.349 1.00 13.98 285 MET B O 1
ATOM 5569 N N . LEU B 1 306 ? 33.195 13.351 60.329 1.00 14.23 286 LEU B N 1
ATOM 5570 C CA . LEU B 1 306 ? 32.253 12.534 61.084 1.00 14.86 286 LEU B CA 1
ATOM 5571 C C . LEU B 1 306 ? 32.041 13.104 62.485 1.00 15.10 286 LEU B C 1
ATOM 5572 O O . LEU B 1 306 ? 30.906 13.186 62.957 1.00 14.53 286 LEU B O 1
ATOM 5577 N N . ILE B 1 307 ? 33.139 13.489 63.150 1.00 14.72 287 ILE B N 1
ATOM 5578 C CA . ILE B 1 307 ? 33.053 14.030 64.497 1.00 15.88 287 ILE B CA 1
ATOM 5579 C C . ILE B 1 307 ? 32.303 15.361 64.471 1.00 15.36 287 ILE B C 1
ATOM 5580 O O . ILE B 1 307 ? 31.451 15.613 65.323 1.00 16.02 287 ILE B O 1
ATOM 5585 N N . GLN B 1 308 ? 32.592 16.196 63.467 1.00 14.95 288 GLN B N 1
ATOM 5586 C CA . GLN B 1 308 ? 31.916 17.480 63.358 1.00 15.19 288 GLN B CA 1
ATOM 5587 C C . GLN B 1 308 ? 30.422 17.278 63.102 1.00 14.92 288 GLN B C 1
ATOM 5588 O O . GLN B 1 308 ? 29.603 17.995 63.675 1.00 14.62 288 GLN B O 1
ATOM 5594 N N . ALA B 1 309 ? 30.073 16.293 62.263 1.00 14.84 289 ALA B N 1
ATOM 5595 C CA . ALA B 1 309 ? 28.676 15.976 61.998 1.00 15.18 289 ALA B CA 1
ATOM 5596 C C . ALA B 1 309 ? 27.982 15.526 63.281 1.00 15.80 289 ALA B C 1
ATOM 5597 O O . ALA B 1 309 ? 26.844 15.912 63.539 1.00 16.28 289 ALA B O 1
ATOM 5599 N N . TYR B 1 310 ? 28.678 14.735 64.106 1.00 15.81 290 TYR B N 1
ATOM 5600 C CA . TYR B 1 310 ? 28.094 14.345 65.378 1.00 16.88 290 TYR B CA 1
ATOM 5601 C C . TYR B 1 310 ? 27.841 15.572 66.254 1.00 16.84 290 TYR B C 1
ATOM 5602 O O . TYR B 1 310 ? 26.797 15.676 66.892 1.00 17.33 290 TYR B O 1
ATOM 5611 N N . LYS B 1 311 ? 28.809 16.493 66.298 1.00 17.14 291 LYS B N 1
ATOM 5612 C CA . LYS B 1 311 ? 28.700 17.669 67.150 1.00 18.16 291 LYS B CA 1
ATOM 5613 C C . LYS B 1 311 ? 27.504 18.529 66.740 1.00 18.77 291 LYS B C 1
ATOM 5614 O O . LYS B 1 311 ? 26.748 18.989 67.597 1.00 19.59 291 LYS B O 1
ATOM 5620 N N . VAL B 1 312 ? 27.322 18.720 65.428 1.00 18.65 292 VAL B N 1
ATOM 5621 C CA A VAL B 1 312 ? 26.375 19.685 64.881 0.50 19.41 292 VAL B CA 1
ATOM 5622 C CA B VAL B 1 312 ? 26.356 19.703 64.964 0.50 19.32 292 VAL B CA 1
ATOM 5623 C C . VAL B 1 312 ? 24.980 19.068 64.774 1.00 19.79 292 VAL B C 1
ATOM 5624 O O . VAL B 1 312 ? 23.972 19.745 64.997 1.00 20.53 292 VAL B O 1
ATOM 5631 N N . PHE B 1 313 ? 24.929 17.784 64.396 1.00 20.08 293 PHE B N 1
ATOM 5632 C CA . PHE B 1 313 ? 23.653 17.146 64.089 1.00 21.24 293 PHE B CA 1
ATOM 5633 C C . PHE B 1 313 ? 23.181 16.217 65.204 1.00 22.66 293 PHE B C 1
ATOM 5634 O O . PHE B 1 313 ? 21.995 15.891 65.261 1.00 23.25 293 PHE B O 1
ATOM 5642 N N . ARG B 1 314 ? 24.110 15.789 66.070 1.00 23.82 294 ARG B N 1
ATOM 5643 C CA . ARG B 1 314 ? 23.806 15.034 67.282 1.00 25.92 294 ARG B CA 1
ATOM 5644 C C . ARG B 1 314 ? 23.116 13.713 66.944 1.00 25.96 294 ARG B C 1
ATOM 5645 O O . ARG B 1 314 ? 22.171 13.315 67.626 1.00 27.55 294 ARG B O 1
ATOM 5653 N N . GLU B 1 315 ? 23.595 13.043 65.891 1.00 24.71 295 GLU B N 1
ATOM 5654 C CA . GLU B 1 315 ? 23.086 11.737 65.509 1.00 25.74 295 GLU B CA 1
ATOM 5655 C C . GLU B 1 315 ? 24.169 10.689 65.742 1.00 25.46 295 GLU B C 1
ATOM 5656 O O . GLU B 1 315 ? 25.294 10.837 65.269 1.00 23.57 295 GLU B O 1
ATOM 5662 N N . GLU B 1 316 ? 23.793 9.618 66.449 1.00 26.00 296 GLU B N 1
ATOM 5663 C CA . GLU B 1 316 ? 24.711 8.603 66.947 1.00 26.65 296 GLU B CA 1
ATOM 5664 C C . GLU B 1 316 ? 25.498 7.960 65.805 1.00 24.46 296 GLU B C 1
ATOM 5665 O O . GLU B 1 316 ? 26.646 7.563 65.992 1.00 23.28 296 GLU B O 1
ATOM 5671 N N . LYS B 1 317 ? 24.881 7.865 64.620 1.00 22.35 297 LYS B N 1
ATOM 5672 C CA . LYS B 1 317 ? 25.481 7.177 63.487 1.00 22.22 297 LYS B CA 1
ATOM 5673 C C . LYS B 1 317 ? 26.855 7.762 63.147 1.00 21.03 297 LYS B C 1
ATOM 5674 O O . LYS B 1 317 ? 27.767 7.026 62.770 1.00 20.47 297 LYS B O 1
ATOM 5680 N N . TYR B 1 318 ? 27.001 9.086 63.288 1.00 19.86 298 TYR B N 1
ATOM 5681 C CA . TYR B 1 318 ? 28.250 9.742 62.925 1.00 18.76 298 TYR B CA 1
ATOM 5682 C C . TYR B 1 318 ? 29.352 9.364 63.909 1.00 18.92 298 TYR B C 1
ATOM 5683 O O . TYR B 1 318 ? 30.505 9.208 63.517 1.00 18.15 298 TYR B O 1
ATOM 5692 N N . LEU B 1 319 ? 28.983 9.251 65.188 1.00 19.46 299 LEU B N 1
ATOM 5693 C CA . LEU B 1 319 ? 29.935 8.860 66.217 1.00 20.52 299 LEU B CA 1
ATOM 5694 C C . LEU B 1 319 ? 30.340 7.401 66.009 1.00 20.89 299 LEU B C 1
ATOM 5695 O O . LEU B 1 319 ? 31.509 7.059 66.154 1.00 20.16 299 LEU B O 1
ATOM 5700 N N . CYS B 1 320 ? 29.370 6.557 65.634 1.00 21.87 300 CYS B N 1
ATOM 5701 C CA A CYS B 1 320 ? 29.618 5.152 65.354 0.50 22.88 300 CYS B CA 1
ATOM 5702 C CA B CYS B 1 320 ? 29.644 5.154 65.377 0.50 21.80 300 CYS B CA 1
ATOM 5703 C C . CYS B 1 320 ? 30.686 5.028 64.268 1.00 22.06 300 CYS B C 1
ATOM 5704 O O . CYS B 1 320 ? 31.642 4.265 64.402 1.00 21.24 300 CYS B O 1
ATOM 5709 N N . ASP B 1 321 ? 30.512 5.803 63.190 1.00 20.98 301 ASP B N 1
ATOM 5710 C CA . ASP B 1 321 ? 31.448 5.817 62.076 1.00 21.19 301 ASP B CA 1
ATOM 5711 C C . ASP B 1 321 ? 32.824 6.307 62.528 1.00 19.61 301 ASP B C 1
ATOM 5712 O O . ASP B 1 321 ? 33.842 5.790 62.069 1.00 18.40 301 ASP B O 1
ATOM 5717 N N . ALA B 1 322 ? 32.850 7.304 63.421 1.00 18.64 302 ALA B N 1
ATOM 5718 C CA . ALA B 1 322 ? 34.111 7.834 63.921 1.00 18.51 302 ALA B CA 1
ATOM 5719 C C . ALA B 1 322 ? 34.853 6.768 64.725 1.00 18.94 302 ALA B C 1
ATOM 5720 O O . ALA B 1 322 ? 36.067 6.627 64.592 1.00 18.45 302 ALA B O 1
ATOM 5722 N N . TYR B 1 323 ? 34.113 6.012 65.548 1.00 19.55 303 TYR B N 1
ATOM 5723 C CA . TYR B 1 323 ? 34.714 4.932 66.319 1.00 20.29 303 TYR B CA 1
ATOM 5724 C C . TYR B 1 323 ? 35.369 3.920 65.384 1.00 20.46 303 TYR B C 1
ATOM 5725 O O . TYR B 1 323 ? 36.459 3.428 65.675 1.00 19.99 303 TYR B O 1
ATOM 5734 N N . GLN B 1 324 ? 34.689 3.617 64.267 1.00 20.56 304 GLN B N 1
ATOM 5735 C CA A GLN B 1 324 ? 35.197 2.664 63.295 0.50 21.10 304 GLN B CA 1
ATOM 5736 C CA B GLN B 1 324 ? 35.180 2.675 63.274 0.50 21.32 304 GLN B CA 1
ATOM 5737 C C . GLN B 1 324 ? 36.471 3.206 62.650 1.00 20.97 304 GLN B C 1
ATOM 5738 O O . GLN B 1 324 ? 37.415 2.450 62.416 1.00 20.95 304 GLN B O 1
ATOM 5749 N N . CYS B 1 325 ? 36.502 4.518 62.374 1.00 19.30 305 CYS B N 1
ATOM 5750 C CA . CYS B 1 325 ? 37.701 5.149 61.840 1.00 18.91 305 CYS B CA 1
ATOM 5751 C C . CYS B 1 325 ? 38.875 4.914 62.789 1.00 18.18 305 CYS B C 1
ATOM 5752 O O . CYS B 1 325 ? 39.956 4.533 62.351 1.00 18.49 305 CYS B O 1
ATOM 5755 N N . ALA B 1 326 ? 38.642 5.139 64.089 1.00 17.95 306 ALA B N 1
ATOM 5756 C CA . ALA B 1 326 ? 39.689 5.014 65.091 1.00 18.10 306 ALA B CA 1
ATOM 5757 C C . ALA B 1 326 ? 40.217 3.580 65.134 1.00 18.20 306 ALA B C 1
ATOM 5758 O O . ALA B 1 326 ? 41.413 3.366 65.325 1.00 17.61 306 ALA B O 1
ATOM 5760 N N . ASP B 1 327 ? 39.320 2.606 64.926 1.00 19.05 307 ASP B N 1
ATOM 5761 C CA . ASP B 1 327 ? 39.712 1.205 64.972 1.00 19.53 307 ASP B CA 1
ATOM 5762 C C . ASP B 1 327 ? 40.557 0.836 63.754 1.00 18.72 307 ASP B C 1
ATOM 5763 O O . ASP B 1 327 ? 41.541 0.113 63.883 1.00 18.82 307 ASP B O 1
ATOM 5768 N N . VAL B 1 328 ? 40.181 1.350 62.575 1.00 17.65 308 VAL B N 1
ATOM 5769 C CA . VAL B 1 328 ? 40.971 1.178 61.364 1.00 18.33 308 VAL B CA 1
ATOM 5770 C C . VAL B 1 328 ? 42.382 1.724 61.580 1.00 17.67 308 VAL B C 1
ATOM 5771 O O . VAL B 1 328 ? 43.365 1.088 61.211 1.00 17.66 308 VAL B O 1
ATOM 5775 N N . ILE B 1 329 ? 42.469 2.921 62.173 1.00 17.25 309 ILE B N 1
ATOM 5776 C CA . ILE B 1 329 ? 43.739 3.600 62.351 1.00 16.94 309 ILE B CA 1
ATOM 5777 C C . ILE B 1 329 ? 44.571 2.872 63.408 1.00 16.68 309 ILE B C 1
ATOM 5778 O O . ILE B 1 329 ? 45.782 2.756 63.263 1.00 16.52 309 ILE B O 1
ATOM 5783 N N . TRP B 1 330 ? 43.917 2.350 64.447 1.00 17.39 310 TRP B N 1
ATOM 5784 C CA . TRP B 1 330 ? 44.630 1.613 65.481 1.00 18.12 310 TRP B CA 1
ATOM 5785 C C . TRP B 1 330 ? 45.266 0.355 64.886 1.00 19.03 310 TRP B C 1
ATOM 5786 O O . TRP B 1 330 ? 46.370 -0.018 65.265 1.00 20.16 310 TRP B O 1
ATOM 5797 N N . GLN B 1 331 ? 44.583 -0.278 63.927 1.00 19.33 311 GLN B N 1
ATOM 5798 C CA . GLN B 1 331 ? 45.090 -1.503 63.328 1.00 20.20 311 GLN B CA 1
ATOM 5799 C C . GLN B 1 331 ? 46.143 -1.201 62.262 1.00 20.13 311 GLN B C 1
ATOM 5800 O O . GLN B 1 331 ? 47.162 -1.886 62.195 1.00 20.77 311 GLN B O 1
ATOM 5806 N N . TYR B 1 332 ? 45.900 -0.178 61.430 1.00 19.37 312 TYR B N 1
ATOM 5807 C CA . TYR B 1 332 ? 46.623 -0.030 60.177 1.00 19.91 312 TYR B CA 1
ATOM 5808 C C . TYR B 1 332 ? 47.256 1.354 60.023 1.00 18.91 312 TYR B C 1
ATOM 5809 O O . TYR B 1 332 ? 47.704 1.700 58.932 1.00 18.31 312 TYR B O 1
ATOM 5818 N N . GLY B 1 333 ? 47.366 2.099 61.131 1.00 18.41 313 GLY B N 1
ATOM 5819 C CA . GLY B 1 333 ? 47.765 3.501 61.090 1.00 18.06 313 GLY B CA 1
ATOM 5820 C C . GLY B 1 333 ? 49.254 3.764 61.321 1.00 18.54 313 GLY B C 1
ATOM 5821 O O . GLY B 1 333 ? 49.703 4.894 61.152 1.00 17.70 313 GLY B O 1
ATOM 5822 N N . LEU B 1 334 ? 50.028 2.742 61.713 1.00 18.30 314 LEU B N 1
ATOM 5823 C CA . LEU B 1 334 ? 51.471 2.923 61.808 1.00 18.98 314 LEU B CA 1
ATOM 5824 C C . LEU B 1 334 ? 52.080 2.686 60.429 1.00 19.80 314 LEU B C 1
ATOM 5825 O O . LEU B 1 334 ? 52.292 1.540 60.032 1.00 21.70 314 LEU B O 1
ATOM 5830 N N . LEU B 1 335 ? 52.362 3.775 59.707 1.00 19.40 315 LEU B N 1
ATOM 5831 C CA . LEU B 1 335 ? 52.602 3.686 58.274 1.00 19.15 315 LEU B CA 1
ATOM 5832 C C . LEU B 1 335 ? 54.072 3.426 57.956 1.00 19.59 315 LEU B C 1
ATOM 5833 O O . LEU B 1 335 ? 54.980 3.992 58.570 1.00 19.72 315 LEU B O 1
ATOM 5838 N N . LYS B 1 336 ? 54.289 2.616 56.916 1.00 21.05 316 LYS B N 1
ATOM 5839 C CA . LYS B 1 336 ? 55.611 2.462 56.332 1.00 21.89 316 LYS B CA 1
ATOM 5840 C C . LYS B 1 336 ? 56.067 3.773 55.699 1.00 22.53 316 LYS B C 1
ATOM 5841 O O . LYS B 1 336 ? 57.262 4.007 55.543 1.00 22.70 316 LYS B O 1
ATOM 5847 N N . LYS B 1 337 ? 55.102 4.637 55.353 1.00 21.98 317 LYS B N 1
ATOM 5848 C CA . LYS B 1 337 ? 55.404 5.901 54.704 1.00 22.27 317 LYS B CA 1
ATOM 5849 C C . LYS B 1 337 ? 56.246 6.795 55.617 1.00 21.13 317 LYS B C 1
ATOM 5850 O O . LYS B 1 337 ? 57.028 7.604 55.128 1.00 22.30 317 LYS B O 1
ATOM 5856 N N . GLY B 1 338 ? 56.075 6.653 56.937 1.00 19.57 318 GLY B N 1
ATOM 5857 C CA . GLY B 1 338 ? 56.822 7.469 57.881 1.00 18.39 318 GLY B CA 1
ATOM 5858 C C . GLY B 1 338 ? 55.959 8.027 59.013 1.00 17.15 318 GLY B C 1
ATOM 5859 O O . GLY B 1 338 ? 54.900 7.492 59.329 1.00 17.61 318 GLY B O 1
ATOM 5860 N N . TYR B 1 339 ? 56.449 9.112 59.622 1.00 16.46 319 TYR B N 1
ATOM 5861 C CA . TYR B 1 339 ? 55.930 9.609 60.885 1.00 15.56 319 TYR B CA 1
ATOM 5862 C C . TYR B 1 339 ? 55.250 10.961 60.697 1.00 15.13 319 TYR B C 1
ATOM 5863 O O . TYR B 1 339 ? 54.972 11.641 61.683 1.00 15.51 319 TYR B O 1
ATOM 5872 N N . GLY B 1 340 ? 54.980 11.325 59.438 1.00 14.57 320 GLY B N 1
ATOM 5873 C CA . GLY B 1 340 ? 54.547 12.670 59.086 1.00 14.41 320 GLY B CA 1
ATOM 5874 C C . GLY B 1 340 ? 53.068 12.923 59.385 1.00 13.76 320 GLY B C 1
ATOM 5875 O O . GLY B 1 340 ? 52.357 12.048 59.879 1.00 14.21 320 GLY B O 1
ATOM 5876 N N . LEU B 1 341 ? 52.614 14.148 59.076 1.00 13.40 321 LEU B N 1
ATOM 5877 C CA . LEU B 1 341 ? 51.239 14.551 59.346 1.00 13.03 321 LEU B CA 1
ATOM 5878 C C . LEU B 1 341 ? 50.315 14.187 58.181 1.00 12.72 321 LEU B C 1
ATOM 5879 O O . LEU B 1 341 ? 49.261 13.589 58.394 1.00 12.92 321 LEU B O 1
ATOM 5884 N N . CYS B 1 342 ? 50.713 14.545 56.952 1.00 12.89 322 CYS B N 1
ATOM 5885 C CA . CYS B 1 342 ? 49.837 14.380 55.796 1.00 13.08 322 CYS B CA 1
ATOM 5886 C C . CYS B 1 342 ? 49.487 12.904 55.597 1.00 13.80 322 CYS B C 1
ATOM 5887 O O . CYS B 1 342 ? 48.332 12.555 55.332 1.00 13.65 322 CYS B O 1
ATOM 5890 N N . HIS B 1 343 ? 50.507 12.046 55.709 1.00 13.97 323 HIS B N 1
ATOM 5891 C CA . HIS B 1 343 ? 50.350 10.614 55.506 1.00 14.23 323 HIS B CA 1
ATOM 5892 C C . HIS B 1 343 ? 51.409 9.899 56.335 1.00 14.56 323 HIS B C 1
ATOM 5893 O O . HIS B 1 343 ? 52.404 9.416 55.806 1.00 15.40 323 HIS B O 1
ATOM 5900 N N . GLY B 1 344 ? 51.190 9.874 57.647 1.00 14.30 324 GLY B N 1
ATOM 5901 C CA . GLY B 1 344 ? 52.164 9.280 58.546 1.00 14.55 324 GLY B CA 1
ATOM 5902 C C . GLY B 1 344 ? 51.585 9.044 59.934 1.00 14.47 324 GLY B C 1
ATOM 5903 O O . GLY B 1 344 ? 50.439 9.383 60.214 1.00 14.79 324 GLY B O 1
ATOM 5904 N N . SER B 1 345 ? 52.414 8.471 60.811 1.00 15.14 325 SER B N 1
ATOM 5905 C CA . SER B 1 345 ? 51.937 8.006 62.098 1.00 15.16 325 SER B CA 1
ATOM 5906 C C . SER B 1 345 ? 51.496 9.161 62.994 1.00 14.90 325 SER B C 1
ATOM 5907 O O . SER B 1 345 ? 50.528 9.012 63.729 1.00 15.71 325 SER B O 1
ATOM 5910 N N . ALA B 1 346 ? 52.186 10.310 62.922 1.00 15.12 326 ALA B N 1
ATOM 5911 C CA . ALA B 1 346 ? 51.841 11.426 63.793 1.00 14.62 326 ALA B CA 1
ATOM 5912 C C . ALA B 1 346 ? 50.504 12.038 63.373 1.00 14.03 326 ALA B C 1
ATOM 5913 O O . ALA B 1 346 ? 49.646 12.309 64.213 1.00 13.71 326 ALA B O 1
ATOM 5915 N N . GLY B 1 347 ? 50.316 12.226 62.063 1.00 13.76 327 GLY B N 1
ATOM 5916 C CA . GLY B 1 347 ? 49.036 12.716 61.569 1.00 13.70 327 GLY B CA 1
ATOM 5917 C C . GLY B 1 347 ? 47.889 11.774 61.929 1.00 14.04 327 GLY B C 1
ATOM 5918 O O . GLY B 1 347 ? 46.790 12.210 62.271 1.00 14.38 327 GLY B O 1
ATOM 5919 N N . ASN B 1 348 ? 48.164 10.466 61.864 1.00 13.99 328 ASN B N 1
ATOM 5920 C CA . ASN B 1 348 ? 47.162 9.467 62.196 1.00 14.03 328 ASN B CA 1
ATOM 5921 C C . ASN B 1 348 ? 46.798 9.530 63.680 1.00 14.04 328 ASN B C 1
ATOM 5922 O O . ASN B 1 348 ? 45.638 9.337 64.050 1.00 14.63 328 ASN B O 1
ATOM 5927 N N . ALA B 1 349 ? 47.799 9.808 64.526 1.00 13.84 329 ALA B N 1
ATOM 5928 C CA . ALA B 1 349 ? 47.590 9.850 65.965 1.00 13.84 329 ALA B CA 1
ATOM 5929 C C . ALA B 1 349 ? 46.630 10.977 66.346 1.00 13.53 329 ALA B C 1
ATOM 5930 O O . ALA B 1 349 ? 45.909 10.873 67.334 1.00 13.63 329 ALA B O 1
ATOM 5932 N N . TYR B 1 350 ? 46.623 12.059 65.553 1.00 13.22 330 TYR B N 1
ATOM 5933 C CA . TYR B 1 350 ? 45.715 13.168 65.815 1.00 13.46 330 TYR B CA 1
ATOM 5934 C C . TYR B 1 350 ? 44.252 12.732 65.747 1.00 13.88 330 TYR B C 1
ATOM 5935 O O . TYR B 1 350 ? 43.407 13.339 66.400 1.00 14.19 330 TYR B O 1
ATOM 5944 N N . ALA B 1 351 ? 43.950 11.691 64.954 1.00 14.33 331 ALA B N 1
ATOM 5945 C CA . ALA B 1 351 ? 42.584 11.197 64.871 1.00 14.92 331 ALA B CA 1
ATOM 5946 C C . ALA B 1 351 ? 42.129 10.695 66.244 1.00 15.19 331 ALA B C 1
ATOM 5947 O O . ALA B 1 351 ? 40.976 10.869 66.627 1.00 15.90 331 ALA B O 1
ATOM 5949 N N . PHE B 1 352 ? 43.053 10.084 66.997 1.00 15.36 332 PHE B N 1
ATOM 5950 C CA . PHE B 1 352 ? 42.726 9.619 68.336 1.00 15.54 332 PHE B CA 1
ATOM 5951 C C . PHE B 1 352 ? 42.473 10.797 69.271 1.00 15.82 332 PHE B C 1
ATOM 5952 O O . PHE B 1 352 ? 41.586 10.727 70.118 1.00 16.17 332 PHE B O 1
ATOM 5960 N N . LEU B 1 353 ? 43.266 11.867 69.129 1.00 15.60 333 LEU B N 1
ATOM 5961 C CA . LEU B 1 353 ? 43.109 13.016 70.009 1.00 16.15 333 LEU B CA 1
ATOM 5962 C C . LEU B 1 353 ? 41.776 13.721 69.764 1.00 16.23 333 LEU B C 1
ATOM 5963 O O . LEU B 1 353 ? 41.173 14.217 70.709 1.00 15.88 333 LEU B O 1
ATOM 5968 N N . THR B 1 354 ? 41.313 13.770 68.506 1.00 17.11 334 THR B N 1
ATOM 5969 C CA A THR B 1 354 ? 40.054 14.442 68.219 0.50 17.34 334 THR B CA 1
ATOM 5970 C CA B THR B 1 354 ? 40.048 14.426 68.204 0.50 17.85 334 THR B CA 1
ATOM 5971 C C . THR B 1 354 ? 38.903 13.654 68.848 1.00 17.35 334 THR B C 1
ATOM 5972 O O . THR B 1 354 ? 37.983 14.243 69.412 1.00 18.39 334 THR B O 1
ATOM 5979 N N . LEU B 1 355 ? 38.985 12.323 68.776 1.00 18.11 335 LEU B N 1
ATOM 5980 C CA . LEU B 1 355 ? 37.962 11.488 69.382 1.00 18.47 335 LEU B CA 1
ATOM 5981 C C . LEU B 1 355 ? 38.035 11.582 70.908 1.00 18.29 335 LEU B C 1
ATOM 5982 O O . LEU B 1 355 ? 37.002 11.621 71.573 1.00 18.65 335 LEU B O 1
ATOM 5987 N N . TYR B 1 356 ? 39.256 11.642 71.463 1.00 18.39 336 TYR B N 1
ATOM 5988 C CA . TYR B 1 356 ? 39.425 11.838 72.896 1.00 18.03 336 TYR B CA 1
ATOM 5989 C C . TYR B 1 356 ? 38.782 13.152 73.336 1.00 17.98 336 TYR B C 1
ATOM 5990 O O . TYR B 1 356 ? 38.106 13.214 74.361 1.00 18.23 336 TYR B O 1
ATOM 5999 N N . ASN B 1 357 ? 39.014 14.216 72.556 1.00 17.87 337 ASN B N 1
ATOM 6000 C CA . ASN B 1 357 ? 38.559 15.537 72.953 1.00 18.54 337 ASN B CA 1
ATOM 6001 C C . ASN B 1 357 ? 37.041 15.662 72.820 1.00 19.54 337 ASN B C 1
ATOM 6002 O O . ASN B 1 357 ? 36.439 16.523 73.459 1.00 21.04 337 ASN B O 1
ATOM 6007 N N . LEU B 1 358 ? 36.427 14.786 72.019 1.00 19.43 338 LEU B N 1
ATOM 6008 C CA . LEU B 1 358 ? 34.976 14.746 71.926 1.00 20.20 338 LEU B CA 1
ATOM 6009 C C . LEU B 1 358 ? 34.374 13.995 73.115 1.00 20.49 338 LEU B C 1
ATOM 6010 O O . LEU B 1 358 ? 33.385 14.452 73.684 1.00 21.03 338 LEU B O 1
ATOM 6015 N N . THR B 1 359 ? 34.971 12.845 73.467 1.00 21.18 339 THR B N 1
ATOM 6016 C CA . THR B 1 359 ? 34.304 11.852 74.301 1.00 21.88 339 THR B CA 1
ATOM 6017 C C . THR B 1 359 ? 34.840 11.840 75.732 1.00 22.48 339 THR B C 1
ATOM 6018 O O . THR B 1 359 ? 34.158 11.347 76.631 1.00 23.07 339 THR B O 1
ATOM 6022 N N . GLN B 1 360 ? 36.068 12.344 75.922 1.00 22.42 340 GLN B N 1
ATOM 6023 C CA . GLN B 1 360 ? 36.834 12.246 77.162 1.00 23.30 340 GLN B CA 1
ATOM 6024 C C . GLN B 1 360 ? 37.098 10.785 77.526 1.00 22.81 340 GLN B C 1
ATOM 6025 O O . GLN B 1 360 ? 37.339 10.469 78.691 1.00 22.91 340 GLN B O 1
ATOM 6031 N N . ASP B 1 361 ? 37.082 9.907 76.517 1.00 21.75 341 ASP B N 1
ATOM 6032 C CA . ASP B 1 361 ? 37.366 8.494 76.711 1.00 21.96 341 ASP B CA 1
ATOM 6033 C C . ASP B 1 361 ? 38.878 8.284 76.648 1.00 20.99 341 ASP B C 1
ATOM 6034 O O . ASP B 1 361 ? 39.495 8.443 75.596 1.00 19.67 341 ASP B O 1
ATOM 6039 N N . MET B 1 362 ? 39.456 7.897 77.791 1.00 20.26 342 MET B N 1
ATOM 6040 C CA . MET B 1 362 ? 40.899 7.814 77.959 1.00 19.88 342 MET B CA 1
ATOM 6041 C C . MET B 1 362 ? 41.506 6.763 77.029 1.00 18.72 342 MET B C 1
ATOM 6042 O O . MET B 1 362 ? 42.703 6.787 76.765 1.00 18.01 342 MET B O 1
ATOM 6047 N N . LYS B 1 363 ? 40.679 5.844 76.520 1.00 18.34 343 LYS B N 1
ATOM 6048 C CA . LYS B 1 363 ? 41.143 4.872 75.544 1.00 18.27 343 LYS B CA 1
ATOM 6049 C C . LYS B 1 363 ? 41.825 5.578 74.370 1.00 17.25 343 LYS B C 1
ATOM 6050 O O . LYS B 1 363 ? 42.851 5.117 73.870 1.00 16.32 343 LYS B O 1
ATOM 6056 N N . TYR B 1 364 ? 41.248 6.705 73.936 1.00 17.73 344 TYR B N 1
ATOM 6057 C CA . TYR B 1 364 ? 41.732 7.375 72.739 1.00 17.08 344 TYR B CA 1
ATOM 6058 C C . TYR B 1 364 ? 42.978 8.200 73.041 1.00 15.97 344 TYR B C 1
ATOM 6059 O O . TYR B 1 364 ? 43.853 8.300 72.185 1.00 15.54 344 TYR B O 1
ATOM 6068 N N . LEU B 1 365 ? 43.058 8.759 74.256 1.00 15.93 345 LEU B N 1
ATOM 6069 C CA . LEU B 1 365 ? 44.295 9.400 74.675 1.00 15.47 345 LEU B CA 1
ATOM 6070 C C . LEU B 1 365 ? 45.415 8.361 74.736 1.00 15.51 345 LEU B C 1
ATOM 6071 O O . LEU B 1 365 ? 46.523 8.623 74.281 1.00 15.08 345 LEU B O 1
ATOM 6076 N N . TYR B 1 366 ? 45.114 7.179 75.298 1.00 15.50 346 TYR B N 1
ATOM 6077 C CA . TYR B 1 366 ? 46.078 6.089 75.341 1.00 16.19 346 TYR B CA 1
ATOM 6078 C C . TYR B 1 366 ? 46.585 5.735 73.943 1.00 15.51 346 TYR B C 1
ATOM 6079 O O . TYR B 1 366 ? 47.785 5.594 73.727 1.00 15.61 346 TYR B O 1
ATOM 6088 N N . ARG B 1 367 ? 45.669 5.579 72.981 1.00 15.08 347 ARG B N 1
ATOM 6089 C CA . ARG B 1 367 ? 46.086 5.227 71.633 1.00 15.05 347 ARG B CA 1
ATOM 6090 C C . ARG B 1 367 ? 47.040 6.277 71.063 1.00 14.58 347 ARG B C 1
ATOM 6091 O O . ARG B 1 367 ? 48.013 5.925 70.404 1.00 15.18 347 ARG B O 1
ATOM 6099 N N . ALA B 1 368 ? 46.753 7.561 71.323 1.00 14.68 348 ALA B N 1
ATOM 6100 C CA . ALA B 1 368 ? 47.624 8.626 70.841 1.00 14.88 348 ALA B CA 1
ATOM 6101 C C . ALA B 1 368 ? 49.009 8.534 71.485 1.00 14.76 348 ALA B C 1
ATOM 6102 O O . ALA B 1 368 ? 50.016 8.732 70.806 1.00 15.09 348 ALA B O 1
ATOM 6104 N N . CYS B 1 369 ? 49.049 8.212 72.787 1.00 14.95 349 CYS B N 1
ATOM 6105 C CA . CYS B 1 369 ? 50.301 8.104 73.522 1.00 14.95 349 CYS B CA 1
ATOM 6106 C C . CYS B 1 369 ? 51.133 6.938 72.988 1.00 15.31 349 CYS B C 1
ATOM 6107 O O . CYS B 1 369 ? 52.360 7.015 72.945 1.00 15.26 349 CYS B O 1
ATOM 6110 N N . LYS B 1 370 ? 50.461 5.860 72.564 1.00 15.06 350 LYS B N 1
ATOM 6111 C CA . LYS B 1 370 ? 51.194 4.719 72.038 1.00 15.36 350 LYS B CA 1
ATOM 6112 C C . LYS B 1 370 ? 51.769 5.042 70.660 1.00 14.93 350 LYS B C 1
ATOM 6113 O O . LYS B 1 370 ? 52.877 4.629 70.330 1.00 15.33 350 LYS B O 1
ATOM 6119 N N . PHE B 1 371 ? 51.008 5.787 69.848 1.00 15.07 351 PHE B N 1
ATOM 6120 C CA . PHE B 1 371 ? 51.545 6.257 68.579 1.00 14.83 351 PHE B CA 1
ATOM 6121 C C . PHE B 1 371 ? 52.732 7.195 68.809 1.00 14.56 351 PHE B C 1
ATOM 6122 O O . PHE B 1 371 ? 53.680 7.187 68.031 1.00 14.74 351 PHE B O 1
ATOM 6130 N N . ALA B 1 372 ? 52.687 7.997 69.880 1.00 15.27 352 ALA B N 1
ATOM 6131 C CA . ALA B 1 372 ? 53.835 8.813 70.251 1.00 15.12 352 ALA B CA 1
ATOM 6132 C C . ALA B 1 372 ? 55.032 7.933 70.615 1.00 15.37 352 ALA B C 1
ATOM 6133 O O . ALA B 1 372 ? 56.154 8.225 70.212 1.00 15.22 352 ALA B O 1
ATOM 6135 N N . GLU B 1 373 ? 54.775 6.855 71.367 1.00 15.97 353 GLU B N 1
ATOM 6136 C CA . GLU B 1 373 ? 55.802 5.890 71.737 1.00 17.33 353 GLU B CA 1
ATOM 6137 C C . GLU B 1 373 ? 56.527 5.412 70.478 1.00 17.55 353 GLU B C 1
ATOM 6138 O O . GLU B 1 373 ? 57.754 5.332 70.439 1.00 18.18 353 GLU B O 1
ATOM 6144 N N . TRP B 1 374 ? 55.750 5.106 69.432 1.00 17.36 354 TRP B N 1
ATOM 6145 C CA . TRP B 1 374 ? 56.288 4.688 68.149 1.00 17.97 354 TRP B CA 1
ATOM 6146 C C . TRP B 1 374 ? 57.192 5.776 67.566 1.00 18.37 354 TRP B C 1
ATOM 6147 O O . TRP B 1 374 ? 58.297 5.492 67.113 1.00 19.08 354 TRP B O 1
ATOM 6158 N N . CYS B 1 375 ? 56.715 7.029 67.586 1.00 17.49 355 CYS B N 1
ATOM 6159 C CA . CYS B 1 375 ? 57.450 8.146 67.010 1.00 18.19 355 CYS B CA 1
ATOM 6160 C C . CYS B 1 375 ? 58.730 8.423 67.804 1.00 18.16 355 CYS B C 1
ATOM 6161 O O . CYS B 1 375 ? 59.677 8.991 67.269 1.00 18.57 355 CYS B O 1
ATOM 6164 N N . LEU B 1 376 ? 58.767 7.999 69.074 1.00 18.34 356 LEU B N 1
ATOM 6165 C CA . LEU B 1 376 ? 59.954 8.183 69.898 1.00 19.73 356 LEU B CA 1
ATOM 6166 C C . LEU B 1 376 ? 61.089 7.271 69.423 1.00 20.59 356 LEU B C 1
ATOM 6167 O O . LEU B 1 376 ? 62.248 7.498 69.775 1.00 21.23 356 LEU B O 1
ATOM 6172 N N . GLU B 1 377 ? 60.758 6.257 68.611 1.00 20.71 357 GLU B N 1
ATOM 6173 C CA . GLU B 1 377 ? 61.760 5.414 67.972 1.00 21.86 357 GLU B CA 1
ATOM 6174 C C . GLU B 1 377 ? 61.982 5.857 66.526 1.00 20.55 357 GLU B C 1
ATOM 6175 O O . GLU B 1 377 ? 62.266 5.035 65.658 1.00 19.57 357 GLU B O 1
ATOM 6181 N N . TYR B 1 378 ? 61.853 7.165 66.274 1.00 19.59 358 TYR B N 1
ATOM 6182 C CA . TYR B 1 378 ? 62.020 7.754 64.953 1.00 19.43 358 TYR B CA 1
ATOM 6183 C C . TYR B 1 378 ? 63.245 7.181 64.242 1.00 20.11 358 TYR B C 1
ATOM 6184 O O . TYR B 1 378 ? 64.364 7.285 64.743 1.00 19.71 358 TYR B O 1
ATOM 6193 N N . GLY B 1 379 ? 63.010 6.592 63.063 1.00 19.76 359 GLY B N 1
ATOM 6194 C CA . GLY B 1 379 ? 64.072 6.172 62.164 1.00 20.98 359 GLY B CA 1
ATOM 6195 C C . GLY B 1 379 ? 64.521 4.728 62.382 1.00 21.82 359 GLY B C 1
ATOM 6196 O O . GLY B 1 379 ? 65.438 4.265 61.706 1.00 22.73 359 GLY B O 1
ATOM 6197 N N . GLU B 1 380 ? 63.857 4.015 63.299 1.00 23.21 360 GLU B N 1
ATOM 6198 C CA . GLU B 1 380 ? 64.302 2.686 63.691 1.00 24.55 360 GLU B CA 1
ATOM 6199 C C . GLU B 1 380 ? 63.440 1.592 63.060 1.00 24.09 360 GLU B C 1
ATOM 6200 O O . GLU B 1 380 ? 63.600 0.425 63.406 1.00 24.52 360 GLU B O 1
ATOM 6206 N N . HIS B 1 381 ? 62.554 1.952 62.119 1.00 22.38 361 HIS B N 1
ATOM 6207 C CA . HIS B 1 381 ? 61.540 1.015 61.653 1.00 22.71 361 HIS B CA 1
ATOM 6208 C C . HIS B 1 381 ? 61.707 0.669 60.172 1.00 22.55 361 HIS B C 1
ATOM 6209 O O . HIS B 1 381 ? 61.020 -0.220 59.668 1.00 24.70 361 HIS B O 1
ATOM 6216 N N . GLY B 1 382 ? 62.587 1.391 59.474 1.00 23.19 362 GLY B N 1
ATOM 6217 C CA . GLY B 1 382 ? 62.794 1.197 58.048 1.00 23.87 362 GLY B CA 1
ATOM 6218 C C . GLY B 1 382 ? 61.756 1.931 57.201 1.00 24.74 362 GLY B C 1
ATOM 6219 O O . GLY B 1 382 ? 61.504 1.548 56.059 1.00 25.85 362 GLY B O 1
ATOM 6220 N N . CYS B 1 383 ? 61.165 2.991 57.764 1.00 24.02 363 CYS B N 1
ATOM 6221 C CA . CYS B 1 383 ? 60.243 3.832 57.014 1.00 22.98 363 CYS B CA 1
ATOM 6222 C C . CYS B 1 383 ? 60.983 4.517 55.871 1.00 23.15 363 CYS B C 1
ATOM 6223 O O . CYS B 1 383 ? 62.180 4.788 55.976 1.00 22.89 363 CYS B O 1
ATOM 6226 N N . ARG B 1 384 ? 60.245 4.841 54.800 1.00 23.52 364 ARG B N 1
ATOM 6227 C CA . ARG B 1 384 ? 60.837 5.577 53.695 1.00 24.97 364 ARG B CA 1
ATOM 6228 C C . ARG B 1 384 ? 61.209 6.980 54.173 1.00 24.20 364 ARG B C 1
ATOM 6229 O O . ARG B 1 384 ? 60.609 7.503 55.114 1.00 23.67 364 ARG B O 1
ATOM 6237 N N . THR B 1 385 ? 62.245 7.543 53.546 1.00 23.16 365 THR B N 1
ATOM 6238 C CA . THR B 1 385 ? 62.627 8.930 53.750 1.00 23.24 365 THR B CA 1
ATOM 6239 C C . THR B 1 385 ? 61.690 9.814 52.928 1.00 22.30 365 THR B C 1
ATOM 6240 O O . THR B 1 385 ? 61.564 9.631 51.718 1.00 22.75 365 THR B O 1
ATOM 6244 N N . PRO B 1 386 ? 60.996 10.797 53.550 1.00 20.94 366 PRO B N 1
ATOM 6245 C CA . PRO B 1 386 ? 60.128 11.707 52.800 1.00 20.70 366 PRO B CA 1
ATOM 6246 C C . PRO B 1 386 ? 60.887 12.578 51.802 1.00 19.85 366 PRO B C 1
ATOM 6247 O O . PRO B 1 386 ? 62.093 12.783 51.934 1.00 19.40 366 PRO B O 1
ATOM 6251 N N . ASP B 1 387 ? 60.153 13.099 50.811 1.00 18.86 367 ASP B N 1
ATOM 6252 C CA . ASP B 1 387 ? 60.713 13.977 49.794 1.00 19.11 367 ASP B CA 1
ATOM 6253 C C . ASP B 1 387 ? 61.226 15.271 50.424 1.00 18.38 367 ASP B C 1
ATOM 6254 O O . ASP B 1 387 ? 62.224 15.817 49.963 1.00 18.47 367 ASP B O 1
ATOM 6259 N N . THR B 1 388 ? 60.513 15.773 51.445 1.00 17.44 368 THR B N 1
ATOM 6260 C CA . THR B 1 388 ? 61.006 16.856 52.286 1.00 17.15 368 THR B CA 1
ATOM 6261 C C . THR B 1 388 ? 61.099 16.333 53.716 1.00 16.40 368 THR B C 1
ATOM 6262 O O . THR B 1 388 ? 60.129 16.377 54.473 1.00 16.80 368 THR B O 1
ATOM 6266 N N . PRO B 1 389 ? 62.259 15.764 54.112 1.00 16.09 369 PRO B N 1
ATOM 6267 C CA . PRO B 1 389 ? 62.355 15.013 55.362 1.00 16.18 369 PRO B CA 1
ATOM 6268 C C . PRO B 1 389 ? 62.142 15.823 56.638 1.00 15.34 369 PRO B C 1
ATOM 6269 O O . PRO B 1 389 ? 61.982 15.234 57.703 1.00 15.41 369 PRO B O 1
ATOM 6273 N N . PHE B 1 390 ? 62.120 17.157 56.517 1.00 15.12 370 PHE B N 1
ATOM 6274 C CA . PHE B 1 390 ? 62.120 18.019 57.690 1.00 15.23 370 PHE B CA 1
ATOM 6275 C C . PHE B 1 390 ? 60.904 18.940 57.727 1.00 14.64 370 PHE B C 1
ATOM 6276 O O . PHE B 1 390 ? 60.783 19.743 58.650 1.00 15.02 370 PHE B O 1
ATOM 6284 N N . SER B 1 391 ? 60.010 18.809 56.739 1.00 13.86 371 SER B N 1
ATOM 6285 C CA . SER B 1 391 ? 58.901 19.740 56.566 1.00 13.45 371 SER B CA 1
ATOM 6286 C C . SER B 1 391 ? 57.779 19.493 57.576 1.00 13.27 371 SER B C 1
ATOM 6287 O O . SER B 1 391 ? 57.719 18.452 58.220 1.00 13.60 371 SER B O 1
ATOM 6290 N N . LEU B 1 392 ? 56.845 20.447 57.664 1.00 13.10 372 LEU B N 1
ATOM 6291 C CA . LEU B 1 392 ? 55.702 20.308 58.555 1.00 12.95 372 LEU B CA 1
ATOM 6292 C C . LEU B 1 392 ? 54.792 19.147 58.144 1.00 12.80 372 LEU B C 1
ATOM 6293 O O . LEU B 1 392 ? 54.337 18.404 59.011 1.00 12.81 372 LEU B O 1
ATOM 6298 N N . PHE B 1 393 ? 54.499 18.994 56.843 1.00 12.90 373 PHE B N 1
ATOM 6299 C CA . PHE B 1 393 ? 53.483 18.022 56.457 1.00 12.94 373 PHE B CA 1
ATOM 6300 C C . PHE B 1 393 ? 54.053 16.695 55.957 1.00 13.40 373 PHE B C 1
ATOM 6301 O O . PHE B 1 393 ? 53.357 15.683 56.035 1.00 14.03 373 PHE B O 1
ATOM 6309 N N . GLU B 1 394 ? 55.282 16.693 55.426 1.00 14.43 374 GLU B N 1
ATOM 6310 C CA . GLU B 1 394 ? 55.875 15.443 54.966 1.00 15.03 374 GLU B CA 1
ATOM 6311 C C . GLU B 1 394 ? 56.868 14.891 55.985 1.00 15.33 374 GLU B C 1
ATOM 6312 O O . GLU B 1 394 ? 57.095 13.684 56.019 1.00 16.21 374 GLU B O 1
ATOM 6318 N N . GLY B 1 395 ? 57.469 15.765 56.801 1.00 14.86 375 GLY B N 1
ATOM 6319 C CA . GLY B 1 395 ? 58.649 15.346 57.541 1.00 15.55 375 GLY B CA 1
ATOM 6320 C C . GLY B 1 395 ? 58.638 15.683 59.030 1.00 14.95 375 GLY B C 1
ATOM 6321 O O . GLY B 1 395 ? 57.597 15.761 59.680 1.00 14.68 375 GLY B O 1
ATOM 6322 N N . MET B 1 396 ? 59.852 15.870 59.553 1.00 14.78 376 MET B N 1
ATOM 6323 C CA . MET B 1 396 ? 60.148 15.837 60.974 1.00 14.63 376 MET B CA 1
ATOM 6324 C C . MET B 1 396 ? 59.451 16.965 61.738 1.00 14.26 376 MET B C 1
ATOM 6325 O O . MET B 1 396 ? 59.024 16.764 62.876 1.00 14.20 376 MET B O 1
ATOM 6330 N N . ALA B 1 397 ? 59.337 18.154 61.127 1.00 13.33 377 ALA B N 1
ATOM 6331 C CA . ALA B 1 397 ? 58.711 19.273 61.824 1.00 12.89 377 ALA B CA 1
ATOM 6332 C C . ALA B 1 397 ? 57.305 18.907 62.299 1.00 12.93 377 ALA B C 1
ATOM 6333 O O . ALA B 1 397 ? 56.898 19.296 63.392 1.00 12.73 377 ALA B O 1
ATOM 6335 N N . GLY B 1 398 ? 56.559 18.170 61.462 1.00 12.61 378 GLY B N 1
ATOM 6336 C CA . GLY B 1 398 ? 55.218 17.743 61.830 1.00 12.82 378 GLY B CA 1
ATOM 6337 C C . GLY B 1 398 ? 55.210 16.730 62.975 1.00 12.59 378 GLY B C 1
ATOM 6338 O O . GLY B 1 398 ? 54.336 16.770 63.837 1.00 13.15 378 GLY B O 1
ATOM 6339 N N . THR B 1 399 ? 56.172 15.801 62.957 1.00 13.20 379 THR B N 1
ATOM 6340 C CA . THR B 1 399 ? 56.297 14.830 64.033 1.00 13.56 379 THR B CA 1
ATOM 6341 C C . THR B 1 399 ? 56.576 15.554 65.348 1.00 13.50 379 THR B C 1
ATOM 6342 O O . THR B 1 399 ? 55.960 15.246 66.366 1.00 13.65 379 THR B O 1
ATOM 6346 N N . ILE B 1 400 ? 57.489 16.532 65.306 1.00 13.29 380 ILE B N 1
ATOM 6347 C CA . ILE B 1 400 ? 57.826 17.318 66.483 1.00 13.27 380 ILE B CA 1
ATOM 6348 C C . ILE B 1 400 ? 56.592 18.086 66.955 1.00 13.06 380 ILE B C 1
ATOM 6349 O O . ILE B 1 400 ? 56.314 18.144 68.153 1.00 12.84 380 ILE B O 1
ATOM 6354 N N . TYR B 1 401 ? 55.855 18.665 65.996 1.00 12.92 381 TYR B N 1
ATOM 6355 C CA . TYR B 1 401 ? 54.653 19.416 66.314 1.00 12.64 381 TYR B CA 1
ATOM 6356 C C . TYR B 1 401 ? 53.726 18.545 67.156 1.00 12.74 381 TYR B C 1
ATOM 6357 O O . TYR B 1 401 ? 53.250 18.977 68.201 1.00 12.76 381 TYR B O 1
ATOM 6366 N N . PHE B 1 402 ? 53.472 17.320 66.680 1.00 12.83 382 PHE B N 1
ATOM 6367 C CA . PHE B 1 402 ? 52.572 16.407 67.365 1.00 13.26 382 PHE B CA 1
ATOM 6368 C C . PHE B 1 402 ? 53.064 16.099 68.780 1.00 13.20 382 PHE B C 1
ATOM 6369 O O . PHE B 1 402 ? 52.270 16.130 69.723 1.00 13.06 382 PHE B O 1
ATOM 6377 N N . LEU B 1 403 ? 54.359 15.780 68.921 1.00 13.44 383 LEU B N 1
ATOM 6378 C CA . LEU B 1 403 ? 54.881 15.360 70.214 1.00 13.76 383 LEU B CA 1
ATOM 6379 C C . LEU B 1 403 ? 54.727 16.492 71.226 1.00 13.70 383 LEU B C 1
ATOM 6380 O O . LEU B 1 403 ? 54.395 16.246 72.380 1.00 14.16 383 LEU B O 1
ATOM 6385 N N . ALA B 1 404 ? 54.950 17.733 70.774 1.00 13.62 384 ALA B N 1
ATOM 6386 C CA . ALA B 1 404 ? 54.835 18.889 71.650 1.00 13.58 384 ALA B CA 1
ATOM 6387 C C . ALA B 1 404 ? 53.371 19.188 71.967 1.00 13.73 384 ALA B C 1
ATOM 6388 O O . ALA B 1 404 ? 53.051 19.658 73.060 1.00 13.66 384 ALA B O 1
ATOM 6390 N N . ASP B 1 405 ? 52.486 18.921 71.001 1.00 13.51 385 ASP B N 1
ATOM 6391 C CA . ASP B 1 405 ? 51.064 19.180 71.161 1.00 13.75 385 ASP B CA 1
ATOM 6392 C C . ASP B 1 405 ? 50.470 18.201 72.173 1.00 13.76 385 ASP B C 1
ATOM 6393 O O . ASP B 1 405 ? 49.546 18.548 72.909 1.00 14.39 385 ASP B O 1
ATOM 6398 N N . LEU B 1 406 ? 51.037 16.986 72.223 1.00 13.99 386 LEU B N 1
ATOM 6399 C CA . LEU B 1 406 ? 50.540 15.938 73.101 1.00 14.46 386 LEU B CA 1
ATOM 6400 C C . LEU B 1 406 ? 50.762 16.301 74.571 1.00 14.76 386 LEU B C 1
ATOM 6401 O O . LEU B 1 406 ? 50.074 15.773 75.444 1.00 15.01 386 LEU B O 1
ATOM 6406 N N . LEU B 1 407 ? 51.688 17.231 74.847 1.00 14.72 387 LEU B N 1
ATOM 6407 C CA . LEU B 1 407 ? 52.016 17.591 76.222 1.00 15.16 387 LEU B CA 1
ATOM 6408 C C . LEU B 1 407 ? 50.792 18.127 76.965 1.00 15.20 387 LEU B C 1
ATOM 6409 O O . LEU B 1 407 ? 50.673 17.941 78.181 1.00 16.94 387 LEU B O 1
ATOM 6414 N N . VAL B 1 408 ? 49.886 18.793 76.233 1.00 15.10 388 VAL B N 1
ATOM 6415 C CA . VAL B 1 408 ? 48.616 19.240 76.789 1.00 15.28 388 VAL B CA 1
ATOM 6416 C C . VAL B 1 408 ? 47.508 18.737 75.868 1.00 15.50 388 VAL B C 1
ATOM 6417 O O . VAL B 1 408 ? 47.066 19.442 74.963 1.00 15.59 388 VAL B O 1
ATOM 6421 N N . PRO B 1 409 ? 47.049 17.477 76.041 1.00 15.15 389 PRO B N 1
ATOM 6422 C CA . PRO B 1 409 ? 46.184 16.836 75.048 1.00 15.46 389 PRO B CA 1
ATOM 6423 C C . PRO B 1 409 ? 44.869 17.547 74.737 1.00 15.79 389 PRO B C 1
ATOM 6424 O O . PRO B 1 409 ? 44.384 17.466 73.610 1.00 15.48 389 PRO B O 1
ATOM 6428 N N . THR B 1 410 ? 44.291 18.228 75.738 1.00 16.09 390 THR B N 1
ATOM 6429 C CA . THR B 1 410 ? 42.984 18.842 75.558 1.00 17.14 390 THR B CA 1
ATOM 6430 C C . THR B 1 410 ? 43.078 20.023 74.595 1.00 17.12 390 THR B C 1
ATOM 6431 O O . THR B 1 410 ? 42.075 20.411 74.000 1.00 18.16 390 THR B O 1
ATOM 6435 N N . LYS B 1 411 ? 44.291 20.564 74.431 1.00 16.24 391 LYS B N 1
ATOM 6436 C CA . LYS B 1 411 ? 44.494 21.728 73.582 1.00 16.91 391 LYS B CA 1
ATOM 6437 C C . LYS B 1 411 ? 45.057 21.327 72.216 1.00 16.17 391 LYS B C 1
ATOM 6438 O O . LYS B 1 411 ? 45.180 22.179 71.337 1.00 16.39 391 LYS B O 1
ATOM 6444 N N . ALA B 1 412 ? 45.370 20.036 72.030 1.00 14.65 392 ALA B N 1
ATOM 6445 C CA . ALA B 1 412 ? 46.007 19.570 70.804 1.00 14.15 392 ALA B CA 1
ATOM 6446 C C . ALA B 1 412 ? 45.034 19.666 69.628 1.00 14.10 392 ALA B C 1
ATOM 6447 O O . ALA B 1 412 ? 43.853 19.351 69.767 1.00 14.56 392 ALA B O 1
ATOM 6449 N N . ARG B 1 413 ? 45.553 20.100 68.472 1.00 14.07 393 ARG B N 1
ATOM 6450 C CA . ARG B 1 413 ? 44.761 20.217 67.254 1.00 14.18 393 ARG B CA 1
ATOM 6451 C C . ARG B 1 413 ? 45.667 19.918 66.065 1.00 13.56 393 ARG B C 1
ATOM 6452 O O . ARG B 1 413 ? 46.805 20.376 66.029 1.00 14.27 393 ARG B O 1
ATOM 6460 N N . PHE B 1 414 ? 45.160 19.141 65.100 1.00 13.28 394 PHE B N 1
ATOM 6461 C CA . PHE B 1 414 ? 45.926 18.882 63.891 1.00 13.34 394 PHE B CA 1
ATOM 6462 C C . PHE B 1 414 ? 46.240 20.228 63.238 1.00 13.47 394 PHE B C 1
ATOM 6463 O O . PHE B 1 414 ? 45.315 20.973 62.905 1.00 14.06 394 PHE B O 1
ATOM 6471 N N . PRO B 1 415 ? 47.530 20.599 63.056 1.00 13.27 395 PRO B N 1
ATOM 6472 C CA . PRO B 1 415 ? 47.873 21.952 62.618 1.00 13.44 395 PRO B CA 1
ATOM 6473 C C . PRO B 1 415 ? 47.464 22.230 61.174 1.00 13.70 395 PRO B C 1
ATOM 6474 O O . PRO B 1 415 ? 47.366 21.315 60.356 1.00 13.93 395 PRO B O 1
ATOM 6478 N N . ALA B 1 416 ? 47.222 23.516 60.886 1.00 13.87 396 ALA B N 1
ATOM 6479 C CA . ALA B 1 416 ? 46.875 23.987 59.552 1.00 14.47 396 ALA B CA 1
ATOM 6480 C C . ALA B 1 416 ? 45.627 23.277 59.029 1.00 14.70 396 ALA B C 1
ATOM 6481 O O . ALA B 1 416 ? 45.473 23.103 57.822 1.00 15.40 396 ALA B O 1
ATOM 6483 N N . PHE B 1 417 ? 44.722 22.882 59.933 1.00 14.80 397 PHE B N 1
ATOM 6484 C CA . PHE B 1 417 ? 43.522 22.189 59.487 1.00 15.05 397 PHE B CA 1
ATOM 6485 C C . PHE B 1 417 ? 42.420 22.219 60.539 1.00 15.42 397 PHE B C 1
ATOM 6486 O O . PHE B 1 417 ? 41.310 22.665 60.263 1.00 15.49 397 PHE B O 1
ATOM 6494 N N . GLU B 1 418 ? 42.711 21.677 61.724 1.00 15.15 398 GLU B N 1
ATOM 6495 C CA . GLU B 1 418 ? 41.653 21.413 62.682 1.00 16.29 398 GLU B CA 1
ATOM 6496 C C . GLU B 1 418 ? 41.305 22.687 63.442 1.00 18.03 398 GLU B C 1
ATOM 6497 O O . GLU B 1 418 ? 42.186 23.427 63.875 1.00 18.32 398 GLU B O 1
ATOM 6503 N N . LEU B 1 419 ? 40.003 22.908 63.637 1.00 19.20 399 LEU B N 1
ATOM 6504 C CA . LEU B 1 419 ? 39.552 24.113 64.315 1.00 21.23 399 LEU B CA 1
ATOM 6505 C C . LEU B 1 419 ? 39.184 23.797 65.770 1.00 22.92 399 LEU B C 1
ATOM 6506 O O . LEU B 1 419 ? 39.177 22.651 66.236 1.00 23.19 399 LEU B O 1
#

Secondary structure (DSSP, 8-state):
-HHHHB----S----HHHHTTTB-TTSPBPHHHHHHHHHHHHHHHHHHHHHGGGS-TT---TTTSHHHHHHHHHHHHHHH--HHHHHHHHHHHHHHHT---SS---TTTSTHHHHHHHHHHHHHTT-HHHHHHHHHHHHHT----TT---STTTSHHHHHHHHHHHHHHHTS-SS-HHHHHHHHHHHHHHHHHHHHHTT-TTT-S----BTTB-B-STTTSHHHHHHHHT-GGG---HHHIIIIIHHHHHHHHTT--TTS---SBTT-------SSSSSHHHHHHHHHHHHHHH--HHHHHHHHHHHHHHHHH-SBTT-S-SSSSHHHHHHHHHHHHHHH--HHHHHHHHHHHHHHTTTTSS-PPPPSSTTSTTTSHHHHHHHHHHTTSGGG---TTT--/-GGGGB----S----HHHHTTTB-TTSPBPHHHHHHHHHHHHHHHHHHHHHGGGS-TT---TTTSHHHHHHHHHHHHHHH--HHHHHHHHHHHHHHHT---SS--STTTSTHHHHHHHHHHHHHTT-HHHHHHHHHHHHHT----TT---STTTSHHHHHHHHHHHHHHH-TTSS-HHHHHHHHHHHHHHHHHHHHHHT-TTT-S----BTTB-B-STTTSHHHHHHHHT-GGGT--HHHIIIIIHHHHHHHHTT--TTS---SBTT-------SSSSSHHHHHHHHHHHHHHH--HHHHHHHHHHHHHHHHH-SBTT-S-STTSHHHHHHHHHHHHHHH--HHHHHHHHHHHHHHTTTTSS-PPPPSSTTSTTTSHHHHHHHHHHTTSGGG---TTT--

CATH classification: 1.50.10.10

B-factor: mean 21.88, std 8.26, range [11.82, 57.06]

GO terms:
  GO:0050750 low-density lipoprotein particle receptor binding (F, IDA)
  GO:0008270 zinc ion binding (F, IDA)
  GO:0043295 glutathione binding (F, IDA)
  GO:0005737 cytoplasm (C, EXP)
  GO:0005886 plasma membrane (C, EXP)
  GO:0017124 SH3 domain binding (F, IPI)
  GO:0004930 G protein-coupled receptor activity (F, TAS)
  GO:0005886 plasma membrane (C, TAS)
  GO:0007186 G protein-coupled receptor signaling pathway (P, TAS)
  GO:0005515 protein binding (F, IPI)

InterPro domains:
  IPR007822 Lanthionine synthetase C-like [PF05147] (56-399)
  IPR007822 Lanthionine synthetase C-like [PR01950] (58-76)
  IPR007822 Lanthionine synthetase C-like [PR01950] (149-164)
  IPR007822 Lanthionine synthetase C-like [PR01950] (214-230)
  IPR007822 Lanthionine synthetase C-like [PR01950] (272-292)
  IPR007822 Lanthionine synthetase C-like [PR01950] (319-332)
  IPR007822 Lanthionine synthetase C-like [PR01950] (369-386)
  IPR007822 Lanthionine synthetase C-like [SM01260] (55-399)
  IPR012341 Six-hairpin glycosidase-like superfamily [G3DSA:1.50.10.10] (1-399)
  IPR020464 LanC-like protein, eukaryotic [PR01951] (2-15)
  IPR020464 LanC-like protein, eukaryotic [PR01951] (179-194)
  IPR020464 LanC-like protein, eukaryotic [PR01951] (203-215)
  IPR020464 LanC-like protein, eukaryotic [PR01951] (252-267)
  IPR020464 LanC-like protein, eukaryotic [PR01951] (289-310)
  IPR020464 LanC-like protein, eukaryotic [PR01951] (335-353)
  IPR020464 LanC-like protein, eukaryotic [PR01951] (385-399)